Protein AF-A0A9E0KR91-F1 (afdb_monomer_lite)

Sequence (887 aa):
MPTNFDWQTEEDERRPKNNWDEPAESAPGKPTKRKLPWRLIIVVGVLIASIGGITWWQIDRQIEQTLQALRTDVVASHNLVQHAIVDHDDEVFRSALSGKDPSWTANQMDLFQAGLIVDRSPLGLVPEEGTLPAILRLENDEIAVGEQSASIEFSADLNEAIVTTDQPYRVEESNDVVVLQQTAIFRRGDSRWLLAPPTAEFWDKTKTTEREHLTVIYPARDEAIIEMLTADIDAELGRMCATLKDINCPDNLHLAVRFDTDPTLLISLSQPLGALQRSLDREGVIELPTPTVAGLPVKEDPLLWEAGYASLRDGYARHILSTAIVRLVGWRCCDNALLFNALLDYQLGQLGLKEWSIGEADHRQILESRIRLTNLNPYLRASVYNDIDEERLWEWHAAADFLINGIPNSSAAGIQRLLAETGIFDQFLKSVLSFALAESDGLFPNNLDAAWWLYALNSDALTSTEPLIPSTHQELLMACQAIEGIQRTDRSELYRYASDTGEWTELYSLPGYIWMSALPDPSKALLQEFSSQEGVWRTKIWRDNDLNTAYTAPGGAFSISFNETDFAGERLLAYSFGLDSENVRMTVIDLNHCDENGCRTYEPPGRPVWSPDGELALFFRVNESISELTYIATSNSHILTDITNTVVGSLALGPGNAQADSAELTPLVFGRSPFWIDNGTYGFIRRIEMGGPVADGGEEIIVLGMVDDPSPYLILSLADLTPLLPASVRRDQLTLGYAATHPNIPNKLFITVIDRAEGNAYAFSYDLETGTPELHFDLPATPYHSLGFSPDGRYMLMTGQYRTRFGPSGETAVLLVKDLVDGQTTPFIIRPPFFMPSVAYDWTEDSRLLAMTMGGNLVAIVDPERADVQLLPYNFGSCTSVVWVNP

Foldseek 3Di:
DDDDDDDDDDPDDDDDDDDDDDDDDDDDDDDDDDPDDVVVVVVVVVVVVVVVVVVVVVVVVVVVVVVLVLVVQVLVLLQQCQCCLVVVPLVSNLVQAPCPDVVLSVLVSVCSVVSNQPQLVLLQWGFDPPCGPLHDDDPPDDDDPNHKDWDWDADPVRFKIKIWIWTWTQRNAPRDIATFIAIWMWGDDPPGTGTYQDDCVQQADWDWDDDQAEIEIGGPNQVVLVVVLVVVLVVVLVVLCVQAPPQDDDSRRHAYEYADQRLSLSVLSVDQLSQLVVCVVVVRYRYHHRCNSSGAFDPVDPVSNVVVSVSNSLSVSLNVVLNSLCVSLVAPDDFQVLLLSLLSLVSCVSSVSHDLPDALVLLVVCFVVVDFPVNCQVCGPPVCPVVDDPVCSSVSNLSNCCLDPLAPPDGSSNLSSLSRVDRGVVSSQQVSLVNSCVRDPQQAFSGRRQSSNVVSLVRNFPDDPDDPDDDDLWKKKFKFFFDDPPDTAQKIWMWIQDSVVLDIDTDDMARHDWFKDAALAQQKIWIWDQHPVVLWTFIWMRHPNDIATADTDPPSWDKDFPQAAALVRQKTWMWTAHPVQQDIFIKIFGNVAADNVHTDIAGALADWDAFNVLQKTKHWDDNDGPVQCQWDDHNFKIWGQALQDDDKTWIWMATSPHHNPDPGIHTAGIFDQKDALHNFKIKTKDFDDDDDDDDPDTWIFIWMATPVGSPTDTLDTPVRCVVVDDPPADSRQKDWSHKDAQLPRSQKIWTWIARNPQQKIWIWIAGNVVSDIDTLDIDRHDRTWMWGAQNNSQKIKTKHQDDDPDDPPRQWIKIWIARPVVSDIGIGIARAPDSHNNQQWEARNVRQWIWGHGHWFWIWIARVVSSHIDIRGDDGTRIHGMGIHND

Radius of gyration: 43.24 Å; chains: 1; bounding box: 115×61×149 Å

Secondary structure (DSSP, 8-state):
--------------------------PPPPP------HHHHHHHHHHHHHHHHHHHHHHHHHHHHHHHHHHHHHHHHHHHHHHHHHTT-HHHHHHHB--SSHHHHHHHHHHHHTTTTT-BGGGTEEEPTT--S-----TTS---TTPPPEEEEE-TTSSEEEEEEEEEEEETTT--EEEEEEEEEEEE-SSSEEE-PPPHHHH--EEEEE-SSEEEEEEGGGHHHHHHHHHHHHHHHHHHHHHSTT----TT--EEEEEES-TTHHHHHTSTTHHHHHHHHTTTEEEEE-HHHH-EE-SS-HHHHHHHHHHHHHHHHHHHHHHHHHHHHT--S-TTHHHHHHHHHHHHHHTTSS-----HHHHHHHHHHT--GGGGGGG-SGGGGGGS-GGGHHHHHHHHHIIIIISTT--HHHHHHHHHH-SSHHHHHHHHHHHHHHHSSS-S-SSHHHHHHHHHHHHHS----S-S-S--SSEEEEEEEEEETTEEEEEEEEEEEETTTTEEEEEEEEEEEEEEEE-SSTT-EEEEEEETTTTEEEEEEEETTEEEEEEE-GGG-EEE----B-TTS-EEEEEEE-TT---EEEEEEEEEEEETTEEEEE--SSEEEE-TTSSEEEEEE-SS-GGG--EEEETTEEEES-SS----EEEEEEETT--TT-TT-EEEEEEEEEEESSSSEEEEEEEE----TT---PEEEEEEEESS----EEEEEHHHHGGGS-TTS-GGGEEEEEEEEETTEEEEEEEEEEETTTTEEEEEEEETTT--EEEEEEEE--TTEEEEE-TTSSEEEEEEPPP--S-TT---EEEEEEETTT--EEEEEE---TT-GGGSEEE-TTS--EEEEETTTEEEEEETTTTEEEEEE--S-EEEEEEEE--

pLDDT: mean 83.0, std 14.76, range [30.39, 96.81]

Structure (mmCIF, N/CA/C/O backbone):
data_AF-A0A9E0KR91-F1
#
_entry.id   AF-A0A9E0KR91-F1
#
loop_
_atom_site.group_PDB
_atom_site.id
_atom_site.type_symbol
_atom_site.label_atom_id
_atom_site.label_alt_id
_atom_site.label_comp_id
_atom_site.label_asym_id
_atom_site.label_entity_id
_atom_site.label_seq_id
_atom_site.pdbx_PDB_ins_code
_atom_site.Cartn_x
_atom_site.Cartn_y
_atom_site.Cartn_z
_atom_site.occupancy
_atom_site.B_iso_or_equiv
_atom_site.auth_seq_id
_atom_site.auth_comp_id
_atom_site.auth_asym_id
_atom_site.auth_atom_id
_atom_site.pdbx_PDB_model_num
ATOM 1 N N . MET A 1 1 ? 1.623 8.121 79.264 1.00 30.39 1 MET A N 1
ATOM 2 C CA . MET A 1 1 ? 1.856 9.569 79.475 1.00 30.39 1 MET A CA 1
ATOM 3 C C . MET A 1 1 ? 1.072 10.333 78.404 1.00 30.39 1 MET A C 1
ATOM 5 O O . MET A 1 1 ? 0.820 9.730 77.372 1.00 30.39 1 MET A O 1
ATOM 9 N N . PRO A 1 2 ? 0.587 11.545 78.722 1.00 48.53 2 PRO A N 1
ATOM 10 C CA . PRO A 1 2 ? -0.797 12.052 78.553 1.00 48.53 2 PRO A CA 1
AT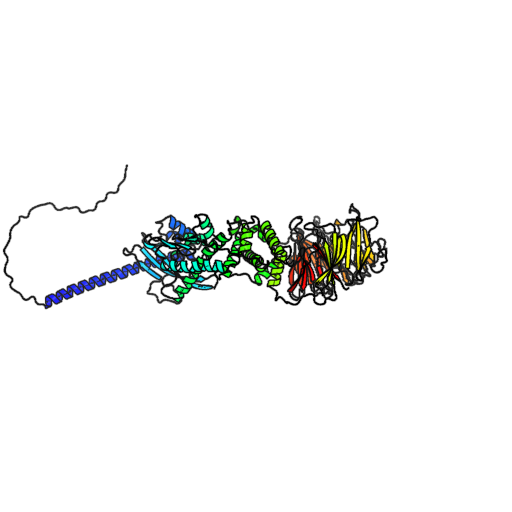OM 11 C C . PRO A 1 2 ? -1.045 12.704 77.165 1.00 48.53 2 PRO A C 1
ATOM 13 O O . PRO A 1 2 ? -0.085 12.851 76.423 1.00 48.53 2 PRO A O 1
ATOM 16 N N . THR A 1 3 ? -2.260 13.055 76.704 1.00 38.75 3 THR A N 1
ATOM 17 C CA . THR A 1 3 ? -3.347 13.843 77.339 1.00 38.75 3 THR A CA 1
ATOM 18 C C . THR A 1 3 ? -4.760 13.583 76.775 1.00 38.75 3 THR A C 1
ATOM 20 O O . THR A 1 3 ? -4.938 13.516 75.566 1.00 38.75 3 THR A O 1
ATOM 23 N N . ASN A 1 4 ? -5.725 13.580 77.707 1.00 41.81 4 ASN A N 1
ATOM 24 C CA . ASN A 1 4 ? -7.099 14.117 77.691 1.00 41.81 4 ASN A CA 1
ATOM 25 C C . ASN A 1 4 ? -8.080 13.792 76.550 1.00 41.81 4 ASN A C 1
ATOM 27 O O . ASN A 1 4 ? -8.037 14.434 75.508 1.00 41.81 4 ASN A O 1
ATOM 31 N N . PHE A 1 5 ? -9.110 12.999 76.874 1.00 36.41 5 PHE A N 1
ATOM 32 C CA . PHE A 1 5 ? -10.508 13.400 76.660 1.00 36.41 5 PHE A CA 1
ATOM 33 C C . PHE A 1 5 ? -11.423 12.675 77.667 1.00 36.41 5 PHE A C 1
ATOM 35 O O . PHE A 1 5 ? -11.348 11.457 77.813 1.00 36.41 5 PHE A O 1
ATOM 42 N N . ASP A 1 6 ? -12.216 13.461 78.395 1.00 31.61 6 ASP A N 1
ATOM 43 C CA . ASP A 1 6 ? -13.120 13.097 79.493 1.00 31.61 6 ASP A CA 1
ATOM 44 C C . ASP A 1 6 ? -14.545 13.440 79.032 1.00 31.61 6 ASP A C 1
ATOM 46 O O . ASP A 1 6 ? -14.766 14.533 78.505 1.00 31.61 6 ASP A O 1
ATOM 50 N N . TRP A 1 7 ? -15.493 12.511 79.154 1.00 37.28 7 TRP A N 1
ATOM 51 C CA . TRP A 1 7 ? -16.896 12.767 78.832 1.00 37.28 7 TRP A CA 1
ATOM 52 C C . TRP A 1 7 ? -17.620 13.183 80.113 1.00 37.28 7 TRP A C 1
ATOM 54 O O . TRP A 1 7 ? -17.904 12.369 80.985 1.00 37.28 7 TRP A O 1
ATOM 64 N N . GLN A 1 8 ? -17.932 14.475 80.211 1.00 30.70 8 GLN A N 1
ATOM 65 C CA . GLN A 1 8 ? -18.947 14.995 81.119 1.00 30.70 8 GLN A CA 1
ATOM 66 C C . GLN A 1 8 ? -20.232 15.241 80.323 1.00 30.70 8 GLN A C 1
ATOM 68 O O . GLN A 1 8 ? -20.256 16.074 79.420 1.00 30.70 8 GLN A O 1
ATOM 73 N N . THR A 1 9 ? -21.311 14.548 80.679 1.00 35.12 9 THR A N 1
ATOM 74 C CA . THR A 1 9 ? -22.669 15.069 80.496 1.00 35.12 9 THR A CA 1
ATOM 75 C C . THR A 1 9 ? -23.042 15.805 81.776 1.00 35.12 9 THR A C 1
ATOM 77 O O . THR A 1 9 ? -23.178 15.182 82.828 1.00 35.12 9 THR A O 1
ATOM 80 N N . GLU A 1 10 ? -23.167 17.129 81.684 1.00 32.44 10 GLU A N 1
ATOM 81 C CA . GLU A 1 10 ? -23.758 17.978 82.718 1.00 32.44 10 GLU A CA 1
ATOM 82 C C . GLU A 1 10 ? -25.253 17.644 82.880 1.00 32.44 10 GLU A C 1
ATOM 84 O O . GLU A 1 10 ? -26.124 18.253 82.267 1.00 32.44 10 GLU A O 1
ATOM 89 N N . GLU A 1 11 ? -25.557 16.687 83.749 1.00 36.53 11 GLU A N 1
ATOM 90 C CA . GLU A 1 11 ? -26.674 16.813 84.680 1.00 36.53 11 GLU A CA 1
ATOM 91 C C . GLU A 1 11 ? -26.037 16.963 86.057 1.00 36.53 11 GLU A C 1
ATOM 93 O O . GLU A 1 11 ? -25.547 15.985 86.614 1.00 36.53 11 GLU A O 1
ATOM 98 N N . ASP A 1 12 ? -25.999 18.187 86.591 1.00 35.72 12 ASP A N 1
ATOM 99 C CA . ASP A 1 12 ? -25.635 18.379 87.990 1.00 35.72 12 ASP A CA 1
ATOM 100 C C . ASP A 1 12 ? -26.669 19.227 88.725 1.00 35.72 12 ASP A C 1
ATOM 102 O O . ASP A 1 12 ? -26.913 20.417 88.490 1.00 35.72 12 ASP A O 1
ATOM 106 N N . GLU A 1 13 ? -27.290 18.512 89.645 1.00 34.62 13 GLU A N 1
ATOM 107 C CA . GLU A 1 13 ? -28.015 18.947 90.809 1.00 34.62 13 GLU A CA 1
ATOM 108 C C . GLU A 1 13 ? -27.400 20.187 91.480 1.00 34.62 13 GLU A C 1
ATOM 110 O O . GLU A 1 13 ? -26.290 20.175 92.008 1.00 34.62 13 GLU A O 1
ATOM 115 N N . ARG A 1 14 ? -28.209 21.238 91.646 1.00 34.31 14 ARG A N 1
ATOM 116 C CA . ARG A 1 14 ? -28.130 22.100 92.836 1.00 34.31 14 ARG A CA 1
ATOM 117 C C . ARG A 1 14 ? -29.520 22.498 93.312 1.00 34.31 14 ARG A C 1
ATOM 119 O O . ARG A 1 14 ? -30.005 23.581 92.993 1.00 34.31 14 ARG A O 1
ATOM 126 N N . ARG A 1 15 ? -30.114 21.685 94.191 1.00 30.89 15 ARG A N 1
ATOM 127 C CA . ARG A 1 15 ? -30.921 22.205 95.309 1.00 30.89 15 ARG A CA 1
ATOM 128 C C . ARG A 1 15 ? -30.690 21.386 96.583 1.00 30.89 15 ARG A C 1
ATOM 130 O O . ARG A 1 15 ? -30.813 20.166 96.549 1.00 30.89 15 ARG A O 1
ATOM 137 N N . PRO A 1 16 ? -30.387 22.043 97.716 1.00 37.03 16 PRO A N 1
ATOM 138 C CA . PRO A 1 16 ? -30.284 21.383 99.005 1.00 37.03 16 PRO A CA 1
ATOM 139 C C . PRO A 1 16 ? -31.672 21.048 99.568 1.00 37.03 16 PRO A C 1
ATOM 141 O O . PRO A 1 16 ? -32.648 21.772 99.367 1.00 37.03 16 PRO A O 1
ATOM 144 N N . LYS A 1 17 ? -31.712 19.944 100.318 1.00 40.03 17 LYS A N 1
ATOM 145 C CA . LYS A 1 17 ? -32.804 19.506 101.194 1.00 40.03 17 LYS A CA 1
ATOM 146 C C . LYS A 1 17 ? -33.266 20.628 102.134 1.00 40.03 17 LYS A C 1
ATOM 148 O O . LYS A 1 17 ? -32.429 21.255 102.780 1.00 40.03 17 LYS A O 1
ATOM 153 N N . ASN A 1 18 ? -34.582 20.791 102.292 1.00 34.19 18 ASN A N 1
ATOM 154 C CA . ASN A 1 18 ? -35.252 20.553 103.579 1.00 34.19 18 ASN A CA 1
ATOM 155 C C . ASN A 1 18 ? -36.779 20.713 103.512 1.00 34.19 18 ASN A C 1
ATOM 157 O O . ASN A 1 18 ? -37.285 21.651 102.904 1.00 34.19 18 ASN A O 1
ATOM 161 N N . ASN A 1 19 ? -37.424 19.809 104.259 1.00 39.94 19 ASN A N 1
ATOM 162 C CA . ASN A 1 19 ? -38.752 19.850 104.876 1.00 39.94 19 ASN A CA 1
ATOM 163 C C . ASN A 1 19 ? -39.952 20.134 103.985 1.00 39.94 19 ASN A C 1
ATOM 165 O O . ASN A 1 19 ? -40.135 21.286 103.637 1.00 39.94 19 ASN A O 1
ATOM 169 N N . TRP A 1 20 ? -40.839 19.146 103.821 1.00 32.09 20 TRP A N 1
ATOM 170 C CA . TRP A 1 20 ? -42.263 19.307 104.145 1.00 32.09 20 TRP A CA 1
ATOM 171 C C . TRP A 1 20 ? -42.862 17.948 104.530 1.00 32.09 20 TRP A C 1
ATOM 173 O O . TRP A 1 20 ? -42.745 16.974 103.790 1.00 32.09 20 TRP A O 1
ATOM 183 N N . ASP A 1 21 ? -43.445 17.916 105.725 1.00 35.38 21 ASP A N 1
ATOM 184 C CA . ASP A 1 21 ? -44.234 16.832 106.299 1.00 35.38 21 ASP A CA 1
ATOM 185 C C . ASP A 1 21 ? -45.461 16.489 105.427 1.00 35.38 21 ASP A C 1
ATOM 187 O O . ASP A 1 21 ? -46.149 17.381 104.927 1.00 35.38 21 ASP A O 1
ATOM 191 N N . GLU A 1 22 ? -45.789 15.199 105.313 1.00 42.38 22 GLU A N 1
ATOM 192 C CA . GLU A 1 22 ? -47.183 14.747 105.141 1.00 42.38 22 GLU A CA 1
ATOM 193 C C . GLU A 1 22 ? -47.948 15.010 106.456 1.00 42.38 22 GLU A C 1
ATOM 195 O O . GLU A 1 22 ? -47.325 14.890 107.516 1.00 42.38 22 GLU A O 1
ATOM 200 N N . PRO A 1 23 ? -49.267 15.333 106.478 1.00 52.31 23 PRO A N 1
ATOM 201 C CA . PRO A 1 23 ? -50.350 14.525 105.873 1.00 52.31 23 PRO A CA 1
ATOM 202 C C . PRO A 1 23 ? -51.528 15.403 105.329 1.00 52.31 23 PRO A C 1
ATOM 204 O O . PRO A 1 23 ? -51.444 16.624 105.345 1.00 52.31 23 PRO A O 1
ATOM 207 N N . ALA A 1 24 ? -52.669 14.950 104.790 1.00 34.91 24 ALA A N 1
ATOM 208 C CA . ALA A 1 24 ? -53.498 13.785 105.076 1.00 34.91 24 ALA A CA 1
ATOM 209 C C . ALA A 1 24 ? -54.516 13.498 103.947 1.00 34.91 24 ALA A C 1
ATOM 211 O O . ALA A 1 24 ? -54.958 14.401 103.231 1.00 34.91 24 ALA A O 1
ATOM 212 N N . GLU A 1 25 ? -54.954 12.239 103.877 1.00 47.09 25 GLU A N 1
ATOM 213 C CA . GLU A 1 25 ? -56.156 11.782 103.174 1.00 47.09 25 GLU A CA 1
ATOM 214 C C . GLU A 1 25 ? -57.413 12.587 103.553 1.00 47.09 25 GLU A C 1
ATOM 216 O O . GLU A 1 25 ? -57.688 12.842 104.727 1.00 47.09 25 GLU A O 1
ATOM 221 N N . SER A 1 26 ? -58.255 12.885 102.557 1.00 37.53 26 SER A N 1
ATOM 222 C CA . SER A 1 26 ? -59.678 13.155 102.778 1.00 37.53 26 SER A CA 1
ATOM 223 C C . SER A 1 26 ? -60.547 12.423 101.743 1.00 37.53 26 SER A C 1
ATOM 225 O O . SER A 1 26 ? -60.214 12.315 100.566 1.00 37.53 26 SER A O 1
ATOM 227 N N . ALA A 1 27 ? -61.632 11.848 102.262 1.00 45.12 27 ALA A N 1
ATOM 228 C CA . ALA A 1 27 ? -62.525 10.837 101.692 1.00 45.12 27 ALA A CA 1
ATOM 229 C C . ALA A 1 27 ? -63.305 11.255 100.414 1.00 45.12 27 ALA A C 1
ATOM 231 O O . ALA A 1 27 ? -63.451 12.447 100.134 1.00 45.12 27 ALA A O 1
ATOM 232 N N . PRO A 1 28 ? -63.890 10.299 99.651 1.00 47.97 28 PRO A N 1
ATOM 233 C CA . PRO A 1 28 ? -64.495 10.584 98.352 1.00 47.97 28 PRO A CA 1
ATOM 234 C C . PRO A 1 28 ? -65.883 11.234 98.481 1.00 47.97 28 PRO A C 1
ATOM 236 O O . PRO A 1 28 ? -66.825 10.659 99.031 1.00 47.97 28 PRO A O 1
ATOM 239 N N . GLY A 1 29 ? -66.031 12.430 97.905 1.00 38.91 29 GLY A N 1
ATOM 240 C CA . GLY A 1 29 ? -67.313 13.113 97.719 1.00 38.91 29 GLY A CA 1
ATOM 241 C C . GLY A 1 29 ? -68.016 12.685 96.424 1.00 38.91 29 GLY A C 1
ATOM 242 O O . GLY A 1 29 ? -67.437 12.732 95.343 1.00 38.91 29 GLY A O 1
ATOM 243 N N . LYS A 1 30 ? -69.285 12.273 96.535 1.00 43.66 30 LYS A N 1
ATOM 244 C CA . LYS A 1 30 ? -70.170 11.846 95.431 1.00 43.66 30 LYS A CA 1
ATOM 245 C C . LYS A 1 30 ? -70.250 12.869 94.277 1.00 43.66 30 LYS A C 1
ATOM 247 O O . LYS A 1 30 ? -70.339 14.070 94.538 1.00 43.66 30 LYS A O 1
ATOM 252 N N . PRO A 1 31 ? -70.352 12.421 93.008 1.00 44.25 31 PRO A N 1
ATOM 253 C CA . PRO A 1 31 ? -70.413 13.318 91.862 1.00 44.25 31 PRO A CA 1
ATOM 254 C C . PRO A 1 31 ? -71.803 13.952 91.728 1.00 44.25 31 PRO A C 1
ATOM 256 O O . PRO A 1 31 ? -72.817 13.265 91.588 1.00 44.25 31 PRO A O 1
ATOM 259 N N . THR A 1 32 ? -71.851 15.282 91.698 1.00 43.28 32 THR A N 1
ATOM 260 C CA . THR A 1 32 ? -73.006 16.029 91.191 1.00 43.28 32 THR A CA 1
ATOM 261 C C . THR A 1 32 ? -72.795 16.287 89.699 1.00 43.28 32 THR A C 1
ATOM 263 O O . THR A 1 32 ? -71.860 16.971 89.289 1.00 43.28 32 THR A O 1
ATOM 266 N N . LYS A 1 33 ? -73.657 15.702 88.857 1.00 50.25 33 LYS A N 1
ATOM 267 C CA . LYS A 1 33 ? -73.654 15.902 87.400 1.00 50.25 33 LYS A CA 1
ATOM 268 C C . LYS A 1 33 ? -73.974 17.365 87.067 1.00 50.25 33 LYS A C 1
ATOM 270 O O . LYS A 1 33 ? -75.139 17.732 86.928 1.00 50.25 33 LYS A O 1
ATOM 275 N N . ARG A 1 34 ? -72.947 18.198 86.885 1.00 46.41 34 ARG A N 1
ATOM 276 C CA . ARG A 1 34 ? -73.064 19.455 86.132 1.00 46.41 34 ARG A CA 1
ATOM 277 C C . ARG A 1 34 ? -72.932 19.137 84.645 1.00 46.41 34 ARG A C 1
ATOM 279 O O . ARG A 1 34 ? -71.918 18.606 84.207 1.00 46.41 34 ARG A O 1
ATOM 286 N N . LYS A 1 35 ? -73.977 19.445 83.873 1.00 50.25 35 LYS A N 1
ATOM 287 C CA . LYS A 1 35 ? -73.951 19.395 82.407 1.00 50.25 35 LYS A CA 1
ATOM 288 C C . LYS A 1 35 ? -72.887 20.383 81.915 1.00 50.25 35 LYS A C 1
ATOM 290 O O . LYS A 1 35 ? -73.118 21.588 81.974 1.00 50.25 35 LYS A O 1
ATOM 295 N N . LEU A 1 36 ? -71.730 19.886 81.468 1.00 57.62 36 LEU A N 1
ATOM 296 C CA . LEU A 1 36 ? -70.771 20.710 80.733 1.00 57.62 36 LEU A CA 1
ATOM 297 C C . LEU A 1 36 ? -71.425 21.150 79.411 1.00 57.62 36 LEU A C 1
ATOM 299 O O . LEU A 1 36 ? -71.994 20.307 78.710 1.00 57.62 36 LEU A O 1
ATOM 303 N N . PRO A 1 37 ? -71.377 22.441 79.049 1.00 60.50 37 PRO A N 1
ATOM 304 C CA . PRO A 1 37 ? -71.914 22.904 77.780 1.00 60.50 37 PRO A CA 1
ATOM 305 C C . PRO A 1 37 ? -71.064 22.327 76.640 1.00 60.50 37 PRO A C 1
ATOM 307 O O . PRO A 1 37 ? -69.910 22.703 76.468 1.00 60.50 37 PRO A O 1
ATOM 310 N N . TRP A 1 38 ? -71.643 21.426 75.841 1.00 60.75 38 TRP A N 1
ATOM 311 C CA . TRP A 1 38 ? -70.999 20.740 74.704 1.00 60.75 38 TRP A CA 1
ATOM 312 C C . TRP A 1 38 ? -70.326 21.699 73.702 1.00 60.75 38 TRP A C 1
ATOM 314 O O . TRP A 1 38 ? -69.336 21.350 73.067 1.00 60.75 38 TRP A O 1
ATOM 324 N N . ARG A 1 39 ? -70.803 22.951 73.627 1.00 63.47 39 ARG A N 1
ATOM 325 C CA . ARG A 1 39 ? -70.180 24.025 72.838 1.00 63.47 39 ARG A CA 1
ATOM 326 C C . ARG A 1 39 ? -68.738 24.330 73.270 1.00 63.47 39 ARG A C 1
ATOM 328 O O . ARG A 1 39 ? -67.932 24.674 72.422 1.00 63.47 39 ARG A O 1
ATOM 335 N N . LEU A 1 40 ? -68.395 24.166 74.548 1.00 63.03 40 LEU A N 1
ATOM 336 C CA . LEU A 1 40 ? -67.053 24.442 75.074 1.00 63.03 40 LEU A CA 1
ATOM 337 C C . LEU A 1 40 ? -66.072 23.296 74.766 1.00 63.03 40 LEU A C 1
ATOM 339 O O . LEU A 1 40 ? -64.906 23.552 74.500 1.00 63.03 40 LEU A O 1
ATOM 343 N N . ILE A 1 41 ? -66.561 22.051 74.694 1.00 66.94 41 ILE A N 1
ATOM 344 C CA . ILE A 1 41 ? -65.773 20.887 74.249 1.00 66.94 41 ILE A CA 1
ATOM 345 C C . ILE A 1 41 ? -65.522 20.952 72.738 1.00 66.94 41 ILE A C 1
ATOM 347 O O . ILE A 1 41 ? -64.408 20.685 72.305 1.00 66.94 41 ILE A O 1
ATOM 351 N N . ILE A 1 42 ? -66.514 21.372 71.941 1.00 70.94 42 ILE A N 1
ATOM 352 C CA . ILE A 1 42 ? -66.326 21.596 70.498 1.00 70.94 42 ILE A CA 1
ATOM 353 C C . ILE A 1 42 ? -65.338 22.739 70.257 1.00 70.94 42 ILE A C 1
ATOM 355 O O . ILE A 1 42 ? -64.447 22.585 69.436 1.00 70.94 42 ILE A O 1
ATOM 359 N N . VAL A 1 43 ? -65.436 23.856 70.987 1.00 75.06 43 VAL A N 1
ATOM 360 C CA . VAL A 1 43 ? -64.489 24.972 70.829 1.00 75.06 43 VAL A CA 1
ATOM 361 C C . VAL A 1 43 ? -63.073 24.556 71.217 1.00 75.06 43 VAL A C 1
ATOM 363 O O . VAL A 1 43 ? -62.165 24.822 70.445 1.00 75.06 43 VAL A O 1
ATOM 366 N N . VAL A 1 44 ? -62.871 23.861 72.342 1.00 76.25 44 VAL A N 1
ATOM 367 C CA . VAL A 1 44 ? -61.537 23.377 72.750 1.00 76.25 44 VAL A CA 1
ATOM 368 C C . VAL A 1 44 ? -61.012 22.300 71.795 1.00 76.25 44 VAL A C 1
ATOM 370 O O . VAL A 1 44 ? -59.841 22.337 71.441 1.00 76.25 44 VAL A O 1
ATOM 373 N N . GLY A 1 45 ? -61.862 21.385 71.322 1.00 75.75 45 GLY A N 1
ATOM 374 C CA . GLY A 1 45 ? -61.489 20.370 70.333 1.00 75.75 45 GLY A CA 1
ATOM 375 C C . GLY A 1 45 ? -61.118 20.973 68.977 1.00 75.75 45 GLY A C 1
ATOM 376 O O . GLY A 1 45 ? -60.109 20.585 68.400 1.00 75.75 45 GLY A O 1
ATOM 377 N N . VAL A 1 46 ? -61.868 21.977 68.510 1.00 77.88 46 VAL A N 1
ATOM 378 C CA . VAL A 1 46 ? -61.527 22.755 67.312 1.00 77.88 46 VAL A CA 1
ATOM 379 C C . VAL A 1 46 ? -60.238 23.533 67.542 1.00 77.88 46 VAL A C 1
ATOM 381 O O . VAL A 1 46 ? -59.402 23.537 66.654 1.00 77.88 46 VAL A O 1
ATOM 384 N N . LEU A 1 47 ? -60.012 24.127 68.716 1.00 77.50 47 LEU A N 1
ATOM 385 C CA . LEU A 1 47 ? -58.776 24.859 69.017 1.00 77.50 47 LEU A CA 1
ATOM 386 C C . LEU A 1 47 ? -57.553 23.936 69.049 1.00 77.50 47 LEU A C 1
ATOM 388 O O . LEU A 1 47 ? -56.526 24.286 68.484 1.00 77.50 47 LEU A O 1
ATOM 392 N N . ILE A 1 48 ? -57.669 22.743 69.637 1.00 79.31 48 ILE A N 1
ATOM 393 C CA . ILE A 1 48 ? -56.598 21.736 69.649 1.00 79.31 48 ILE A CA 1
ATOM 394 C C . ILE A 1 48 ? -56.348 21.193 68.237 1.00 79.31 48 ILE A C 1
ATOM 396 O O . ILE A 1 48 ? -55.195 21.090 67.836 1.00 79.31 48 ILE A O 1
ATOM 400 N N . ALA A 1 49 ? -57.394 20.913 67.455 1.00 77.19 49 ALA A N 1
ATOM 401 C CA . ALA A 1 49 ? -57.248 20.489 66.061 1.00 77.19 49 ALA A CA 1
ATOM 402 C C . ALA A 1 49 ? -56.681 21.605 65.166 1.00 77.19 49 ALA A C 1
ATOM 404 O O . ALA A 1 49 ? -55.885 21.330 64.277 1.00 77.19 49 ALA A O 1
ATOM 405 N N . SER A 1 50 ? -57.035 22.867 65.428 1.00 75.12 50 SER A N 1
ATOM 406 C CA . SER A 1 50 ? -56.499 24.036 64.717 1.00 75.12 50 SER A CA 1
ATOM 407 C C . SER A 1 50 ? -55.033 24.255 65.064 1.00 75.12 50 SER A C 1
ATOM 409 O O . SER A 1 50 ? -54.221 24.444 64.171 1.00 75.12 50 SER A O 1
ATOM 411 N N . ILE A 1 51 ? -54.672 24.189 66.351 1.00 77.69 51 ILE A N 1
ATOM 412 C CA . ILE A 1 51 ? -53.281 24.299 66.801 1.00 77.69 51 ILE A CA 1
ATOM 413 C C . ILE A 1 51 ? -52.461 23.136 66.244 1.00 77.69 51 ILE A C 1
ATOM 415 O O . ILE A 1 51 ? -51.398 23.389 65.689 1.00 77.69 51 ILE A O 1
ATOM 419 N N . GLY A 1 52 ? -52.961 21.899 66.334 1.00 75.25 52 GLY A N 1
ATOM 420 C CA . GLY A 1 52 ? -52.315 20.704 65.785 1.00 75.25 52 GLY A CA 1
ATOM 421 C C . GLY A 1 52 ? -52.150 20.765 64.266 1.00 75.25 52 GLY A C 1
ATOM 422 O O . GLY A 1 52 ? -51.083 20.450 63.756 1.00 75.25 52 GLY A O 1
ATOM 423 N N . GLY A 1 53 ? -53.161 21.257 63.545 1.00 78.00 53 GLY A N 1
ATOM 424 C CA . GLY A 1 53 ? -53.089 21.485 62.101 1.00 78.00 53 GLY A CA 1
ATOM 425 C C . GLY A 1 53 ? -52.103 22.590 61.718 1.00 78.00 53 GLY A C 1
ATOM 426 O O . GLY A 1 53 ? -51.362 22.429 60.758 1.00 78.00 53 GLY A O 1
ATOM 427 N N . ILE A 1 54 ? -52.033 23.683 62.488 1.00 79.56 54 ILE A N 1
ATOM 428 C CA . ILE A 1 54 ? -51.069 24.773 62.265 1.00 79.56 54 ILE A CA 1
ATOM 429 C C . ILE A 1 54 ? -49.640 24.318 62.579 1.00 79.56 54 ILE A C 1
ATOM 431 O O . ILE A 1 54 ? -48.732 24.654 61.827 1.00 79.56 54 ILE A O 1
ATOM 435 N N . THR A 1 55 ? -49.428 23.547 63.651 1.00 74.75 55 THR A N 1
ATOM 436 C CA . THR A 1 55 ? -48.095 23.005 63.976 1.00 74.75 55 THR A CA 1
ATOM 437 C C . THR A 1 55 ? -47.654 21.971 62.953 1.00 74.75 55 THR A C 1
ATOM 439 O O . THR A 1 55 ? -46.518 22.042 62.503 1.00 74.75 55 THR A O 1
ATOM 442 N N . TRP A 1 56 ? -48.542 21.071 62.522 1.00 76.44 56 TRP A N 1
ATOM 443 C CA . TRP A 1 56 ? -48.242 20.131 61.443 1.00 76.44 56 TRP A CA 1
ATOM 444 C C . TRP A 1 56 ? -47.919 20.864 60.136 1.00 76.44 56 TRP A C 1
ATOM 446 O O . TRP A 1 56 ? -46.888 20.592 59.542 1.00 76.44 56 TRP A O 1
ATOM 456 N N . TRP A 1 57 ? -48.705 21.877 59.756 1.00 78.62 57 TRP A N 1
ATOM 457 C CA . TRP A 1 57 ? -48.437 22.701 58.571 1.00 78.62 57 TRP A CA 1
ATOM 458 C C . TRP A 1 57 ? -47.130 23.504 58.663 1.00 78.62 57 TRP A C 1
ATOM 460 O O . TRP A 1 57 ? -46.438 23.673 57.665 1.00 78.62 57 TRP A O 1
ATOM 470 N N . GLN A 1 58 ? -46.762 24.003 59.847 1.00 76.25 58 GLN A N 1
ATOM 471 C CA . GLN A 1 58 ? -45.477 24.682 60.047 1.00 76.25 58 GLN A CA 1
ATOM 472 C C . GLN A 1 58 ? -44.291 23.718 59.976 1.00 76.25 58 GLN A C 1
ATOM 474 O O . GLN A 1 58 ? -43.265 24.091 59.416 1.00 76.25 58 GLN A O 1
ATOM 479 N N . ILE A 1 59 ? -44.432 22.508 60.522 1.00 77.38 59 ILE A N 1
ATOM 480 C CA . ILE A 1 59 ? -43.411 21.457 60.440 1.00 77.38 59 ILE A CA 1
ATOM 481 C C . ILE A 1 59 ? -43.250 21.005 58.989 1.00 77.38 59 ILE A C 1
ATOM 483 O O . ILE A 1 59 ? -42.132 20.992 58.496 1.00 77.38 59 ILE A O 1
ATOM 487 N N . ASP A 1 60 ? -44.349 20.726 58.292 1.00 75.12 60 ASP A N 1
ATOM 488 C CA . ASP A 1 60 ? -44.363 20.331 56.881 1.00 75.12 60 ASP A CA 1
ATOM 489 C C . ASP A 1 60 ? -43.695 21.403 56.006 1.00 75.12 60 ASP A C 1
ATOM 491 O O . ASP A 1 60 ? -42.764 21.128 55.257 1.00 75.12 60 ASP A O 1
ATOM 495 N N . ARG A 1 61 ? -44.037 22.679 56.229 1.00 76.19 61 ARG A N 1
ATOM 496 C CA . ARG A 1 61 ? -43.406 23.806 55.533 1.00 76.19 61 ARG A CA 1
ATOM 497 C C . ARG A 1 61 ? -41.923 23.982 55.879 1.00 76.19 61 ARG A C 1
ATOM 499 O O . ARG A 1 61 ? -41.158 24.393 55.013 1.00 76.19 61 ARG A O 1
ATOM 506 N N . GLN A 1 62 ? -41.509 23.707 57.118 1.00 75.69 62 GLN A N 1
ATOM 507 C CA . GLN A 1 62 ? -40.093 23.735 57.504 1.00 75.69 62 GLN A CA 1
ATOM 508 C C . GLN A 1 62 ? -39.310 22.562 56.907 1.00 75.69 62 GLN A C 1
ATOM 510 O O . GLN A 1 62 ? -38.159 22.757 56.519 1.00 75.69 62 GLN A O 1
ATOM 515 N N . ILE A 1 63 ? -39.916 21.378 56.810 1.00 79.75 63 ILE A N 1
ATOM 516 C CA . ILE A 1 63 ? -39.326 20.205 56.159 1.00 79.75 63 ILE A CA 1
ATOM 517 C C . ILE A 1 63 ? -39.134 20.500 54.671 1.00 79.75 63 ILE A C 1
ATOM 519 O O . ILE A 1 63 ? -38.016 20.369 54.184 1.00 79.75 63 ILE A O 1
ATOM 523 N N . GLU A 1 64 ? -40.166 21.004 53.990 1.00 78.44 64 GLU A N 1
ATOM 524 C CA . GLU A 1 64 ? -40.110 21.376 52.571 1.00 78.44 64 GLU A CA 1
ATOM 525 C C . GLU A 1 64 ? -39.019 22.428 52.308 1.00 78.44 64 GLU A C 1
ATOM 527 O O . GLU A 1 64 ? -38.180 22.266 51.426 1.00 78.44 64 GLU A O 1
ATOM 532 N N . GLN A 1 65 ? -38.960 23.481 53.135 1.00 79.88 65 GLN A N 1
ATOM 533 C CA . GLN A 1 65 ? -37.939 24.531 53.023 1.00 79.88 65 GLN A CA 1
ATOM 534 C C . GLN A 1 65 ? -36.522 24.008 53.269 1.00 79.88 65 GLN A C 1
ATOM 536 O O . GLN A 1 65 ? -35.584 24.437 52.597 1.00 79.88 65 GLN A O 1
ATOM 541 N N . THR A 1 66 ? -36.356 23.092 54.225 1.00 82.62 66 THR A N 1
ATOM 542 C CA . THR A 1 66 ? -35.050 22.501 54.536 1.00 82.62 66 THR A CA 1
ATOM 543 C C . THR A 1 66 ? -34.608 21.564 53.417 1.00 82.62 66 THR A C 1
ATOM 545 O O . THR A 1 66 ? -33.473 21.664 52.965 1.00 82.62 66 THR A O 1
ATOM 548 N N . LEU A 1 67 ? -35.499 20.707 52.913 1.00 83.38 67 LEU A N 1
ATOM 549 C CA . LEU A 1 67 ? -35.214 19.828 51.778 1.00 83.38 67 LEU A CA 1
ATOM 550 C C . LEU A 1 67 ? -34.888 20.627 50.515 1.00 83.38 67 LEU A C 1
ATOM 552 O O . LEU A 1 67 ? -33.942 20.286 49.814 1.00 83.38 67 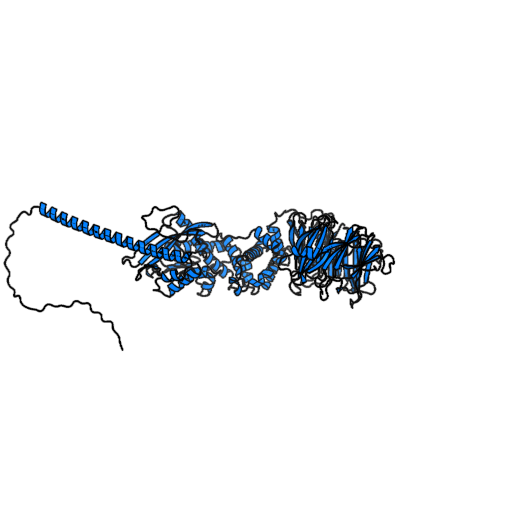LEU A O 1
ATOM 556 N N . GLN A 1 68 ? -35.598 21.723 50.249 1.00 83.50 68 GLN A N 1
ATOM 557 C CA . GLN A 1 68 ? -35.326 22.573 49.091 1.00 83.50 68 GLN A CA 1
ATOM 558 C C . GLN A 1 68 ? -33.980 23.308 49.200 1.00 83.50 68 GLN A C 1
ATOM 560 O O . GLN A 1 68 ? -33.263 23.427 48.203 1.00 83.50 68 GLN A O 1
ATOM 565 N N . ALA A 1 69 ? -33.592 23.746 50.403 1.00 85.44 69 ALA A N 1
ATOM 566 C CA . ALA A 1 69 ? -32.255 24.287 50.653 1.00 85.44 69 ALA A CA 1
ATOM 567 C C . ALA A 1 69 ? -31.168 23.220 50.436 1.00 85.44 69 ALA A C 1
ATOM 569 O O . ALA A 1 69 ? -30.209 23.465 49.710 1.00 85.44 69 ALA A O 1
ATOM 570 N N . LEU A 1 70 ? -31.360 22.008 50.970 1.00 89.12 70 LEU A N 1
ATOM 571 C CA . LEU A 1 70 ? -30.424 20.900 50.762 1.00 89.12 70 LEU A CA 1
ATOM 572 C C . LEU A 1 70 ? -30.311 20.505 49.283 1.00 89.12 70 LEU A C 1
ATOM 574 O O . LEU A 1 70 ? -29.202 20.280 48.809 1.00 89.12 70 LEU A O 1
ATOM 578 N N . ARG A 1 71 ? -31.423 20.474 48.534 1.00 88.75 71 ARG A N 1
ATOM 579 C CA . ARG A 1 71 ? -31.405 20.253 47.076 1.00 88.75 71 ARG A CA 1
ATOM 580 C C . ARG A 1 71 ? -30.579 21.314 46.363 1.00 88.75 71 ARG A C 1
ATOM 582 O O . ARG A 1 71 ? -29.770 20.968 45.513 1.00 88.75 71 ARG A O 1
ATOM 589 N N . THR A 1 72 ? -30.754 22.583 46.730 1.00 88.31 72 THR A N 1
ATOM 590 C CA . THR A 1 72 ? -29.989 23.699 46.152 1.00 88.31 72 THR A CA 1
ATOM 591 C C . THR A 1 72 ? -28.490 23.520 46.372 1.00 88.31 72 THR A C 1
ATOM 593 O O . THR A 1 72 ? -27.711 23.677 45.433 1.00 88.31 72 THR A O 1
ATOM 596 N N . ASP A 1 73 ? -28.085 23.132 47.582 1.00 90.50 73 ASP A N 1
ATOM 597 C CA . ASP A 1 73 ? -26.674 22.922 47.902 1.00 90.50 73 ASP A CA 1
ATOM 598 C C . ASP A 1 73 ? -26.083 21.712 47.157 1.00 90.50 73 ASP A C 1
ATOM 600 O O . ASP A 1 73 ? -24.960 21.786 46.660 1.00 90.50 73 ASP A O 1
ATOM 604 N N . VAL A 1 74 ? -26.833 20.608 47.042 1.00 92.62 74 VAL A N 1
ATOM 605 C CA . VAL A 1 74 ? -26.409 19.419 46.278 1.00 92.62 74 VAL A CA 1
ATOM 606 C C . VAL A 1 74 ? -26.266 19.748 44.791 1.00 92.62 74 VAL A C 1
ATOM 608 O O . VAL A 1 74 ? -25.249 19.403 44.193 1.00 92.62 74 VAL A O 1
ATOM 611 N N . VAL A 1 75 ? -27.229 20.471 44.209 1.00 91.81 75 VAL A N 1
ATOM 612 C CA . VAL A 1 75 ? -27.172 20.945 42.816 1.00 91.81 75 VAL A CA 1
ATOM 613 C C . VAL A 1 75 ? -25.947 21.830 42.586 1.00 91.81 75 VAL A C 1
ATOM 615 O O . VAL A 1 75 ? -25.227 21.640 41.609 1.00 91.81 75 VAL A O 1
ATOM 618 N N . ALA A 1 76 ? -25.655 22.759 43.500 1.00 91.25 76 ALA A N 1
ATOM 619 C CA . ALA A 1 76 ? -24.475 23.614 43.397 1.00 91.25 76 ALA A CA 1
ATOM 620 C C . ALA A 1 76 ? -23.165 22.805 43.438 1.00 91.25 76 ALA A C 1
ATOM 622 O O . ALA A 1 76 ? -22.257 23.070 42.649 1.00 91.25 76 ALA A O 1
ATOM 623 N N . SER A 1 77 ? -23.073 21.802 44.318 1.00 93.94 77 SER A N 1
ATOM 624 C CA . SER A 1 77 ? -21.917 20.902 44.383 1.00 93.94 77 SER A CA 1
ATOM 625 C C . SER A 1 77 ? -21.766 20.038 43.130 1.00 93.94 77 SER A C 1
ATOM 627 O O . SER A 1 77 ? -20.648 19.883 42.643 1.00 93.94 77 SER A O 1
ATOM 629 N N . HIS A 1 78 ? -22.862 19.508 42.581 1.00 93.44 78 HIS A N 1
ATOM 630 C CA . HIS A 1 78 ? -22.842 18.760 41.319 1.00 93.44 78 HIS A CA 1
ATOM 631 C C . HIS A 1 78 ? -22.361 19.632 40.159 1.00 93.44 78 HIS A C 1
ATOM 633 O O . HIS A 1 78 ? -21.432 19.255 39.451 1.00 93.44 78 HIS A O 1
ATOM 639 N N . ASN A 1 79 ? -22.918 20.836 40.017 1.00 92.88 79 ASN A N 1
ATOM 640 C CA . ASN A 1 79 ? -22.534 21.764 38.955 1.00 92.88 79 ASN A CA 1
ATOM 641 C C . ASN A 1 79 ? -21.056 22.172 39.056 1.00 92.88 79 ASN A C 1
ATOM 643 O O . ASN A 1 79 ? -20.386 22.282 38.033 1.00 92.88 79 ASN A O 1
ATOM 647 N N . LEU A 1 80 ? -20.521 22.343 40.272 1.00 94.12 80 LEU A N 1
ATOM 648 C CA . LEU A 1 80 ? -19.093 22.601 40.485 1.00 94.12 80 LEU A CA 1
ATOM 649 C C . LEU A 1 80 ? -18.219 21.446 39.974 1.00 94.12 80 LEU A C 1
ATOM 651 O O . LEU A 1 80 ? -17.208 21.694 39.323 1.00 94.12 80 LEU A O 1
ATOM 655 N N . VAL A 1 81 ? -18.610 20.198 40.255 1.00 94.56 81 VAL A N 1
ATOM 656 C CA . VAL A 1 81 ? -17.902 19.004 39.767 1.00 94.56 81 VAL A CA 1
ATOM 657 C C . VAL A 1 81 ? -17.942 18.941 38.240 1.00 94.56 81 VAL A C 1
ATOM 659 O O . VAL A 1 81 ? -16.904 18.739 37.619 1.00 94.56 81 VAL A O 1
ATOM 662 N N . GLN A 1 82 ? -19.109 19.164 37.633 1.00 93.62 82 GLN A N 1
ATOM 663 C CA . GLN A 1 82 ? -19.279 19.137 36.177 1.00 93.62 82 GLN A CA 1
ATOM 664 C C . GLN A 1 82 ? -18.446 20.207 35.465 1.00 93.62 82 GLN A C 1
ATOM 666 O O . GLN A 1 82 ? -17.790 19.908 34.470 1.00 93.62 82 GLN A O 1
ATOM 671 N N . HIS A 1 83 ? -18.411 21.430 35.999 1.00 93.69 83 HIS A N 1
ATOM 672 C CA . HIS A 1 83 ? -17.533 22.478 35.479 1.00 93.69 83 HIS A CA 1
ATOM 673 C C . HIS A 1 83 ? -16.059 22.093 35.585 1.00 93.69 83 HIS A C 1
ATOM 675 O O . HIS A 1 83 ? -15.339 22.210 34.602 1.00 93.69 83 HIS A O 1
ATOM 681 N N . ALA A 1 84 ? -15.622 21.561 36.729 1.00 95.31 84 ALA A N 1
ATOM 682 C CA . ALA A 1 84 ? -14.231 21.151 36.900 1.00 95.31 84 ALA A CA 1
ATOM 683 C C . ALA A 1 84 ? -13.806 20.062 35.898 1.00 95.31 84 ALA A C 1
ATOM 685 O O . ALA A 1 84 ? -12.676 20.089 35.421 1.00 95.31 84 ALA A O 1
ATOM 686 N N . ILE A 1 85 ? -14.709 19.132 35.559 1.00 93.56 85 ILE A N 1
ATOM 687 C CA . ILE A 1 85 ? -14.475 18.089 34.545 1.00 93.56 85 ILE A CA 1
ATOM 688 C C . ILE A 1 85 ? -14.295 18.707 33.157 1.00 93.56 85 ILE A C 1
ATOM 690 O O . ILE A 1 85 ? -13.304 18.423 32.494 1.00 93.56 85 ILE A O 1
ATOM 694 N N . VAL A 1 86 ? -15.220 19.567 32.721 1.00 91.81 86 VAL A N 1
ATOM 695 C CA . VAL A 1 86 ? -15.160 20.178 31.381 1.00 91.81 86 VAL A CA 1
ATOM 696 C C . VAL A 1 86 ? -13.974 21.133 31.245 1.00 91.81 86 VAL A C 1
ATOM 698 O O . VAL A 1 86 ? -13.264 21.103 30.240 1.00 91.81 86 VAL A O 1
ATOM 701 N N . ASP A 1 87 ? -13.708 21.929 32.279 1.00 93.81 87 ASP A N 1
ATOM 702 C CA . ASP A 1 87 ? -12.619 22.908 32.296 1.00 93.81 87 ASP A CA 1
ATOM 703 C C . ASP A 1 87 ? -11.243 22.266 32.580 1.00 93.81 87 ASP A C 1
ATOM 705 O O . ASP A 1 87 ? -10.227 22.959 32.536 1.00 93.81 87 ASP A O 1
ATOM 709 N N . HIS A 1 88 ? -11.195 20.951 32.847 1.00 93.25 88 HIS A N 1
ATOM 710 C CA . HIS A 1 88 ? -9.991 20.195 33.222 1.00 93.25 88 HIS A CA 1
ATOM 711 C C . HIS A 1 88 ? -9.236 20.807 34.426 1.00 93.25 88 HIS A C 1
ATOM 713 O O . HIS A 1 88 ? -8.007 20.754 34.506 1.00 93.25 88 HIS A O 1
ATOM 719 N N . ASP A 1 89 ? -9.973 21.378 35.387 1.00 96.81 89 ASP A N 1
ATOM 720 C CA . ASP A 1 89 ? -9.429 22.006 36.599 1.00 96.81 89 ASP A CA 1
ATOM 721 C C . ASP A 1 89 ? -9.245 20.974 37.730 1.00 96.81 89 ASP A C 1
ATOM 723 O O . ASP A 1 89 ? -10.179 20.624 38.466 1.00 96.81 89 ASP A O 1
ATOM 727 N N . ASP A 1 90 ? -8.016 20.467 37.867 1.00 95.38 90 ASP A N 1
ATOM 728 C CA . ASP A 1 90 ? -7.671 19.420 38.830 1.00 95.38 90 ASP A CA 1
ATOM 729 C C . ASP A 1 90 ? -7.765 19.888 40.292 1.00 95.38 90 ASP A C 1
ATOM 731 O O . ASP A 1 90 ? -8.120 19.098 41.175 1.00 95.38 90 ASP A O 1
ATOM 735 N N . GLU A 1 91 ? -7.476 21.165 40.564 1.00 95.25 91 GLU A N 1
ATOM 736 C CA . GLU A 1 91 ? -7.532 21.745 41.906 1.00 95.25 91 GLU A CA 1
ATOM 737 C C . GLU A 1 91 ? -8.984 21.848 42.381 1.00 95.25 91 GLU A C 1
ATOM 739 O O . GLU A 1 91 ? -9.316 21.406 43.493 1.00 95.25 91 GLU A O 1
ATOM 744 N N . VAL A 1 92 ? -9.872 22.368 41.527 1.00 94.88 92 VAL A N 1
ATOM 745 C CA . VAL A 1 92 ? -11.300 22.484 41.837 1.00 94.88 92 VAL A CA 1
ATOM 746 C C . VAL A 1 92 ? -11.924 21.102 41.992 1.00 94.88 92 VAL A C 1
ATOM 748 O O . VAL A 1 92 ? -12.590 20.874 43.012 1.00 94.88 92 VAL A O 1
ATOM 751 N N . PHE A 1 93 ? -11.663 20.170 41.066 1.00 96.31 93 PHE A N 1
ATOM 752 C CA . PHE A 1 93 ? -12.195 18.807 41.137 1.00 96.31 93 PHE A CA 1
ATOM 753 C C . PHE A 1 93 ? -11.756 18.104 42.425 1.00 96.31 93 PHE A C 1
ATOM 755 O O . PHE A 1 93 ? -12.597 17.633 43.194 1.00 96.31 93 PHE A O 1
ATOM 762 N N . ARG A 1 94 ? -10.455 18.136 42.750 1.00 95.00 94 ARG A N 1
ATOM 763 C CA . ARG A 1 94 ? -9.919 17.559 43.994 1.00 95.00 94 ARG A CA 1
ATOM 764 C C . ARG A 1 94 ? -10.576 18.159 45.236 1.00 95.00 94 ARG A C 1
ATOM 766 O O . ARG A 1 94 ? -10.841 17.436 46.195 1.00 95.00 94 ARG A O 1
ATOM 773 N N . SER A 1 95 ? -10.861 19.463 45.233 1.00 93.88 95 SER A N 1
ATOM 774 C CA . SER A 1 95 ? -11.510 20.149 46.359 1.00 93.88 95 SER A CA 1
ATOM 775 C C . SER A 1 95 ? -12.983 19.759 46.563 1.00 93.88 95 SER A C 1
ATOM 777 O O . SER A 1 95 ? -13.536 19.996 47.647 1.00 93.88 95 SER A O 1
ATOM 779 N N . ALA A 1 96 ? -13.624 19.198 45.535 1.00 93.56 96 ALA A N 1
ATOM 780 C CA . ALA A 1 96 ? -15.009 18.739 45.558 1.00 93.56 96 ALA A CA 1
ATOM 781 C C . ALA A 1 96 ? -15.152 17.272 46.016 1.00 93.56 96 ALA A C 1
ATOM 783 O O . ALA A 1 96 ? -16.263 16.840 46.335 1.00 93.56 96 ALA A O 1
ATOM 784 N N . LEU A 1 97 ? -14.049 16.520 46.110 1.00 94.62 97 LEU A N 1
ATOM 785 C CA . LEU A 1 97 ? -14.020 15.150 46.628 1.00 94.62 97 LEU A CA 1
ATOM 786 C C . LEU A 1 97 ? -14.038 15.131 48.166 1.00 94.62 97 LEU A C 1
ATOM 788 O O . LEU A 1 97 ? -13.444 15.976 48.834 1.00 94.62 97 LEU A O 1
ATOM 792 N N . SER A 1 98 ? -14.695 14.130 48.757 1.00 91.56 98 SER A N 1
ATOM 793 C CA . SER A 1 98 ? -14.844 14.033 50.217 1.00 91.56 98 SER A CA 1
ATOM 794 C C . SER A 1 98 ? -13.539 13.766 50.975 1.00 91.56 98 SER A C 1
ATOM 796 O O . SER A 1 98 ? -13.460 14.068 52.165 1.00 91.56 98 SER A O 1
ATOM 798 N N . GLY A 1 99 ? -12.545 13.142 50.330 1.00 85.75 99 GLY A N 1
ATOM 799 C CA . GLY A 1 99 ? -11.260 12.770 50.935 1.00 85.75 99 GLY A CA 1
ATOM 800 C C . GLY A 1 99 ? -11.332 11.729 52.065 1.00 85.75 99 GLY A C 1
ATOM 801 O O . GLY A 1 99 ? -10.296 11.364 52.618 1.00 85.75 99 GLY A O 1
ATOM 802 N N . LYS A 1 100 ? -12.528 11.238 52.428 1.00 84.31 100 LYS A N 1
ATOM 803 C CA . LYS A 1 100 ? -12.730 10.276 53.531 1.00 84.31 100 LYS A CA 1
ATOM 804 C C . LYS A 1 100 ? -12.141 8.896 53.232 1.00 84.31 100 LYS A C 1
ATOM 806 O O . LYS A 1 100 ? -11.758 8.190 54.161 1.00 84.31 100 LYS A O 1
ATOM 811 N N . ASP A 1 101 ? -12.060 8.541 51.953 1.00 88.69 101 ASP A N 1
ATOM 812 C CA . ASP A 1 101 ? -11.374 7.355 51.450 1.00 88.69 101 ASP A CA 1
ATOM 813 C C . ASP A 1 101 ? -10.235 7.800 50.515 1.00 88.69 101 ASP A C 1
ATOM 815 O O . ASP A 1 101 ? -10.505 8.251 49.393 1.00 88.69 101 ASP A O 1
ATOM 819 N N . PRO A 1 102 ? -8.966 7.718 50.961 1.00 89.62 102 PRO A N 1
ATOM 820 C CA . PRO A 1 102 ? -7.822 8.122 50.151 1.00 89.62 102 PRO A CA 1
ATOM 821 C C . PRO A 1 102 ? -7.664 7.308 48.864 1.00 89.62 102 PRO A C 1
ATOM 823 O O . PRO A 1 102 ? -7.221 7.861 47.862 1.00 89.62 102 PRO A O 1
ATOM 826 N N . SER A 1 103 ? -8.028 6.021 48.882 1.00 88.44 103 SER A N 1
ATOM 827 C CA . SER A 1 103 ? -7.884 5.139 47.721 1.00 88.44 103 SER A CA 1
ATOM 828 C C . SER A 1 103 ? -8.909 5.477 46.648 1.00 88.44 103 SER A C 1
ATOM 830 O O . SER A 1 103 ? -8.542 5.738 45.509 1.00 88.44 103 SER A O 1
ATOM 832 N N . TRP A 1 104 ? -10.176 5.627 47.034 1.00 91.31 104 TRP A N 1
ATOM 833 C CA . TRP A 1 104 ? -11.215 6.082 46.115 1.00 91.31 104 TRP A CA 1
ATOM 834 C C . TRP A 1 104 ? -10.930 7.490 45.577 1.00 91.31 104 TRP A C 1
ATOM 836 O O . TRP A 1 104 ? -11.117 7.743 44.393 1.00 91.31 104 TRP A O 1
ATOM 846 N N . THR A 1 105 ? -10.428 8.400 46.420 1.00 91.75 105 THR A N 1
ATOM 847 C CA . THR A 1 105 ? -10.068 9.762 45.987 1.00 91.75 105 THR A CA 1
ATOM 848 C C . THR A 1 105 ? -8.961 9.736 44.931 1.00 91.75 105 THR A C 1
ATOM 850 O O . THR A 1 105 ? -9.056 10.459 43.945 1.00 91.75 105 THR A O 1
ATOM 853 N N . ALA A 1 106 ? -7.934 8.897 45.105 1.00 91.69 106 ALA A N 1
ATOM 854 C CA . ALA A 1 106 ? -6.890 8.710 44.097 1.00 91.69 106 ALA A CA 1
ATOM 855 C C . ALA A 1 106 ? -7.472 8.146 42.790 1.00 91.69 106 ALA A C 1
ATOM 857 O O . ALA A 1 106 ? -7.253 8.730 41.737 1.00 91.69 106 ALA A O 1
ATOM 858 N N . ASN A 1 107 ? -8.317 7.116 42.878 1.00 91.50 107 ASN A N 1
ATOM 859 C CA . ASN A 1 107 ? -8.978 6.510 41.721 1.00 91.50 107 ASN A CA 1
ATOM 860 C C . ASN A 1 107 ? -9.834 7.518 40.926 1.00 91.50 107 ASN A C 1
ATOM 862 O O . ASN A 1 107 ? -9.848 7.486 39.699 1.00 91.50 107 ASN A O 1
ATOM 866 N N . GLN A 1 108 ? -10.539 8.429 41.608 1.00 93.94 108 GLN A N 1
ATOM 867 C CA . GLN A 1 108 ? -11.278 9.513 40.946 1.00 93.94 108 GLN A CA 1
ATOM 868 C C . GLN A 1 108 ? -10.343 10.506 40.249 1.00 93.94 108 GLN A C 1
ATOM 870 O O . GLN A 1 108 ? -10.655 10.968 39.157 1.00 93.94 108 GLN A O 1
ATOM 875 N N . MET A 1 109 ? -9.195 10.830 40.849 1.00 95.00 109 MET A N 1
ATOM 876 C CA . MET A 1 109 ? -8.209 11.697 40.199 1.00 95.00 109 MET A CA 1
ATOM 877 C C . MET A 1 109 ? -7.589 11.035 38.965 1.00 95.00 109 MET A C 1
ATOM 879 O O . MET A 1 109 ? -7.391 11.718 37.966 1.00 95.00 109 MET A O 1
ATOM 883 N N . ASP A 1 110 ? -7.330 9.728 39.006 1.00 93.19 110 ASP A N 1
ATOM 884 C CA . ASP A 1 110 ? -6.800 8.986 37.858 1.00 93.19 110 ASP A CA 1
ATOM 885 C C . ASP A 1 110 ? -7.811 8.975 36.697 1.00 93.19 110 ASP A C 1
ATOM 887 O O . ASP A 1 110 ? -7.447 9.224 35.549 1.00 93.19 110 ASP A O 1
ATOM 891 N N . LEU A 1 111 ? -9.102 8.772 36.991 1.00 92.81 111 LEU A N 1
ATOM 892 C CA . LEU A 1 111 ? -10.174 8.863 35.990 1.00 92.81 111 LEU A CA 1
ATOM 893 C C . LEU A 1 111 ? -10.310 10.267 35.408 1.00 92.81 111 LEU A C 1
ATOM 895 O O . LEU A 1 111 ? -10.519 10.411 34.207 1.00 92.81 111 LEU A O 1
ATOM 899 N N . PHE A 1 112 ? -10.187 11.293 36.250 1.00 94.56 112 PHE A N 1
ATOM 900 C CA . PHE A 1 112 ? -10.210 12.688 35.823 1.00 94.56 112 PHE A CA 1
ATOM 901 C C . PHE A 1 112 ? -9.060 12.996 34.863 1.00 94.56 112 PHE A C 1
ATOM 903 O O . PHE A 1 112 ? -9.285 13.567 33.802 1.00 94.56 112 PHE A O 1
ATOM 910 N N . GLN A 1 113 ? -7.843 12.557 35.190 1.00 93.38 113 GLN A N 1
ATOM 911 C CA . GLN A 1 113 ? -6.670 12.740 34.332 1.00 93.38 113 GLN A CA 1
ATOM 912 C C . GLN A 1 113 ? -6.778 11.978 33.009 1.00 93.38 113 GLN A C 1
ATOM 914 O O . GLN A 1 113 ? -6.259 12.444 32.000 1.00 93.38 113 GLN A O 1
ATOM 919 N N . ALA A 1 114 ? -7.462 10.834 33.009 1.00 89.81 114 ALA A N 1
ATOM 920 C CA . ALA A 1 114 ? -7.750 10.065 31.805 1.00 89.81 114 ALA A CA 1
ATOM 921 C C . ALA A 1 114 ? -8.951 10.601 30.996 1.00 89.81 114 ALA A C 1
ATOM 923 O O . ALA A 1 114 ? -9.247 10.045 29.946 1.00 89.81 114 ALA A O 1
ATOM 924 N N . GLY A 1 115 ? -9.673 11.623 31.478 1.00 92.81 115 GLY A N 1
ATOM 925 C CA . GLY A 1 115 ? -10.889 12.141 30.831 1.00 92.81 115 GLY A CA 1
ATOM 926 C C . GLY A 1 115 ? -12.132 11.244 30.971 1.00 92.81 115 GLY A C 1
ATOM 927 O O . GLY A 1 115 ? -13.185 11.549 30.422 1.00 92.81 115 GLY A O 1
ATOM 928 N N . LEU A 1 116 ? -12.061 10.165 31.755 1.00 92.88 116 LEU A N 1
ATOM 929 C CA . LEU A 1 116 ? -13.065 9.091 31.806 1.00 92.88 116 LEU A CA 1
ATOM 930 C C . LEU A 1 116 ? -14.126 9.261 32.908 1.00 92.88 116 LEU A C 1
ATOM 932 O O . LEU A 1 116 ? -14.871 8.327 33.207 1.00 92.88 116 LEU A O 1
ATOM 936 N N . ILE A 1 117 ? -14.224 10.432 33.551 1.00 92.38 117 ILE A N 1
ATOM 937 C CA . ILE A 1 117 ? -15.259 10.658 34.581 1.00 92.38 117 ILE A CA 1
ATOM 938 C C . ILE A 1 117 ? -16.659 10.566 33.967 1.00 92.38 117 ILE A C 1
ATOM 940 O O . ILE A 1 117 ? -17.518 9.855 34.495 1.00 92.38 117 ILE A O 1
ATOM 944 N N . VAL A 1 118 ? -16.872 11.228 32.828 1.00 90.44 118 VAL A N 1
ATOM 945 C CA . VAL A 1 118 ? -18.142 11.177 32.083 1.00 90.44 118 VAL A CA 1
ATOM 946 C C . VAL A 1 118 ? -18.011 10.367 30.798 1.00 90.44 118 VAL A C 1
ATOM 948 O O . VAL A 1 118 ? -18.971 9.698 30.423 1.00 90.44 118 VAL A O 1
ATOM 951 N N . ASP A 1 119 ? -16.838 10.373 30.164 1.00 91.56 119 ASP A N 1
ATOM 952 C CA . ASP A 1 119 ? -16.592 9.616 28.940 1.00 91.56 119 ASP A CA 1
ATOM 953 C C . ASP A 1 119 ? -16.658 8.096 29.183 1.00 91.56 119 ASP A C 1
ATOM 955 O O . ASP A 1 119 ? -16.178 7.576 30.198 1.00 91.56 119 ASP A O 1
ATOM 959 N N . ARG A 1 120 ? -17.321 7.390 28.266 1.00 93.94 120 ARG A N 1
ATOM 960 C CA . ARG A 1 120 ? -17.505 5.937 28.243 1.00 93.94 120 ARG A CA 1
ATOM 961 C C . ARG A 1 120 ? -17.034 5.351 26.905 1.00 93.94 120 ARG A C 1
ATOM 963 O O . ARG A 1 120 ? -17.434 4.239 26.565 1.00 93.94 120 ARG A O 1
ATOM 970 N N . SER A 1 121 ? -16.144 6.041 26.189 1.00 91.69 121 SER A N 1
ATOM 971 C CA . SER A 1 121 ? -15.471 5.570 24.973 1.00 91.69 121 SER A CA 1
ATOM 972 C C . SER A 1 121 ? -14.890 4.152 25.089 1.00 91.69 121 SER A C 1
ATOM 974 O O . SER A 1 121 ? -15.035 3.394 24.133 1.00 91.69 121 SER A O 1
ATOM 976 N N . PRO A 1 122 ? -14.399 3.658 26.253 1.00 90.88 122 PRO A N 1
ATOM 977 C CA . PRO A 1 122 ? -13.992 2.254 26.366 1.00 90.88 122 PRO A CA 1
ATOM 978 C C . PRO A 1 122 ? -15.122 1.234 26.158 1.00 90.88 122 PRO A C 1
ATOM 980 O O . PRO A 1 122 ? -14.858 0.052 25.961 1.00 90.88 122 PRO A O 1
ATOM 983 N N . LEU A 1 123 ? -16.381 1.663 26.244 1.00 92.50 123 LEU A N 1
ATOM 984 C CA . LEU A 1 123 ? -17.581 0.879 25.948 1.00 92.50 123 LEU A CA 1
ATOM 985 C C . LEU A 1 123 ? -18.232 1.299 24.614 1.00 92.50 123 LEU A C 1
ATOM 987 O O . LEU A 1 123 ? -19.345 0.866 24.333 1.00 92.50 123 LEU A O 1
ATOM 991 N N . GLY A 1 124 ? -17.562 2.124 23.801 1.00 91.12 124 GLY A N 1
ATOM 992 C CA . GLY A 1 124 ? -18.068 2.646 22.526 1.00 91.12 124 GLY A CA 1
ATOM 993 C C . GLY A 1 124 ? -19.052 3.810 22.657 1.00 91.12 124 GLY A C 1
ATOM 994 O O . GLY A 1 124 ? -19.888 4.000 21.774 1.00 91.12 124 GLY A O 1
ATOM 995 N N . LEU A 1 125 ? -19.010 4.542 23.777 1.00 93.88 125 LEU A N 1
ATOM 996 C CA . LEU A 1 125 ? -19.994 5.566 24.136 1.00 93.88 125 LEU A CA 1
ATOM 997 C C . LEU A 1 125 ? -19.328 6.902 24.469 1.00 93.88 125 LEU A C 1
ATOM 999 O O . LEU A 1 125 ? -18.856 7.113 25.584 1.00 93.88 125 LEU A O 1
ATOM 1003 N N . VAL A 1 126 ? -19.351 7.837 23.526 1.00 93.81 126 VAL A N 1
ATOM 1004 C CA . VAL A 1 126 ? -18.747 9.167 23.696 1.00 93.81 126 VAL A CA 1
ATOM 1005 C C . VAL A 1 126 ? -19.827 10.164 24.118 1.00 93.81 126 VAL A C 1
ATOM 1007 O O . VAL A 1 126 ? -20.932 10.104 23.583 1.00 93.81 126 VAL A O 1
ATOM 1010 N N . PRO A 1 127 ? -19.582 11.087 25.063 1.00 92.56 127 PRO A N 1
ATOM 1011 C CA . PRO A 1 127 ? -20.559 12.116 25.409 1.00 92.56 127 PRO A CA 1
ATOM 1012 C C . PRO A 1 127 ? -20.999 12.914 24.174 1.00 92.56 127 PRO A C 1
ATOM 1014 O O . PRO A 1 127 ? -20.166 13.326 23.365 1.00 92.56 127 PRO A O 1
ATOM 1017 N N . GLU A 1 128 ? -22.306 13.137 24.023 1.00 93.44 128 GLU A N 1
ATOM 1018 C CA . GLU A 1 128 ? -22.828 13.841 22.848 1.00 93.44 128 GLU A CA 1
ATOM 1019 C C . GLU A 1 128 ? -22.407 15.322 22.842 1.00 93.44 128 GLU A C 1
ATOM 1021 O O . GLU A 1 128 ? -22.327 15.973 23.893 1.00 93.44 128 GLU A O 1
ATOM 1026 N N . GLU A 1 129 ? -22.118 15.869 21.659 1.00 87.38 129 GLU A N 1
ATOM 1027 C CA . GLU A 1 129 ? -21.565 17.221 21.540 1.00 87.38 129 GLU A CA 1
ATOM 1028 C C . GLU A 1 129 ? -22.531 18.278 22.108 1.00 87.38 129 GLU A C 1
ATOM 1030 O O . GLU A 1 129 ? -23.736 18.260 21.866 1.00 87.38 129 GLU A O 1
ATOM 1035 N N . GLY A 1 130 ? -22.001 19.207 22.908 1.00 84.94 130 GLY A N 1
ATOM 1036 C CA . GLY A 1 130 ? -22.794 20.269 23.539 1.00 84.94 130 GLY A CA 1
ATOM 1037 C C . GLY A 1 130 ? -23.629 19.835 24.751 1.00 84.94 130 GLY A C 1
ATOM 1038 O O . GLY A 1 130 ? -24.341 20.666 25.311 1.00 84.94 130 GLY A O 1
ATOM 1039 N N . THR A 1 131 ? -23.534 18.574 25.187 1.00 84.44 131 THR A N 1
ATOM 1040 C CA . THR A 1 131 ? -24.280 18.060 26.355 1.00 84.44 131 THR A CA 1
ATOM 1041 C C . THR A 1 131 ? -23.509 18.164 27.672 1.00 84.44 131 THR A C 1
ATOM 1043 O O . THR A 1 131 ? -24.075 17.949 28.743 1.00 84.44 131 THR A O 1
ATOM 1046 N N . LEU A 1 132 ? -22.228 18.536 27.604 1.00 86.19 132 LEU A N 1
ATOM 1047 C CA . LEU A 1 132 ? -21.380 18.827 28.756 1.00 86.19 132 LEU A CA 1
ATOM 1048 C C . LEU A 1 132 ? -21.143 20.344 28.890 1.00 86.19 132 LEU A C 1
ATOM 1050 O O . LEU A 1 132 ? -20.963 21.016 27.872 1.00 86.19 132 LEU A O 1
ATOM 1054 N N . PRO A 1 133 ? -21.078 20.897 30.119 1.00 86.06 133 PRO A N 1
ATOM 1055 C CA . PRO A 1 133 ? -21.273 20.221 31.407 1.00 86.06 133 PRO A CA 1
ATOM 1056 C C . PRO A 1 133 ? -22.745 19.865 31.685 1.00 86.06 133 PRO A C 1
ATOM 1058 O O . PRO A 1 133 ? -23.650 20.605 31.303 1.00 86.06 133 PRO A O 1
ATOM 1061 N N . ALA A 1 134 ? -22.974 18.772 32.421 1.00 83.50 134 ALA A N 1
ATOM 1062 C CA . ALA A 1 134 ? -24.303 18.295 32.821 1.00 83.50 134 ALA A CA 1
ATOM 1063 C C . ALA A 1 134 ? -24.904 19.138 33.970 1.00 83.50 134 ALA A C 1
ATOM 1065 O O . ALA A 1 134 ? -24.964 18.707 35.127 1.00 83.50 134 ALA A O 1
ATOM 1066 N N . ILE A 1 135 ? -25.266 20.392 33.676 1.00 84.00 135 ILE A N 1
ATOM 1067 C CA . ILE A 1 135 ? -25.713 21.381 34.670 1.00 84.00 135 ILE A CA 1
ATOM 1068 C C . ILE A 1 135 ? -27.165 21.144 35.086 1.00 84.00 135 ILE A C 1
ATOM 1070 O O . ILE A 1 135 ? -28.085 21.210 34.274 1.00 84.00 135 ILE A O 1
ATOM 1074 N N . LEU A 1 136 ? -27.379 20.983 36.392 1.00 83.62 136 LEU A N 1
ATOM 1075 C CA . LEU A 1 136 ? -28.699 20.848 36.998 1.00 83.62 136 LEU A CA 1
ATOM 1076 C C . LEU A 1 136 ? -29.277 22.217 37.384 1.00 83.62 136 LEU A C 1
ATOM 1078 O O . LEU A 1 136 ? -28.576 23.072 37.941 1.00 83.62 136 LEU A O 1
ATOM 1082 N N . ARG A 1 137 ? -30.577 22.411 37.134 1.00 70.88 137 ARG A N 1
ATOM 1083 C CA . ARG A 1 137 ? -31.368 23.570 37.584 1.00 70.88 137 ARG A CA 1
ATOM 1084 C C . ARG A 1 137 ? -32.464 23.145 38.561 1.00 70.88 137 ARG A C 1
ATOM 1086 O O . ARG A 1 137 ? -32.895 21.999 38.572 1.00 70.88 137 ARG A O 1
ATOM 1093 N N . LEU A 1 138 ? -32.890 24.071 39.420 1.00 65.94 138 LEU A N 1
ATOM 1094 C CA . LEU A 1 138 ? -33.971 23.838 40.384 1.00 65.94 138 LEU A CA 1
ATOM 1095 C C . LEU A 1 138 ? -35.334 23.871 39.668 1.00 65.94 138 LEU A C 1
ATOM 1097 O O . LEU A 1 138 ? -35.545 24.734 38.825 1.00 65.94 138 LEU A O 1
ATOM 1101 N N . GLU A 1 139 ? -36.267 22.995 40.065 1.00 56.06 139 GLU A N 1
ATOM 1102 C CA . GLU A 1 139 ? -37.596 22.721 39.455 1.00 56.06 139 GLU A CA 1
ATOM 1103 C C . GLU A 1 139 ? -38.538 23.936 39.219 1.00 56.06 139 GLU A C 1
ATOM 1105 O O . GLU A 1 139 ? -39.652 23.760 38.732 1.00 56.06 139 GLU A O 1
ATOM 1110 N N . ASN A 1 140 ? -38.140 25.166 39.558 1.00 53.44 140 ASN A N 1
ATOM 1111 C CA . ASN A 1 140 ? -38.970 26.373 39.442 1.00 53.44 140 ASN A CA 1
ATOM 1112 C C . ASN A 1 140 ? -38.728 27.209 38.169 1.00 53.44 140 ASN A C 1
ATOM 1114 O O . ASN A 1 140 ? -39.427 28.208 37.987 1.00 53.44 140 ASN A O 1
ATOM 1118 N N . ASP A 1 141 ? -37.782 26.825 37.310 1.00 49.25 141 ASP A N 1
ATOM 1119 C CA . ASP A 1 141 ? -37.525 27.485 36.025 1.00 49.25 141 ASP A CA 1
ATOM 1120 C C . ASP A 1 141 ? -38.158 26.666 34.876 1.00 49.25 141 ASP A C 1
ATOM 1122 O O . ASP A 1 141 ? -38.097 25.438 34.878 1.00 49.25 141 ASP A O 1
ATOM 1126 N N . GLU A 1 142 ? -38.838 27.326 33.926 1.00 43.66 142 GLU A N 1
ATOM 1127 C CA . GLU A 1 142 ? -39.464 26.664 32.766 1.00 43.66 142 GLU A CA 1
ATOM 1128 C C . GLU A 1 142 ? -38.418 25.873 31.968 1.00 43.66 142 GLU A C 1
ATOM 1130 O O . GLU A 1 142 ? -37.450 26.460 31.483 1.00 43.66 142 GLU A O 1
ATOM 1135 N N . ILE A 1 143 ? -38.641 24.560 31.816 1.00 47.62 143 ILE A N 1
ATOM 1136 C CA . ILE A 1 143 ? -37.688 23.657 31.165 1.00 47.62 143 ILE A CA 1
ATOM 1137 C C . ILE A 1 143 ? -37.546 24.032 29.683 1.00 47.62 143 ILE A C 1
ATOM 1139 O O . ILE A 1 143 ? -38.507 23.929 28.911 1.00 47.62 143 ILE A O 1
ATOM 1143 N N . ALA A 1 144 ? -36.359 24.480 29.276 1.00 45.75 144 ALA A N 1
ATOM 1144 C CA . ALA A 1 144 ? -36.044 24.795 27.884 1.00 45.75 144 ALA A CA 1
ATOM 1145 C C . ALA A 1 144 ? -35.684 23.521 27.094 1.00 45.75 144 ALA A C 1
ATOM 1147 O O . ALA A 1 144 ? -35.261 22.508 27.646 1.00 45.75 144 ALA A O 1
ATOM 1148 N N . VAL A 1 145 ? -35.838 23.569 25.767 1.00 36.72 145 VAL A N 1
ATOM 1149 C CA . VAL A 1 145 ? -35.471 22.457 24.872 1.00 36.72 145 VAL A CA 1
ATOM 1150 C C . VAL A 1 145 ? -33.952 22.232 24.940 1.00 36.72 145 VAL A C 1
ATOM 1152 O O . VAL A 1 145 ? -33.199 23.097 24.498 1.00 36.72 145 VAL A O 1
ATOM 1155 N N . GLY A 1 146 ? -33.526 21.091 25.499 1.00 45.66 146 GLY A N 1
ATOM 1156 C CA . GLY A 1 146 ? -32.116 20.706 25.691 1.00 45.66 146 GLY A CA 1
ATOM 1157 C C . GLY A 1 146 ? -31.681 20.459 27.147 1.00 45.66 146 GLY A C 1
ATOM 1158 O O . GLY A 1 146 ? -30.500 20.229 27.382 1.00 45.66 146 GLY A O 1
ATOM 1159 N N . GLU A 1 147 ? -32.589 20.523 28.127 1.00 57.47 147 GLU A N 1
ATOM 1160 C CA . GLU A 1 147 ? -32.258 20.391 29.557 1.00 57.47 147 GLU A CA 1
ATOM 1161 C C . GLU A 1 147 ? -32.353 18.943 30.094 1.00 57.47 147 GLU A C 1
ATOM 1163 O O . GLU A 1 147 ? -33.232 18.180 29.693 1.00 57.47 147 GLU A O 1
ATOM 1168 N N . GLN A 1 148 ? -31.442 18.571 31.009 1.00 61.25 148 GLN A N 1
ATOM 1169 C CA . GLN A 1 148 ? -31.317 17.221 31.586 1.00 61.25 148 GLN A CA 1
ATOM 1170 C C . GLN A 1 148 ? -32.146 17.059 32.873 1.00 61.25 148 GLN A C 1
ATOM 1172 O O . GLN A 1 148 ? -32.044 17.865 33.803 1.00 61.25 148 GLN A O 1
ATOM 1177 N N . SER A 1 149 ? -32.941 15.989 32.955 1.00 65.19 149 SER A N 1
ATOM 1178 C CA . SER A 1 149 ? -33.648 15.577 34.172 1.00 65.19 149 SER A CA 1
ATOM 1179 C C . SER A 1 149 ? -32.684 15.002 35.211 1.00 65.19 149 SER A C 1
ATOM 1181 O O . SER A 1 149 ? -31.786 14.224 34.886 1.00 65.19 149 SER A O 1
ATOM 1183 N N . ALA A 1 150 ? -32.896 15.353 36.484 1.00 77.06 150 ALA A N 1
ATOM 1184 C CA . ALA A 1 150 ? -32.199 14.723 37.598 1.00 77.06 150 ALA A CA 1
ATOM 1185 C C . ALA A 1 150 ? -33.133 14.398 38.761 1.00 77.06 150 ALA A C 1
ATOM 1187 O O . ALA A 1 150 ? -33.951 15.223 39.170 1.00 77.06 150 ALA A O 1
ATOM 1188 N N . SER A 1 151 ? -32.960 13.211 39.338 1.00 85.06 151 SER A N 1
ATOM 1189 C CA . SER A 1 151 ? -33.623 12.809 40.578 1.00 85.06 151 SER A CA 1
ATOM 1190 C C . SER A 1 151 ? -32.638 12.884 41.743 1.00 85.06 151 SER A C 1
ATOM 1192 O O . SER A 1 151 ? -31.554 12.299 41.677 1.00 85.06 151 SER A O 1
ATOM 1194 N N . ILE A 1 152 ? -33.021 13.578 42.819 1.00 89.75 152 ILE A N 1
ATOM 1195 C CA . ILE A 1 152 ? -32.221 13.698 44.046 1.00 89.75 152 ILE A CA 1
ATOM 1196 C C . ILE A 1 152 ? -32.951 12.999 45.194 1.00 89.75 152 ILE A C 1
ATOM 1198 O O . ILE A 1 152 ? -34.003 13.463 45.644 1.00 89.75 152 ILE A O 1
ATOM 1202 N N . GLU A 1 153 ? -32.359 11.921 45.700 1.00 90.81 153 GLU A N 1
ATOM 1203 C CA . GLU A 1 153 ? -32.846 11.167 46.856 1.00 90.81 153 GLU A CA 1
ATOM 1204 C C . GLU A 1 153 ? -31.941 11.402 48.067 1.00 90.81 153 GLU A C 1
ATOM 1206 O O . GLU A 1 153 ? -30.721 11.302 47.967 1.00 90.81 153 GLU A O 1
ATOM 1211 N N . PHE A 1 154 ? -32.525 11.703 49.229 1.00 89.88 154 PHE A N 1
ATOM 1212 C CA . PHE A 1 154 ? -31.771 11.904 50.470 1.00 89.88 154 PHE A CA 1
ATOM 1213 C C . PHE A 1 154 ? -31.888 10.696 51.397 1.00 89.88 154 PHE A C 1
ATOM 1215 O O . PHE A 1 154 ? -32.958 10.095 51.522 1.00 89.88 154 PHE A O 1
ATOM 1222 N N . SER A 1 155 ? -30.811 10.397 52.123 1.00 90.06 155 SER A N 1
ATOM 1223 C CA . SER A 1 155 ? -30.847 9.452 53.238 1.00 90.06 155 SER A CA 1
ATOM 1224 C C . SER A 1 155 ? -31.762 9.950 54.364 1.00 90.06 155 SER A C 1
ATOM 1226 O O . SER A 1 155 ? -31.981 11.150 54.537 1.00 90.06 155 SER A O 1
ATOM 1228 N N . ALA A 1 156 ? -32.276 9.031 55.189 1.00 85.50 156 ALA A N 1
ATOM 1229 C CA . ALA A 1 156 ? -33.183 9.374 56.292 1.00 85.50 156 ALA A CA 1
ATOM 1230 C C . ALA A 1 156 ? -32.561 10.329 57.334 1.00 85.50 156 ALA A C 1
ATOM 1232 O O . ALA A 1 156 ? -33.285 11.033 58.037 1.00 85.50 156 ALA A O 1
ATOM 1233 N N . ASP A 1 157 ? -31.230 10.354 57.438 1.00 88.06 157 ASP A N 1
ATOM 1234 C CA . ASP A 1 157 ? -30.465 11.250 58.308 1.00 88.06 157 ASP A CA 1
ATOM 1235 C C . ASP A 1 157 ? -29.996 12.545 57.610 1.00 88.06 157 ASP A C 1
ATOM 1237 O O . ASP A 1 157 ? -29.351 13.375 58.250 1.00 88.06 157 ASP A O 1
ATOM 1241 N N . LEU A 1 158 ? -30.338 12.737 56.327 1.00 88.19 158 LEU A N 1
ATOM 1242 C CA . LEU A 1 158 ? -30.008 13.903 55.496 1.00 88.19 158 LEU A CA 1
ATOM 1243 C C . LEU A 1 158 ? -28.499 14.208 55.397 1.00 88.19 158 LEU A C 1
ATOM 1245 O O . LEU A 1 158 ? -28.107 15.362 55.199 1.00 88.19 158 LEU A O 1
ATOM 1249 N N . ASN A 1 159 ? -27.648 13.189 55.536 1.00 89.88 159 ASN A N 1
ATOM 1250 C CA . ASN A 1 159 ? -26.190 13.314 55.409 1.00 89.88 159 ASN A CA 1
ATOM 1251 C C . ASN A 1 159 ? -25.643 12.768 54.087 1.00 89.88 159 ASN A C 1
ATOM 1253 O O . ASN A 1 159 ? -24.479 13.020 53.763 1.00 89.88 159 ASN A O 1
ATOM 1257 N N . GLU A 1 160 ? -26.464 12.040 53.334 1.00 92.31 160 GLU A N 1
ATOM 1258 C CA . GLU A 1 160 ? -26.146 11.494 52.022 1.00 92.31 160 GLU A CA 1
ATOM 1259 C C . GLU A 1 160 ? -27.244 11.878 51.023 1.00 92.31 160 GLU A C 1
ATOM 1261 O O . GLU A 1 160 ? -28.429 11.920 51.364 1.00 92.31 160 GLU A O 1
ATOM 1266 N N . ALA A 1 161 ? -26.830 12.198 49.802 1.00 93.75 161 ALA A N 1
ATOM 1267 C CA . ALA A 1 161 ? -27.706 12.493 48.684 1.00 93.75 161 ALA A CA 1
ATOM 1268 C C . ALA A 1 161 ? -27.242 11.686 47.468 1.00 93.75 161 ALA A C 1
ATOM 1270 O O . ALA A 1 161 ? -26.069 11.744 47.096 1.00 93.75 161 ALA A O 1
ATOM 1271 N N . ILE A 1 162 ? -28.160 10.943 46.861 1.00 93.69 162 ILE A N 1
ATOM 1272 C CA . ILE A 1 162 ? -27.951 10.217 45.611 1.00 93.69 162 ILE A CA 1
ATOM 1273 C C . ILE A 1 162 ? -28.545 11.078 44.501 1.00 93.69 162 ILE A C 1
ATOM 1275 O O . ILE A 1 162 ? -29.737 11.384 44.513 1.00 93.69 162 ILE A O 1
ATOM 1279 N N . VAL A 1 163 ? -27.699 11.490 43.567 1.00 93.50 163 VAL A N 1
ATOM 1280 C CA . VAL A 1 163 ? -28.066 12.290 42.400 1.00 93.50 163 VAL A CA 1
ATOM 1281 C C . VAL A 1 163 ? -27.982 11.380 41.185 1.00 93.50 163 VAL A C 1
ATOM 1283 O O . VAL A 1 163 ? -26.921 10.827 40.908 1.00 93.50 163 VAL A O 1
ATOM 1286 N N . THR A 1 164 ? -29.094 11.214 40.475 1.00 91.62 164 THR A N 1
ATOM 1287 C CA . THR A 1 164 ? -29.135 10.474 39.206 1.00 91.62 164 THR A CA 1
ATOM 1288 C C . THR A 1 164 ? -29.404 11.459 38.081 1.00 91.62 164 THR A C 1
ATOM 1290 O O . THR A 1 164 ? -30.356 12.231 38.189 1.00 91.62 164 THR A O 1
ATOM 1293 N N . THR A 1 165 ? -28.568 11.459 37.045 1.00 91.25 165 THR A N 1
ATOM 1294 C CA . THR A 1 165 ? -28.652 12.387 35.907 1.00 91.25 165 THR A CA 1
ATOM 1295 C C . THR A 1 165 ? -28.716 11.630 34.591 1.00 91.25 165 THR A C 1
ATOM 1297 O O . THR A 1 165 ? -27.894 10.740 34.362 1.00 91.25 165 THR A O 1
ATOM 1300 N N . ASP A 1 166 ? -29.635 12.019 33.713 1.00 91.62 166 ASP A N 1
ATOM 1301 C CA . ASP A 1 166 ? -29.723 11.468 32.361 1.00 91.62 166 ASP A CA 1
ATOM 1302 C C . ASP A 1 166 ? -28.630 12.080 31.472 1.00 91.62 166 ASP A C 1
ATOM 1304 O O . ASP A 1 166 ? -28.659 13.272 31.160 1.00 91.62 166 ASP A O 1
ATOM 1308 N N . GLN A 1 167 ? -27.656 11.266 31.065 1.00 91.50 167 GLN A N 1
ATOM 1309 C CA . GLN A 1 167 ? -26.537 11.680 30.225 1.00 91.50 167 GLN A CA 1
ATOM 1310 C C . GLN A 1 167 ? -26.669 11.070 28.820 1.00 91.50 167 GLN A C 1
ATOM 1312 O O . GLN A 1 167 ? -26.646 9.842 28.683 1.00 91.50 167 GLN A O 1
ATOM 1317 N N . PRO A 1 168 ? -26.789 11.897 27.768 1.00 93.38 168 PRO A N 1
ATOM 1318 C CA . PRO A 1 168 ? -26.734 11.435 26.390 1.00 93.38 168 PRO A CA 1
ATOM 1319 C C . PRO A 1 168 ? -25.298 11.092 25.961 1.00 93.38 168 PRO A C 1
ATOM 1321 O O . PRO A 1 168 ? -24.338 11.809 26.267 1.00 93.38 168 PRO A O 1
ATOM 1324 N N . TYR A 1 169 ? -25.186 10.004 25.211 1.00 94.81 169 TYR A N 1
ATOM 1325 C CA . TYR A 1 169 ? -23.975 9.484 24.596 1.00 94.81 169 TYR A CA 1
ATOM 1326 C C . TYR A 1 169 ? -24.242 9.206 23.123 1.00 94.81 169 TYR A C 1
ATOM 1328 O O . TYR A 1 169 ? -25.304 8.702 22.768 1.00 94.81 169 TYR A O 1
ATOM 1336 N N . ARG A 1 170 ? -23.261 9.485 22.277 1.00 94.88 170 ARG A N 1
ATOM 1337 C CA . ARG A 1 170 ? -23.206 9.012 20.903 1.00 94.88 170 ARG A CA 1
ATOM 1338 C C . ARG A 1 170 ? -22.517 7.653 20.869 1.00 94.88 170 ARG A C 1
ATOM 1340 O O . ARG A 1 170 ? -21.440 7.483 21.443 1.00 94.88 170 ARG A O 1
ATOM 1347 N N . VAL A 1 171 ? -23.138 6.694 20.196 1.00 91.81 171 VAL A N 1
ATOM 1348 C CA . VAL A 1 171 ? -22.533 5.395 19.898 1.00 91.81 171 VAL A CA 1
ATOM 1349 C C . VAL A 1 171 ? -21.517 5.599 18.778 1.00 91.81 171 VAL A C 1
ATOM 1351 O O . VAL A 1 171 ? -21.884 6.096 17.716 1.00 91.81 171 VAL A O 1
ATOM 1354 N N . GLU A 1 172 ? -20.255 5.227 18.996 1.00 85.00 172 GLU A N 1
ATOM 1355 C CA . GLU A 1 172 ? -19.166 5.495 18.034 1.00 85.00 172 GLU A CA 1
ATOM 1356 C C . GLU A 1 172 ? -19.413 4.894 16.641 1.00 85.00 172 GLU A C 1
ATOM 1358 O O . GLU A 1 172 ? -19.004 5.477 15.645 1.00 85.00 172 GLU A O 1
ATOM 1363 N N . GLU A 1 173 ? -20.108 3.758 16.567 1.00 78.50 173 GLU A N 1
ATOM 1364 C CA . GLU A 1 173 ? -20.303 3.003 15.320 1.00 78.50 173 GLU A CA 1
ATOM 1365 C C . GLU A 1 173 ? -21.506 3.463 14.502 1.00 78.50 173 GLU A C 1
ATOM 1367 O O . GLU A 1 173 ? -21.428 3.566 13.285 1.00 78.50 173 GLU A O 1
ATOM 1372 N N . SER A 1 174 ? -22.645 3.737 15.141 1.00 83.25 174 SER A N 1
ATOM 1373 C CA . SER A 1 174 ? -23.852 4.138 14.409 1.00 83.25 174 SER A CA 1
ATOM 1374 C C . SER A 1 174 ? -24.071 5.648 14.381 1.00 83.25 174 SER A C 1
ATOM 1376 O O . SER A 1 174 ? -24.924 6.130 13.638 1.00 83.25 174 SER A O 1
ATOM 1378 N N . ASN A 1 175 ? -23.319 6.403 15.189 1.00 84.56 175 ASN A N 1
ATOM 1379 C CA . ASN A 1 175 ? -23.597 7.798 15.532 1.00 84.56 175 ASN A CA 1
ATOM 1380 C C . ASN A 1 175 ? -25.003 8.034 16.123 1.00 84.56 175 ASN A C 1
ATOM 1382 O O . ASN A 1 175 ? -25.443 9.181 16.215 1.00 84.56 175 ASN A O 1
ATOM 1386 N N . ASP A 1 176 ? -25.702 6.981 16.560 1.00 90.69 176 ASP A N 1
ATOM 1387 C CA . ASP A 1 176 ? -26.977 7.125 17.258 1.00 90.69 176 ASP A CA 1
ATOM 1388 C C . ASP A 1 176 ? -26.758 7.699 18.658 1.00 90.69 176 ASP A C 1
ATOM 1390 O O . ASP A 1 176 ? -25.761 7.411 19.325 1.00 90.69 176 ASP A O 1
ATOM 1394 N N . VAL A 1 177 ? -27.724 8.486 19.129 1.00 92.94 177 VAL A N 1
ATOM 1395 C CA . VAL A 1 177 ? -27.704 9.042 20.484 1.00 92.94 177 VAL A CA 1
ATOM 1396 C C . VAL A 1 177 ? -28.522 8.153 21.418 1.00 92.94 177 VAL A C 1
ATOM 1398 O O . VAL A 1 177 ? -29.714 7.932 21.202 1.00 92.94 177 VAL A O 1
ATOM 1401 N N . VAL A 1 178 ? -27.888 7.683 22.489 1.00 94.44 178 VAL A N 1
ATOM 1402 C CA . VAL A 1 178 ? -28.494 6.906 23.578 1.00 94.44 178 VAL A CA 1
ATOM 1403 C C . VAL A 1 178 ? -28.374 7.656 24.896 1.00 94.44 178 VAL A C 1
ATOM 1405 O O . VAL A 1 178 ? -27.508 8.508 25.055 1.00 94.44 178 VAL A O 1
ATOM 1408 N N . VAL A 1 179 ? -29.241 7.361 25.864 1.00 93.56 179 VAL A N 1
ATOM 1409 C CA . VAL A 1 179 ? -29.254 8.059 27.159 1.00 93.56 179 VAL A CA 1
ATOM 1410 C C . VAL A 1 179 ? -29.033 7.060 28.287 1.00 93.56 179 VAL A C 1
ATOM 1412 O O . VAL A 1 179 ? -29.748 6.061 28.382 1.00 93.56 179 VAL A O 1
ATOM 1415 N N . LEU A 1 180 ? -28.057 7.346 29.151 1.00 94.38 180 LEU A N 1
ATOM 1416 C CA . LEU A 1 180 ? -27.751 6.560 30.344 1.00 94.38 180 LEU A CA 1
ATOM 1417 C C . LEU A 1 180 ? -27.848 7.422 31.608 1.00 94.38 180 LEU A C 1
ATOM 1419 O O . LEU A 1 180 ? -27.342 8.538 31.666 1.00 94.38 180 LEU A O 1
ATOM 1423 N N . GLN A 1 181 ? -28.443 6.864 32.651 1.00 93.06 181 GLN A N 1
ATOM 1424 C CA . GLN A 1 181 ? -28.492 7.396 34.004 1.00 93.06 181 GLN A CA 1
ATOM 1425 C C . GLN A 1 181 ? -27.143 7.218 34.703 1.00 93.06 181 GLN A C 1
ATOM 1427 O O . GLN A 1 181 ? -26.733 6.103 35.039 1.00 93.06 181 GLN A O 1
ATOM 1432 N N . GLN A 1 182 ? -26.466 8.334 34.964 1.00 92.62 182 GLN A N 1
ATOM 1433 C CA . GLN A 1 182 ? -25.255 8.393 35.779 1.00 92.62 182 GLN A CA 1
ATOM 1434 C C . GLN A 1 182 ? -25.631 8.646 37.240 1.00 92.62 182 GLN A C 1
ATOM 1436 O O . GLN A 1 182 ? -26.447 9.518 37.533 1.00 92.62 182 GLN A O 1
ATOM 1441 N N . THR A 1 183 ? -25.037 7.888 38.164 1.00 92.31 183 THR A N 1
ATOM 1442 C CA . THR A 1 183 ? -25.299 8.022 39.606 1.00 92.31 183 THR A CA 1
ATOM 1443 C C . THR A 1 183 ? -24.098 8.639 40.316 1.00 92.31 183 THR A C 1
ATOM 1445 O O . THR A 1 183 ? -23.005 8.077 40.303 1.00 92.31 183 THR A O 1
ATOM 1448 N N . ALA A 1 184 ? -24.311 9.758 41.004 1.00 93.44 184 ALA A N 1
ATOM 1449 C CA . ALA A 1 184 ? -23.325 10.414 41.854 1.00 93.44 184 ALA A CA 1
ATOM 1450 C C . ALA A 1 184 ? -23.812 10.457 43.306 1.00 93.44 184 ALA A C 1
ATOM 1452 O O . ALA A 1 184 ? -24.972 10.760 43.584 1.00 93.44 184 ALA A O 1
ATOM 1453 N N . ILE A 1 185 ? -22.918 10.171 44.254 1.00 94.00 185 ILE A N 1
ATOM 1454 C CA . ILE A 1 185 ? -23.242 10.187 45.683 1.00 94.00 185 ILE A CA 1
ATOM 1455 C C . ILE A 1 185 ? -22.511 11.340 46.345 1.00 94.00 185 ILE A C 1
ATOM 1457 O O . ILE A 1 185 ? -21.284 11.431 46.309 1.00 94.00 185 ILE A O 1
ATOM 1461 N N . PHE A 1 186 ? -23.275 12.203 46.998 1.00 95.06 186 PHE A N 1
ATOM 1462 C CA . PHE A 1 186 ? -22.759 13.320 47.764 1.00 95.06 186 PHE A CA 1
ATOM 1463 C C . PHE A 1 186 ? -22.954 13.065 49.249 1.00 95.06 186 PHE A C 1
ATOM 1465 O O . PHE A 1 186 ? -24.009 12.615 49.692 1.00 95.06 186 PHE A O 1
ATOM 1472 N N . ARG A 1 187 ? -21.943 13.408 50.046 1.00 94.12 187 ARG A N 1
ATOM 1473 C CA . ARG A 1 187 ? -22.052 13.433 51.505 1.00 94.12 187 ARG A CA 1
ATOM 1474 C C . ARG A 1 187 ? -21.810 14.824 52.040 1.00 94.12 187 ARG A C 1
ATOM 1476 O O . ARG A 1 187 ? -20.983 15.577 51.523 1.00 94.12 187 ARG A O 1
ATOM 1483 N N . ARG A 1 188 ? -22.504 15.143 53.124 1.00 91.94 188 ARG A N 1
ATOM 1484 C CA . ARG A 1 188 ? -22.358 16.424 53.801 1.00 91.94 188 ARG A CA 1
ATOM 1485 C C . ARG A 1 188 ? -20.965 16.541 54.434 1.00 91.94 188 ARG A C 1
ATOM 1487 O O . ARG A 1 188 ? -20.577 15.716 55.267 1.00 91.94 188 ARG A O 1
ATOM 1494 N N . GLY A 1 189 ? -20.205 17.545 54.005 1.00 88.38 189 GLY A N 1
ATOM 1495 C CA . GLY A 1 189 ? -18.981 18.009 54.656 1.00 88.38 189 GLY A CA 1
ATOM 1496 C C . GLY A 1 189 ? -19.251 19.181 55.605 1.00 88.38 189 GLY A C 1
ATOM 1497 O O . GLY A 1 189 ? -20.402 19.551 55.841 1.00 88.38 189 GLY A O 1
ATOM 1498 N N . ASP A 1 190 ? -18.184 19.792 56.125 1.00 81.94 190 ASP A N 1
ATOM 1499 C CA . ASP A 1 190 ? -18.288 20.885 57.107 1.00 81.94 190 ASP A CA 1
ATOM 1500 C C . ASP A 1 190 ? -18.920 22.162 56.527 1.00 81.94 190 ASP A C 1
ATOM 1502 O O . ASP A 1 190 ? -19.589 22.907 57.243 1.00 81.94 190 ASP A O 1
ATOM 1506 N N . SER A 1 191 ? -18.714 22.423 55.232 1.00 81.88 191 SER A N 1
ATOM 1507 C CA . SER A 1 191 ? -19.162 23.651 54.557 1.00 81.88 191 SER A CA 1
ATOM 1508 C C . SER A 1 191 ? -19.986 23.428 53.287 1.00 81.88 191 SER A C 1
ATOM 1510 O O . SER A 1 191 ? -20.682 24.346 52.864 1.00 81.88 191 SER A O 1
ATOM 1512 N N . ARG A 1 192 ? -19.912 22.241 52.670 1.00 90.81 192 ARG A N 1
ATOM 1513 C CA . ARG A 1 192 ? -20.593 21.901 51.410 1.00 90.81 192 ARG A CA 1
ATOM 1514 C C . ARG A 1 192 ? -20.824 20.400 51.280 1.00 90.81 192 ARG A C 1
ATOM 1516 O O . ARG A 1 192 ? -20.241 19.611 52.026 1.00 90.81 192 ARG A O 1
ATOM 1523 N N . TRP A 1 193 ? -21.637 20.008 50.308 1.00 95.38 193 TRP A N 1
ATOM 1524 C CA . TRP A 1 193 ? -21.743 18.621 49.867 1.00 95.38 193 TRP A CA 1
ATOM 1525 C C . TRP A 1 193 ? -20.524 18.252 49.016 1.00 95.38 193 TRP A C 1
ATOM 1527 O O . TRP A 1 193 ? -20.090 19.045 48.181 1.00 95.38 193 TRP A O 1
ATOM 1537 N N . LEU A 1 194 ? -19.949 17.076 49.255 1.00 96.06 194 LEU A N 1
ATOM 1538 C CA . LEU A 1 194 ? -18.741 16.591 48.586 1.00 96.06 194 LEU A CA 1
ATOM 1539 C C . LEU A 1 194 ? -19.030 15.249 47.916 1.00 96.06 194 LEU A C 1
ATOM 1541 O O . LEU A 1 194 ? -19.721 14.417 48.509 1.00 96.06 194 LEU A O 1
ATOM 1545 N N . LEU A 1 195 ? -18.473 15.025 46.725 1.00 95.31 195 LEU A N 1
ATOM 1546 C CA . LEU A 1 195 ? -18.577 13.747 46.023 1.00 95.31 195 LEU A CA 1
ATOM 1547 C C . LEU A 1 195 ? -17.878 12.660 46.852 1.00 95.31 195 LEU A C 1
ATOM 1549 O O . LEU A 1 195 ? -16.747 12.838 47.322 1.00 95.31 195 LEU A O 1
ATOM 1553 N N . ALA A 1 196 ? -18.563 11.547 47.083 1.00 94.00 196 ALA A N 1
ATOM 1554 C CA . ALA A 1 196 ? -18.155 10.529 48.039 1.00 94.00 196 ALA A CA 1
ATOM 1555 C C . ALA A 1 196 ? -18.307 9.108 47.470 1.00 94.00 196 ALA A C 1
ATOM 1557 O O . ALA A 1 196 ? -19.186 8.871 46.641 1.00 94.00 196 ALA A O 1
ATOM 1558 N N . PRO A 1 197 ? -17.500 8.140 47.949 1.00 92.00 197 PRO A N 1
ATOM 1559 C CA . PRO A 1 197 ? -17.643 6.747 47.543 1.00 92.00 197 PRO A CA 1
ATOM 1560 C C . PRO A 1 197 ? -18.984 6.174 48.017 1.00 92.00 197 PRO A C 1
ATOM 1562 O O . PRO A 1 197 ? -19.373 6.438 49.166 1.00 92.00 197 PRO A O 1
ATOM 1565 N N . PRO A 1 198 ? -19.650 5.327 47.217 1.00 90.19 198 PRO A N 1
ATOM 1566 C CA . PRO A 1 198 ? -20.804 4.566 47.684 1.00 90.19 198 PRO A CA 1
ATOM 1567 C C . PRO A 1 198 ? -20.468 3.679 48.891 1.00 90.19 198 PRO A C 1
ATOM 1569 O O . PRO A 1 198 ? -19.347 3.189 49.026 1.00 90.19 198 PRO A O 1
ATOM 1572 N N . THR A 1 199 ? -21.426 3.488 49.802 1.00 87.56 199 THR A N 1
ATOM 1573 C CA . THR A 1 199 ? -21.258 2.563 50.938 1.00 87.56 199 THR A CA 1
ATOM 1574 C C . THR A 1 199 ? -21.404 1.104 50.495 1.00 87.56 199 THR A C 1
ATOM 1576 O O . THR A 1 199 ? -21.948 0.807 49.436 1.00 87.56 199 THR A O 1
ATOM 1579 N N . ALA A 1 200 ? -20.987 0.159 51.343 1.00 86.38 200 ALA A N 1
ATOM 1580 C CA . ALA A 1 200 ? -21.283 -1.259 51.116 1.00 86.38 200 ALA A CA 1
ATOM 1581 C C . ALA A 1 200 ? -22.799 -1.549 51.080 1.00 86.38 200 ALA A C 1
ATOM 1583 O O . ALA A 1 200 ? -23.240 -2.442 50.367 1.00 86.38 200 ALA A O 1
ATOM 1584 N N . GLU A 1 201 ? -23.602 -0.780 51.824 1.00 87.56 201 GLU A N 1
ATOM 1585 C CA . GLU A 1 201 ? -25.067 -0.902 51.834 1.00 87.56 201 GLU A CA 1
ATOM 1586 C C . GLU A 1 201 ? -25.691 -0.482 50.497 1.00 87.56 201 GLU A C 1
ATOM 1588 O O . GLU A 1 201 ? -26.675 -1.083 50.079 1.00 87.56 201 GLU A O 1
ATOM 1593 N N . PHE A 1 202 ? -25.096 0.493 49.798 1.00 89.81 202 PHE A N 1
ATOM 1594 C CA . PHE A 1 202 ? -25.547 0.921 48.471 1.00 89.81 202 PHE A CA 1
ATOM 1595 C C . PHE A 1 202 ? -25.456 -0.206 47.428 1.00 89.81 202 PHE A C 1
ATOM 1597 O O . PHE A 1 202 ? -26.350 -0.339 46.590 1.00 89.81 202 PHE A O 1
ATOM 1604 N N . TRP A 1 203 ? -24.391 -1.012 47.488 1.00 90.75 203 TRP A N 1
ATOM 1605 C CA . TRP A 1 203 ? -24.124 -2.110 46.550 1.00 90.75 203 TRP A CA 1
ATOM 1606 C C . TRP A 1 203 ? -24.863 -3.414 46.882 1.00 90.75 203 TRP A C 1
ATOM 1608 O O . TRP A 1 203 ? -25.037 -4.260 46.001 1.00 90.75 203 TRP A O 1
ATOM 1618 N N . ASP A 1 204 ? -25.312 -3.562 48.132 1.00 90.62 204 ASP A N 1
ATOM 1619 C CA . ASP A 1 204 ? -25.823 -4.812 48.704 1.00 90.62 204 ASP A CA 1
ATOM 1620 C C . ASP A 1 204 ? -24.792 -5.965 48.574 1.00 90.62 204 ASP A C 1
ATOM 1622 O O . ASP A 1 204 ? -23.601 -5.763 48.319 1.00 90.62 204 ASP A O 1
ATOM 1626 N N . LYS A 1 205 ? -25.196 -7.203 48.856 1.00 92.19 205 LYS A N 1
ATOM 1627 C CA . LYS A 1 205 ? -24.322 -8.379 48.823 1.00 92.19 205 LYS A CA 1
ATOM 1628 C C . LYS A 1 205 ? -23.951 -8.750 47.394 1.00 92.19 205 LYS A C 1
ATOM 1630 O O . LYS A 1 205 ? -24.749 -8.615 46.472 1.00 92.19 205 LYS A O 1
ATOM 1635 N N . THR A 1 206 ? -22.764 -9.320 47.226 1.00 93.81 206 THR A N 1
ATOM 1636 C CA . THR A 1 206 ? -22.376 -9.935 45.959 1.00 93.81 206 THR A CA 1
ATOM 1637 C C . THR A 1 206 ? -23.200 -11.195 45.691 1.00 93.81 206 THR A C 1
ATOM 1639 O O . THR A 1 206 ? -23.508 -11.975 46.599 1.00 93.81 206 THR A O 1
ATOM 1642 N N . LYS A 1 207 ? -23.561 -11.389 44.426 1.00 96.25 207 LYS A N 1
ATOM 1643 C CA . LYS A 1 207 ? -24.248 -12.562 43.891 1.00 96.25 207 LYS A CA 1
ATOM 1644 C C . LYS A 1 207 ? -23.394 -13.206 42.807 1.00 96.25 207 LYS A C 1
ATOM 1646 O O . LYS A 1 207 ? -22.474 -12.590 42.266 1.00 96.25 207 LYS A O 1
ATOM 1651 N N . THR A 1 208 ? -23.683 -14.470 42.526 1.00 96.12 208 THR A N 1
ATOM 1652 C CA . THR A 1 208 ? -23.018 -15.236 41.474 1.00 96.12 208 THR A CA 1
ATOM 1653 C C . THR A 1 208 ? -24.066 -15.984 40.676 1.00 96.12 208 THR A C 1
ATOM 1655 O O . THR A 1 208 ? -24.897 -16.678 41.263 1.00 96.12 208 THR A O 1
ATOM 1658 N N . THR A 1 209 ? -23.988 -15.857 39.357 1.00 95.25 209 THR A N 1
ATOM 1659 C CA . THR A 1 209 ? -24.872 -16.527 38.405 1.00 95.25 209 THR A CA 1
ATOM 1660 C C . THR A 1 209 ? -24.024 -17.310 37.417 1.00 95.25 209 THR A C 1
ATOM 1662 O O . THR A 1 209 ? -22.998 -16.825 36.946 1.00 95.25 209 THR A O 1
ATOM 1665 N N . GLU A 1 210 ? -24.435 -18.539 37.130 1.00 94.31 210 GLU A N 1
ATOM 1666 C CA . GLU A 1 210 ? -23.742 -19.459 36.229 1.00 94.31 210 GLU A CA 1
ATOM 1667 C C . GLU A 1 210 ? -24.675 -19.838 35.074 1.00 94.31 210 GLU A C 1
ATOM 1669 O O . GLU A 1 210 ? -25.855 -20.134 35.291 1.00 94.31 210 GLU A O 1
ATOM 1674 N N . ARG A 1 211 ? -24.145 -19.784 33.852 1.00 93.81 211 ARG A N 1
ATOM 1675 C CA . ARG A 1 211 ? -24.785 -20.194 32.597 1.00 93.81 211 ARG A CA 1
ATOM 1676 C C . ARG A 1 211 ? -23.885 -21.178 31.842 1.00 93.81 211 ARG A C 1
ATOM 1678 O O . ARG A 1 211 ? -23.021 -21.794 32.459 1.00 93.81 211 ARG A O 1
ATOM 1685 N N . GLU A 1 212 ? -24.137 -21.387 30.551 1.00 90.94 212 GLU A N 1
ATOM 1686 C CA . GLU A 1 212 ? -23.468 -22.417 29.753 1.00 90.94 212 GLU A CA 1
ATOM 1687 C C . GLU A 1 212 ? -21.980 -22.117 29.540 1.00 90.94 212 GLU A C 1
ATOM 1689 O O . GLU A 1 212 ? -21.154 -23.010 29.716 1.00 90.94 212 GLU A O 1
ATOM 1694 N N . HIS A 1 213 ? -21.642 -20.863 29.228 1.00 92.25 213 HIS A N 1
ATOM 1695 C CA . HIS A 1 213 ? -20.277 -20.414 28.939 1.00 92.25 213 HIS A CA 1
ATOM 1696 C C . HIS A 1 213 ? -19.748 -19.367 29.930 1.00 92.25 213 HIS A C 1
ATOM 1698 O O . HIS A 1 213 ? -18.571 -18.994 29.867 1.00 92.25 213 HIS A O 1
ATOM 1704 N N . LEU A 1 214 ? -20.597 -18.856 30.828 1.00 94.56 214 LEU A N 1
ATOM 1705 C CA . LEU A 1 214 ? -20.272 -17.746 31.724 1.00 94.56 214 LEU A CA 1
ATOM 1706 C C . LEU A 1 214 ? -20.576 -18.047 33.193 1.00 94.56 214 LEU A C 1
ATOM 1708 O O . LEU A 1 214 ? -21.672 -18.473 33.555 1.00 94.56 214 LEU A O 1
ATOM 1712 N N . THR A 1 215 ? -19.639 -17.698 34.073 1.00 95.44 215 THR A N 1
ATOM 1713 C CA . THR A 1 215 ? -19.919 -17.432 35.489 1.00 95.44 215 THR A CA 1
ATOM 1714 C C . THR A 1 215 ? -19.693 -15.960 35.770 1.00 95.44 215 THR A C 1
ATOM 1716 O O . THR A 1 215 ? -18.601 -15.442 35.549 1.00 95.44 215 THR A O 1
ATOM 1719 N N . VAL A 1 216 ? -20.710 -15.294 36.306 1.00 96.75 216 VAL A N 1
ATOM 1720 C CA . VAL A 1 216 ? -20.693 -13.856 36.554 1.00 96.75 216 VAL A CA 1
ATOM 1721 C C . VAL A 1 216 ? -20.852 -13.572 38.041 1.00 96.75 216 VAL A C 1
ATOM 1723 O O . VAL A 1 216 ? -21.772 -14.080 38.680 1.00 96.75 216 VAL A O 1
ATOM 1726 N N . ILE A 1 217 ? -19.965 -12.745 38.593 1.00 96.69 217 ILE A N 1
ATOM 1727 C CA . ILE A 1 217 ? -20.005 -12.247 39.975 1.00 96.69 217 ILE A CA 1
ATOM 1728 C C . ILE A 1 217 ? -20.317 -10.748 39.937 1.00 96.69 217 ILE A C 1
ATOM 1730 O O . ILE A 1 217 ? -19.626 -10.009 39.242 1.00 96.69 217 ILE A O 1
ATOM 1734 N N . TYR A 1 218 ? -21.332 -10.292 40.673 1.00 96.69 218 TYR A N 1
ATOM 1735 C CA . TYR A 1 218 ? -21.821 -8.905 40.603 1.00 96.69 218 TYR A CA 1
ATOM 1736 C C . TYR A 1 218 ? -22.483 -8.444 41.915 1.00 96.69 218 TYR A C 1
ATOM 1738 O O . TYR A 1 218 ? -22.911 -9.286 42.711 1.00 96.69 218 TYR A O 1
ATOM 1746 N N . PRO A 1 219 ? -22.581 -7.128 42.187 1.00 96.62 219 PRO A N 1
ATOM 1747 C CA . PRO A 1 219 ? -23.351 -6.600 43.317 1.00 96.62 219 PRO A CA 1
ATOM 1748 C C . PRO A 1 219 ? -24.863 -6.780 43.101 1.00 96.62 219 PRO A C 1
ATOM 1750 O O . PRO A 1 219 ? -25.366 -6.528 42.008 1.00 96.62 219 PRO A O 1
ATOM 1753 N N . ALA A 1 220 ? -25.620 -7.170 44.135 1.00 95.12 220 ALA A N 1
ATOM 1754 C CA . ALA A 1 220 ? -27.062 -7.430 44.016 1.00 95.12 220 ALA A CA 1
ATOM 1755 C C . ALA A 1 220 ? -27.879 -6.216 43.542 1.00 95.12 220 ALA A C 1
ATOM 1757 O O . ALA A 1 220 ? -28.949 -6.401 42.967 1.00 95.12 220 ALA A O 1
ATOM 1758 N N . ARG A 1 221 ? -27.363 -4.990 43.712 1.00 93.56 221 ARG A N 1
ATOM 1759 C CA . ARG A 1 221 ? -27.954 -3.772 43.139 1.00 93.56 221 ARG A CA 1
ATOM 1760 C C . ARG A 1 221 ? -28.210 -3.879 41.629 1.00 93.56 221 ARG A C 1
ATOM 1762 O O . ARG A 1 221 ? -29.265 -3.452 41.166 1.00 93.56 221 ARG A O 1
ATOM 1769 N N . ASP A 1 222 ? -27.271 -4.464 40.888 1.00 95.50 222 ASP A N 1
ATOM 1770 C CA . ASP A 1 222 ? -27.313 -4.540 39.423 1.00 95.50 222 ASP A CA 1
ATOM 1771 C C . ASP A 1 222 ? -27.913 -5.868 38.920 1.00 95.50 222 ASP A C 1
ATOM 1773 O O . ASP A 1 222 ? -27.837 -6.178 37.736 1.00 95.50 222 ASP A O 1
ATOM 1777 N N . GLU A 1 223 ? -28.556 -6.657 39.790 1.00 95.38 223 GLU A N 1
ATOM 1778 C CA . GLU A 1 223 ? -29.041 -8.005 39.458 1.00 95.38 223 GLU A CA 1
ATOM 1779 C C . GLU A 1 223 ? -29.937 -8.049 38.222 1.00 95.38 223 GLU A C 1
ATOM 1781 O O . GLU A 1 223 ? -29.690 -8.851 37.327 1.00 95.38 223 GLU A O 1
ATOM 1786 N N . ALA A 1 224 ? -30.926 -7.159 38.132 1.00 93.75 224 ALA A N 1
ATOM 1787 C CA . ALA A 1 224 ? -31.883 -7.182 37.029 1.00 93.75 224 ALA A CA 1
ATOM 1788 C C . ALA A 1 224 ? -31.214 -6.987 35.655 1.00 93.75 224 ALA A C 1
ATOM 1790 O O . ALA A 1 224 ? -31.572 -7.672 34.701 1.00 93.75 224 ALA A O 1
ATOM 1791 N N . ILE A 1 225 ? -30.240 -6.075 35.554 1.00 95.00 225 ILE A N 1
ATOM 1792 C CA . ILE A 1 225 ? -29.547 -5.806 34.289 1.00 95.00 225 ILE A CA 1
ATOM 1793 C C . ILE A 1 225 ? -28.458 -6.846 34.018 1.00 95.00 225 ILE A C 1
ATOM 1795 O O . ILE A 1 225 ? -28.312 -7.286 32.882 1.00 95.00 225 ILE A O 1
ATOM 1799 N N . ILE A 1 226 ? -27.741 -7.306 35.050 1.00 96.06 226 ILE A N 1
ATOM 1800 C CA . ILE A 1 226 ? -26.696 -8.320 34.896 1.00 96.06 226 ILE A CA 1
ATOM 1801 C C . ILE A 1 226 ? -27.285 -9.673 34.504 1.00 96.06 226 ILE A C 1
ATOM 1803 O O . ILE A 1 226 ? -26.685 -10.364 33.688 1.00 96.06 226 ILE A O 1
ATOM 1807 N N . GLU A 1 227 ? -28.447 -10.075 35.018 1.00 95.50 227 GLU A N 1
ATOM 1808 C CA . GLU A 1 227 ? -29.078 -11.336 34.606 1.00 95.50 227 GLU A CA 1
ATOM 1809 C C . GLU A 1 227 ? -29.454 -11.347 33.120 1.00 95.50 227 GLU A C 1
ATOM 1811 O O . GLU A 1 227 ? -29.294 -12.386 32.466 1.00 95.50 227 GLU A O 1
ATOM 1816 N N . MET A 1 228 ? -29.913 -10.200 32.600 1.00 95.88 228 MET A N 1
ATOM 1817 C CA . MET A 1 228 ? -30.190 -9.994 31.176 1.00 95.88 228 MET A CA 1
ATOM 1818 C C . MET A 1 228 ? -28.893 -9.984 30.361 1.00 95.88 228 MET A C 1
ATOM 1820 O O . MET A 1 228 ? -28.744 -10.808 29.462 1.00 95.88 228 MET A O 1
ATOM 1824 N N . LEU A 1 229 ? -27.914 -9.153 30.744 1.00 96.44 229 LEU A N 1
ATOM 1825 C CA . LEU A 1 229 ? -26.604 -9.080 30.085 1.00 96.44 229 LEU A CA 1
ATOM 1826 C C . LEU A 1 229 ? -25.916 -10.445 30.050 1.00 96.44 229 LEU A C 1
ATOM 1828 O O . LEU A 1 229 ? -25.378 -10.844 29.028 1.00 96.44 229 LEU A O 1
ATOM 1832 N N . THR A 1 230 ? -25.966 -11.196 31.150 1.00 96.25 230 THR A N 1
ATOM 1833 C CA . THR A 1 230 ? -25.369 -12.533 31.226 1.00 96.25 230 THR A CA 1
ATOM 1834 C C . THR A 1 230 ? -26.050 -13.490 30.253 1.00 96.25 230 THR A C 1
ATOM 1836 O O . THR A 1 230 ? -25.366 -14.310 29.661 1.00 96.25 230 THR A O 1
ATOM 1839 N N . ALA A 1 231 ? -27.374 -13.415 30.078 1.00 96.50 231 ALA A N 1
ATOM 1840 C CA . ALA A 1 231 ? -28.079 -14.256 29.111 1.00 96.50 231 ALA A CA 1
ATOM 1841 C C . ALA A 1 231 ? -27.695 -13.910 27.666 1.00 96.50 231 ALA A C 1
ATOM 1843 O O . ALA A 1 231 ? -27.405 -14.809 26.880 1.00 96.50 231 ALA A O 1
ATOM 1844 N N . ASP A 1 232 ? -27.669 -12.618 27.342 1.00 96.69 232 ASP A N 1
ATOM 1845 C CA . ASP A 1 232 ? -27.381 -12.154 25.989 1.00 96.69 232 ASP A CA 1
ATOM 1846 C C . ASP A 1 232 ? -25.913 -12.396 25.618 1.00 96.69 232 ASP A C 1
ATOM 1848 O O . ASP A 1 232 ? -25.633 -12.899 24.537 1.00 96.69 232 ASP A O 1
ATOM 1852 N N . ILE A 1 233 ? -24.968 -12.131 26.524 1.00 96.50 233 ILE A N 1
ATOM 1853 C CA . ILE A 1 233 ? -23.535 -12.342 26.266 1.00 96.50 233 ILE A CA 1
ATOM 1854 C C . ILE A 1 233 ? -23.201 -13.843 26.177 1.00 96.50 233 ILE A C 1
ATOM 1856 O O . ILE A 1 233 ? -22.354 -14.235 25.378 1.00 96.50 233 ILE A O 1
ATOM 1860 N N . ASP A 1 234 ? -23.880 -14.704 26.942 1.00 95.81 234 ASP A N 1
ATOM 1861 C CA . ASP A 1 234 ? -23.754 -16.167 26.818 1.00 95.81 234 ASP A CA 1
ATOM 1862 C C . ASP A 1 234 ? -24.229 -16.645 25.432 1.00 95.81 234 ASP A C 1
ATOM 1864 O O . ASP A 1 234 ? -23.550 -17.436 24.775 1.00 95.81 234 ASP A O 1
ATOM 1868 N N . ALA A 1 235 ? -25.337 -16.082 24.930 1.00 95.19 235 ALA A N 1
ATOM 1869 C CA . ALA A 1 235 ? -25.808 -16.329 23.567 1.00 95.19 235 ALA A CA 1
ATOM 1870 C C . ALA A 1 235 ? -24.834 -15.788 22.503 1.00 95.19 235 ALA A C 1
ATOM 1872 O O . ALA A 1 235 ? -24.612 -16.446 21.484 1.00 95.19 235 ALA A O 1
ATOM 1873 N N . GLU A 1 236 ? -24.210 -14.634 22.747 1.00 95.94 236 GLU A N 1
ATOM 1874 C CA . GLU A 1 236 ? -23.183 -14.057 21.876 1.00 95.94 236 GLU A CA 1
ATOM 1875 C C . GLU A 1 236 ? -21.908 -14.904 21.812 1.00 95.94 236 GLU A C 1
ATOM 1877 O O . GLU A 1 236 ? -21.331 -15.062 20.737 1.00 95.94 236 GLU A O 1
ATOM 1882 N N . LEU A 1 237 ? -21.496 -15.537 22.915 1.00 95.38 237 LEU A N 1
ATOM 1883 C CA . LEU A 1 237 ? -20.414 -16.527 22.899 1.00 95.38 237 LEU A CA 1
ATOM 1884 C C . LEU A 1 237 ? -20.783 -17.747 22.046 1.00 95.38 237 LEU A C 1
ATOM 1886 O O . LEU A 1 237 ? -19.966 -18.208 21.247 1.00 95.38 237 LEU A O 1
ATOM 1890 N N . GLY A 1 238 ? -22.027 -18.225 22.137 1.00 93.81 238 GLY A N 1
ATOM 1891 C CA . GLY A 1 238 ? -22.538 -19.270 21.247 1.00 93.81 238 GLY A CA 1
ATOM 1892 C C . GLY A 1 238 ? -22.523 -18.845 19.772 1.00 93.81 238 GLY A C 1
ATOM 1893 O O . GLY A 1 238 ? -22.068 -19.597 18.905 1.00 93.81 238 GLY A O 1
ATOM 1894 N N . ARG A 1 239 ? -22.954 -17.611 19.475 1.00 95.00 239 ARG A N 1
ATOM 1895 C CA . ARG A 1 239 ? -22.934 -17.038 18.119 1.00 95.00 239 ARG A CA 1
ATOM 1896 C C . ARG A 1 239 ? -21.511 -16.883 17.590 1.00 95.00 239 ARG A C 1
ATOM 1898 O O . ARG A 1 239 ? -21.274 -17.229 16.433 1.00 95.00 239 ARG A O 1
ATOM 1905 N N . MET A 1 240 ? -20.571 -16.440 18.422 1.00 96.12 240 MET A N 1
ATOM 1906 C CA . MET A 1 240 ? -19.143 -16.357 18.110 1.00 96.12 240 MET A CA 1
ATOM 1907 C C . MET A 1 240 ? -18.612 -17.722 17.658 1.00 96.12 240 MET A C 1
ATOM 1909 O O . MET A 1 240 ? -18.024 -17.820 16.583 1.00 96.12 240 MET A O 1
ATOM 1913 N N . CYS A 1 241 ? -18.887 -18.781 18.425 1.00 94.12 241 CYS A N 1
ATOM 1914 C CA . CYS A 1 241 ? -18.477 -20.147 18.093 1.00 94.12 241 CYS A CA 1
ATOM 1915 C C . CYS A 1 241 ? -19.122 -20.688 16.805 1.00 94.12 241 CYS A C 1
ATOM 1917 O O . CYS A 1 241 ? -18.517 -21.504 16.115 1.00 94.12 241 CYS A O 1
ATOM 1919 N N . ALA A 1 242 ? -20.342 -20.254 16.476 1.00 92.81 242 ALA A N 1
ATOM 1920 C CA . ALA A 1 242 ? -21.056 -20.692 15.275 1.00 92.81 242 ALA A CA 1
ATOM 1921 C C . ALA A 1 242 ? -20.693 -19.894 14.008 1.00 92.81 242 ALA A C 1
ATOM 1923 O O . ALA A 1 242 ? -20.792 -20.425 12.903 1.00 92.81 242 ALA A O 1
ATOM 1924 N N . THR A 1 243 ? -20.319 -18.621 14.160 1.00 94.75 243 THR A N 1
ATOM 1925 C CA . THR A 1 243 ? -20.141 -17.674 13.044 1.00 94.75 243 THR A CA 1
ATOM 1926 C C . THR A 1 243 ? -18.686 -17.550 12.617 1.00 94.75 243 THR A C 1
ATOM 1928 O O . THR A 1 243 ? -18.394 -17.514 11.422 1.00 94.75 243 THR A O 1
ATOM 1931 N N . LEU A 1 244 ? -17.762 -17.467 13.579 1.00 94.94 244 LEU A N 1
ATOM 1932 C CA . LEU A 1 244 ? -16.369 -17.160 13.279 1.00 94.94 244 LEU A CA 1
ATOM 1933 C C . LEU A 1 244 ? -15.645 -18.389 12.723 1.00 94.94 244 LEU A C 1
ATOM 1935 O O . LEU A 1 244 ? -15.468 -19.402 13.403 1.00 94.94 244 LEU A O 1
ATOM 1939 N N . LYS A 1 245 ? -15.172 -18.274 11.478 1.00 93.12 245 LYS A N 1
ATOM 1940 C CA . LYS A 1 245 ? -14.400 -19.325 10.808 1.00 93.12 245 LYS A CA 1
ATOM 1941 C C . LYS A 1 245 ? -13.135 -19.659 11.606 1.00 93.12 245 LYS A C 1
ATOM 1943 O O . LYS A 1 245 ? -12.421 -18.775 12.076 1.00 93.12 245 LYS A O 1
ATOM 1948 N N . ASP A 1 246 ? -12.858 -20.954 11.720 1.00 91.81 246 ASP A N 1
ATOM 1949 C CA . ASP A 1 246 ? -11.702 -21.534 12.408 1.00 91.81 246 ASP A CA 1
ATOM 1950 C C . ASP A 1 246 ? -11.579 -21.190 13.900 1.00 91.81 246 ASP A C 1
ATOM 1952 O O . ASP A 1 246 ? -10.533 -21.472 14.482 1.00 91.81 246 ASP A O 1
ATOM 1956 N N . ILE A 1 247 ? -12.598 -20.635 14.562 1.00 92.81 247 ILE A N 1
ATOM 1957 C CA . ILE A 1 247 ? -12.646 -20.549 16.028 1.00 92.81 247 ILE A CA 1
ATOM 1958 C C . ILE A 1 247 ? -13.170 -21.882 16.579 1.00 92.81 247 ILE A C 1
ATOM 1960 O O . ILE A 1 247 ? -14.352 -22.197 16.498 1.00 92.81 247 ILE A O 1
ATOM 1964 N N . ASN A 1 248 ? -12.268 -22.687 17.148 1.00 87.62 248 ASN A N 1
ATOM 1965 C CA . ASN A 1 248 ? -12.606 -23.996 17.710 1.00 87.62 248 ASN A CA 1
ATOM 1966 C C . ASN A 1 248 ? -12.978 -23.855 19.188 1.00 87.62 248 ASN A C 1
ATOM 1968 O O . ASN A 1 248 ? -12.101 -23.902 20.052 1.00 87.62 248 ASN A O 1
ATOM 1972 N N . CYS A 1 249 ? -14.265 -23.684 19.478 1.00 92.00 249 CYS A N 1
ATOM 1973 C CA . CYS A 1 249 ? -14.754 -23.655 20.852 1.00 92.00 249 CYS A CA 1
ATOM 1974 C C . CYS A 1 249 ? -14.815 -25.074 21.434 1.00 92.00 249 CYS A C 1
ATOM 1976 O O . CYS A 1 249 ? -15.519 -25.921 20.882 1.00 92.00 249 CYS A O 1
ATOM 1978 N N . PRO A 1 250 ? -14.089 -25.371 22.526 1.00 90.50 250 PRO A N 1
ATOM 1979 C CA . PRO A 1 250 ? -14.221 -26.653 23.195 1.00 90.50 250 PRO A CA 1
ATOM 1980 C C . PRO A 1 250 ? -15.552 -26.728 23.956 1.00 90.50 250 PRO A C 1
ATOM 1982 O O . PRO A 1 250 ? -16.052 -25.712 24.436 1.00 90.50 250 PRO A O 1
ATOM 1985 N N . ASP A 1 251 ? -16.068 -27.944 24.155 1.00 84.12 251 ASP A N 1
ATOM 1986 C CA . ASP A 1 251 ? -17.323 -28.195 24.891 1.00 84.12 251 ASP A CA 1
ATOM 1987 C C . ASP A 1 251 ? -17.311 -27.653 26.336 1.00 84.12 251 ASP A C 1
ATOM 1989 O O . ASP A 1 251 ? -18.353 -27.537 26.972 1.00 84.12 251 ASP A O 1
ATOM 1993 N N . ASN A 1 252 ? -16.129 -27.354 26.882 1.00 84.31 252 ASN A N 1
ATOM 1994 C CA . ASN A 1 252 ? -15.929 -26.805 28.222 1.00 84.31 252 ASN A CA 1
ATOM 1995 C C . ASN A 1 252 ? -15.446 -25.344 28.217 1.00 84.31 252 ASN A C 1
ATOM 1997 O O . ASN A 1 252 ? -14.791 -24.921 29.174 1.00 84.31 252 ASN A O 1
ATOM 2001 N N . LEU A 1 253 ? -15.700 -24.588 27.144 1.00 88.69 253 LEU A N 1
ATOM 2002 C CA . LEU A 1 253 ? -15.432 -23.153 27.122 1.00 88.69 253 LEU A CA 1
ATOM 2003 C C . LEU A 1 253 ? -16.237 -22.472 28.230 1.00 88.69 253 LEU A C 1
ATOM 2005 O O . LEU A 1 253 ? -17.461 -22.418 28.161 1.00 88.69 253 LEU A O 1
ATOM 2009 N N . HIS A 1 254 ? -15.524 -21.945 29.226 1.00 91.00 254 HIS A N 1
ATOM 2010 C CA . HIS A 1 254 ? -16.127 -21.266 30.365 1.00 91.00 254 HIS A CA 1
ATOM 2011 C C . HIS A 1 254 ? -15.288 -20.064 30.794 1.00 91.00 254 HIS A C 1
ATOM 2013 O O . HIS A 1 254 ? -14.075 -20.189 31.003 1.00 91.00 254 HIS A O 1
ATOM 2019 N N . LEU A 1 255 ? -15.917 -18.897 30.928 1.00 92.62 255 LEU A N 1
ATOM 2020 C CA . LEU A 1 255 ? -15.266 -17.654 31.341 1.00 92.62 255 LEU A CA 1
ATOM 2021 C C . LEU A 1 255 ? -15.847 -17.168 32.670 1.00 92.62 255 LEU A C 1
ATOM 2023 O O . LEU A 1 255 ? -17.058 -17.166 32.882 1.00 92.62 255 LEU A O 1
ATOM 2027 N N . ALA A 1 256 ? -14.967 -16.711 33.558 1.00 94.19 256 ALA A N 1
ATOM 2028 C CA . ALA A 1 256 ? -15.355 -16.058 34.799 1.00 94.19 256 ALA A CA 1
ATOM 2029 C C . ALA A 1 256 ? -15.281 -14.538 34.618 1.00 94.19 256 ALA A C 1
ATOM 2031 O O . ALA A 1 256 ? -14.210 -14.009 34.318 1.00 94.19 256 ALA A O 1
ATOM 2032 N N . VAL A 1 257 ? -16.395 -13.842 34.827 1.00 95.50 257 VAL A N 1
ATOM 2033 C CA . VAL A 1 257 ? -16.508 -12.382 34.741 1.00 95.50 257 VAL A CA 1
ATOM 2034 C C . VAL A 1 257 ? -16.888 -11.827 36.112 1.00 95.50 257 VAL A C 1
ATOM 2036 O O . VAL A 1 257 ? -17.775 -12.350 36.786 1.00 95.50 257 VAL A O 1
ATOM 2039 N N . ARG A 1 258 ? -16.228 -10.754 36.544 1.00 95.75 258 ARG A N 1
ATOM 2040 C CA . ARG A 1 258 ? -16.564 -10.012 37.759 1.00 95.75 258 ARG A CA 1
ATOM 2041 C C . ARG A 1 258 ? -16.913 -8.575 37.393 1.00 95.75 258 ARG A C 1
ATOM 2043 O O . ARG A 1 258 ? -16.044 -7.830 36.954 1.00 95.75 258 ARG A O 1
ATOM 2050 N N . PHE A 1 259 ? -18.168 -8.200 37.619 1.00 96.00 259 PHE A N 1
ATOM 2051 C CA . PHE A 1 259 ? -18.611 -6.812 37.584 1.00 96.00 259 PHE A CA 1
ATOM 2052 C C . PHE A 1 259 ? -18.244 -6.154 38.915 1.00 96.00 259 PHE A C 1
ATOM 2054 O O . PHE A 1 259 ? -18.885 -6.394 39.941 1.00 96.00 259 PHE A O 1
ATOM 2061 N N . ASP A 1 260 ? -17.149 -5.400 38.910 1.00 93.44 260 ASP A N 1
ATOM 2062 C CA . ASP A 1 260 ? -16.590 -4.752 40.090 1.00 93.44 260 ASP A CA 1
ATOM 2063 C C . ASP A 1 260 ? -17.109 -3.317 40.247 1.00 93.44 260 ASP A C 1
ATOM 2065 O O . ASP A 1 260 ? -17.544 -2.655 39.304 1.00 93.44 260 ASP A O 1
ATOM 2069 N N . THR A 1 261 ? -17.037 -2.837 41.479 1.00 92.56 261 THR A N 1
ATOM 2070 C CA . THR A 1 261 ? -17.434 -1.484 41.876 1.00 92.56 261 THR A CA 1
ATOM 2071 C C . THR A 1 261 ? -16.284 -0.478 41.767 1.00 92.56 261 THR A C 1
ATOM 2073 O O . THR A 1 261 ? -16.513 0.715 41.950 1.00 92.56 261 THR A O 1
ATOM 2076 N N . ASP A 1 262 ? -15.056 -0.938 41.483 1.00 90.44 262 ASP A N 1
ATOM 2077 C CA . ASP A 1 262 ? -13.891 -0.074 41.270 1.00 90.44 262 ASP A CA 1
ATOM 2078 C C . ASP A 1 262 ? -13.976 0.655 39.914 1.00 90.44 262 ASP A C 1
ATOM 2080 O O . ASP A 1 262 ? -13.882 0.022 38.857 1.00 90.44 262 ASP A O 1
ATOM 2084 N N . PRO A 1 263 ? -14.109 1.992 39.906 1.00 87.81 263 PRO A N 1
ATOM 2085 C CA . PRO A 1 263 ? -14.266 2.737 38.668 1.00 87.81 263 PRO A CA 1
ATOM 2086 C C . PRO A 1 263 ? -12.966 2.822 37.849 1.00 87.81 263 PRO A C 1
ATOM 2088 O O . PRO A 1 263 ? -13.030 3.104 36.656 1.00 87.81 263 PRO A O 1
ATOM 2091 N N . THR A 1 264 ? -11.792 2.500 38.418 1.00 89.38 264 THR A N 1
ATOM 2092 C CA . THR A 1 264 ? -10.527 2.455 37.650 1.00 89.38 264 THR A CA 1
ATOM 2093 C C . THR A 1 264 ? -10.499 1.356 36.594 1.00 89.38 264 THR A C 1
ATOM 2095 O O . THR A 1 264 ? -9.625 1.358 35.726 1.00 89.38 264 THR A O 1
ATOM 2098 N N . LEU A 1 265 ? -11.454 0.421 36.622 1.00 91.25 265 LEU A N 1
ATOM 2099 C CA . LEU A 1 265 ? -11.607 -0.558 35.553 1.00 91.25 265 LEU A CA 1
ATOM 2100 C C . LEU A 1 265 ? -11.861 0.113 34.196 1.00 91.25 265 LEU A C 1
ATOM 2102 O O . LEU A 1 265 ? -11.357 -0.396 33.201 1.00 91.25 265 LEU A O 1
ATOM 2106 N N . LEU A 1 266 ? -12.515 1.283 34.148 1.00 91.44 266 LEU A N 1
ATOM 2107 C CA . LEU A 1 266 ? -12.703 2.050 32.906 1.00 91.44 266 LEU A CA 1
ATOM 2108 C C . LEU A 1 266 ? -11.369 2.455 32.256 1.00 91.44 266 LEU A C 1
ATOM 2110 O O . LEU A 1 266 ? -11.236 2.368 31.040 1.00 91.44 266 LEU A O 1
ATOM 2114 N N . ILE A 1 267 ? -10.358 2.808 33.057 1.00 89.62 267 ILE A N 1
ATOM 2115 C CA . ILE A 1 267 ? -9.008 3.140 32.564 1.00 89.62 267 ILE A CA 1
ATOM 2116 C C . ILE A 1 267 ? -8.347 1.911 31.937 1.00 89.62 267 ILE A C 1
ATOM 2118 O O . ILE A 1 267 ? -7.625 2.012 30.954 1.00 89.62 267 ILE A O 1
ATOM 2122 N N . SER A 1 268 ? -8.579 0.721 32.489 1.00 85.88 268 SER A N 1
ATOM 2123 C CA . SER A 1 268 ? -8.051 -0.494 31.866 1.00 85.88 268 SER A CA 1
ATOM 2124 C C . SER A 1 268 ? -8.773 -0.868 30.590 1.00 85.88 268 SER A C 1
ATOM 2126 O O . SER A 1 268 ? -8.134 -1.423 29.707 1.00 85.88 268 SER A O 1
ATOM 2128 N N . LEU A 1 269 ? -10.067 -0.576 30.474 1.00 88.81 269 LEU A N 1
ATOM 2129 C CA . LEU A 1 269 ? -10.791 -0.818 29.230 1.00 88.81 269 LEU A CA 1
ATOM 2130 C C . LEU A 1 269 ? -10.366 0.139 28.111 1.00 88.81 269 LEU A C 1
ATOM 2132 O O . LEU A 1 269 ? -10.498 -0.229 26.950 1.00 88.81 269 LEU A O 1
ATOM 2136 N N . SER A 1 270 ? -9.867 1.341 28.436 1.00 84.50 270 SER A N 1
ATOM 2137 C CA . SER A 1 270 ? -9.400 2.302 27.424 1.00 84.50 270 SER A CA 1
ATOM 2138 C C . SER A 1 270 ? -8.089 1.886 26.757 1.00 84.50 270 SER A C 1
ATOM 2140 O O . SER A 1 270 ? -7.737 2.403 25.702 1.00 84.50 270 SER A O 1
ATOM 2142 N N . GLN A 1 271 ? -7.362 0.941 27.357 1.00 77.88 271 GLN A N 1
ATOM 2143 C CA . GLN A 1 271 ? -6.180 0.341 26.753 1.00 77.88 271 GLN A CA 1
ATOM 2144 C C . GLN A 1 271 ? -6.598 -0.862 25.895 1.00 77.88 271 GLN A C 1
ATOM 2146 O O . GLN A 1 271 ? -7.388 -1.693 26.362 1.00 77.88 271 GLN A O 1
ATOM 2151 N N . PRO A 1 272 ? -6.044 -1.037 24.683 1.00 69.69 272 PRO A N 1
ATOM 2152 C CA . PRO A 1 272 ? -6.349 -2.204 23.865 1.00 69.69 272 PRO A CA 1
ATOM 2153 C C . PRO A 1 272 ? -6.019 -3.479 24.615 1.00 69.69 272 PRO A C 1
ATOM 2155 O O . PRO A 1 272 ? -4.923 -3.644 25.156 1.00 69.69 272 PRO A O 1
ATOM 2158 N N . LEU A 1 273 ? -6.983 -4.397 24.633 1.00 73.94 273 LEU A N 1
ATOM 2159 C CA . LEU A 1 273 ? -6.873 -5.672 25.338 1.00 73.94 273 LEU A CA 1
ATOM 2160 C C . LEU A 1 273 ? -6.579 -5.515 26.846 1.00 73.94 273 LEU A C 1
ATOM 2162 O O . LEU A 1 273 ? -6.156 -6.477 27.489 1.00 73.94 273 LEU A O 1
ATOM 2166 N N . GLY A 1 274 ? -6.811 -4.348 27.454 1.00 79.50 274 GLY A N 1
ATOM 2167 C CA . GLY A 1 274 ? -6.482 -4.118 28.862 1.00 79.50 274 GLY A CA 1
ATOM 2168 C C . GLY A 1 274 ? -7.311 -4.975 29.827 1.00 79.50 274 GLY A C 1
ATOM 2169 O O . GLY A 1 274 ? -6.786 -5.449 30.838 1.00 79.50 274 GLY A O 1
ATOM 2170 N N . ALA A 1 275 ? -8.565 -5.293 29.475 1.00 81.75 275 ALA A N 1
ATOM 2171 C CA . ALA A 1 275 ? -9.386 -6.272 30.200 1.00 81.75 275 ALA A CA 1
ATOM 2172 C C . ALA A 1 275 ? -8.735 -7.668 30.227 1.00 81.75 275 ALA A C 1
ATOM 2174 O O . ALA A 1 275 ? -8.678 -8.326 31.269 1.00 81.75 275 ALA A O 1
ATOM 2175 N N . LEU A 1 276 ? -8.194 -8.105 29.086 1.00 82.31 276 LEU A N 1
ATOM 2176 C CA . LEU A 1 276 ? -7.469 -9.366 28.963 1.00 82.31 276 LEU A CA 1
ATOM 2177 C C . LEU A 1 276 ? -6.171 -9.332 29.774 1.00 82.31 276 LEU A C 1
ATOM 2179 O O . LEU A 1 276 ? -5.898 -10.291 30.493 1.00 82.31 276 LEU A O 1
ATOM 2183 N N . GLN A 1 277 ? -5.373 -8.266 29.659 1.00 79.94 277 GLN A N 1
ATOM 2184 C CA . GLN A 1 277 ? -4.105 -8.143 30.389 1.00 79.94 277 GLN A CA 1
ATOM 2185 C C . GLN A 1 277 ? -4.333 -8.292 31.896 1.00 79.94 277 GLN A C 1
ATOM 2187 O O . GLN A 1 277 ? -3.709 -9.139 32.535 1.00 79.94 277 GLN A O 1
ATOM 2192 N N . ARG A 1 278 ? -5.322 -7.575 32.446 1.00 81.75 278 ARG A N 1
ATOM 2193 C CA . ARG A 1 278 ? -5.724 -7.741 33.850 1.00 81.75 278 ARG A CA 1
ATOM 2194 C C . ARG A 1 278 ? -6.211 -9.152 34.160 1.00 81.75 278 ARG A C 1
ATOM 2196 O O . ARG A 1 278 ? -5.903 -9.683 35.224 1.00 81.75 278 ARG A O 1
ATOM 2203 N N . SER A 1 279 ? -6.943 -9.775 33.240 1.00 84.69 279 SER A N 1
ATOM 2204 C CA . SER A 1 279 ? -7.419 -11.145 33.419 1.00 84.69 279 SER A CA 1
ATOM 2205 C C . SER A 1 279 ? -6.281 -12.162 33.521 1.00 84.69 279 SER A C 1
ATOM 2207 O O . SER A 1 279 ? -6.348 -13.073 34.348 1.00 84.69 279 SER A O 1
ATOM 2209 N N . LEU A 1 280 ? -5.218 -11.994 32.732 1.00 80.38 280 LEU A N 1
ATOM 2210 C CA . LEU A 1 280 ? -4.019 -12.833 32.803 1.00 80.38 280 LEU A CA 1
ATOM 2211 C C . LEU A 1 280 ? -3.294 -12.677 34.150 1.00 80.38 280 LEU A C 1
ATOM 2213 O O . LEU A 1 280 ? -2.843 -13.675 34.711 1.00 80.38 280 LEU A O 1
ATOM 2217 N N . ASP A 1 281 ? -3.263 -11.465 34.709 1.00 79.81 281 ASP A N 1
ATOM 2218 C CA . ASP A 1 281 ? -2.678 -11.194 36.030 1.00 79.81 281 ASP A CA 1
ATOM 2219 C C . ASP A 1 281 ? -3.524 -11.746 37.197 1.00 79.81 281 ASP A C 1
ATOM 2221 O O . ASP A 1 281 ? -3.003 -12.021 38.281 1.00 79.81 281 ASP A O 1
ATOM 2225 N N . ARG A 1 282 ? -4.838 -11.912 36.997 1.00 78.44 282 ARG A N 1
ATOM 2226 C CA . ARG A 1 282 ? -5.831 -12.274 38.028 1.00 78.44 282 ARG A CA 1
ATOM 2227 C C . ARG A 1 282 ? -6.409 -13.678 37.843 1.00 78.44 282 ARG A C 1
ATOM 2229 O O . ARG A 1 282 ? -7.618 -13.877 37.946 1.00 78.44 282 ARG A O 1
ATOM 2236 N N . GLU A 1 283 ? -5.547 -14.657 37.574 1.00 80.44 283 GLU A N 1
ATOM 2237 C CA . GLU A 1 283 ? -5.915 -16.085 37.488 1.00 80.44 283 GLU A CA 1
ATOM 2238 C C . GLU A 1 283 ? -7.049 -16.390 36.481 1.00 80.44 283 GLU A C 1
ATOM 2240 O O . GLU A 1 283 ? -7.757 -17.388 36.603 1.00 80.44 283 GLU A O 1
ATOM 2245 N N . GLY A 1 284 ? -7.227 -15.550 35.457 1.00 82.00 284 GLY A N 1
ATOM 2246 C CA . GLY A 1 284 ? -8.210 -15.764 34.399 1.00 82.00 284 GLY A CA 1
ATOM 2247 C C . GLY A 1 284 ? -9.625 -15.253 34.694 1.00 82.00 284 GLY A C 1
ATOM 2248 O O . GLY A 1 284 ? -10.551 -15.650 33.980 1.00 82.00 284 GLY A O 1
ATOM 2249 N N . VAL A 1 285 ? -9.818 -14.366 35.674 1.00 90.81 285 VAL A N 1
ATOM 2250 C CA . VAL A 1 285 ? -11.095 -13.651 35.882 1.00 90.81 285 VAL A CA 1
ATOM 2251 C C . VAL A 1 285 ? -11.103 -12.351 35.074 1.00 90.81 285 VAL A C 1
ATOM 2253 O O . VAL A 1 285 ? -10.129 -11.608 35.105 1.00 90.81 285 VAL A O 1
ATOM 2256 N N . ILE A 1 286 ? -12.164 -12.077 34.316 1.00 92.75 286 ILE A N 1
ATOM 2257 C CA . ILE A 1 286 ? -12.332 -10.835 33.545 1.00 92.75 286 ILE A CA 1
ATOM 2258 C C . ILE A 1 286 ? -13.006 -9.806 34.452 1.00 92.75 286 ILE A C 1
ATOM 2260 O O . ILE A 1 286 ? -14.140 -10.013 34.873 1.00 92.75 286 ILE A O 1
ATOM 2264 N N . GLU A 1 287 ? -12.317 -8.716 34.776 1.00 93.50 287 GLU A N 1
ATOM 2265 C CA . GLU A 1 287 ? -12.844 -7.659 35.647 1.00 93.50 287 GLU A CA 1
ATOM 2266 C C . GLU A 1 287 ? -13.393 -6.510 34.794 1.00 93.50 287 GLU A C 1
ATOM 2268 O O . GLU A 1 287 ? -12.657 -5.910 34.013 1.00 93.50 287 GLU A O 1
ATOM 2273 N N . LEU A 1 288 ? -14.686 -6.214 34.938 1.00 94.81 288 LEU A N 1
ATOM 2274 C CA . LEU A 1 288 ? -15.398 -5.165 34.201 1.00 94.81 288 LEU A CA 1
ATOM 2275 C C . LEU A 1 288 ? -16.105 -4.228 35.191 1.00 94.81 288 LEU A C 1
ATOM 2277 O O . LEU A 1 288 ? -16.511 -4.684 36.260 1.00 94.81 288 LEU A O 1
ATOM 2281 N N . PRO A 1 289 ? -16.269 -2.930 34.884 1.00 95.12 289 PRO A N 1
ATOM 2282 C CA . PRO A 1 289 ? -17.036 -2.031 35.739 1.00 95.12 289 PRO A CA 1
ATOM 2283 C C . PRO A 1 289 ? -18.500 -2.471 35.769 1.00 95.12 289 PRO A C 1
ATOM 2285 O O . PRO A 1 289 ? -19.055 -2.848 34.738 1.00 95.12 289 PRO A O 1
ATOM 2288 N N . THR A 1 290 ? -19.144 -2.415 36.930 1.00 95.56 290 THR A N 1
ATOM 2289 C CA . THR A 1 290 ? -20.576 -2.722 37.059 1.00 95.56 290 THR A CA 1
ATOM 2290 C C . THR A 1 290 ? -21.446 -1.700 36.301 1.00 95.56 290 THR A C 1
ATOM 2292 O O . THR A 1 290 ? -21.040 -0.540 36.191 1.00 95.56 290 THR A O 1
ATOM 2295 N N . PRO A 1 291 ? -22.643 -2.063 35.797 1.00 95.56 291 PRO A N 1
ATOM 2296 C CA . PRO A 1 291 ? -23.505 -1.143 35.052 1.00 95.56 291 PRO A CA 1
ATOM 2297 C C . PRO A 1 291 ? -23.860 0.143 35.801 1.00 95.56 291 PRO A C 1
ATOM 2299 O O . PRO A 1 291 ? -23.936 1.191 35.178 1.00 95.56 291 PRO A O 1
ATOM 2302 N N . THR A 1 292 ? -23.983 0.134 37.134 1.00 94.50 292 THR A N 1
ATOM 2303 C CA . THR A 1 292 ? -24.146 1.391 37.895 1.00 94.50 292 THR A CA 1
ATOM 2304 C C . THR A 1 292 ? -22.936 2.341 37.758 1.00 94.50 292 THR A C 1
ATOM 2306 O O . THR A 1 292 ? -23.114 3.553 37.826 1.00 94.50 292 THR A O 1
ATOM 2309 N N . VAL A 1 293 ? -21.713 1.826 37.561 1.00 93.06 293 VAL A N 1
ATOM 2310 C CA . VAL A 1 293 ? -20.499 2.640 37.323 1.00 93.06 293 VAL A CA 1
ATOM 2311 C C . VAL A 1 293 ? -20.423 3.121 35.871 1.00 93.06 293 VAL A C 1
ATOM 2313 O O . VAL A 1 293 ? -20.041 4.263 35.629 1.00 93.06 293 VAL A O 1
ATOM 2316 N N . ALA A 1 294 ? -20.784 2.273 34.904 1.00 93.62 294 ALA A N 1
ATOM 2317 C CA . ALA A 1 294 ? -20.811 2.655 33.491 1.00 93.62 294 ALA A CA 1
ATOM 2318 C C . ALA A 1 294 ? -21.951 3.647 33.176 1.00 93.62 294 ALA A C 1
ATOM 2320 O O . ALA A 1 294 ? -21.759 4.594 32.414 1.00 93.62 294 ALA A O 1
ATOM 2321 N N . GLY A 1 295 ? -23.110 3.458 33.800 1.00 93.94 295 GLY A N 1
ATOM 2322 C CA . GLY A 1 295 ? -24.369 4.149 33.539 1.00 93.94 295 GLY A CA 1
ATOM 2323 C C . GLY A 1 295 ? -25.488 3.131 33.321 1.00 93.94 295 GLY A C 1
ATOM 2324 O O . GLY A 1 295 ? -25.293 2.136 32.628 1.00 93.94 295 GLY A O 1
ATOM 2325 N N . LEU A 1 296 ? -26.661 3.361 33.911 1.00 94.94 296 LEU A N 1
ATOM 2326 C CA . LEU A 1 296 ? -27.825 2.486 33.735 1.00 94.94 296 LEU A CA 1
ATOM 2327 C C . LEU A 1 296 ? -28.719 3.012 32.606 1.00 94.94 296 LEU A C 1
ATOM 2329 O O . LEU A 1 296 ? -28.838 4.221 32.466 1.00 94.94 296 LEU A O 1
ATOM 2333 N N . PRO A 1 297 ? -29.400 2.171 31.819 1.00 94.69 297 PRO A N 1
ATOM 2334 C CA . PRO A 1 297 ? -30.371 2.685 30.859 1.00 94.69 297 PRO A CA 1
ATOM 2335 C C . PRO A 1 297 ? -31.567 3.350 31.574 1.00 94.69 297 PRO A C 1
ATOM 2337 O O . PRO A 1 297 ? -31.867 3.053 32.733 1.00 94.69 297 PRO A O 1
ATOM 2340 N N . VAL A 1 298 ? -32.257 4.274 30.902 1.00 91.75 298 VAL A N 1
ATOM 2341 C CA . VAL A 1 298 ? -33.386 5.029 31.485 1.00 91.75 298 VAL A CA 1
ATOM 2342 C C . VAL A 1 298 ? -34.619 4.129 31.585 1.00 91.75 298 VAL A C 1
ATOM 2344 O O . VAL A 1 298 ? -35.139 3.700 30.564 1.00 91.75 298 VAL A O 1
ATOM 2347 N N . LYS A 1 299 ? -35.110 3.817 32.792 1.00 87.56 299 LYS A N 1
ATOM 2348 C CA . LYS A 1 299 ? -36.197 2.827 32.988 1.00 87.56 299 LYS A CA 1
ATOM 2349 C C . LYS A 1 299 ? -37.587 3.351 32.645 1.00 87.56 299 LYS A C 1
ATOM 2351 O O . LYS A 1 299 ? -38.491 2.565 32.363 1.00 87.56 299 LYS A O 1
ATOM 2356 N N . GLU A 1 300 ? -37.780 4.657 32.744 1.00 86.31 300 GLU A N 1
ATOM 2357 C CA . GLU A 1 300 ? -39.077 5.315 32.611 1.00 86.31 300 GLU A CA 1
ATOM 2358 C C . GLU A 1 300 ? -39.571 5.353 31.157 1.00 86.31 300 GLU A C 1
ATOM 2360 O O . GLU A 1 300 ? -40.782 5.376 30.927 1.00 86.31 300 GLU A O 1
ATOM 2365 N N . ASP A 1 301 ? -38.650 5.315 30.188 1.00 87.81 301 ASP A N 1
ATOM 2366 C CA . ASP A 1 301 ? -38.939 5.310 28.754 1.00 87.81 301 ASP A CA 1
ATOM 2367 C C . ASP A 1 301 ? -38.469 3.987 28.116 1.00 87.81 301 ASP A C 1
ATOM 2369 O O . ASP A 1 301 ? -37.264 3.744 28.027 1.00 87.81 301 ASP A O 1
ATOM 2373 N N . PRO A 1 302 ? -39.389 3.127 27.637 1.00 91.06 302 PRO A N 1
ATOM 2374 C CA . PRO A 1 302 ? -39.033 1.846 27.032 1.00 91.06 302 PRO A CA 1
ATOM 2375 C C . PRO A 1 302 ? -38.092 1.940 25.823 1.00 91.06 302 PRO A C 1
ATOM 2377 O O . PRO A 1 302 ? -37.288 1.032 25.631 1.00 91.06 302 PRO A O 1
ATOM 2380 N N . LEU A 1 303 ? -38.183 3.002 25.013 1.00 90.44 303 LEU A N 1
ATOM 2381 C CA . LEU A 1 303 ? -37.334 3.163 23.827 1.00 90.44 303 LEU A CA 1
ATOM 2382 C C . LEU A 1 303 ? -35.909 3.552 24.227 1.00 90.44 303 LEU A C 1
ATOM 2384 O O . LEU A 1 303 ? -34.950 2.988 23.702 1.00 90.44 303 LEU A O 1
ATOM 2388 N N . LEU A 1 304 ? -35.768 4.473 25.187 1.00 90.94 304 LEU A N 1
ATOM 2389 C CA . LEU A 1 304 ? -34.458 4.843 25.732 1.00 90.94 304 LEU A CA 1
ATOM 2390 C C . LEU A 1 304 ? -33.833 3.685 26.518 1.00 90.94 304 LEU A C 1
ATOM 2392 O O . LEU A 1 304 ? -32.622 3.478 26.434 1.00 90.94 304 LEU A O 1
ATOM 2396 N N . TRP A 1 305 ? -34.649 2.904 27.235 1.00 93.69 305 TRP A N 1
ATOM 2397 C CA . TRP A 1 305 ? -34.200 1.693 27.918 1.00 93.69 305 TRP A CA 1
ATOM 2398 C C . TRP A 1 305 ? -33.611 0.681 26.932 1.00 93.69 305 TRP A C 1
ATOM 2400 O O . TRP A 1 305 ? -32.502 0.201 27.150 1.00 93.69 305 TRP A O 1
ATOM 2410 N N . GLU A 1 306 ? -34.335 0.359 25.854 1.00 94.38 306 GLU A N 1
ATOM 2411 C CA . GLU A 1 306 ? -33.910 -0.635 24.861 1.00 94.38 306 GLU A CA 1
ATOM 2412 C C . GLU A 1 306 ? -32.617 -0.214 24.153 1.00 94.38 306 GLU A C 1
ATOM 2414 O O . GLU A 1 306 ? -31.676 -1.006 24.092 1.00 94.38 306 GLU A O 1
ATOM 2419 N N . ALA A 1 307 ? -32.536 1.041 23.697 1.00 93.25 307 ALA A N 1
ATOM 2420 C CA . ALA A 1 307 ? -31.344 1.568 23.038 1.00 93.25 307 ALA A CA 1
ATOM 2421 C C . ALA A 1 307 ? -30.133 1.612 23.987 1.00 93.25 307 ALA A C 1
ATOM 2423 O O . ALA A 1 307 ? -29.069 1.092 23.655 1.00 93.25 307 ALA A O 1
ATOM 2424 N N . GLY A 1 308 ? -30.299 2.153 25.201 1.00 93.81 308 GLY A N 1
ATOM 2425 C CA . GLY A 1 308 ? -29.219 2.213 26.190 1.00 93.81 308 GLY A CA 1
ATOM 2426 C C . GLY A 1 308 ? -28.764 0.827 26.660 1.00 93.81 308 GLY A C 1
ATOM 2427 O O . GLY A 1 308 ? -27.569 0.597 26.846 1.00 93.81 308 GLY A O 1
ATOM 2428 N N . TYR A 1 309 ? -29.693 -0.124 26.806 1.00 96.31 309 TYR A N 1
ATOM 2429 C CA . TYR A 1 309 ? -29.365 -1.511 27.131 1.00 96.31 309 TYR A CA 1
ATOM 2430 C C . TYR A 1 309 ? -28.581 -2.190 26.006 1.00 96.31 309 TYR A C 1
ATOM 2432 O O . TYR A 1 309 ? -27.561 -2.817 26.287 1.00 96.31 309 TYR A O 1
ATOM 2440 N N . ALA A 1 310 ? -29.025 -2.057 24.752 1.00 94.38 310 ALA A N 1
ATOM 2441 C CA . ALA A 1 310 ? -28.344 -2.647 23.602 1.00 94.38 310 ALA A CA 1
ATOM 2442 C C . ALA A 1 310 ? -26.903 -2.130 23.483 1.00 94.38 310 ALA A C 1
ATOM 2444 O O . ALA A 1 310 ? -25.978 -2.931 23.383 1.00 94.38 310 ALA A O 1
ATOM 2445 N N . SER A 1 311 ? -26.695 -0.819 23.621 1.00 93.94 311 SER A N 1
ATOM 2446 C CA . SER A 1 311 ? -25.354 -0.233 23.587 1.00 93.94 311 SER A CA 1
ATOM 2447 C C . SER A 1 311 ? -24.450 -0.714 24.726 1.00 93.94 311 SER A C 1
ATOM 2449 O O . SER A 1 311 ? -23.286 -1.030 24.492 1.00 93.94 311 SER A O 1
ATOM 2451 N N . LEU A 1 312 ? -24.967 -0.825 25.957 1.00 94.88 312 LEU A N 1
ATOM 2452 C CA . LEU A 1 312 ? -24.195 -1.390 27.072 1.00 94.88 312 LEU A CA 1
ATOM 2453 C C . LEU A 1 312 ? -23.868 -2.867 26.846 1.00 94.88 312 LEU A C 1
ATOM 2455 O O . LEU A 1 312 ? -22.740 -3.289 27.102 1.00 94.88 312 LEU A O 1
ATOM 2459 N N . ARG A 1 313 ? -24.843 -3.653 26.372 1.00 95.81 313 ARG A N 1
ATOM 2460 C CA . ARG A 1 313 ? -24.645 -5.061 26.015 1.00 95.81 313 ARG A CA 1
ATOM 2461 C C . ARG A 1 313 ? -23.506 -5.190 25.015 1.00 95.81 313 ARG A C 1
ATOM 2463 O O . ARG A 1 313 ? -22.608 -5.990 25.258 1.00 95.81 313 ARG A O 1
ATOM 2470 N N . ASP A 1 314 ? -23.515 -4.392 23.953 1.00 94.25 314 ASP A N 1
ATOM 2471 C CA . ASP A 1 314 ? -22.507 -4.457 22.895 1.00 94.25 314 ASP A CA 1
ATOM 2472 C C . ASP A 1 314 ? -21.129 -4.028 23.417 1.00 94.25 314 ASP A C 1
ATOM 2474 O O . ASP A 1 314 ? -20.149 -4.750 23.219 1.00 94.25 314 ASP A O 1
ATOM 2478 N N . GLY A 1 315 ? -21.060 -2.950 24.205 1.00 93.38 315 GLY A N 1
ATOM 2479 C CA . GLY A 1 315 ? -19.829 -2.503 24.862 1.00 93.38 315 GLY A CA 1
ATOM 2480 C C . GLY A 1 315 ? -19.201 -3.573 25.767 1.00 93.38 315 GLY A C 1
ATOM 2481 O O . GLY A 1 315 ? -18.005 -3.851 25.665 1.00 93.38 315 GLY A O 1
ATOM 2482 N N . TYR A 1 316 ? -19.988 -4.239 26.620 1.00 95.38 316 TYR A N 1
ATOM 2483 C CA . TYR A 1 316 ? -19.483 -5.339 27.454 1.00 95.38 316 TYR A CA 1
ATOM 2484 C C . TYR A 1 316 ? -19.156 -6.600 26.643 1.00 95.38 316 TYR A C 1
ATOM 2486 O O . TYR A 1 316 ? -18.151 -7.264 26.923 1.00 95.38 316 TYR A O 1
ATOM 2494 N N . ALA A 1 317 ? -19.971 -6.928 25.636 1.00 95.12 317 ALA A N 1
ATOM 2495 C CA . ALA A 1 317 ? -19.756 -8.077 24.765 1.00 95.12 317 ALA A CA 1
ATOM 2496 C C . ALA A 1 317 ? -18.412 -7.971 24.036 1.00 95.12 317 ALA A C 1
ATOM 2498 O O . ALA A 1 317 ? -17.664 -8.947 24.043 1.00 95.12 317 ALA A O 1
ATOM 2499 N N . ARG A 1 318 ? -18.043 -6.792 23.509 1.00 92.62 318 ARG A N 1
ATOM 2500 C CA . ARG A 1 318 ? -16.733 -6.559 22.869 1.00 92.62 318 ARG A CA 1
ATOM 2501 C C . ARG A 1 318 ? -15.578 -7.026 23.750 1.00 92.62 318 ARG A C 1
ATOM 2503 O O . ARG A 1 318 ? -14.746 -7.802 23.288 1.00 92.62 318 ARG A O 1
ATOM 2510 N N . HIS A 1 319 ? -15.543 -6.636 25.026 1.00 92.12 319 HIS A N 1
ATOM 2511 C CA . HIS A 1 319 ? -14.449 -7.000 25.943 1.00 92.12 319 HIS A CA 1
ATOM 2512 C C . HIS A 1 319 ? -14.427 -8.490 26.301 1.00 92.12 319 HIS A C 1
ATOM 2514 O O . HIS A 1 319 ? -13.357 -9.114 26.348 1.00 92.12 319 HIS A O 1
ATOM 2520 N N . ILE A 1 320 ? -15.599 -9.082 26.539 1.00 94.00 320 ILE A N 1
ATOM 2521 C CA . ILE A 1 320 ? -15.716 -10.496 26.922 1.00 94.00 320 ILE A CA 1
ATOM 2522 C C . ILE A 1 320 ? -15.383 -11.402 25.736 1.00 94.00 320 ILE A C 1
ATOM 2524 O O . ILE A 1 320 ? -14.552 -12.303 25.879 1.00 94.00 320 ILE A O 1
ATOM 2528 N N . LEU A 1 321 ? -15.967 -11.145 24.563 1.00 94.00 321 LEU A N 1
ATOM 2529 C CA . LEU A 1 321 ? -15.716 -11.927 23.352 1.00 94.00 321 LEU A CA 1
ATOM 2530 C C . LEU A 1 321 ? -14.271 -11.766 22.882 1.00 94.00 321 LEU A C 1
ATOM 2532 O O . LEU A 1 321 ? -13.642 -12.764 22.546 1.00 94.00 321 LEU A O 1
ATOM 2536 N N . SER A 1 322 ? -13.694 -10.564 22.957 1.00 91.62 322 SER A N 1
ATOM 2537 C CA . SER A 1 322 ? -12.267 -10.359 22.667 1.00 91.62 322 SER A CA 1
ATOM 2538 C C . SER A 1 322 ? -11.373 -11.235 23.534 1.00 91.62 322 SER A C 1
ATOM 2540 O O . SER A 1 322 ? -10.469 -11.912 23.043 1.00 91.62 322 SER A O 1
ATOM 2542 N N . THR A 1 323 ? -11.664 -11.290 24.835 1.00 90.25 323 THR A N 1
ATOM 2543 C CA . THR A 1 323 ? -10.925 -12.147 25.767 1.00 90.25 323 THR A CA 1
ATOM 2544 C C . THR A 1 323 ? -11.131 -13.632 25.454 1.00 90.25 323 THR A C 1
ATOM 2546 O O . THR A 1 323 ? -10.183 -14.417 25.542 1.00 90.25 323 THR A O 1
ATOM 2549 N N . ALA A 1 324 ? -12.346 -14.029 25.063 1.00 92.12 324 ALA A N 1
ATOM 2550 C CA . ALA A 1 324 ? -12.664 -15.393 24.651 1.00 92.12 324 ALA A CA 1
ATOM 2551 C C . ALA A 1 324 ? -11.862 -15.806 23.408 1.00 92.12 324 ALA A C 1
ATOM 2553 O O . ALA A 1 324 ? -11.166 -16.823 23.439 1.00 92.12 324 ALA A O 1
ATOM 2554 N N . ILE A 1 325 ? -11.896 -14.985 22.354 1.00 92.69 325 ILE A N 1
ATOM 2555 C CA . ILE A 1 325 ? -11.164 -15.192 21.099 1.00 92.69 325 ILE A CA 1
ATOM 2556 C C . ILE A 1 325 ? -9.677 -15.357 21.389 1.00 92.69 325 ILE A C 1
ATOM 2558 O O . ILE A 1 325 ? -9.090 -16.360 20.988 1.00 92.69 325 ILE A O 1
ATOM 2562 N N . VAL A 1 326 ? -9.083 -14.439 22.159 1.00 89.31 326 VAL A N 1
ATOM 2563 C CA . VAL A 1 326 ? -7.658 -14.489 22.515 1.00 89.31 326 VAL A CA 1
ATOM 2564 C C . VAL A 1 326 ? -7.281 -15.811 23.189 1.00 89.31 326 VAL A C 1
ATOM 2566 O O . VAL A 1 326 ? -6.273 -16.427 22.829 1.00 89.31 326 VAL A O 1
ATOM 2569 N N . ARG A 1 327 ? -8.093 -16.280 24.144 1.00 87.94 327 ARG A N 1
ATOM 2570 C CA . ARG A 1 327 ? -7.856 -17.562 24.824 1.00 87.94 327 ARG A CA 1
ATOM 2571 C C . ARG A 1 327 ? -7.966 -18.747 23.868 1.00 87.94 327 ARG A C 1
ATOM 2573 O O . ARG A 1 327 ? -7.153 -19.664 23.962 1.00 87.94 327 ARG A O 1
ATOM 2580 N N . LEU A 1 328 ? -8.933 -18.723 22.952 1.00 91.12 328 LEU A N 1
ATOM 2581 C CA . LEU A 1 328 ? -9.175 -19.793 21.978 1.00 91.12 328 LEU A CA 1
ATOM 2582 C C . LEU A 1 328 ? -8.095 -19.871 20.891 1.00 91.12 328 LEU A C 1
ATOM 2584 O O . LEU A 1 328 ? -7.768 -20.966 20.428 1.00 91.12 328 LEU A O 1
ATOM 2588 N N . VAL A 1 329 ? -7.517 -18.738 20.485 1.00 91.44 329 VAL A N 1
ATOM 2589 C CA . VAL A 1 329 ? -6.368 -18.713 19.562 1.00 91.44 329 VAL A CA 1
ATOM 2590 C C . VAL A 1 329 ? -5.033 -18.937 20.278 1.00 91.44 329 VAL A C 1
ATOM 2592 O O . VAL A 1 329 ? -4.034 -19.222 19.628 1.00 91.44 329 VAL A O 1
ATOM 2595 N N . GLY A 1 330 ? -5.008 -18.864 21.613 1.00 87.19 330 GLY A N 1
ATOM 2596 C CA . GLY A 1 330 ? -3.827 -19.156 22.425 1.00 87.19 330 GLY A CA 1
ATOM 2597 C C . GLY A 1 330 ? -2.754 -18.065 22.387 1.00 87.19 330 GLY A C 1
ATOM 2598 O O . GLY A 1 330 ? -1.581 -18.354 22.640 1.00 87.19 330 GLY A O 1
ATOM 2599 N N . TRP A 1 331 ? -3.129 -16.820 22.079 1.00 85.19 331 TRP A N 1
ATOM 2600 C CA . TRP A 1 331 ? -2.187 -15.702 22.057 1.00 85.19 331 TRP A CA 1
ATOM 2601 C C . TRP A 1 331 ? -1.788 -15.306 23.481 1.00 85.19 331 TRP A C 1
ATOM 2603 O O . TRP A 1 331 ? -2.628 -15.156 24.367 1.00 85.19 331 TRP A O 1
ATOM 2613 N N . ARG A 1 332 ? -0.479 -15.170 23.720 1.00 74.44 332 ARG A N 1
ATOM 2614 C CA . ARG A 1 332 ? 0.085 -14.985 25.069 1.00 74.44 332 ARG A CA 1
ATOM 2615 C C . ARG A 1 332 ? 0.299 -13.523 25.475 1.00 74.44 332 ARG A C 1
ATOM 2617 O O . ARG A 1 332 ? 0.701 -13.301 26.611 1.00 74.44 332 ARG A O 1
ATOM 2624 N N . CYS A 1 333 ? -0.011 -12.570 24.587 1.00 71.50 333 CYS A N 1
ATOM 2625 C CA . CYS A 1 333 ? 0.291 -11.135 24.703 1.00 71.50 333 CYS A CA 1
ATOM 2626 C C . CYS A 1 333 ? 1.802 -10.832 24.879 1.00 71.50 333 CYS A C 1
ATOM 2628 O O . CYS A 1 333 ? 2.560 -11.650 25.388 1.00 71.50 333 CYS A O 1
ATOM 2630 N N . CYS A 1 334 ? 2.349 -9.692 24.448 1.00 71.62 334 CYS A N 1
ATOM 2631 C CA . CYS A 1 334 ? 1.750 -8.580 23.694 1.00 71.62 334 CYS A CA 1
ATOM 2632 C C . CYS A 1 334 ? 2.544 -8.268 22.412 1.00 71.62 334 CYS A C 1
ATOM 2634 O O . CYS A 1 334 ? 2.537 -7.143 21.912 1.00 71.62 334 CYS A O 1
ATOM 2636 N N . ASP A 1 335 ? 3.247 -9.273 21.888 1.00 67.88 335 ASP A N 1
ATOM 2637 C CA . ASP A 1 335 ? 3.951 -9.170 20.614 1.00 67.88 335 ASP A CA 1
ATOM 2638 C C . ASP A 1 335 ? 2.940 -8.994 19.477 1.00 67.88 335 ASP A C 1
ATOM 2640 O O . ASP A 1 335 ? 1.938 -9.711 19.404 1.00 67.88 335 ASP A O 1
ATOM 2644 N N . ASN A 1 336 ? 3.215 -8.042 18.581 1.00 73.69 336 ASN A N 1
ATOM 2645 C CA . ASN A 1 336 ? 2.381 -7.739 17.416 1.00 73.69 336 ASN A CA 1
ATOM 2646 C C . ASN A 1 336 ? 0.933 -7.315 17.747 1.00 73.69 336 ASN A C 1
ATOM 2648 O O . ASN A 1 336 ? 0.020 -7.567 16.958 1.00 73.69 336 ASN A O 1
ATOM 2652 N N . ALA A 1 337 ? 0.719 -6.666 18.899 1.00 77.81 337 ALA A N 1
ATOM 2653 C CA . ALA A 1 337 ? -0.610 -6.306 19.403 1.00 77.81 337 ALA A CA 1
ATOM 2654 C C . ALA A 1 337 ? -1.479 -5.519 18.403 1.00 77.81 337 ALA A C 1
ATOM 2656 O O . ALA A 1 337 ? -2.681 -5.740 18.371 1.00 77.81 337 ALA A O 1
ATOM 2657 N N . LEU A 1 338 ? -0.894 -4.662 17.557 1.00 81.44 338 LEU A N 1
ATOM 2658 C CA . LEU A 1 338 ? -1.637 -3.861 16.571 1.00 81.44 338 LEU A CA 1
ATOM 2659 C C . LEU A 1 338 ? -2.304 -4.721 15.501 1.00 81.44 338 LEU A C 1
ATOM 2661 O O . LEU A 1 338 ? -3.512 -4.636 15.305 1.00 81.44 338 LEU A O 1
ATOM 2665 N N . LEU A 1 339 ? -1.526 -5.589 14.845 1.00 86.69 339 LEU A N 1
ATOM 2666 C CA . LEU A 1 339 ? -2.072 -6.502 13.846 1.00 86.69 339 LEU A CA 1
ATOM 2667 C C . LEU A 1 339 ? -3.074 -7.465 14.486 1.00 86.69 339 LEU A C 1
ATOM 2669 O O . LEU A 1 339 ? -4.122 -7.738 13.910 1.00 86.69 339 LEU A O 1
ATOM 2673 N N . PHE A 1 340 ? -2.770 -7.960 15.690 1.00 88.50 340 PHE A N 1
ATOM 2674 C CA . PHE A 1 340 ? -3.696 -8.818 16.420 1.00 88.50 340 PHE A CA 1
ATOM 2675 C C . PHE A 1 340 ? -5.024 -8.101 16.708 1.00 88.50 340 PHE A C 1
ATOM 2677 O O . PHE A 1 340 ? -6.085 -8.687 16.496 1.00 88.50 340 PHE A O 1
ATOM 2684 N N . ASN A 1 341 ? -4.969 -6.841 17.151 1.00 86.88 341 ASN A N 1
ATOM 2685 C CA . ASN A 1 341 ? -6.149 -6.033 17.442 1.00 86.88 341 ASN A CA 1
ATOM 2686 C C . ASN A 1 341 ? -6.964 -5.742 16.176 1.00 86.88 341 ASN A C 1
ATOM 2688 O O . ASN A 1 341 ? -8.173 -5.906 16.207 1.00 86.88 341 ASN A O 1
ATOM 2692 N N . ALA A 1 342 ? -6.323 -5.426 15.047 1.00 90.75 342 ALA A N 1
ATOM 2693 C CA . ALA A 1 342 ? -7.020 -5.250 13.770 1.00 90.75 342 ALA A CA 1
ATOM 2694 C C . ALA A 1 342 ? -7.738 -6.539 13.313 1.00 90.75 342 ALA A C 1
ATOM 2696 O O . ALA A 1 342 ? -8.886 -6.500 12.879 1.00 90.75 342 ALA A O 1
ATOM 2697 N N . LEU A 1 343 ? -7.105 -7.710 13.466 1.00 93.44 343 LEU A N 1
ATOM 2698 C CA . LEU A 1 343 ? -7.742 -9.004 13.170 1.00 93.44 343 LEU A CA 1
ATOM 2699 C C . LEU A 1 343 ? -8.918 -9.305 14.113 1.00 93.44 343 LEU A C 1
ATOM 2701 O O . LEU A 1 343 ? -9.895 -9.934 13.709 1.00 93.44 343 LEU A O 1
ATOM 2705 N N . LEU A 1 344 ? -8.817 -8.876 15.372 1.00 92.31 344 LEU A N 1
ATOM 2706 C CA . LEU A 1 344 ? -9.887 -9.001 16.355 1.00 92.31 344 LEU A CA 1
ATOM 2707 C C . LEU A 1 344 ? -11.055 -8.059 16.032 1.00 92.31 344 LEU A C 1
ATOM 2709 O O . LEU A 1 344 ? -12.205 -8.486 16.074 1.00 92.31 344 LEU A O 1
ATOM 2713 N N . ASP A 1 345 ? -10.766 -6.819 15.652 1.00 91.88 345 ASP A N 1
ATOM 2714 C CA . ASP A 1 345 ? -11.761 -5.834 15.233 1.00 91.88 345 ASP A CA 1
ATOM 2715 C C . ASP A 1 345 ? -12.556 -6.335 14.021 1.00 91.88 345 ASP A C 1
ATOM 2717 O O . ASP A 1 345 ? -13.783 -6.253 14.019 1.00 91.88 345 ASP A O 1
ATOM 2721 N N . TYR A 1 346 ? -11.887 -6.979 13.058 1.00 94.19 346 TYR A N 1
ATOM 2722 C CA . TYR A 1 346 ? -12.551 -7.667 11.947 1.00 94.19 346 TYR A CA 1
ATOM 2723 C C . TYR A 1 346 ? -13.540 -8.738 12.436 1.00 94.19 346 TYR A C 1
ATOM 2725 O O . TYR A 1 346 ? -14.680 -8.797 11.978 1.00 94.19 346 TYR A O 1
ATOM 2733 N N . GLN A 1 347 ? -13.137 -9.587 13.389 1.00 95.31 347 GLN A N 1
ATOM 2734 C CA . GLN A 1 347 ? -14.010 -10.633 13.941 1.00 95.31 347 GLN A CA 1
ATOM 2735 C C . GLN A 1 347 ? -15.201 -10.051 14.708 1.00 95.31 347 GLN A C 1
ATOM 2737 O O . GLN A 1 347 ? -16.313 -10.564 14.590 1.00 95.31 347 GLN A O 1
ATOM 2742 N N . LEU A 1 348 ? -14.995 -8.974 15.468 1.00 93.94 348 LEU A N 1
ATOM 2743 C CA . LEU A 1 348 ? -16.086 -8.253 16.124 1.00 93.94 348 LEU A CA 1
ATOM 2744 C C . LEU A 1 348 ? -17.038 -7.636 15.091 1.00 93.94 348 LEU A C 1
ATOM 2746 O O . LEU A 1 348 ? -18.252 -7.668 15.298 1.00 93.94 348 LEU A O 1
ATOM 2750 N N . GLY A 1 349 ? -16.525 -7.174 13.950 1.00 93.12 349 GLY A N 1
ATOM 2751 C CA . GLY A 1 349 ? -17.354 -6.699 12.845 1.00 93.12 349 GLY A CA 1
ATOM 2752 C C . GLY A 1 349 ? -18.151 -7.784 12.137 1.00 93.12 349 GLY A C 1
ATOM 2753 O O . GLY A 1 349 ? -19.318 -7.566 11.819 1.00 93.12 349 GLY A O 1
ATOM 2754 N N . GLN A 1 350 ? -17.625 -9.006 12.023 1.00 93.31 350 GLN A N 1
ATOM 2755 C CA . GLN A 1 350 ? -18.422 -10.156 11.566 1.00 93.31 350 GLN A CA 1
ATOM 2756 C C . GLN A 1 350 ? -19.594 -10.479 12.505 1.00 93.31 350 GLN A C 1
ATOM 2758 O O . GLN A 1 350 ? -20.605 -11.039 12.078 1.00 93.31 350 GLN A O 1
ATOM 2763 N N . LEU A 1 351 ? -19.474 -10.115 13.783 1.00 94.12 351 LEU A N 1
ATOM 2764 C CA . LEU A 1 351 ? -20.542 -10.225 14.770 1.00 94.12 351 LEU A CA 1
ATOM 2765 C C . LEU A 1 351 ? -21.429 -8.967 14.813 1.00 94.12 351 LEU A C 1
ATOM 2767 O O . LEU A 1 351 ? -22.429 -8.962 15.524 1.00 94.12 351 LEU A O 1
ATOM 2771 N N . GLY A 1 352 ? -21.139 -7.915 14.048 1.00 91.31 352 GLY A N 1
ATOM 2772 C CA . GLY A 1 352 ? -21.880 -6.651 14.118 1.00 91.31 352 GLY A CA 1
ATOM 2773 C C . GLY A 1 352 ? -21.710 -5.931 15.457 1.00 91.31 352 GLY A C 1
ATOM 2774 O O . GLY A 1 352 ? -22.589 -5.178 15.855 1.00 91.31 352 GLY A O 1
ATOM 2775 N N . LEU A 1 353 ? -20.614 -6.214 16.167 1.00 90.38 353 LEU A N 1
ATOM 2776 C CA . LEU A 1 353 ? -20.238 -5.541 17.407 1.00 90.38 353 LEU A CA 1
ATOM 2777 C C . LEU A 1 353 ? -19.232 -4.419 17.169 1.00 90.38 353 LEU A C 1
ATOM 2779 O O . LEU A 1 353 ? -18.994 -3.675 18.107 1.00 90.38 353 LEU A O 1
ATOM 2783 N N . LYS A 1 354 ? -18.600 -4.348 15.991 1.00 88.00 354 LYS A N 1
ATOM 2784 C CA . LYS A 1 354 ? -17.688 -3.268 15.605 1.00 88.00 354 LYS A CA 1
ATOM 2785 C C . LYS A 1 354 ? -17.808 -2.940 14.121 1.00 88.00 354 LYS A C 1
ATOM 2787 O O . LYS A 1 354 ? -17.995 -3.846 13.319 1.00 88.00 354 LYS A O 1
ATOM 2792 N N . GLU A 1 355 ? -17.703 -1.679 13.721 1.00 85.56 355 GLU A N 1
ATOM 2793 C CA . GLU A 1 355 ? -17.656 -1.349 12.292 1.00 85.56 355 GLU A CA 1
ATOM 2794 C C . GLU A 1 355 ? -16.271 -1.678 11.709 1.00 85.56 355 GLU A C 1
ATOM 2796 O O . GLU A 1 355 ? -15.241 -1.344 12.296 1.00 85.56 355 GLU A O 1
ATOM 2801 N N . TRP A 1 356 ? -16.237 -2.355 10.556 1.00 88.06 356 TRP A N 1
ATOM 2802 C CA . TRP A 1 356 ? -15.001 -2.575 9.802 1.00 88.06 356 TRP A CA 1
ATOM 2803 C C . TRP A 1 356 ? -14.789 -1.409 8.839 1.00 88.06 356 TRP A C 1
ATOM 2805 O O . TRP A 1 356 ? -15.473 -1.312 7.824 1.00 88.06 356 TRP A O 1
ATOM 2815 N N . SER A 1 357 ? -13.858 -0.518 9.173 1.00 80.19 357 SER A N 1
ATOM 2816 C CA . SER A 1 357 ? -13.699 0.785 8.520 1.00 80.19 357 SER A CA 1
ATOM 2817 C C . SER A 1 357 ? -12.796 0.795 7.281 1.00 80.19 357 SER A C 1
ATOM 2819 O O . SER A 1 357 ? -12.442 1.875 6.823 1.00 80.19 357 SER A O 1
ATOM 2821 N N . ILE A 1 358 ? -12.410 -0.367 6.739 1.00 88.25 358 ILE A N 1
ATOM 2822 C CA . ILE A 1 358 ? -11.580 -0.444 5.526 1.00 88.25 358 ILE A CA 1
ATOM 2823 C C . ILE A 1 358 ? -12.448 -0.578 4.282 1.00 88.25 358 ILE A C 1
ATOM 2825 O O . ILE A 1 358 ? -13.276 -1.487 4.185 1.00 88.25 358 ILE A O 1
ATOM 2829 N N . GLY A 1 359 ? -12.205 0.297 3.309 1.00 85.31 359 GLY A N 1
ATOM 2830 C CA . GLY A 1 359 ? -12.814 0.257 1.986 1.00 85.31 359 GLY A CA 1
ATOM 2831 C C . GLY A 1 359 ? -11.837 0.573 0.850 1.00 85.31 359 GLY A C 1
ATOM 2832 O O . GLY A 1 359 ? -10.616 0.578 1.003 1.00 85.31 359 GLY A O 1
ATOM 2833 N N . GLU A 1 360 ? -12.398 0.852 -0.327 1.00 83.56 360 GLU A N 1
ATOM 2834 C CA . GLU A 1 360 ? -11.645 1.118 -1.566 1.00 83.56 360 GLU A CA 1
ATOM 2835 C C . GLU A 1 360 ? -10.693 2.321 -1.429 1.00 83.56 360 GLU A C 1
ATOM 2837 O O . GLU A 1 360 ? -9.560 2.287 -1.910 1.00 83.56 360 GLU A O 1
ATOM 2842 N N . ALA A 1 361 ? -11.121 3.370 -0.716 1.00 87.38 361 ALA A N 1
ATOM 2843 C CA . ALA A 1 361 ? -10.316 4.569 -0.494 1.00 87.38 361 ALA A CA 1
ATOM 2844 C C . ALA A 1 361 ? -9.029 4.274 0.296 1.00 87.38 361 ALA A C 1
ATOM 2846 O O . ALA A 1 361 ? -7.967 4.789 -0.057 1.00 87.38 361 ALA A O 1
ATOM 2847 N N . ASP A 1 362 ? -9.099 3.405 1.309 1.00 89.62 362 ASP A N 1
ATOM 2848 C CA . ASP A 1 362 ? -7.934 3.006 2.104 1.00 89.62 362 ASP A CA 1
ATOM 2849 C C . ASP A 1 362 ? -6.946 2.194 1.258 1.00 89.62 362 ASP A C 1
ATOM 2851 O O . ASP A 1 362 ? -5.732 2.394 1.327 1.00 89.62 362 ASP A O 1
ATOM 2855 N N . HIS A 1 363 ? -7.447 1.309 0.393 1.00 88.31 363 HIS A N 1
ATOM 2856 C CA . HIS A 1 363 ? -6.602 0.556 -0.535 1.00 88.31 363 HIS A CA 1
ATOM 2857 C C . HIS A 1 363 ? -5.919 1.455 -1.567 1.00 88.31 363 HIS A C 1
ATOM 2859 O O . HIS A 1 363 ? -4.725 1.283 -1.833 1.00 88.31 363 HIS A O 1
ATOM 2865 N N . ARG A 1 364 ? -6.615 2.473 -2.079 1.00 85.12 364 ARG A N 1
ATOM 2866 C CA . ARG A 1 364 ? -5.994 3.497 -2.926 1.00 85.12 364 ARG A CA 1
ATOM 2867 C C . ARG A 1 364 ? -4.905 4.258 -2.172 1.00 85.12 364 ARG A C 1
ATOM 2869 O O . ARG A 1 364 ? -3.811 4.450 -2.706 1.00 85.12 364 ARG A O 1
ATOM 2876 N N . GLN A 1 365 ? -5.148 4.602 -0.908 1.00 88.44 365 GLN A N 1
ATOM 2877 C CA . GLN A 1 365 ? -4.160 5.262 -0.061 1.00 88.44 365 GLN A CA 1
ATOM 2878 C C . GLN A 1 365 ? -2.903 4.400 0.152 1.00 88.44 365 GLN A C 1
ATOM 2880 O O . GLN A 1 365 ? -1.801 4.951 0.169 1.00 88.44 365 GLN A O 1
ATOM 2885 N N . ILE A 1 366 ? -3.008 3.063 0.244 1.00 87.88 366 ILE A N 1
ATOM 2886 C CA . ILE A 1 366 ? -1.836 2.156 0.282 1.00 87.88 366 ILE A CA 1
ATOM 2887 C C . ILE A 1 366 ? -0.956 2.329 -0.961 1.00 87.88 366 ILE A C 1
ATOM 2889 O O . ILE A 1 366 ? 0.270 2.411 -0.843 1.00 87.88 366 ILE A O 1
ATOM 2893 N N . LEU A 1 367 ? -1.567 2.404 -2.146 1.00 85.38 367 LEU A N 1
ATOM 2894 C CA . LEU A 1 367 ? -0.847 2.570 -3.408 1.00 85.38 367 LEU A CA 1
ATOM 2895 C C . LEU A 1 367 ? -0.201 3.960 -3.493 1.00 85.38 367 LEU A C 1
ATOM 2897 O O . LEU A 1 367 ? 0.996 4.068 -3.763 1.00 85.38 367 LEU A O 1
ATOM 2901 N N . GLU A 1 368 ? -0.947 5.021 -3.185 1.00 83.31 368 GLU A N 1
ATOM 2902 C CA . GLU A 1 368 ? -0.453 6.405 -3.222 1.00 83.31 368 GLU A CA 1
ATOM 2903 C C . GLU A 1 368 ? 0.710 6.639 -2.245 1.00 83.31 368 GLU A C 1
ATOM 2905 O O . GLU A 1 368 ? 1.727 7.237 -2.609 1.00 83.31 368 GLU A O 1
ATOM 2910 N N . SER A 1 369 ? 0.593 6.106 -1.025 1.00 81.75 369 SER A N 1
ATOM 2911 C CA . SER A 1 369 ? 1.634 6.162 0.012 1.00 81.75 369 SER A CA 1
ATOM 2912 C C . SER A 1 369 ? 2.776 5.162 -0.210 1.00 81.75 369 SER A C 1
ATOM 2914 O O . SER A 1 369 ? 3.822 5.261 0.439 1.00 81.75 369 SER A O 1
ATOM 2916 N N . ARG A 1 370 ? 2.609 4.214 -1.144 1.00 84.25 370 ARG A N 1
ATOM 2917 C CA . ARG A 1 370 ? 3.588 3.178 -1.518 1.00 84.25 370 ARG A CA 1
ATOM 2918 C C . ARG A 1 370 ? 4.043 2.351 -0.306 1.00 84.25 370 ARG A C 1
ATOM 2920 O O . ARG A 1 370 ? 5.203 1.924 -0.225 1.00 84.25 370 ARG A O 1
ATOM 2927 N N . ILE A 1 371 ? 3.136 2.126 0.647 1.00 82.50 371 ILE A N 1
ATOM 2928 C CA . ILE A 1 371 ? 3.397 1.354 1.867 1.00 82.50 371 ILE A CA 1
ATOM 2929 C C . ILE A 1 371 ? 3.542 -0.127 1.514 1.00 82.50 371 ILE A C 1
ATOM 2931 O O . ILE A 1 371 ? 2.793 -0.672 0.712 1.00 82.50 371 ILE A O 1
ATOM 2935 N N . ARG A 1 372 ? 4.525 -0.796 2.122 1.00 83.56 372 ARG A N 1
ATOM 2936 C CA . ARG A 1 372 ? 4.760 -2.239 1.977 1.00 83.56 372 ARG A CA 1
ATOM 2937 C C . ARG A 1 372 ? 4.403 -2.960 3.261 1.00 83.56 372 ARG A C 1
ATOM 2939 O O . ARG A 1 372 ? 4.590 -2.404 4.343 1.00 83.56 372 ARG A O 1
ATOM 2946 N N . LEU A 1 373 ? 4.000 -4.222 3.161 1.00 86.06 373 LEU A N 1
ATOM 2947 C CA . LEU A 1 373 ? 3.652 -5.035 4.324 1.00 86.06 373 LEU A CA 1
ATOM 2948 C C . LEU A 1 373 ? 4.871 -5.195 5.234 1.00 86.06 373 LEU A C 1
ATOM 2950 O O . LEU A 1 373 ? 4.774 -5.080 6.454 1.00 86.06 373 LEU A O 1
ATOM 2954 N N . THR A 1 374 ? 6.057 -5.350 4.642 1.00 83.00 374 THR A N 1
ATOM 2955 C CA . THR A 1 374 ? 7.320 -5.412 5.389 1.00 83.00 374 THR A CA 1
ATOM 2956 C C . THR A 1 374 ? 7.669 -4.113 6.122 1.00 83.00 374 THR A C 1
ATOM 2958 O O . THR A 1 374 ? 8.403 -4.160 7.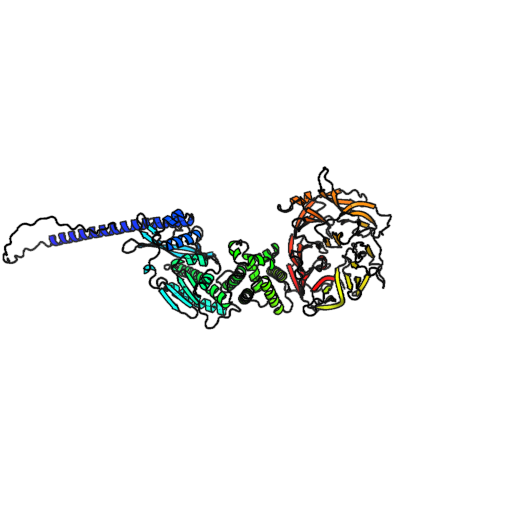110 1.00 83.00 374 THR A O 1
ATOM 2961 N N . ASN A 1 375 ? 7.160 -2.954 5.678 1.00 78.38 375 ASN A N 1
ATOM 2962 C CA . ASN A 1 375 ? 7.429 -1.663 6.326 1.00 78.38 375 ASN A CA 1
ATOM 2963 C C . ASN A 1 375 ? 6.714 -1.527 7.677 1.00 78.38 375 ASN A C 1
ATOM 2965 O O . ASN A 1 375 ? 7.078 -0.650 8.458 1.00 78.38 375 ASN A O 1
ATOM 2969 N N . LEU A 1 376 ? 5.752 -2.405 7.978 1.00 79.56 376 LEU A N 1
ATOM 2970 C CA . LEU A 1 376 ? 5.031 -2.416 9.250 1.00 79.56 376 LEU A CA 1
ATOM 2971 C C . LEU A 1 376 ? 5.850 -3.039 10.403 1.00 79.56 376 LEU A C 1
ATOM 2973 O O . LEU A 1 376 ? 5.540 -2.827 11.574 1.00 79.56 376 LEU A O 1
ATOM 2977 N N . ASN A 1 377 ? 6.951 -3.740 10.098 1.00 75.00 377 ASN A N 1
ATOM 2978 C CA . ASN A 1 377 ? 7.817 -4.420 11.075 1.00 75.00 377 ASN A CA 1
ATOM 2979 C C . ASN A 1 377 ? 8.307 -3.547 12.265 1.00 75.00 377 ASN A C 1
ATOM 2981 O O . ASN A 1 377 ? 8.283 -4.023 13.403 1.00 75.00 377 ASN A O 1
ATOM 2985 N N . PRO A 1 378 ? 8.746 -2.281 12.076 1.00 62.09 378 PRO A N 1
ATOM 2986 C CA . PRO A 1 378 ? 9.331 -1.474 13.155 1.00 62.09 378 PRO A CA 1
ATOM 2987 C C . PRO A 1 378 ? 8.382 -1.182 14.327 1.00 62.09 378 PRO A C 1
ATOM 2989 O O . PRO A 1 378 ? 8.850 -0.908 15.431 1.00 62.09 378 PRO A O 1
ATOM 2992 N N . TYR A 1 379 ? 7.070 -1.255 14.105 1.00 56.75 379 TYR A N 1
ATOM 2993 C CA . TYR A 1 379 ? 6.027 -0.807 15.035 1.00 56.75 379 TYR A CA 1
ATOM 2994 C C . TYR A 1 379 ? 5.464 -1.933 15.919 1.00 56.75 379 TYR A C 1
ATOM 2996 O O . TYR A 1 379 ? 4.541 -1.725 16.698 1.00 56.75 379 TYR A O 1
ATOM 3004 N N . LEU A 1 380 ? 6.026 -3.140 15.825 1.00 57.44 380 LEU A N 1
ATOM 3005 C CA . LEU A 1 380 ? 5.466 -4.345 16.449 1.00 57.44 380 LEU A CA 1
ATOM 3006 C C . LEU A 1 380 ? 5.974 -4.638 17.864 1.00 57.44 380 LEU A C 1
ATOM 3008 O O . LEU A 1 380 ? 5.510 -5.583 18.508 1.00 57.44 380 LEU A O 1
ATOM 3012 N N . ARG A 1 381 ? 6.928 -3.849 18.371 1.00 56.38 381 ARG A N 1
ATOM 3013 C CA . ARG A 1 381 ? 7.391 -3.976 19.758 1.00 56.38 381 ARG A CA 1
ATOM 3014 C C . ARG A 1 381 ? 6.441 -3.212 20.674 1.00 56.38 381 ARG A C 1
ATOM 3016 O O . ARG A 1 381 ? 6.275 -2.008 20.513 1.00 56.38 381 ARG A O 1
ATOM 3023 N N . ALA A 1 382 ? 5.899 -3.902 21.680 1.00 47.91 382 ALA A N 1
ATOM 3024 C CA . ALA A 1 382 ? 4.930 -3.386 22.656 1.00 47.91 382 ALA A CA 1
ATOM 3025 C C . ALA A 1 382 ? 5.321 -2.056 23.341 1.00 47.91 382 ALA A C 1
ATOM 3027 O O . ALA A 1 382 ? 4.461 -1.369 23.879 1.00 47.91 382 ALA A O 1
ATOM 3028 N N . SER A 1 383 ? 6.599 -1.658 23.301 1.00 49.91 383 SER A N 1
ATOM 3029 C CA . SER A 1 383 ? 7.073 -0.374 23.829 1.00 49.91 383 SER A CA 1
ATOM 3030 C C . SER A 1 383 ? 6.693 0.853 22.989 1.00 49.91 383 SER A C 1
ATOM 3032 O O . SER A 1 383 ? 6.997 1.953 23.427 1.00 49.91 383 SER A O 1
ATOM 3034 N N . VAL A 1 384 ? 6.106 0.683 21.797 1.00 51.94 384 VAL A N 1
ATOM 3035 C CA . VAL A 1 384 ? 5.805 1.778 20.847 1.00 51.94 384 VAL A CA 1
ATOM 3036 C C . VAL A 1 384 ? 4.297 2.052 20.744 1.00 51.94 384 VAL A C 1
ATOM 3038 O O . VAL A 1 384 ? 3.900 2.954 20.024 1.00 51.94 384 VAL A O 1
ATOM 3041 N N . TYR A 1 385 ? 3.436 1.326 21.472 1.00 53.00 385 TYR A N 1
ATOM 3042 C CA . TYR A 1 385 ? 1.979 1.492 21.338 1.00 53.00 385 TYR A CA 1
ATOM 3043 C C . TYR A 1 385 ? 1.517 2.938 21.602 1.00 53.00 385 TYR A C 1
ATOM 3045 O O . TYR A 1 385 ? 0.724 3.478 20.843 1.00 53.00 385 TYR A O 1
ATOM 3053 N N . ASN A 1 386 ? 2.092 3.589 22.617 1.00 53.19 386 ASN A N 1
ATOM 3054 C CA . ASN A 1 386 ? 1.759 4.972 22.977 1.00 53.19 386 ASN A CA 1
ATOM 3055 C C . ASN A 1 386 ? 2.406 6.032 22.060 1.00 53.19 386 ASN A C 1
ATOM 3057 O O . ASN A 1 386 ? 2.128 7.213 22.235 1.00 53.19 386 ASN A O 1
ATOM 3061 N N . ASP A 1 387 ? 3.274 5.625 21.125 1.00 55.09 387 ASP A N 1
ATOM 3062 C CA . ASP A 1 387 ? 4.027 6.516 20.228 1.00 55.09 387 ASP A CA 1
ATOM 3063 C C . ASP A 1 387 ? 3.534 6.440 18.767 1.00 55.09 387 ASP A C 1
ATOM 3065 O O . ASP A 1 387 ? 4.109 7.087 17.887 1.00 55.09 387 ASP A O 1
ATOM 3069 N N . ILE A 1 388 ? 2.515 5.623 18.474 1.00 61.94 388 ILE A N 1
ATOM 3070 C CA . ILE A 1 388 ? 1.935 5.527 17.130 1.00 61.94 388 ILE A CA 1
ATOM 3071 C C . ILE A 1 388 ? 0.840 6.571 16.998 1.00 61.94 388 ILE A C 1
ATOM 3073 O O . ILE A 1 388 ? -0.107 6.593 17.776 1.00 61.94 388 ILE A O 1
ATOM 3077 N N . ASP A 1 389 ? 0.994 7.414 15.984 1.00 64.56 389 ASP A N 1
ATOM 3078 C CA . ASP A 1 389 ? -0.024 8.368 15.571 1.00 64.56 389 ASP A CA 1
ATOM 3079 C C . ASP A 1 389 ? -1.318 7.625 15.200 1.00 64.56 389 ASP A C 1
ATOM 3081 O O . ASP A 1 389 ? -1.271 6.659 14.427 1.00 64.56 389 ASP A O 1
ATOM 3085 N N . GLU A 1 390 ? -2.463 8.057 15.738 1.00 66.19 390 GLU A N 1
ATOM 3086 C CA . GLU A 1 390 ? -3.778 7.486 15.406 1.00 66.19 390 GLU A CA 1
ATOM 3087 C C . GLU A 1 390 ? -4.010 7.493 13.888 1.00 66.19 390 GLU A C 1
ATOM 3089 O O . GLU A 1 390 ? -4.583 6.547 13.341 1.00 66.19 390 GLU A O 1
ATOM 3094 N N . GLU A 1 391 ? -3.435 8.479 13.186 1.00 70.50 391 GLU A N 1
ATOM 3095 C CA . GLU A 1 391 ? -3.452 8.609 11.726 1.00 70.50 391 GLU A CA 1
ATOM 3096 C C . GLU A 1 391 ? -2.798 7.437 10.969 1.00 70.50 391 GLU A C 1
ATOM 3098 O O . GLU A 1 391 ? -2.907 7.368 9.747 1.00 70.50 391 GLU A O 1
ATOM 3103 N N . ARG A 1 392 ? -2.121 6.497 11.645 1.00 77.50 392 ARG A N 1
ATOM 3104 C CA . ARG A 1 392 ? -1.483 5.321 11.018 1.00 77.50 392 ARG A CA 1
ATOM 3105 C C . ARG A 1 392 ? -2.119 3.986 11.388 1.00 77.50 392 ARG A C 1
ATOM 3107 O O . ARG A 1 392 ? -1.683 2.944 10.897 1.00 77.50 392 ARG A O 1
ATOM 3114 N N . LEU A 1 393 ? -3.159 3.979 12.223 1.00 79.50 393 LEU A N 1
ATOM 3115 C CA . LEU A 1 393 ? -3.856 2.744 12.605 1.00 79.50 393 LEU A CA 1
ATOM 3116 C C . LEU A 1 393 ? -4.585 2.083 11.426 1.00 79.50 393 LEU A C 1
ATOM 3118 O O . LEU A 1 393 ? -4.730 0.858 11.409 1.00 79.50 393 LEU A O 1
ATOM 3122 N N . TRP A 1 394 ? -4.993 2.859 10.419 1.00 86.69 394 TRP A N 1
ATOM 3123 C CA . TRP A 1 394 ? -5.624 2.338 9.201 1.00 86.69 394 TRP A CA 1
ATOM 3124 C C . TRP A 1 394 ? -4.691 1.398 8.415 1.00 86.69 394 TRP A C 1
ATOM 3126 O O . TRP A 1 394 ? -5.165 0.412 7.856 1.00 86.69 394 TRP A O 1
ATOM 3136 N N . GLU A 1 395 ? -3.364 1.605 8.454 1.00 88.25 395 GLU A N 1
ATOM 3137 C CA . GLU A 1 395 ? -2.385 0.734 7.775 1.00 88.25 395 GLU A CA 1
ATOM 3138 C C . GLU A 1 395 ? -2.482 -0.719 8.273 1.00 88.25 395 GLU A C 1
ATOM 3140 O O . GLU A 1 395 ? -2.366 -1.670 7.497 1.00 88.25 395 GLU A O 1
ATOM 3145 N N . TRP A 1 396 ? -2.736 -0.901 9.575 1.00 88.12 396 TRP A N 1
ATOM 3146 C CA . TRP A 1 396 ? -2.893 -2.215 10.203 1.00 88.12 396 TRP A CA 1
ATOM 3147 C C . TRP A 1 396 ? -4.214 -2.880 9.857 1.00 88.12 396 TRP A C 1
ATOM 3149 O O . TRP A 1 396 ? -4.249 -4.095 9.661 1.00 88.12 396 TRP A O 1
ATOM 3159 N N . HIS A 1 397 ? -5.281 -2.093 9.760 1.00 90.88 397 HIS A N 1
ATOM 3160 C CA . HIS A 1 397 ? -6.581 -2.585 9.330 1.00 90.88 397 HIS A CA 1
ATOM 3161 C C . HIS A 1 397 ? -6.540 -2.993 7.852 1.00 90.88 397 HIS A C 1
ATOM 3163 O O . HIS A 1 397 ? -6.961 -4.098 7.523 1.00 90.88 397 HIS A O 1
ATOM 3169 N N . ALA A 1 398 ? -5.921 -2.193 6.978 1.00 92.81 398 ALA A N 1
ATOM 3170 C CA . ALA A 1 398 ? -5.725 -2.532 5.567 1.00 92.81 398 ALA A CA 1
ATOM 3171 C C . ALA A 1 398 ? -4.831 -3.774 5.377 1.00 92.81 398 ALA A C 1
ATOM 3173 O O . ALA A 1 398 ? -5.068 -4.590 4.483 1.00 92.81 398 ALA A O 1
ATOM 3174 N N . ALA A 1 399 ? -3.813 -3.950 6.228 1.00 93.06 399 ALA A N 1
ATOM 3175 C CA . ALA A 1 399 ? -2.989 -5.156 6.238 1.00 93.06 399 ALA A CA 1
ATOM 3176 C C . ALA A 1 399 ? -3.777 -6.388 6.712 1.00 93.06 399 ALA A C 1
ATOM 3178 O O . ALA A 1 399 ? -3.663 -7.454 6.110 1.00 93.06 399 ALA A O 1
ATOM 3179 N N . ALA A 1 400 ? -4.580 -6.257 7.772 1.00 94.06 400 ALA A N 1
ATOM 3180 C CA . ALA A 1 400 ? -5.463 -7.320 8.245 1.00 94.06 400 ALA A CA 1
ATOM 3181 C C . ALA A 1 400 ? -6.488 -7.716 7.172 1.00 94.06 400 ALA A C 1
ATOM 3183 O O . ALA A 1 400 ? -6.656 -8.910 6.923 1.00 94.06 400 ALA A O 1
ATOM 3184 N N . ASP A 1 401 ? -7.084 -6.737 6.486 1.00 94.56 401 ASP A N 1
ATOM 3185 C CA . ASP A 1 401 ? -8.013 -6.961 5.379 1.00 94.56 401 ASP A CA 1
ATOM 3186 C C . ASP A 1 401 ? -7.370 -7.816 4.278 1.00 94.56 401 ASP A C 1
ATOM 3188 O O . ASP A 1 401 ? -7.883 -8.879 3.929 1.00 94.56 401 ASP A O 1
ATOM 3192 N N . PHE A 1 402 ? -6.169 -7.442 3.825 1.00 94.81 402 PHE A N 1
ATOM 3193 C CA . PHE A 1 402 ? -5.404 -8.236 2.863 1.00 94.81 402 PHE A CA 1
ATOM 3194 C C . PHE A 1 402 ? -5.085 -9.650 3.367 1.00 94.81 402 PHE A C 1
ATOM 3196 O O . PHE A 1 402 ? -5.234 -10.621 2.628 1.00 94.81 402 PHE A O 1
ATOM 3203 N N . LEU A 1 403 ? -4.648 -9.803 4.618 1.00 94.56 403 LEU A N 1
ATOM 3204 C CA . LEU A 1 403 ? -4.296 -11.117 5.165 1.00 94.56 403 LEU A CA 1
ATOM 3205 C C . LEU A 1 403 ? -5.507 -12.059 5.261 1.00 94.56 403 LEU A C 1
ATOM 3207 O O . LEU A 1 403 ? -5.329 -13.278 5.209 1.00 94.56 403 LEU A O 1
ATOM 3211 N N . ILE A 1 404 ? -6.717 -11.515 5.406 1.00 93.06 404 ILE A N 1
ATOM 3212 C CA . ILE A 1 404 ? -7.964 -12.281 5.521 1.00 93.06 404 ILE A CA 1
ATOM 3213 C C . ILE A 1 404 ? -8.617 -12.524 4.155 1.00 93.06 404 ILE A C 1
ATOM 3215 O O . ILE A 1 404 ? -9.074 -13.630 3.884 1.00 93.06 404 ILE A O 1
ATOM 3219 N N . ASN A 1 405 ? -8.679 -11.500 3.307 1.00 91.44 405 ASN A N 1
ATOM 3220 C CA . ASN A 1 405 ? -9.443 -11.531 2.059 1.00 91.44 405 ASN A CA 1
ATOM 3221 C C . ASN A 1 405 ? -8.547 -11.729 0.827 1.00 91.44 405 ASN A C 1
ATOM 3223 O O . ASN A 1 405 ? -8.962 -12.350 -0.149 1.00 91.44 405 ASN A O 1
ATOM 3227 N N . GLY A 1 406 ? -7.312 -11.228 0.867 1.00 89.06 406 GLY A N 1
ATOM 3228 C CA . GLY A 1 406 ? -6.341 -11.350 -0.221 1.00 89.06 406 GLY A CA 1
ATOM 3229 C C . GLY A 1 406 ? -5.581 -12.677 -0.232 1.00 89.06 406 GLY A C 1
ATOM 3230 O O . GLY A 1 406 ? -5.035 -13.058 -1.267 1.00 89.06 406 GLY A O 1
ATOM 3231 N N . ILE A 1 407 ? -5.546 -13.404 0.890 1.00 90.69 407 ILE A N 1
ATOM 3232 C CA . ILE A 1 407 ? -4.882 -14.709 0.987 1.00 90.69 407 ILE A CA 1
ATOM 3233 C C . ILE A 1 407 ? -5.902 -15.842 0.823 1.00 90.69 407 ILE A C 1
ATOM 3235 O O . ILE A 1 407 ? -6.851 -15.927 1.604 1.00 90.69 407 ILE A O 1
ATOM 3239 N N . PRO A 1 408 ? -5.696 -16.770 -0.132 1.00 86.50 408 PRO A N 1
ATOM 3240 C CA . PRO A 1 408 ? -6.604 -17.893 -0.336 1.00 86.50 408 PRO A CA 1
ATOM 3241 C C . PRO A 1 408 ? -6.812 -18.721 0.936 1.00 86.50 408 PRO A C 1
ATOM 3243 O O . PRO A 1 408 ? -5.860 -19.051 1.642 1.00 86.50 408 PRO A O 1
ATOM 3246 N N . ASN A 1 409 ? -8.070 -19.075 1.207 1.00 86.62 409 ASN A N 1
ATOM 3247 C CA . ASN A 1 409 ? -8.498 -19.930 2.319 1.00 86.62 409 ASN A CA 1
ATOM 3248 C C . ASN A 1 409 ? -8.115 -19.459 3.733 1.00 86.62 409 ASN A C 1
ATOM 3250 O O . ASN A 1 409 ? -8.377 -20.199 4.688 1.00 86.62 409 ASN A O 1
ATOM 3254 N N . SER A 1 410 ? -7.594 -18.243 3.914 1.00 91.38 410 SER A N 1
ATOM 3255 C CA . SER A 1 410 ? -7.245 -17.735 5.239 1.00 91.38 410 SER A CA 1
ATOM 3256 C C . SER A 1 410 ? -8.487 -17.401 6.085 1.00 91.38 410 SER A C 1
ATOM 3258 O O . SER A 1 410 ? -9.648 -17.511 5.663 1.00 91.38 410 SER A O 1
ATOM 3260 N N . SER A 1 411 ? -8.243 -17.105 7.359 1.00 93.56 411 SER A N 1
ATOM 3261 C CA . SER A 1 411 ? -9.238 -16.632 8.319 1.00 93.56 411 SER A CA 1
ATOM 3262 C C . SER A 1 411 ? -8.544 -15.796 9.387 1.00 93.56 411 SER A C 1
ATOM 3264 O O . SER A 1 411 ? -7.371 -16.029 9.692 1.00 93.56 411 SER A O 1
ATOM 3266 N N . ALA A 1 412 ? -9.266 -14.859 10.005 1.00 94.94 412 ALA A N 1
ATOM 3267 C CA . ALA A 1 412 ? -8.714 -14.035 11.080 1.00 94.94 412 ALA A CA 1
ATOM 3268 C C . ALA A 1 412 ? -8.129 -14.893 12.220 1.00 94.94 412 ALA A C 1
ATOM 3270 O O . ALA A 1 412 ? -6.997 -14.672 12.645 1.00 94.94 412 ALA A O 1
ATOM 3271 N N . ALA A 1 413 ? -8.842 -15.948 12.635 1.00 94.56 413 ALA A N 1
ATOM 3272 C CA . ALA A 1 413 ? -8.384 -16.875 13.669 1.00 94.56 413 ALA A CA 1
ATOM 3273 C C . ALA A 1 413 ? -7.135 -17.673 13.254 1.00 94.56 413 ALA A C 1
ATOM 3275 O O . ALA A 1 413 ? -6.242 -17.900 14.073 1.00 94.56 413 ALA A O 1
ATOM 3276 N N . GLY A 1 414 ? -7.051 -18.105 11.990 1.00 93.31 414 GLY A N 1
ATOM 3277 C CA . GLY A 1 414 ? -5.873 -18.784 11.449 1.00 93.31 414 GLY A CA 1
ATOM 3278 C C . GLY A 1 414 ? -4.637 -17.884 11.460 1.00 93.31 414 GLY A C 1
ATOM 3279 O O . GLY A 1 414 ? -3.584 -18.288 11.956 1.00 93.31 414 GLY A O 1
ATOM 3280 N N . ILE A 1 415 ? -4.785 -16.639 10.998 1.00 93.69 415 ILE A N 1
ATOM 3281 C CA . ILE A 1 415 ? -3.706 -15.645 10.994 1.00 93.69 415 ILE A CA 1
ATOM 3282 C C . ILE A 1 415 ? -3.287 -15.274 12.425 1.00 93.69 415 ILE A C 1
ATOM 3284 O O . ILE A 1 415 ? -2.092 -15.216 12.707 1.00 93.69 415 ILE A O 1
ATOM 3288 N N . GLN A 1 416 ? -4.234 -15.101 13.355 1.00 92.25 416 GLN A N 1
ATOM 3289 C CA . GLN A 1 416 ? -3.950 -14.840 14.774 1.00 92.25 416 GLN A CA 1
ATOM 3290 C C . GLN A 1 416 ? -3.141 -15.967 15.434 1.00 92.25 416 GLN A C 1
ATOM 3292 O O . GLN A 1 416 ? -2.194 -15.685 16.168 1.00 92.25 416 GLN A O 1
ATOM 3297 N N . ARG A 1 417 ? -3.473 -17.241 15.172 1.00 91.38 417 ARG A N 1
ATOM 3298 C CA . ARG A 1 417 ? -2.686 -18.383 15.677 1.00 91.38 417 ARG A CA 1
ATOM 3299 C C . ARG A 1 417 ? -1.281 -18.389 15.108 1.00 91.38 417 ARG A C 1
ATOM 3301 O O . ARG A 1 417 ? -0.323 -18.548 15.857 1.00 91.38 417 ARG A O 1
ATOM 3308 N N . LEU A 1 418 ? -1.163 -18.170 13.801 1.00 90.31 418 LEU A N 1
ATOM 3309 C CA . LEU A 1 418 ? 0.138 -18.112 13.155 1.00 90.31 418 LEU A CA 1
ATOM 3310 C C . LEU A 1 418 ? 0.994 -16.991 13.757 1.00 90.31 418 LEU A C 1
ATOM 3312 O O . LEU A 1 418 ? 2.155 -17.217 14.084 1.00 90.31 418 LEU A O 1
ATOM 3316 N N . LEU A 1 419 ? 0.395 -15.820 13.988 1.00 88.31 419 LEU A N 1
ATOM 3317 C CA . LEU A 1 419 ? 1.036 -14.692 14.658 1.00 88.31 419 LEU A CA 1
ATOM 3318 C C . LEU A 1 419 ? 1.470 -15.043 16.090 1.00 88.31 419 LEU A C 1
ATOM 3320 O O . LEU A 1 419 ? 2.563 -14.660 16.499 1.00 88.31 419 LEU A O 1
ATOM 3324 N N . ALA A 1 420 ? 0.653 -15.795 16.837 1.00 85.56 420 ALA A N 1
ATOM 3325 C CA . ALA A 1 420 ? 0.964 -16.252 18.194 1.00 85.56 420 ALA A CA 1
ATOM 3326 C C . ALA A 1 420 ? 2.110 -17.280 18.252 1.00 85.56 420 ALA A C 1
ATOM 3328 O O . ALA A 1 420 ? 2.829 -17.346 19.250 1.00 85.56 420 ALA A O 1
ATOM 3329 N N . GLU A 1 421 ? 2.292 -18.080 17.200 1.00 86.25 421 GLU A N 1
ATOM 3330 C CA . GLU A 1 421 ? 3.369 -19.071 17.096 1.00 86.25 421 GLU A CA 1
ATOM 3331 C C . GLU A 1 421 ? 4.707 -18.451 16.661 1.00 86.25 421 GLU A C 1
ATOM 3333 O O . GLU A 1 421 ? 5.779 -18.981 16.972 1.00 86.25 421 GLU A O 1
ATOM 3338 N N . THR A 1 422 ? 4.671 -17.312 15.965 1.00 80.12 422 THR A N 1
ATOM 3339 C CA . THR A 1 422 ? 5.857 -16.643 15.421 1.00 80.12 422 THR A CA 1
ATOM 3340 C C . THR A 1 422 ? 6.293 -15.450 16.272 1.00 80.12 422 THR A C 1
ATOM 3342 O O . THR A 1 422 ? 5.647 -14.409 16.285 1.00 80.12 422 THR A O 1
ATOM 3345 N N . GLY A 1 423 ? 7.449 -15.553 16.933 1.00 67.62 423 GLY A N 1
ATOM 3346 C CA . GLY A 1 423 ? 7.974 -14.475 17.789 1.00 67.62 423 GLY A CA 1
ATOM 3347 C C . GLY A 1 423 ? 8.594 -13.274 17.054 1.00 67.62 423 GLY A C 1
ATOM 3348 O O . GLY A 1 423 ? 9.020 -12.324 17.702 1.00 67.62 423 GLY A O 1
ATOM 3349 N N . ILE A 1 424 ? 8.711 -13.311 15.718 1.00 76.12 424 ILE A N 1
ATOM 3350 C CA . ILE A 1 424 ? 9.279 -12.224 14.896 1.00 76.12 424 ILE A CA 1
ATOM 3351 C C . ILE A 1 424 ? 8.440 -12.064 13.623 1.00 76.12 424 ILE A C 1
ATOM 3353 O O . ILE A 1 424 ? 8.143 -13.051 12.949 1.00 76.12 424 ILE A O 1
ATOM 3357 N N . PHE A 1 425 ? 8.121 -10.824 13.251 1.00 78.69 425 PHE A N 1
ATOM 3358 C CA . PHE A 1 425 ? 7.254 -10.509 12.111 1.00 78.69 425 PHE A CA 1
ATOM 3359 C C . PHE A 1 425 ? 7.756 -11.032 10.761 1.00 78.69 425 PHE A C 1
ATOM 3361 O O . PHE A 1 425 ? 6.982 -11.558 9.971 1.00 78.69 425 PHE A O 1
ATOM 3368 N N . ASP A 1 426 ? 9.062 -10.991 10.497 1.00 80.69 426 ASP A N 1
ATOM 3369 C CA . ASP A 1 426 ? 9.601 -11.551 9.250 1.00 80.69 426 ASP A CA 1
ATOM 3370 C C . ASP A 1 426 ? 9.356 -13.068 9.148 1.00 80.69 426 ASP A C 1
ATOM 3372 O O . ASP A 1 426 ? 9.183 -13.612 8.056 1.00 80.69 426 ASP A O 1
ATOM 3376 N N . GLN A 1 427 ? 9.346 -13.776 10.284 1.00 84.69 427 GLN A N 1
ATOM 3377 C CA . GLN A 1 427 ? 9.016 -15.201 10.333 1.00 84.69 427 GLN A CA 1
ATOM 3378 C C . GLN A 1 427 ? 7.511 -15.429 10.156 1.00 84.69 427 GLN A C 1
ATOM 3380 O O . GLN A 1 427 ? 7.126 -16.376 9.466 1.00 84.69 427 GLN A O 1
ATOM 3385 N N . PHE A 1 428 ? 6.682 -14.554 10.729 1.00 88.88 428 PHE A N 1
ATOM 3386 C CA . PHE A 1 428 ? 5.242 -14.515 10.480 1.00 88.88 428 PHE A CA 1
ATOM 3387 C C . PHE A 1 428 ? 4.952 -14.385 8.980 1.00 88.88 428 PHE A C 1
ATOM 3389 O O . PHE A 1 428 ? 4.371 -15.297 8.396 1.00 88.88 428 PHE A O 1
ATOM 3396 N N . LEU A 1 429 ? 5.460 -13.336 8.325 1.00 89.06 429 LEU A N 1
ATOM 3397 C CA . LEU A 1 429 ? 5.251 -13.092 6.895 1.00 89.06 429 LEU A CA 1
ATOM 3398 C C . LEU A 1 429 ? 5.741 -14.255 6.021 1.00 89.06 429 LEU A C 1
ATOM 3400 O O . LEU A 1 429 ? 5.061 -14.656 5.082 1.00 89.06 429 LEU A O 1
ATOM 3404 N N . LYS A 1 430 ? 6.885 -14.871 6.344 1.00 88.31 430 LYS A N 1
ATOM 3405 C CA . LYS A 1 430 ? 7.352 -16.076 5.631 1.00 88.31 430 LYS A CA 1
ATOM 3406 C C . LYS A 1 430 ? 6.390 -17.253 5.763 1.00 88.31 430 LYS A C 1
ATOM 3408 O O . LYS A 1 430 ? 6.216 -18.008 4.806 1.00 88.31 430 LYS A O 1
ATOM 3413 N N . SER A 1 431 ? 5.790 -17.425 6.935 1.00 90.94 431 SER A N 1
ATOM 3414 C CA . SER A 1 431 ? 4.847 -18.514 7.189 1.00 90.94 431 SER A CA 1
ATOM 3415 C C . SER A 1 431 ? 3.511 -18.258 6.491 1.00 90.94 431 SER A C 1
ATOM 3417 O O . SER A 1 431 ? 2.981 -19.166 5.858 1.00 90.94 431 SER A O 1
ATOM 3419 N N . VAL A 1 432 ? 3.038 -17.008 6.508 1.00 91.50 432 VAL A N 1
ATOM 3420 C CA . VAL A 1 432 ? 1.868 -16.546 5.748 1.00 91.50 432 VAL A CA 1
ATOM 3421 C C . VAL A 1 432 ? 2.065 -16.805 4.256 1.00 91.50 432 VAL A C 1
ATOM 3423 O O . VAL A 1 432 ? 1.210 -17.407 3.616 1.00 91.50 432 VAL A O 1
ATOM 3426 N N . LEU A 1 433 ? 3.218 -16.417 3.705 1.00 89.81 433 LEU A N 1
ATOM 3427 C CA . LEU A 1 433 ? 3.542 -16.656 2.302 1.00 89.81 433 LEU A CA 1
ATOM 3428 C C . LEU A 1 433 ? 3.576 -18.152 1.970 1.00 89.81 433 LEU A C 1
ATOM 3430 O O . LEU A 1 433 ? 3.053 -18.568 0.943 1.00 89.81 433 LEU A O 1
ATOM 3434 N N . SER A 1 434 ? 4.180 -18.963 2.840 1.00 88.81 434 SER A N 1
ATOM 3435 C CA . SER A 1 434 ? 4.251 -20.417 2.644 1.00 88.81 434 SER A CA 1
ATOM 3436 C C . SER A 1 434 ? 2.860 -21.054 2.632 1.00 88.81 434 SER A C 1
ATOM 3438 O O . SER A 1 434 ? 2.607 -21.936 1.818 1.00 88.81 434 SER A O 1
ATOM 3440 N N . PHE A 1 435 ? 1.958 -20.584 3.499 1.00 89.56 435 PHE A N 1
ATOM 3441 C CA . PHE A 1 435 ? 0.553 -20.985 3.509 1.00 89.56 435 PHE A CA 1
ATOM 3442 C C . PHE A 1 435 ? -0.163 -20.554 2.220 1.00 89.56 435 PHE A C 1
ATOM 3444 O O . PHE A 1 435 ? -0.732 -21.395 1.532 1.00 89.56 435 PHE A O 1
ATOM 3451 N N . ALA A 1 436 ? -0.050 -19.281 1.831 1.00 88.19 436 ALA A N 1
ATOM 3452 C CA . ALA A 1 436 ? -0.678 -18.746 0.621 1.00 88.19 436 ALA A CA 1
ATOM 3453 C C . ALA A 1 436 ? -0.236 -19.485 -0.657 1.00 88.19 436 ALA A C 1
ATOM 3455 O O . ALA A 1 436 ? -1.047 -19.778 -1.534 1.00 88.19 436 ALA A O 1
ATOM 3456 N N . LEU A 1 437 ? 1.051 -19.829 -0.758 1.00 84.69 437 LEU A N 1
ATOM 3457 C CA . LEU A 1 437 ? 1.597 -20.597 -1.880 1.00 84.69 437 LEU A CA 1
ATOM 3458 C C . LEU A 1 437 ? 1.150 -22.065 -1.881 1.00 84.69 437 LEU A C 1
ATOM 3460 O O . LEU A 1 437 ? 1.096 -22.665 -2.947 1.00 84.69 437 LEU A O 1
ATOM 3464 N N . ALA A 1 438 ? 0.857 -22.653 -0.719 1.00 86.00 438 ALA A N 1
ATOM 3465 C CA . ALA A 1 438 ? 0.352 -24.023 -0.627 1.00 86.00 438 ALA A CA 1
ATOM 3466 C C . ALA A 1 438 ? -1.141 -24.124 -0.983 1.00 86.00 438 ALA A C 1
ATOM 3468 O O . ALA A 1 438 ? -1.568 -25.140 -1.524 1.00 86.00 438 ALA A O 1
ATOM 3469 N N . GLU A 1 439 ? -1.913 -23.080 -0.675 1.00 84.75 439 GLU A N 1
ATOM 3470 C CA . GLU A 1 439 ? -3.357 -23.006 -0.931 1.00 84.75 439 GLU A CA 1
ATOM 3471 C C . GLU A 1 439 ? -3.702 -22.465 -2.324 1.00 84.75 439 GLU A C 1
ATOM 3473 O O . GLU A 1 439 ? -4.820 -22.645 -2.803 1.00 84.75 439 GLU A O 1
ATOM 3478 N N . SER A 1 440 ? -2.762 -21.787 -2.983 1.00 74.19 440 SER A N 1
ATOM 3479 C CA . SER A 1 440 ? -2.944 -21.321 -4.354 1.00 74.19 440 SER A CA 1
ATOM 3480 C C . SER A 1 440 ? -2.473 -22.373 -5.352 1.00 74.19 440 SER A C 1
ATOM 3482 O O . SER A 1 440 ? -1.383 -22.925 -5.225 1.00 74.19 440 SER A O 1
ATOM 3484 N N . ASP A 1 441 ? -3.242 -22.582 -6.420 1.00 71.06 441 ASP A N 1
ATOM 3485 C CA . ASP A 1 441 ? -2.838 -23.389 -7.582 1.00 71.06 441 ASP A CA 1
ATOM 3486 C C . ASP A 1 441 ? -1.754 -22.665 -8.430 1.00 71.06 441 ASP A C 1
ATOM 3488 O O . ASP A 1 441 ? -1.823 -22.606 -9.655 1.00 71.06 441 ASP A O 1
ATOM 3492 N N . GLY A 1 442 ? -0.763 -22.035 -7.784 1.00 67.44 442 GLY A N 1
ATOM 3493 C CA . GLY A 1 442 ? 0.338 -21.293 -8.413 1.00 67.44 442 GLY A CA 1
ATOM 3494 C C . GLY A 1 442 ? 0.034 -19.842 -8.811 1.00 67.44 442 GLY A C 1
ATOM 3495 O O . GLY A 1 442 ? 0.936 -19.152 -9.281 1.00 67.44 442 GLY A O 1
ATOM 3496 N N . LEU A 1 443 ? -1.196 -19.363 -8.596 1.00 73.81 443 LEU A N 1
ATOM 3497 C CA . LEU A 1 443 ? -1.664 -18.017 -8.975 1.00 73.81 443 LEU A CA 1
ATOM 3498 C C . LEU A 1 443 ? -1.321 -16.902 -7.969 1.00 73.81 443 LEU A C 1
ATOM 3500 O O . LEU A 1 443 ? -1.638 -15.740 -8.212 1.00 73.81 443 LEU A O 1
ATOM 3504 N N . PHE A 1 444 ? -0.687 -17.223 -6.840 1.00 80.88 444 PHE A N 1
ATOM 3505 C CA . PHE A 1 444 ? -0.351 -16.234 -5.817 1.00 80.88 444 PHE A CA 1
ATOM 3506 C C . PHE A 1 444 ? 1.088 -15.712 -5.986 1.00 80.88 444 PHE A C 1
ATOM 3508 O O . PHE A 1 444 ? 2.006 -16.519 -6.184 1.00 80.88 444 PHE A O 1
ATOM 3515 N N . PRO A 1 445 ? 1.334 -14.391 -5.884 1.00 81.12 445 PRO A N 1
ATOM 3516 C CA . PRO A 1 445 ? 2.685 -13.847 -5.956 1.00 81.12 445 PRO A CA 1
ATOM 3517 C C . PRO A 1 445 ? 3.567 -14.381 -4.828 1.00 81.12 445 PRO A C 1
ATOM 3519 O O . PRO A 1 445 ? 3.220 -14.301 -3.652 1.00 81.12 445 PRO A O 1
ATOM 3522 N N . ASN A 1 446 ? 4.776 -14.840 -5.151 1.00 79.50 446 ASN A N 1
ATOM 3523 C CA . ASN A 1 446 ? 5.739 -15.294 -4.141 1.00 79.50 446 ASN A CA 1
ATOM 3524 C C . ASN A 1 446 ? 6.396 -14.159 -3.310 1.00 79.50 446 ASN A C 1
ATOM 3526 O O . ASN A 1 446 ? 7.477 -14.335 -2.744 1.00 79.50 446 ASN A O 1
ATOM 3530 N N . ASN A 1 447 ? 5.759 -12.989 -3.252 1.00 81.62 447 ASN A N 1
ATOM 3531 C CA . ASN A 1 447 ? 6.139 -11.827 -2.464 1.00 81.62 447 ASN A CA 1
ATOM 3532 C C . ASN A 1 447 ? 4.858 -11.181 -1.911 1.00 81.62 447 ASN A C 1
ATOM 3534 O O . ASN A 1 447 ? 3.992 -10.777 -2.686 1.00 81.62 447 ASN A O 1
ATOM 3538 N N . LEU A 1 448 ? 4.750 -11.070 -0.583 1.00 87.00 448 LEU A N 1
ATOM 3539 C CA . LEU A 1 448 ? 3.547 -10.537 0.062 1.00 87.00 448 LEU A CA 1
ATOM 3540 C C . LEU A 1 448 ? 3.336 -9.036 -0.152 1.00 87.00 448 LEU A C 1
ATOM 3542 O O . LEU A 1 448 ? 2.190 -8.611 -0.172 1.00 87.00 448 LEU A O 1
ATOM 3546 N N . ASP A 1 449 ? 4.390 -8.240 -0.351 1.00 86.62 449 ASP A N 1
ATOM 3547 C CA . ASP A 1 449 ? 4.224 -6.822 -0.690 1.00 86.62 449 ASP A CA 1
ATOM 3548 C C . ASP A 1 449 ? 3.572 -6.686 -2.070 1.00 86.62 449 ASP A C 1
ATOM 3550 O O . ASP A 1 449 ? 2.631 -5.917 -2.244 1.00 86.62 449 ASP A O 1
ATOM 3554 N N . ALA A 1 450 ? 4.039 -7.477 -3.044 1.00 82.88 450 ALA A N 1
ATOM 3555 C CA . ALA A 1 450 ? 3.463 -7.500 -4.388 1.00 82.88 450 ALA A CA 1
ATOM 3556 C C . ALA A 1 450 ? 2.019 -8.018 -4.370 1.00 82.88 450 ALA A C 1
ATOM 3558 O O . ALA A 1 450 ? 1.157 -7.447 -5.030 1.00 82.88 450 ALA A O 1
ATOM 3559 N N . ALA A 1 451 ? 1.746 -9.067 -3.588 1.00 87.19 451 ALA A N 1
ATOM 3560 C CA . ALA A 1 451 ? 0.393 -9.581 -3.404 1.00 87.19 451 ALA A CA 1
ATOM 3561 C C . ALA A 1 451 ? -0.537 -8.547 -2.753 1.00 87.19 451 ALA A C 1
ATOM 3563 O O . ALA A 1 451 ? -1.677 -8.411 -3.188 1.00 87.19 451 ALA A O 1
ATOM 3564 N N . TRP A 1 452 ? -0.053 -7.785 -1.769 1.00 89.94 452 TRP A N 1
ATOM 3565 C CA . TRP A 1 452 ? -0.852 -6.744 -1.126 1.00 89.94 452 TRP A CA 1
ATOM 3566 C C . TRP A 1 452 ? -1.176 -5.593 -2.080 1.00 89.94 452 TRP A C 1
ATOM 3568 O O . TRP A 1 452 ? -2.318 -5.148 -2.129 1.00 89.94 452 TRP A O 1
ATOM 3578 N N . TRP A 1 453 ? -0.213 -5.145 -2.891 1.00 88.25 453 TRP A N 1
ATOM 3579 C CA . TRP A 1 453 ? -0.468 -4.099 -3.890 1.00 88.25 453 TRP A CA 1
ATOM 3580 C C . TRP A 1 453 ? -1.416 -4.568 -4.991 1.00 88.25 453 TRP A C 1
ATOM 3582 O O . TRP A 1 453 ? -2.302 -3.818 -5.380 1.00 88.25 453 TRP A O 1
ATOM 3592 N N . LEU A 1 454 ? -1.286 -5.812 -5.459 1.00 85.00 454 LEU A N 1
ATOM 3593 C CA . LEU A 1 454 ? -2.243 -6.390 -6.408 1.00 85.00 454 LEU A CA 1
ATOM 3594 C C . LEU A 1 454 ? -3.649 -6.492 -5.816 1.00 85.00 454 LEU A C 1
ATOM 3596 O O . LEU A 1 454 ? -4.623 -6.208 -6.504 1.00 85.00 454 LEU A O 1
ATOM 3600 N N . TYR A 1 455 ? -3.758 -6.867 -4.540 1.00 87.62 455 TYR A N 1
ATOM 3601 C CA . TYR A 1 455 ? -5.032 -6.864 -3.831 1.00 87.62 455 TYR A CA 1
ATOM 3602 C C . TYR A 1 455 ? -5.637 -5.455 -3.772 1.00 87.62 455 TYR A C 1
ATOM 3604 O O . TYR A 1 455 ? -6.808 -5.290 -4.093 1.00 87.62 455 TYR A O 1
ATOM 3612 N N . ALA A 1 456 ? -4.827 -4.442 -3.445 1.00 88.56 456 ALA A N 1
ATOM 3613 C CA . ALA A 1 456 ? -5.259 -3.047 -3.397 1.00 88.56 456 ALA A CA 1
ATOM 3614 C C . ALA A 1 456 ? -5.644 -2.470 -4.775 1.00 88.56 456 ALA A C 1
ATOM 3616 O O . ALA A 1 456 ? -6.540 -1.641 -4.862 1.00 88.56 456 ALA A O 1
ATOM 3617 N N . LEU A 1 457 ? -4.990 -2.908 -5.856 1.00 82.81 457 LEU A N 1
ATOM 3618 C CA . LEU A 1 457 ? -5.363 -2.536 -7.227 1.00 82.81 457 LEU A CA 1
ATOM 3619 C C . LEU A 1 457 ? -6.711 -3.149 -7.624 1.00 82.81 457 LEU A C 1
ATOM 3621 O O . LEU A 1 457 ? -7.559 -2.474 -8.198 1.00 82.81 457 LEU A O 1
ATOM 3625 N N . ASN A 1 458 ? -6.923 -4.422 -7.284 1.00 78.38 458 ASN A N 1
ATOM 3626 C CA . ASN A 1 458 ? -8.143 -5.143 -7.641 1.00 78.38 458 ASN A CA 1
ATOM 3627 C C . ASN A 1 458 ? -9.353 -4.760 -6.780 1.00 78.38 458 ASN A C 1
ATOM 3629 O O . ASN A 1 458 ? -10.479 -4.988 -7.214 1.00 78.38 458 ASN A O 1
ATOM 3633 N N . SER A 1 459 ? -9.148 -4.208 -5.581 1.00 74.75 459 SER A N 1
ATOM 3634 C CA . SER A 1 459 ? -10.246 -3.699 -4.755 1.00 74.75 459 SER A CA 1
ATOM 3635 C C . SER A 1 459 ? -10.812 -2.374 -5.273 1.00 74.75 459 SER A C 1
ATOM 3637 O O . SER A 1 459 ? -11.981 -2.107 -5.034 1.00 74.75 459 SER A O 1
ATOM 3639 N N . ASP A 1 460 ? -10.028 -1.588 -6.020 1.00 61.00 460 ASP A N 1
ATOM 3640 C CA . ASP A 1 460 ? -10.458 -0.333 -6.664 1.00 61.00 460 ASP A CA 1
ATOM 3641 C C . ASP A 1 460 ? -11.082 -0.565 -8.063 1.00 61.00 460 ASP A C 1
ATOM 3643 O O . ASP A 1 460 ? -11.770 0.293 -8.618 1.00 61.00 460 ASP A O 1
ATOM 3647 N N . ALA A 1 461 ? -10.854 -1.741 -8.663 1.00 50.03 461 ALA A N 1
ATOM 3648 C CA . ALA A 1 461 ? -11.267 -2.041 -10.029 1.00 50.03 461 ALA A CA 1
ATOM 3649 C C . ALA A 1 461 ? -12.642 -2.728 -10.099 1.00 50.03 461 ALA A C 1
ATOM 3651 O O . ALA A 1 461 ? -12.877 -3.798 -9.531 1.00 50.03 461 ALA A O 1
ATOM 3652 N N . LEU A 1 462 ? -13.537 -2.166 -10.920 1.00 41.97 462 LEU A N 1
ATOM 3653 C CA . LEU A 1 462 ? -14.665 -2.888 -11.515 1.00 41.97 462 LEU A CA 1
ATOM 3654 C C . LEU A 1 462 ? -14.096 -4.035 -12.363 1.00 41.97 462 LEU A C 1
ATOM 3656 O O . LEU A 1 462 ? -13.850 -3.869 -13.554 1.00 41.97 462 LEU A O 1
ATOM 3660 N N . THR A 1 463 ? -13.837 -5.181 -11.736 1.00 45.41 463 THR A N 1
ATOM 3661 C CA . THR A 1 463 ? -13.202 -6.336 -12.376 1.00 45.41 463 THR A CA 1
ATOM 3662 C C . THR A 1 463 ? -14.001 -6.774 -13.604 1.00 45.41 463 THR A C 1
ATOM 3664 O O . THR A 1 463 ? -15.101 -7.328 -13.517 1.00 45.41 463 THR A O 1
ATOM 3667 N N . SER A 1 464 ? -13.440 -6.506 -14.783 1.00 48.56 464 SER A N 1
ATOM 3668 C CA . SER A 1 464 ? -13.893 -7.097 -16.033 1.00 48.56 464 SER A CA 1
ATOM 3669 C C . SER A 1 464 ? -13.514 -8.574 -16.018 1.00 48.56 464 SER A C 1
ATOM 3671 O O . SER A 1 464 ? -12.367 -8.936 -15.794 1.00 48.56 464 SER A O 1
ATOM 3673 N N . THR A 1 465 ? -14.477 -9.457 -16.265 1.00 54.16 465 THR A N 1
ATOM 3674 C CA . THR A 1 465 ? -14.222 -10.904 -16.372 1.00 54.16 465 THR A CA 1
ATOM 3675 C C . THR A 1 465 ? -13.672 -11.321 -17.741 1.00 54.16 465 THR A C 1
ATOM 3677 O O . THR A 1 465 ? -13.462 -12.511 -17.975 1.00 54.16 465 THR A O 1
ATOM 3680 N N . GLU A 1 466 ? -13.509 -10.384 -18.681 1.00 60.12 466 GLU A N 1
ATOM 3681 C CA . GLU A 1 466 ? -12.913 -10.679 -19.986 1.00 60.12 466 GLU A CA 1
ATOM 3682 C C . GLU A 1 466 ? -11.382 -10.734 -19.872 1.00 60.12 466 GLU A C 1
ATOM 3684 O O . GLU A 1 466 ? -10.794 -9.799 -19.334 1.00 60.12 466 GLU A O 1
ATOM 3689 N N . PRO A 1 467 ? -10.715 -11.786 -20.385 1.00 66.12 467 PRO A N 1
ATOM 3690 C CA . PRO A 1 467 ? -9.255 -11.838 -20.400 1.00 66.12 467 PRO A CA 1
ATOM 3691 C C . PRO A 1 467 ? -8.693 -10.635 -21.172 1.00 66.12 467 PRO A C 1
ATOM 3693 O O . PRO A 1 467 ? -9.246 -10.266 -22.205 1.00 66.12 4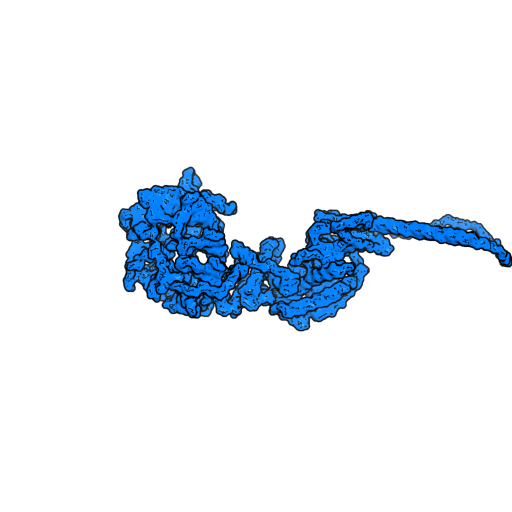67 PRO A O 1
ATOM 3696 N N . LEU A 1 468 ? -7.586 -10.050 -20.703 1.00 72.31 468 LEU A N 1
ATOM 3697 C CA . LEU A 1 468 ? -6.891 -8.927 -21.352 1.00 72.31 468 LEU A CA 1
ATOM 3698 C C . LEU A 1 468 ? -6.147 -9.349 -22.624 1.00 72.31 468 LEU A C 1
ATOM 3700 O O . LEU A 1 468 ? -5.955 -8.541 -23.539 1.00 72.31 468 LEU A O 1
ATOM 3704 N N . ILE A 1 469 ? -5.822 -10.642 -22.725 1.00 67.25 469 ILE A N 1
ATOM 3705 C CA . ILE A 1 469 ? -5.131 -11.257 -23.865 1.00 67.25 469 ILE A CA 1
ATOM 3706 C C . ILE A 1 469 ? -6.076 -12.074 -24.778 1.00 67.25 469 ILE A C 1
ATOM 3708 O O . ILE A 1 469 ? -5.868 -13.276 -24.947 1.00 67.25 469 ILE A O 1
ATOM 3712 N N . PRO A 1 470 ? -7.109 -11.511 -25.432 1.00 52.03 470 PRO A N 1
ATOM 3713 C CA . PRO A 1 470 ? -7.726 -12.164 -26.569 1.00 52.03 470 PRO A CA 1
ATOM 3714 C C . PRO A 1 470 ? -7.248 -11.440 -27.832 1.00 52.03 470 PRO A C 1
ATOM 3716 O O . PRO A 1 470 ? -7.667 -10.321 -28.117 1.00 52.03 470 PRO A O 1
ATOM 3719 N N . SER A 1 471 ? -6.389 -12.095 -28.618 1.00 54.75 471 SER A N 1
ATOM 3720 C CA . SER A 1 471 ? -5.980 -11.689 -29.977 1.00 54.75 471 SER A CA 1
ATOM 3721 C C . SER A 1 471 ? -5.049 -10.474 -30.131 1.00 54.75 471 SER A C 1
ATOM 3723 O O . SER A 1 471 ? -5.235 -9.657 -31.031 1.00 54.75 471 SER A O 1
ATOM 3725 N N . THR A 1 472 ? -3.981 -10.373 -29.339 1.00 59.06 472 THR A N 1
ATOM 3726 C CA . THR A 1 472 ? -2.804 -9.643 -29.840 1.00 59.06 472 THR A CA 1
ATOM 3727 C C . THR A 1 472 ? -2.241 -10.411 -31.045 1.00 59.06 472 THR A C 1
ATOM 3729 O O . THR A 1 472 ? -2.124 -11.634 -30.998 1.00 59.06 472 THR A O 1
ATOM 3732 N N . HIS A 1 473 ? -1.902 -9.723 -32.142 1.00 71.88 473 HIS A N 1
ATOM 3733 C CA . HIS A 1 473 ? -1.072 -10.319 -33.206 1.00 71.88 473 HIS A CA 1
ATOM 3734 C C . HIS A 1 473 ? 0.368 -10.580 -32.725 1.00 71.88 473 HIS A C 1
ATOM 3736 O O . HIS A 1 473 ? 1.119 -11.266 -33.410 1.00 71.88 473 HIS A O 1
ATOM 3742 N N . GLN A 1 474 ? 0.715 -10.052 -31.546 1.00 84.06 474 GLN A N 1
ATOM 3743 C CA . GLN A 1 474 ? 1.980 -10.243 -30.852 1.00 84.06 474 GLN A CA 1
ATOM 3744 C C . GLN A 1 474 ? 1.939 -11.443 -29.902 1.00 84.06 474 GLN A C 1
ATOM 3746 O O . GLN A 1 474 ? 0.937 -11.688 -29.220 1.00 84.06 474 GLN A O 1
ATOM 3751 N N . GLU A 1 475 ? 3.064 -12.141 -29.824 1.00 88.06 475 GLU A N 1
ATOM 3752 C CA . GLU A 1 475 ? 3.353 -13.214 -28.880 1.00 88.06 475 GLU A CA 1
ATOM 3753 C C . GLU A 1 475 ? 4.216 -12.694 -27.726 1.00 88.06 475 GLU A C 1
ATOM 3755 O O . GLU A 1 475 ? 5.036 -11.790 -27.900 1.00 88.06 475 GLU A O 1
ATOM 3760 N N . LEU A 1 476 ? 4.052 -13.293 -26.545 1.00 91.69 476 LEU A N 1
ATOM 3761 C CA . LEU A 1 476 ? 4.836 -12.954 -25.362 1.00 91.69 476 LEU A CA 1
ATOM 3762 C C . LEU A 1 476 ? 5.985 -13.949 -25.197 1.00 91.69 476 LEU A C 1
ATOM 3764 O O . LEU A 1 476 ? 5.764 -15.162 -25.106 1.00 91.69 476 LEU A O 1
ATOM 3768 N N . LEU A 1 477 ? 7.206 -13.432 -25.112 1.00 93.38 477 LEU A N 1
ATOM 3769 C CA . LEU A 1 477 ? 8.409 -14.205 -24.837 1.00 93.38 477 LEU A CA 1
ATOM 3770 C C . LEU A 1 477 ? 8.969 -13.859 -23.456 1.00 93.38 477 LEU A C 1
ATOM 3772 O O . LEU A 1 477 ? 8.956 -12.702 -23.035 1.00 93.38 477 LEU A O 1
ATOM 3776 N N . MET A 1 478 ? 9.515 -14.859 -22.765 1.00 92.75 478 MET A N 1
ATOM 3777 C CA . MET A 1 478 ? 10.137 -14.683 -21.453 1.00 92.75 478 MET A CA 1
ATOM 3778 C C . MET A 1 478 ? 11.456 -15.421 -21.335 1.00 92.75 478 MET A C 1
ATOM 3780 O O . MET A 1 478 ? 11.552 -16.595 -21.682 1.00 92.75 478 MET A O 1
ATOM 3784 N N . ALA A 1 479 ? 12.447 -14.755 -20.756 1.00 90.88 479 ALA A N 1
ATOM 3785 C CA . ALA A 1 479 ? 13.720 -15.361 -20.394 1.00 90.88 479 ALA A CA 1
ATOM 3786 C C . ALA A 1 479 ? 13.756 -15.617 -18.883 1.00 90.88 479 ALA A C 1
ATOM 3788 O O . ALA A 1 479 ? 13.493 -14.709 -18.088 1.00 90.88 479 ALA A O 1
ATOM 3789 N N . CYS A 1 480 ? 14.061 -16.853 -18.482 1.00 88.81 480 CYS A N 1
ATOM 3790 C CA . CYS A 1 480 ? 13.957 -17.295 -17.094 1.00 88.81 480 CYS A CA 1
ATOM 3791 C C . CYS A 1 480 ? 15.136 -18.163 -16.665 1.00 88.81 480 CYS A C 1
ATOM 3793 O O . CYS A 1 480 ? 15.718 -18.892 -17.462 1.00 88.81 480 CYS A O 1
ATOM 3795 N N . GLN A 1 481 ? 15.484 -18.093 -15.381 1.00 85.44 481 GLN A N 1
ATOM 3796 C CA . GLN A 1 481 ? 16.473 -18.972 -14.769 1.00 85.44 481 GLN A CA 1
ATOM 3797 C C . GLN A 1 481 ? 15.779 -20.208 -14.192 1.00 85.44 481 GLN A C 1
ATOM 3799 O O . GLN A 1 481 ? 14.921 -20.083 -13.310 1.00 85.44 481 GLN A O 1
ATOM 3804 N N . ALA A 1 482 ? 16.192 -21.389 -14.650 1.00 80.44 482 ALA A N 1
ATOM 3805 C CA . ALA A 1 482 ? 15.594 -22.657 -14.267 1.00 80.44 482 ALA A CA 1
ATOM 3806 C C . ALA A 1 482 ? 15.871 -23.002 -12.796 1.00 80.44 482 ALA A C 1
ATOM 3808 O O . ALA A 1 482 ? 16.932 -22.685 -12.235 1.00 80.44 482 ALA A O 1
ATOM 3809 N N . ILE A 1 483 ? 14.924 -23.698 -12.170 1.00 69.31 483 ILE A N 1
ATOM 3810 C CA . ILE A 1 483 ? 14.999 -24.127 -10.768 1.00 69.31 483 ILE A CA 1
ATOM 3811 C C . ILE A 1 483 ? 14.941 -25.657 -10.695 1.00 69.31 483 ILE A C 1
ATOM 3813 O O . ILE A 1 483 ? 14.065 -26.283 -11.284 1.00 69.31 483 ILE A O 1
ATOM 3817 N N . GLU A 1 484 ? 15.840 -26.260 -9.913 1.00 64.62 484 GLU A N 1
ATOM 3818 C CA . GLU A 1 484 ? 15.778 -27.675 -9.531 1.00 64.62 484 GLU A CA 1
ATOM 3819 C C . GLU A 1 484 ? 15.434 -27.782 -8.038 1.00 64.62 484 GLU A C 1
ATOM 3821 O O . GLU A 1 484 ? 16.252 -27.532 -7.145 1.00 64.62 484 GLU A O 1
ATOM 3826 N N . GLY A 1 485 ? 14.176 -28.124 -7.747 1.00 63.47 485 GLY A N 1
ATOM 3827 C CA . GLY A 1 485 ? 13.643 -28.120 -6.384 1.00 63.47 485 GLY A CA 1
ATOM 3828 C C . GLY A 1 485 ? 13.547 -26.700 -5.822 1.00 63.47 485 GLY A C 1
ATOM 3829 O O . GLY A 1 485 ? 12.699 -25.926 -6.245 1.00 63.47 485 GLY A O 1
ATOM 3830 N N . ILE A 1 486 ? 14.408 -26.366 -4.856 1.00 55.22 486 ILE A N 1
ATOM 3831 C CA . ILE A 1 486 ? 14.494 -25.022 -4.247 1.00 55.22 486 ILE A CA 1
ATOM 3832 C C . ILE A 1 486 ? 15.761 -24.256 -4.658 1.00 55.22 486 ILE A C 1
ATOM 3834 O O . ILE A 1 486 ? 15.974 -23.134 -4.202 1.00 55.22 486 ILE A O 1
ATOM 3838 N N . GLN A 1 487 ? 16.638 -24.867 -5.461 1.00 57.62 487 GLN A N 1
ATOM 3839 C CA . GLN A 1 487 ? 17.919 -24.280 -5.848 1.00 57.62 487 GLN A CA 1
ATOM 3840 C C . GLN A 1 487 ? 17.834 -23.709 -7.263 1.00 57.62 487 GLN A C 1
ATOM 3842 O O . GLN A 1 487 ? 17.390 -24.385 -8.192 1.00 57.62 487 GLN A O 1
ATOM 3847 N N . ARG A 1 488 ? 18.290 -22.462 -7.425 1.00 65.81 488 ARG A N 1
ATOM 3848 C CA . ARG A 1 488 ? 18.522 -21.875 -8.748 1.00 65.81 488 ARG A CA 1
ATOM 3849 C C . ARG A 1 488 ? 19.631 -22.668 -9.436 1.00 65.81 488 ARG A C 1
ATOM 3851 O O . ARG A 1 488 ? 20.682 -22.896 -8.835 1.00 65.81 488 ARG A O 1
ATOM 3858 N N . THR A 1 489 ? 19.391 -23.080 -10.673 1.00 74.50 489 THR A N 1
ATOM 3859 C CA . THR A 1 489 ? 20.414 -23.733 -11.494 1.00 74.50 489 THR A CA 1
ATOM 3860 C C . THR A 1 489 ? 21.248 -22.691 -12.230 1.00 74.50 489 THR A C 1
ATOM 3862 O O . THR A 1 489 ? 20.893 -21.512 -12.295 1.00 74.50 489 THR A O 1
ATOM 3865 N N . ASP A 1 490 ? 22.359 -23.119 -12.813 1.00 81.00 490 ASP A N 1
ATOM 3866 C CA . ASP A 1 490 ? 23.091 -22.326 -13.792 1.00 81.00 490 ASP A CA 1
ATOM 3867 C C . ASP A 1 490 ? 22.452 -22.402 -15.183 1.00 81.00 490 ASP A C 1
ATOM 3869 O O . ASP A 1 490 ? 23.113 -22.039 -16.139 1.00 81.00 490 ASP A O 1
ATOM 3873 N N . ARG A 1 491 ? 21.208 -22.878 -15.334 1.00 87.38 491 ARG A N 1
ATOM 3874 C CA . ARG A 1 491 ? 20.516 -22.987 -16.621 1.00 87.38 491 ARG A CA 1
ATOM 3875 C C . ARG A 1 491 ? 19.507 -21.857 -16.788 1.00 87.38 491 ARG A C 1
ATOM 3877 O O . ARG A 1 491 ? 18.764 -21.541 -15.859 1.00 87.38 491 ARG A O 1
ATOM 3884 N N . SER A 1 492 ? 19.465 -21.279 -17.982 1.00 90.50 492 SER A N 1
ATOM 3885 C CA . SER A 1 492 ? 18.434 -20.328 -18.382 1.00 90.50 492 SER A CA 1
ATOM 3886 C C . SER A 1 492 ? 17.679 -20.815 -19.614 1.00 90.50 492 SER A C 1
ATOM 3888 O O . SER A 1 492 ? 18.238 -21.505 -20.467 1.00 90.50 492 SER A O 1
ATOM 3890 N N . GLU A 1 493 ? 16.406 -20.456 -19.690 1.00 92.25 493 GLU A N 1
ATOM 3891 C CA . GLU A 1 493 ? 15.428 -20.974 -20.641 1.00 92.25 493 GLU A CA 1
ATOM 3892 C C . GLU A 1 493 ? 14.583 -19.824 -21.205 1.00 92.25 493 GLU A C 1
ATOM 3894 O O . GLU A 1 493 ? 14.237 -18.880 -20.489 1.00 92.25 493 GLU A O 1
ATOM 3899 N N . LEU A 1 494 ? 14.274 -19.898 -22.498 1.00 93.38 494 LEU A N 1
ATOM 3900 C CA . LEU A 1 494 ? 13.397 -18.978 -23.216 1.00 93.38 494 LEU A CA 1
ATOM 3901 C C . LEU A 1 494 ? 12.053 -19.662 -23.451 1.00 93.38 494 LEU A C 1
ATOM 3903 O O . LEU A 1 494 ? 11.999 -20.744 -24.041 1.00 93.38 494 LEU A O 1
ATOM 3907 N N . TYR A 1 495 ? 10.978 -18.996 -23.053 1.00 93.38 495 TYR A N 1
ATOM 3908 C CA . TYR A 1 495 ? 9.611 -19.481 -23.165 1.00 93.38 495 TYR A CA 1
ATOM 3909 C C . TYR A 1 495 ? 8.768 -18.579 -24.060 1.00 93.38 495 TYR A C 1
ATOM 3911 O O . TYR A 1 495 ? 8.954 -17.364 -24.078 1.00 93.38 495 TYR A O 1
ATOM 3919 N N . ARG A 1 496 ? 7.809 -19.185 -24.759 1.00 92.38 496 ARG A N 1
ATOM 3920 C CA . ARG A 1 496 ? 6.744 -18.515 -25.513 1.00 92.38 496 ARG A CA 1
ATOM 3921 C C . ARG A 1 496 ? 5.396 -18.800 -24.874 1.00 92.38 496 ARG A C 1
ATOM 3923 O O . ARG A 1 496 ? 5.107 -19.961 -24.583 1.00 92.38 496 ARG A O 1
ATOM 3930 N N . TYR A 1 497 ? 4.579 -17.768 -24.703 1.00 90.94 497 TYR A N 1
ATOM 3931 C CA . TYR A 1 497 ? 3.185 -17.905 -24.295 1.00 90.94 497 TYR A CA 1
ATOM 3932 C C . TYR A 1 497 ? 2.277 -18.039 -25.517 1.00 90.94 497 TYR A C 1
ATOM 3934 O O . TYR A 1 497 ? 2.268 -17.166 -26.387 1.00 90.94 497 TYR A O 1
ATOM 3942 N N . ALA A 1 498 ? 1.483 -19.103 -25.561 1.00 82.81 498 ALA A N 1
ATOM 3943 C CA . ALA A 1 498 ? 0.444 -19.289 -26.561 1.00 82.81 498 ALA A CA 1
ATOM 3944 C C . ALA A 1 498 ? -0.902 -18.813 -25.989 1.00 82.81 498 ALA A C 1
ATOM 3946 O O . ALA A 1 498 ? -1.479 -19.457 -25.114 1.00 82.81 498 ALA A O 1
ATOM 3947 N N . SER A 1 499 ? -1.403 -17.666 -26.458 1.00 76.62 499 SER A N 1
ATOM 3948 C CA . SER A 1 499 ? -2.610 -17.023 -25.905 1.00 76.62 499 SER A CA 1
ATOM 3949 C C . SER A 1 499 ? -3.910 -17.793 -26.166 1.00 76.62 499 SER A C 1
ATOM 3951 O O . SER A 1 499 ? -4.880 -17.637 -25.429 1.00 76.62 499 SER A O 1
ATOM 3953 N N . ASP A 1 500 ? -3.937 -18.646 -27.188 1.00 75.19 500 ASP A N 1
ATOM 3954 C CA . ASP A 1 500 ? -5.079 -19.483 -27.562 1.00 75.19 500 ASP A CA 1
ATOM 3955 C C . ASP A 1 500 ? -5.281 -20.683 -26.623 1.00 75.19 500 ASP A C 1
ATOM 3957 O O . ASP A 1 500 ? -6.414 -21.082 -26.349 1.00 75.19 500 ASP A O 1
ATOM 3961 N N . THR A 1 501 ? -4.183 -21.252 -26.130 1.00 75.69 501 THR A N 1
ATOM 3962 C CA . THR A 1 501 ? -4.157 -22.433 -25.254 1.00 75.69 501 THR A CA 1
ATOM 3963 C C . THR A 1 501 ? -3.871 -22.082 -23.796 1.00 75.69 501 THR A C 1
ATOM 3965 O O . THR A 1 501 ? -4.205 -22.858 -22.903 1.00 75.69 501 THR A O 1
ATOM 3968 N N . GLY A 1 502 ? -3.276 -20.915 -23.545 1.00 79.31 502 GLY A N 1
ATOM 3969 C CA . GLY A 1 502 ? -2.757 -20.518 -22.241 1.00 79.31 502 GLY A CA 1
ATOM 3970 C C . GLY A 1 502 ? -1.502 -21.290 -21.822 1.00 79.31 502 GLY A C 1
ATOM 3971 O O . GLY A 1 502 ? -1.143 -21.256 -20.645 1.00 79.31 502 GLY A O 1
ATOM 3972 N N . GLU A 1 503 ? -0.850 -22.002 -22.747 1.00 85.50 503 GLU A N 1
ATOM 3973 C CA . GLU A 1 503 ? 0.312 -22.845 -22.464 1.00 85.50 503 GLU A CA 1
ATOM 3974 C C . GLU A 1 503 ? 1.639 -22.128 -22.743 1.00 85.50 503 GLU A C 1
ATOM 3976 O O . GLU A 1 503 ? 1.761 -21.287 -23.638 1.00 85.50 503 GLU A O 1
ATOM 3981 N N . TRP A 1 504 ? 2.665 -22.505 -21.978 1.00 90.44 504 TRP A N 1
ATOM 3982 C CA . TRP A 1 504 ? 4.040 -22.062 -22.182 1.00 90.44 504 TRP A CA 1
ATOM 3983 C C . TRP A 1 504 ? 4.841 -23.130 -22.924 1.00 90.44 504 TRP A C 1
ATOM 3985 O O . TRP A 1 504 ? 4.867 -24.290 -22.513 1.00 90.44 504 TRP A O 1
ATOM 3995 N N . THR A 1 505 ? 5.540 -22.732 -23.985 1.00 92.38 505 THR A N 1
ATOM 3996 C CA . THR A 1 505 ? 6.428 -23.613 -24.758 1.00 92.38 505 THR A CA 1
ATOM 3997 C C . THR A 1 505 ? 7.878 -23.174 -24.596 1.00 92.38 505 THR A C 1
ATOM 3999 O O . THR A 1 505 ? 8.200 -22.014 -24.847 1.00 92.38 505 THR A O 1
ATOM 4002 N N . GLU A 1 506 ? 8.758 -24.095 -24.198 1.00 93.75 506 GLU A N 1
ATOM 4003 C CA . GLU A 1 506 ? 10.207 -23.863 -24.195 1.00 93.75 506 GLU A CA 1
ATOM 4004 C C . GLU A 1 506 ? 10.717 -23.790 -25.641 1.00 93.75 506 GLU A C 1
ATOM 4006 O O . GLU A 1 506 ? 10.517 -24.713 -26.433 1.00 93.75 506 GLU A O 1
ATOM 4011 N N . LEU A 1 507 ? 11.380 -22.689 -25.983 1.00 92.81 507 LEU A N 1
ATOM 4012 C CA . LEU A 1 507 ? 11.990 -22.473 -27.293 1.00 92.81 507 LEU A CA 1
ATOM 4013 C C . LEU A 1 507 ? 13.491 -22.751 -27.287 1.00 92.81 507 LEU A C 1
ATOM 4015 O O . LEU A 1 507 ? 14.052 -23.186 -28.291 1.00 92.81 507 LEU A O 1
ATOM 4019 N N . TYR A 1 508 ? 14.157 -22.442 -26.176 1.00 92.31 508 TYR A N 1
ATOM 4020 C CA . TYR A 1 508 ? 15.608 -22.486 -26.080 1.00 92.31 508 TYR A CA 1
ATOM 4021 C C . TYR A 1 508 ? 16.046 -22.678 -24.630 1.00 92.31 508 TYR A C 1
ATOM 4023 O O . TYR A 1 508 ? 15.428 -22.140 -23.718 1.00 92.31 508 TYR A O 1
ATOM 4031 N N . SER A 1 509 ? 17.130 -23.421 -24.418 1.00 92.19 509 SER A N 1
ATOM 4032 C CA . SER A 1 509 ? 17.658 -23.737 -23.090 1.00 92.19 509 SER A CA 1
ATOM 4033 C C . SER A 1 509 ? 19.175 -23.822 -23.145 1.00 92.19 509 SER A C 1
ATOM 4035 O O . SER A 1 509 ? 19.735 -24.453 -24.048 1.00 92.19 509 SER A O 1
ATOM 4037 N N . LEU A 1 510 ? 19.853 -23.172 -22.197 1.00 92.31 510 LEU A N 1
ATOM 4038 C CA . LEU A 1 510 ? 21.309 -23.182 -22.126 1.00 92.31 510 LEU A CA 1
ATOM 4039 C C . LEU A 1 510 ? 21.843 -23.143 -20.687 1.00 92.31 510 LEU A C 1
ATOM 4041 O O . LEU A 1 510 ? 21.280 -22.465 -19.829 1.00 92.31 510 LEU A O 1
ATOM 4045 N N . PRO A 1 511 ? 22.963 -23.828 -20.413 1.00 90.56 511 PRO A N 1
ATOM 4046 C CA . PRO A 1 511 ? 23.710 -23.675 -19.172 1.00 90.56 511 PRO A CA 1
ATOM 4047 C C . PRO A 1 511 ? 24.449 -22.333 -19.207 1.00 90.56 511 PRO A C 1
ATOM 4049 O O . PRO A 1 511 ? 25.459 -22.175 -19.893 1.00 90.56 511 PRO A O 1
ATOM 4052 N N . GLY A 1 512 ? 23.886 -21.341 -18.531 1.00 88.50 512 GLY A N 1
ATOM 4053 C CA . GLY A 1 512 ? 24.407 -20.003 -18.344 1.00 88.50 512 GLY A CA 1
ATOM 4054 C C . GLY A 1 512 ? 23.298 -18.982 -18.073 1.00 88.50 512 GLY A C 1
ATOM 4055 O O . GLY A 1 512 ? 22.285 -19.304 -17.448 1.00 88.50 512 GLY A O 1
ATOM 4056 N N . TYR A 1 513 ? 23.489 -17.746 -18.532 1.00 86.19 513 TYR A N 1
ATOM 4057 C CA . TYR A 1 513 ? 22.565 -16.630 -18.299 1.00 86.19 513 TYR A CA 1
ATOM 4058 C C . TYR A 1 513 ? 22.012 -16.088 -19.612 1.00 86.19 513 TYR A C 1
ATOM 4060 O O . TYR A 1 513 ? 22.776 -15.890 -20.558 1.00 86.19 513 TYR A O 1
ATOM 4068 N N . ILE A 1 514 ? 20.708 -15.800 -19.636 1.00 88.69 514 ILE A N 1
ATOM 4069 C CA . ILE A 1 514 ? 20.084 -15.011 -20.702 1.00 88.69 514 ILE A CA 1
ATOM 4070 C C . ILE A 1 514 ? 19.250 -13.865 -20.145 1.00 88.69 514 ILE A C 1
ATOM 4072 O O . ILE A 1 514 ? 18.640 -13.971 -19.079 1.00 88.69 514 ILE A O 1
ATOM 4076 N N . TRP A 1 515 ? 19.183 -12.792 -20.917 1.00 88.62 515 TRP A N 1
ATOM 4077 C CA . TRP A 1 515 ? 18.128 -11.793 -20.816 1.00 88.62 515 TRP A CA 1
ATOM 4078 C C . TRP A 1 515 ? 17.802 -11.260 -22.205 1.00 88.62 515 TRP A C 1
ATOM 4080 O O . TRP A 1 515 ? 18.572 -11.445 -23.154 1.00 88.62 515 TRP A O 1
ATOM 4090 N N . MET A 1 516 ? 16.651 -10.609 -22.317 1.00 90.75 516 MET A N 1
ATOM 4091 C CA . MET A 1 516 ? 16.095 -10.195 -23.592 1.00 90.75 516 MET A CA 1
ATOM 4092 C C . MET A 1 516 ? 15.488 -8.794 -23.514 1.00 90.75 516 MET A C 1
ATOM 4094 O O . MET A 1 516 ? 15.065 -8.362 -22.445 1.00 90.75 516 MET A O 1
ATOM 4098 N N . SER A 1 517 ? 15.454 -8.085 -24.638 1.00 90.00 517 SER A N 1
ATOM 4099 C CA . SER A 1 517 ? 14.784 -6.788 -24.777 1.00 90.00 517 SER A CA 1
ATOM 4100 C C . SER A 1 517 ? 14.179 -6.633 -26.172 1.00 90.00 517 SER A C 1
ATOM 4102 O O . SER A 1 517 ? 14.735 -7.150 -27.147 1.00 90.00 517 SER A O 1
ATOM 4104 N N . ALA A 1 518 ? 13.071 -5.900 -26.273 1.00 89.62 518 ALA A N 1
ATOM 4105 C CA . ALA A 1 518 ? 12.466 -5.535 -27.551 1.00 89.62 518 ALA A CA 1
ATOM 4106 C C . ALA A 1 518 ? 13.419 -4.670 -28.386 1.00 89.62 518 ALA A C 1
ATOM 4108 O O . ALA A 1 518 ? 14.136 -3.829 -27.838 1.00 89.62 518 ALA A O 1
ATOM 4109 N N . LEU A 1 519 ? 13.422 -4.853 -29.705 1.00 90.19 519 LEU A N 1
ATOM 4110 C CA . LEU A 1 519 ? 14.055 -3.918 -30.640 1.00 90.19 519 LEU A CA 1
ATOM 4111 C C . LEU A 1 519 ? 12.984 -2.988 -31.242 1.00 90.19 519 LEU A C 1
ATOM 4113 O O . LEU A 1 519 ? 11.805 -3.329 -31.188 1.00 90.19 519 LEU A O 1
ATOM 4117 N N . PRO A 1 520 ? 13.362 -1.836 -31.838 1.00 88.69 520 PRO A N 1
ATOM 4118 C CA . PRO A 1 520 ? 12.403 -0.936 -32.496 1.00 88.69 520 PRO A CA 1
ATOM 4119 C C . PRO A 1 520 ? 11.509 -1.616 -33.536 1.00 88.69 520 PRO A C 1
ATOM 4121 O O . PRO A 1 520 ? 10.358 -1.235 -33.717 1.00 88.69 520 PRO A O 1
ATOM 4124 N N . ASP A 1 521 ? 12.052 -2.619 -34.226 1.00 88.19 521 ASP A N 1
ATOM 4125 C CA . ASP A 1 521 ? 11.289 -3.495 -35.102 1.00 88.19 521 ASP A CA 1
ATOM 4126 C C . ASP A 1 521 ? 10.616 -4.590 -34.256 1.00 88.19 521 ASP A C 1
ATOM 4128 O O . ASP A 1 521 ? 11.325 -5.458 -33.735 1.00 88.19 521 ASP A O 1
ATOM 4132 N N . PRO A 1 522 ? 9.275 -4.607 -34.151 1.00 86.06 522 PRO A N 1
ATOM 4133 C CA . PRO A 1 522 ? 8.554 -5.532 -33.280 1.00 86.06 522 PRO A CA 1
ATOM 4134 C C . PRO A 1 522 ? 8.674 -6.997 -33.723 1.00 86.06 522 PRO A C 1
ATOM 4136 O O . PRO A 1 522 ? 8.316 -7.891 -32.965 1.00 86.06 522 PRO A O 1
ATOM 4139 N N . SER A 1 523 ? 9.181 -7.285 -34.928 1.00 88.12 523 SER A N 1
ATOM 4140 C CA . SER A 1 523 ? 9.497 -8.657 -35.366 1.00 88.12 523 SER A CA 1
ATOM 4141 C C . SER A 1 523 ? 10.842 -9.178 -34.840 1.00 88.12 523 SER A C 1
ATOM 4143 O O . SER A 1 523 ? 11.213 -10.331 -35.089 1.00 88.12 523 SER A O 1
ATOM 4145 N N . LYS A 1 524 ? 11.607 -8.335 -34.133 1.00 90.56 524 LYS A N 1
ATOM 4146 C CA . LYS A 1 524 ? 12.954 -8.646 -33.655 1.00 90.56 524 LYS A CA 1
ATOM 4147 C C . LYS A 1 524 ? 13.077 -8.415 -32.152 1.00 90.56 524 LYS A C 1
ATOM 4149 O O . LYS A 1 524 ? 12.568 -7.444 -31.605 1.00 90.56 524 LYS A O 1
ATOM 4154 N N . ALA A 1 525 ? 13.853 -9.267 -31.493 1.00 92.56 525 ALA A N 1
ATOM 4155 C CA . ALA A 1 525 ? 14.264 -9.049 -30.107 1.00 92.56 525 ALA A CA 1
ATOM 4156 C C . ALA A 1 525 ? 15.760 -9.315 -29.936 1.00 92.56 525 ALA A C 1
ATOM 4158 O O . ALA A 1 525 ? 16.342 -10.180 -30.596 1.00 92.56 525 ALA A O 1
ATOM 4159 N N . LEU A 1 526 ? 16.391 -8.563 -29.041 1.00 92.44 526 LEU A N 1
ATOM 4160 C CA . LEU A 1 526 ? 17.775 -8.768 -28.641 1.00 92.44 526 LEU A CA 1
ATOM 4161 C C . LEU A 1 526 ? 17.822 -9.798 -27.520 1.00 92.44 526 LEU A C 1
ATOM 4163 O O . LEU A 1 526 ? 17.201 -9.584 -26.487 1.00 92.44 526 LEU A O 1
ATOM 4167 N N . LEU A 1 527 ? 18.620 -10.853 -27.679 1.00 92.88 527 LEU A N 1
ATOM 4168 C CA . LEU A 1 527 ? 18.930 -11.806 -26.617 1.00 92.88 527 LEU A CA 1
ATOM 4169 C C . LEU A 1 527 ? 20.428 -11.764 -26.309 1.00 92.88 527 LEU A C 1
ATOM 4171 O O . LEU A 1 527 ? 21.270 -11.999 -27.178 1.00 92.88 527 LEU A O 1
ATOM 4175 N N . GLN A 1 528 ? 20.771 -11.478 -25.058 1.00 91.38 528 GLN A N 1
ATOM 4176 C CA . GLN A 1 528 ? 22.140 -11.581 -24.561 1.00 91.38 528 GLN A CA 1
ATOM 4177 C C . GLN A 1 528 ? 22.328 -12.923 -23.874 1.00 91.38 528 GLN A C 1
ATOM 4179 O O . GLN A 1 528 ? 21.539 -13.293 -23.011 1.00 91.38 528 GLN A O 1
ATOM 4184 N N . GLU A 1 529 ? 23.369 -13.647 -24.271 1.00 91.50 529 GLU A N 1
ATOM 4185 C CA . GLU A 1 529 ? 23.679 -14.986 -23.782 1.00 91.50 529 GLU A CA 1
ATOM 4186 C C . GLU A 1 529 ? 25.099 -15.032 -23.216 1.00 91.50 529 GLU A C 1
ATOM 4188 O O . GLU A 1 529 ? 26.062 -14.648 -23.881 1.00 91.50 529 GLU A O 1
ATOM 4193 N N . PHE A 1 530 ? 25.237 -15.613 -22.027 1.00 89.44 530 PHE A N 1
ATOM 4194 C CA . PHE A 1 530 ? 26.497 -16.147 -21.526 1.00 89.44 530 PHE A CA 1
ATOM 4195 C C . PHE A 1 530 ? 26.378 -17.656 -21.381 1.00 89.44 530 PHE A C 1
ATOM 4197 O O . PHE A 1 530 ? 25.567 -18.108 -20.582 1.00 89.44 530 PHE A O 1
ATOM 4204 N N . SER A 1 531 ? 27.203 -18.427 -22.089 1.00 88.50 531 SER A N 1
ATOM 4205 C CA . SER A 1 531 ? 27.289 -19.883 -21.917 1.00 88.50 531 SER A CA 1
ATOM 4206 C C . SER A 1 531 ? 28.324 -20.224 -20.844 1.00 88.50 531 SER A C 1
ATOM 4208 O O . SER A 1 531 ? 29.515 -19.964 -21.028 1.00 88.50 531 SER A O 1
ATOM 4210 N N . SER A 1 532 ? 27.898 -20.833 -19.733 1.00 86.19 532 SER A N 1
ATOM 4211 C CA . SER A 1 532 ? 28.788 -21.268 -18.646 1.00 86.19 532 SER A CA 1
ATOM 4212 C C . SER A 1 532 ? 29.693 -22.428 -19.071 1.00 86.19 532 SER A C 1
ATOM 4214 O O . SER A 1 532 ? 30.831 -22.522 -18.612 1.00 86.19 532 SER A O 1
ATOM 4216 N N . GLN A 1 533 ? 29.218 -23.284 -19.983 1.00 85.19 533 GLN A N 1
ATOM 4217 C CA . GLN A 1 533 ? 29.995 -24.405 -20.519 1.00 85.19 533 GLN A CA 1
ATOM 4218 C C . GLN A 1 533 ? 31.116 -23.948 -21.449 1.00 85.19 533 GLN A C 1
ATOM 4220 O O . GLN A 1 533 ? 32.222 -24.486 -21.398 1.00 85.19 533 GLN A O 1
ATOM 4225 N N . GLU A 1 534 ? 30.827 -22.975 -22.311 1.00 85.25 534 GLU A N 1
ATOM 4226 C CA . GLU A 1 534 ? 31.796 -22.481 -23.288 1.00 85.25 534 GLU A CA 1
ATOM 4227 C C . GLU A 1 534 ? 32.636 -21.324 -22.740 1.00 85.25 534 GLU A C 1
ATOM 4229 O O . GLU A 1 534 ? 33.726 -21.064 -23.244 1.00 85.25 534 GLU A O 1
ATOM 4234 N N . GLY A 1 535 ? 32.147 -20.635 -21.706 1.00 84.81 535 GLY A N 1
ATOM 4235 C CA . GLY A 1 535 ? 32.751 -19.413 -21.180 1.00 84.81 535 GLY A CA 1
ATOM 4236 C C . GLY A 1 535 ? 32.683 -18.249 -22.171 1.00 84.81 535 GLY A C 1
ATOM 4237 O O . GLY A 1 535 ? 33.572 -17.401 -22.167 1.00 84.81 535 GLY A O 1
ATOM 4238 N N . VAL A 1 536 ? 31.672 -18.225 -23.049 1.00 86.31 536 VAL A N 1
ATOM 4239 C CA . VAL A 1 536 ? 31.559 -17.269 -24.163 1.00 86.31 536 VAL A CA 1
ATOM 4240 C C . VAL A 1 536 ? 30.286 -16.436 -24.040 1.00 86.31 536 VAL A C 1
ATOM 4242 O O . VAL A 1 536 ? 29.211 -16.966 -23.755 1.00 86.31 536 VAL A O 1
ATOM 4245 N N . TRP A 1 537 ? 30.426 -15.136 -24.307 1.00 88.38 537 TRP A N 1
ATOM 4246 C CA . TRP A 1 537 ? 29.324 -14.187 -24.456 1.00 88.38 537 TRP A CA 1
ATOM 4247 C C . TRP A 1 537 ? 28.903 -14.045 -25.916 1.00 88.38 537 TRP A C 1
ATOM 4249 O O . TRP A 1 537 ? 29.751 -13.908 -26.803 1.00 88.38 537 TRP A O 1
ATOM 4259 N N . ARG A 1 538 ? 27.592 -14.036 -26.160 1.00 91.12 538 ARG A N 1
ATOM 4260 C CA . ARG A 1 538 ? 26.993 -13.891 -27.487 1.00 91.12 538 ARG A CA 1
ATOM 4261 C C . ARG A 1 538 ? 25.857 -12.883 -27.452 1.00 91.12 538 ARG A C 1
ATOM 4263 O O . ARG A 1 538 ? 24.963 -12.962 -26.618 1.00 91.12 538 ARG A O 1
ATOM 4270 N N . THR A 1 539 ? 25.859 -11.994 -28.435 1.00 92.75 539 THR A N 1
ATOM 4271 C CA . THR A 1 539 ? 24.689 -11.194 -28.797 1.00 92.75 539 THR A CA 1
ATOM 4272 C C . THR A 1 539 ? 23.925 -11.958 -29.873 1.00 92.75 539 THR A C 1
ATOM 4274 O O . THR A 1 539 ? 24.453 -12.206 -30.962 1.00 92.75 539 THR A O 1
ATOM 4277 N N . LYS A 1 540 ? 22.694 -12.358 -29.561 1.00 93.19 540 LYS A N 1
ATOM 4278 C CA . LYS A 1 540 ? 21.766 -13.040 -30.463 1.00 93.19 540 LYS A CA 1
ATOM 4279 C C . LYS A 1 540 ? 20.581 -12.141 -30.796 1.00 93.19 540 LYS A C 1
ATOM 4281 O O . LYS A 1 540 ? 20.228 -11.253 -30.027 1.00 93.19 540 LYS A O 1
ATOM 4286 N N . ILE A 1 541 ? 19.974 -12.391 -31.947 1.00 92.69 541 ILE A N 1
ATOM 4287 C CA . ILE A 1 541 ? 18.772 -11.709 -32.413 1.00 92.69 541 ILE A CA 1
ATOM 4288 C C . ILE A 1 541 ? 17.718 -12.772 -32.679 1.00 92.69 541 ILE A C 1
ATOM 4290 O O . ILE A 1 541 ? 17.955 -13.714 -33.438 1.00 92.69 541 ILE A O 1
ATOM 4294 N N . TRP A 1 542 ? 16.570 -12.607 -32.039 1.00 91.81 542 TRP A N 1
ATOM 4295 C CA . TRP A 1 542 ? 15.342 -13.293 -32.398 1.00 91.81 542 TRP A CA 1
ATOM 4296 C C . TRP A 1 542 ? 14.786 -12.649 -33.669 1.00 91.81 542 TRP A C 1
ATOM 4298 O O . TRP A 1 542 ? 14.596 -11.433 -33.690 1.00 91.81 542 TRP A O 1
ATOM 4308 N N . ARG A 1 543 ? 14.580 -13.427 -34.733 1.00 88.50 543 ARG A N 1
ATOM 4309 C CA . ARG A 1 543 ? 13.977 -12.985 -36.003 1.00 88.50 543 ARG A CA 1
ATOM 4310 C C . ARG A 1 543 ? 13.422 -14.204 -36.732 1.00 88.50 543 ARG A C 1
ATOM 4312 O O . ARG A 1 543 ? 14.049 -15.258 -36.690 1.00 88.50 543 ARG A O 1
ATOM 4319 N N . ASP A 1 544 ? 12.286 -14.062 -37.411 1.00 84.56 544 ASP A N 1
ATOM 4320 C CA . ASP A 1 544 ? 11.675 -15.136 -38.214 1.00 84.56 544 ASP A CA 1
ATOM 4321 C C . ASP A 1 544 ? 11.444 -16.437 -37.410 1.00 84.56 544 ASP A C 1
ATOM 4323 O O . ASP A 1 544 ? 11.634 -17.545 -37.912 1.00 84.56 544 ASP A O 1
ATOM 4327 N N . ASN A 1 545 ? 11.049 -16.302 -36.137 1.00 84.88 545 ASN A N 1
ATOM 4328 C CA . ASN A 1 545 ? 10.895 -17.398 -35.173 1.00 84.88 545 ASN A CA 1
ATOM 4329 C C . ASN A 1 545 ? 12.166 -18.225 -34.872 1.00 84.88 545 ASN A C 1
ATOM 4331 O O . ASN A 1 545 ? 12.050 -19.354 -34.392 1.00 84.88 545 ASN A O 1
ATOM 4335 N N . ASP A 1 546 ? 13.362 -17.676 -35.106 1.00 88.94 546 ASP A N 1
ATOM 4336 C CA . ASP A 1 546 ? 14.640 -18.338 -34.820 1.00 88.94 546 ASP A CA 1
ATOM 4337 C C . ASP A 1 546 ? 15.645 -17.409 -34.106 1.00 88.94 546 ASP A C 1
ATOM 4339 O O . ASP A 1 546 ? 15.564 -16.179 -34.181 1.00 88.94 546 ASP A O 1
ATOM 4343 N N . LEU A 1 547 ? 16.613 -18.004 -33.400 1.00 90.56 547 LEU A N 1
ATOM 4344 C CA . LEU A 1 547 ? 17.692 -17.308 -32.694 1.00 90.56 547 LEU A CA 1
ATOM 4345 C C . LEU A 1 547 ? 18.992 -17.360 -33.493 1.00 90.56 547 LEU A C 1
ATOM 4347 O O . LEU A 1 547 ? 19.694 -18.371 -33.514 1.00 90.56 547 LEU A O 1
ATOM 4351 N N . ASN A 1 548 ? 19.390 -16.215 -34.040 1.00 91.25 548 ASN A N 1
ATOM 4352 C CA . ASN A 1 548 ? 20.618 -16.086 -34.817 1.00 91.25 548 ASN A CA 1
ATOM 4353 C C . ASN A 1 548 ? 21.698 -15.343 -34.025 1.00 91.25 548 ASN A C 1
ATOM 4355 O O . ASN A 1 548 ? 21.437 -14.312 -33.406 1.00 91.25 548 ASN A O 1
ATOM 4359 N N . THR A 1 549 ? 22.938 -15.838 -34.040 1.00 92.50 549 THR A N 1
ATOM 4360 C CA . THR A 1 549 ? 24.068 -15.113 -33.438 1.00 92.50 549 THR A CA 1
ATOM 4361 C C . THR A 1 549 ? 24.443 -13.924 -34.309 1.00 92.50 549 THR A C 1
ATOM 4363 O O . THR A 1 549 ? 24.901 -14.100 -35.429 1.00 92.50 549 THR A O 1
ATOM 4366 N N . ALA A 1 550 ? 24.292 -12.713 -33.773 1.00 93.06 550 ALA A N 1
ATOM 4367 C CA . ALA A 1 550 ? 24.687 -11.484 -34.449 1.00 93.06 550 ALA A CA 1
ATOM 4368 C C . ALA A 1 550 ? 26.150 -11.125 -34.176 1.00 93.06 550 ALA A C 1
ATOM 4370 O O . ALA A 1 550 ? 26.846 -10.646 -35.067 1.00 93.06 550 ALA A O 1
ATOM 4371 N N . TYR A 1 551 ? 26.638 -11.372 -32.958 1.00 93.56 551 TYR A N 1
ATOM 4372 C CA . TYR A 1 551 ? 28.011 -11.043 -32.589 1.00 93.56 551 TYR A CA 1
ATOM 4373 C C . TYR A 1 551 ? 28.547 -11.931 -31.464 1.00 93.56 551 TYR A C 1
ATOM 4375 O O . TYR A 1 551 ? 27.829 -12.310 -30.538 1.00 93.56 551 TYR A O 1
ATOM 4383 N N . THR A 1 552 ? 29.839 -12.246 -31.546 1.00 91.19 552 THR A N 1
ATOM 4384 C CA . THR A 1 552 ? 30.625 -12.904 -30.496 1.00 91.19 552 THR A CA 1
ATOM 4385 C C . THR A 1 552 ? 31.943 -12.153 -30.367 1.00 91.19 552 THR A C 1
ATOM 4387 O O . THR A 1 552 ? 32.642 -11.965 -31.365 1.00 91.19 552 THR A O 1
ATOM 4390 N N . ALA A 1 553 ? 32.296 -11.720 -29.156 1.00 86.44 553 ALA A N 1
ATOM 4391 C CA . ALA A 1 553 ? 33.522 -10.958 -28.968 1.00 86.44 553 ALA A CA 1
ATOM 4392 C C . ALA A 1 553 ? 34.778 -11.816 -29.221 1.00 86.44 553 ALA A C 1
ATOM 4394 O O . ALA A 1 553 ? 34.847 -12.981 -28.807 1.00 86.44 553 ALA A O 1
ATOM 4395 N N . PRO A 1 554 ? 35.806 -11.258 -29.885 1.00 82.06 554 PRO A N 1
ATOM 4396 C CA . PRO A 1 554 ? 37.031 -11.986 -30.174 1.00 82.06 554 PRO A CA 1
ATOM 4397 C C . PRO A 1 554 ? 37.799 -12.329 -28.890 1.00 82.06 554 PRO A C 1
ATOM 4399 O O . PRO A 1 554 ? 37.827 -11.565 -27.928 1.00 82.06 554 PRO A O 1
ATOM 4402 N N . GLY A 1 555 ? 38.472 -13.483 -28.887 1.00 78.88 555 GLY A N 1
ATOM 4403 C CA . GLY A 1 555 ? 39.389 -13.872 -27.808 1.00 78.88 555 GLY A CA 1
ATOM 4404 C C . GLY A 1 555 ? 38.728 -14.247 -26.476 1.00 78.88 555 GLY A C 1
ATOM 4405 O O . GLY A 1 555 ? 39.429 -14.295 -25.470 1.00 78.88 555 GLY A O 1
ATOM 4406 N N . GLY A 1 556 ? 37.416 -14.513 -26.456 1.00 73.25 556 GLY A N 1
ATOM 4407 C CA . GLY A 1 556 ? 36.690 -14.879 -25.233 1.00 73.25 556 GLY A CA 1
ATOM 4408 C C . GLY A 1 556 ? 36.468 -13.707 -24.272 1.00 73.25 556 GLY A C 1
ATOM 4409 O O . GLY A 1 556 ? 36.272 -13.925 -23.080 1.00 73.25 556 GLY A O 1
ATOM 4410 N N . ALA A 1 557 ? 36.536 -12.468 -24.770 1.00 82.38 557 ALA A N 1
ATOM 4411 C CA . ALA A 1 557 ? 36.190 -11.286 -23.989 1.00 82.38 557 ALA A CA 1
ATOM 4412 C C . ALA A 1 557 ? 34.709 -11.310 -23.567 1.00 82.38 557 ALA A C 1
ATOM 4414 O O . ALA A 1 557 ? 33.860 -11.896 -24.246 1.00 82.38 557 ALA A O 1
ATOM 4415 N N . PHE A 1 558 ? 34.398 -10.636 -22.458 1.00 82.56 558 PHE A N 1
ATOM 4416 C CA . PHE A 1 558 ? 33.013 -10.373 -22.077 1.00 82.56 558 PHE A CA 1
ATOM 4417 C C . PHE A 1 558 ? 32.387 -9.476 -23.133 1.00 82.56 558 PHE A C 1
ATOM 4419 O O . PHE A 1 558 ? 33.058 -8.565 -23.614 1.00 82.56 558 PHE A O 1
ATOM 4426 N N . SER A 1 559 ? 31.131 -9.727 -23.500 1.00 86.81 559 SER A N 1
ATOM 4427 C CA . SER A 1 559 ? 30.388 -8.862 -24.410 1.00 86.81 559 SER A CA 1
ATOM 4428 C C . SER A 1 559 ? 28.981 -8.635 -23.904 1.00 86.81 559 SER A C 1
ATOM 4430 O O . SER A 1 559 ? 28.317 -9.583 -23.501 1.00 86.81 559 SER A O 1
ATOM 4432 N N . ILE A 1 560 ? 28.539 -7.384 -23.932 1.00 85.88 560 ILE A N 1
ATOM 4433 C CA . ILE A 1 560 ? 27.213 -6.991 -23.482 1.00 85.88 560 ILE A CA 1
ATOM 4434 C C . ILE A 1 560 ? 26.647 -5.922 -24.412 1.00 85.88 560 ILE A C 1
ATOM 4436 O O . ILE A 1 560 ? 27.352 -4.986 -24.783 1.00 85.88 560 ILE A O 1
ATOM 4440 N N . SER A 1 561 ? 25.376 -6.038 -24.780 1.00 88.44 561 SER A N 1
ATOM 4441 C CA . SER A 1 561 ? 24.613 -4.923 -25.340 1.00 88.44 561 SER A CA 1
ATOM 4442 C C . SER A 1 561 ? 23.508 -4.543 -24.372 1.00 88.44 561 SER A C 1
ATOM 4444 O O . SER A 1 561 ? 22.854 -5.412 -23.793 1.00 88.44 561 SER A O 1
ATOM 4446 N N . PHE A 1 562 ? 23.303 -3.238 -24.226 1.00 84.50 562 PHE A N 1
ATOM 4447 C CA . PHE A 1 562 ? 22.237 -2.670 -23.413 1.00 84.50 562 PHE A CA 1
ATOM 4448 C C . PHE A 1 562 ? 21.025 -2.251 -24.250 1.00 84.50 562 PHE A C 1
ATOM 4450 O O . PHE A 1 562 ? 20.212 -1.486 -23.751 1.00 84.50 562 PHE A O 1
ATOM 4457 N N . ASN A 1 563 ? 20.900 -2.744 -25.491 1.00 88.06 563 ASN A N 1
ATOM 4458 C CA . ASN A 1 563 ? 19.835 -2.369 -26.428 1.00 88.06 563 ASN A CA 1
ATOM 4459 C C . ASN A 1 563 ? 19.919 -0.919 -26.942 1.00 88.06 563 ASN A C 1
ATOM 4461 O O . ASN A 1 563 ? 18.912 -0.269 -27.207 1.00 88.06 563 ASN A O 1
ATOM 4465 N N . GLU A 1 564 ? 21.133 -0.383 -27.062 1.00 90.88 564 GLU A N 1
ATOM 4466 C CA . GLU A 1 564 ? 21.353 0.928 -27.679 1.00 90.88 564 GLU A CA 1
ATOM 4467 C C . GLU A 1 564 ? 21.367 0.753 -29.201 1.00 90.88 564 GLU A C 1
ATOM 4469 O O . GLU A 1 564 ? 22.309 0.170 -29.752 1.00 90.88 564 GLU A O 1
ATOM 4474 N N . THR A 1 565 ? 20.319 1.234 -29.871 1.00 92.75 565 THR A N 1
ATOM 4475 C CA . THR A 1 565 ? 20.169 1.147 -31.327 1.00 92.75 565 THR A CA 1
ATOM 4476 C C . THR A 1 565 ? 19.980 2.512 -31.969 1.00 92.75 565 THR A C 1
ATOM 4478 O O . THR A 1 565 ? 19.655 3.493 -31.298 1.00 92.75 565 THR A O 1
ATOM 4481 N N . ASP A 1 566 ? 20.132 2.573 -33.291 1.00 91.88 566 ASP A N 1
ATOM 4482 C CA . ASP A 1 566 ? 19.511 3.646 -34.063 1.00 91.88 566 ASP A CA 1
ATOM 4483 C C . ASP A 1 566 ? 17.978 3.508 -34.060 1.00 91.88 566 ASP A C 1
ATOM 4485 O O . ASP A 1 566 ? 17.422 2.481 -33.654 1.00 91.88 566 ASP A O 1
ATOM 4489 N N . PHE A 1 567 ? 17.278 4.563 -34.484 1.00 87.69 567 PHE A N 1
ATOM 4490 C CA . PHE A 1 567 ? 15.815 4.632 -34.401 1.00 87.69 567 PHE A CA 1
ATOM 4491 C C . PHE A 1 567 ? 15.121 3.529 -35.220 1.00 87.69 567 PHE A C 1
ATOM 4493 O O . PHE A 1 567 ? 14.068 3.034 -34.832 1.00 87.69 567 PHE A O 1
ATOM 4500 N N . ALA A 1 568 ? 15.739 3.102 -36.326 1.00 88.31 568 ALA A N 1
ATOM 4501 C CA . ALA A 1 568 ? 15.245 2.020 -37.174 1.00 88.31 568 ALA A CA 1
ATOM 4502 C C . ALA A 1 568 ? 15.587 0.607 -36.650 1.00 88.31 568 ALA A C 1
ATOM 4504 O O . ALA A 1 568 ? 15.083 -0.381 -37.184 1.00 88.31 568 ALA A O 1
ATOM 4505 N N . GLY A 1 569 ? 16.438 0.481 -35.625 1.00 90.00 569 GLY A N 1
ATOM 4506 C CA . GLY A 1 569 ? 16.876 -0.816 -35.102 1.00 90.00 569 GLY A CA 1
ATOM 4507 C C . GLY A 1 569 ? 17.768 -1.599 -36.074 1.00 90.00 569 GLY A C 1
ATOM 4508 O O . GLY A 1 569 ? 17.793 -2.830 -36.042 1.00 90.00 569 GLY A O 1
ATOM 4509 N N . GLU A 1 570 ? 18.481 -0.908 -36.961 1.00 91.38 570 GLU A N 1
ATOM 4510 C CA . GLU A 1 570 ? 19.390 -1.493 -37.951 1.00 91.38 570 GLU A CA 1
ATOM 4511 C C . GLU A 1 570 ? 20.823 -1.601 -37.425 1.00 91.38 570 GLU A C 1
ATOM 4513 O O . GLU A 1 570 ? 21.596 -2.448 -37.876 1.00 91.38 570 GLU A O 1
ATOM 4518 N N . ARG A 1 571 ? 21.193 -0.759 -36.459 1.00 93.75 571 ARG A N 1
ATOM 4519 C CA . ARG A 1 571 ? 22.522 -0.732 -35.846 1.00 93.75 571 ARG A CA 1
ATOM 4520 C C . ARG A 1 571 ? 22.382 -0.931 -34.350 1.00 93.75 571 ARG A C 1
ATOM 4522 O O . ARG A 1 571 ? 21.613 -0.228 -33.711 1.00 93.75 571 ARG A O 1
ATOM 4529 N N . LEU A 1 572 ? 23.153 -1.858 -33.793 1.00 93.81 572 LEU A N 1
ATOM 4530 C CA . LEU A 1 572 ? 23.149 -2.186 -32.368 1.00 93.81 572 LEU A CA 1
ATOM 4531 C C . LEU A 1 572 ? 24.538 -1.976 -31.770 1.00 93.81 572 LEU A C 1
ATOM 4533 O O . LEU A 1 572 ? 25.525 -2.486 -32.298 1.00 93.81 572 LEU A O 1
ATOM 4537 N N . LEU A 1 573 ? 24.632 -1.275 -30.644 1.00 92.94 573 LEU A N 1
ATOM 4538 C CA . LEU A 1 573 ? 25.889 -1.112 -29.924 1.00 92.94 573 LEU A CA 1
ATOM 4539 C C . LEU A 1 573 ? 26.127 -2.273 -28.950 1.00 92.94 573 LEU A C 1
ATOM 4541 O O . LEU A 1 573 ? 25.265 -2.619 -28.141 1.00 92.94 573 LEU A O 1
ATOM 4545 N N . ALA A 1 574 ? 27.330 -2.833 -28.984 1.00 91.38 574 ALA A N 1
ATOM 4546 C CA . ALA A 1 574 ? 27.831 -3.789 -28.011 1.00 91.38 574 ALA A CA 1
ATOM 4547 C C . ALA A 1 574 ? 29.152 -3.300 -27.409 1.00 91.38 574 ALA A C 1
ATOM 4549 O O . ALA A 1 574 ? 29.978 -2.667 -28.069 1.00 91.38 574 ALA A O 1
ATOM 4550 N N . TYR A 1 575 ? 29.367 -3.640 -26.148 1.00 88.69 575 TYR A N 1
ATOM 4551 C CA . TYR A 1 575 ? 30.593 -3.392 -25.409 1.00 88.69 575 TYR A CA 1
ATOM 4552 C C . TYR A 1 575 ? 31.313 -4.715 -25.225 1.00 88.69 575 TYR A C 1
ATOM 4554 O O . TYR A 1 575 ? 30.675 -5.733 -24.959 1.00 88.69 575 TYR A O 1
ATOM 4562 N N . SER A 1 576 ? 32.634 -4.712 -25.350 1.00 87.75 576 SER A N 1
ATOM 4563 C CA . SER A 1 576 ? 33.467 -5.867 -25.042 1.00 87.75 576 SER A CA 1
ATOM 4564 C C . SER A 1 576 ? 34.640 -5.492 -24.148 1.00 87.75 576 SER A C 1
ATOM 4566 O O . SER A 1 576 ? 35.238 -4.434 -24.321 1.00 87.75 576 SER A O 1
ATOM 4568 N N . PHE A 1 577 ? 34.951 -6.328 -23.160 1.00 84.50 577 PHE A N 1
ATOM 4569 C CA . PHE A 1 577 ? 35.976 -6.028 -22.159 1.00 84.50 577 PHE A CA 1
ATOM 4570 C C . PHE A 1 577 ? 36.675 -7.292 -21.645 1.00 84.50 577 PHE A C 1
ATOM 4572 O O . PHE A 1 577 ? 36.117 -8.393 -21.639 1.00 84.50 577 PHE A O 1
ATOM 4579 N N . GLY A 1 578 ? 37.942 -7.128 -21.256 1.00 74.81 578 GLY A N 1
ATOM 4580 C CA . GLY A 1 578 ? 38.765 -8.182 -20.661 1.00 74.81 578 GLY A CA 1
ATOM 4581 C C . GLY A 1 578 ? 38.437 -8.440 -19.187 1.00 74.81 578 GLY A C 1
ATOM 4582 O O . GLY A 1 578 ? 37.620 -7.749 -18.582 1.00 74.81 578 GLY A O 1
ATOM 4583 N N . LEU A 1 579 ? 39.109 -9.429 -18.590 1.00 69.12 579 LEU A N 1
ATOM 4584 C CA . LEU A 1 579 ? 38.959 -9.786 -17.167 1.00 69.12 579 LEU A CA 1
ATOM 4585 C C . LEU A 1 579 ? 39.383 -8.668 -16.198 1.00 69.12 579 LEU A C 1
ATOM 4587 O O . LEU A 1 579 ? 38.951 -8.663 -15.050 1.00 69.12 579 LEU A O 1
ATOM 4591 N N . ASP A 1 580 ? 40.248 -7.759 -16.642 1.00 65.00 580 ASP A N 1
ATOM 4592 C CA . ASP A 1 580 ? 40.720 -6.596 -15.891 1.00 65.00 580 ASP A CA 1
ATOM 4593 C C . ASP A 1 580 ? 39.761 -5.399 -15.976 1.00 65.00 580 ASP A C 1
ATOM 4595 O O . ASP A 1 580 ? 39.882 -4.478 -15.177 1.00 65.00 580 ASP A O 1
ATOM 4599 N N . SER A 1 581 ? 38.769 -5.413 -16.878 1.00 62.03 581 SER A N 1
ATOM 4600 C CA . SER A 1 581 ? 37.772 -4.343 -17.092 1.00 62.03 581 SER A CA 1
ATOM 4601 C C . SER A 1 581 ? 38.335 -2.938 -17.387 1.00 62.03 581 SER A C 1
ATOM 4603 O O . SER A 1 581 ? 37.566 -1.984 -17.496 1.00 62.03 581 SER A O 1
ATOM 4605 N N . GLU A 1 582 ? 39.654 -2.810 -17.578 1.00 61.44 582 GLU A N 1
ATOM 4606 C CA . GLU A 1 582 ? 40.349 -1.532 -17.802 1.00 61.44 582 GLU A CA 1
ATOM 4607 C C . GLU A 1 582 ? 40.258 -1.036 -19.254 1.00 61.44 582 GLU A C 1
ATOM 4609 O O . GLU A 1 582 ? 40.498 0.136 -19.507 1.00 61.44 582 GLU A O 1
ATOM 4614 N N . ASN A 1 583 ? 39.895 -1.900 -20.213 1.00 70.12 583 ASN A N 1
ATOM 4615 C CA . ASN A 1 583 ? 39.745 -1.524 -21.623 1.00 70.12 583 ASN A CA 1
ATOM 4616 C C . ASN A 1 583 ? 38.387 -1.999 -22.152 1.00 70.12 583 ASN A C 1
ATOM 4618 O O . ASN A 1 583 ? 38.187 -3.200 -22.373 1.00 70.12 583 ASN A O 1
ATOM 4622 N N . VAL A 1 584 ? 37.458 -1.061 -22.351 1.00 79.44 584 VAL A N 1
ATOM 4623 C CA . VAL A 1 584 ? 36.130 -1.335 -22.918 1.00 79.44 584 VAL A CA 1
ATOM 4624 C C . VAL A 1 584 ? 36.133 -0.945 -24.387 1.00 79.44 584 VAL A C 1
ATOM 4626 O O . VAL A 1 584 ? 36.225 0.227 -24.731 1.00 79.44 584 VAL A O 1
ATOM 4629 N N . ARG A 1 585 ? 35.965 -1.928 -25.268 1.00 86.25 585 ARG A N 1
ATOM 4630 C CA . ARG A 1 585 ? 35.805 -1.703 -26.704 1.00 86.25 585 ARG A CA 1
ATOM 4631 C C . ARG A 1 585 ? 34.338 -1.621 -27.070 1.00 86.25 585 ARG A C 1
ATOM 4633 O O . ARG A 1 585 ? 33.578 -2.548 -26.798 1.00 86.25 585 ARG A O 1
ATOM 4640 N N . MET A 1 586 ? 33.967 -0.536 -27.731 1.00 89.31 586 MET A N 1
ATOM 4641 C CA . MET A 1 586 ? 32.647 -0.361 -28.326 1.00 89.31 586 MET A CA 1
ATOM 4642 C C . MET A 1 586 ? 32.642 -0.923 -29.747 1.00 89.31 586 MET A C 1
ATOM 4644 O O . MET A 1 586 ? 33.584 -0.728 -30.513 1.00 89.31 586 MET A O 1
ATOM 4648 N N . THR A 1 587 ? 31.580 -1.622 -30.114 1.00 93.06 587 THR A N 1
ATOM 4649 C CA . THR A 1 587 ? 31.413 -2.232 -31.431 1.00 93.06 587 THR A CA 1
ATOM 4650 C C . THR A 1 587 ? 29.975 -2.035 -31.876 1.00 93.06 587 THR A C 1
ATOM 4652 O O . THR A 1 587 ? 29.052 -2.442 -31.178 1.00 93.06 587 THR A O 1
ATOM 4655 N N . VAL A 1 588 ? 29.777 -1.415 -33.036 1.00 95.12 588 VAL A N 1
ATOM 4656 C CA . VAL A 1 588 ? 28.466 -1.358 -33.685 1.00 95.12 588 VAL A CA 1
ATOM 4657 C C . VAL A 1 588 ? 28.296 -2.603 -34.545 1.00 95.12 588 VAL A C 1
ATOM 4659 O O . VAL A 1 588 ? 29.193 -2.966 -35.307 1.00 95.12 588 VAL A O 1
ATOM 4662 N N . ILE A 1 589 ? 27.145 -3.247 -34.404 1.00 95.25 589 ILE A N 1
ATOM 4663 C CA . ILE A 1 589 ? 26.700 -4.434 -35.125 1.00 95.25 589 ILE A CA 1
ATOM 4664 C C . ILE A 1 589 ? 25.641 -3.987 -36.138 1.00 95.25 589 ILE A C 1
ATOM 4666 O O . ILE A 1 589 ? 24.615 -3.432 -35.755 1.00 95.25 589 ILE A O 1
ATOM 4670 N N . ASP A 1 590 ? 25.893 -4.218 -37.423 1.00 94.31 590 ASP A N 1
ATOM 4671 C CA . ASP A 1 590 ? 24.989 -3.897 -38.532 1.00 94.31 590 ASP A CA 1
ATOM 4672 C C . ASP A 1 590 ? 24.023 -5.068 -38.773 1.00 94.31 590 ASP A C 1
ATOM 4674 O O . ASP A 1 590 ? 24.379 -6.078 -39.387 1.00 94.31 590 ASP A O 1
ATOM 4678 N N . LEU A 1 591 ? 22.796 -4.934 -38.269 1.00 91.81 591 LEU A N 1
ATOM 4679 C CA . LEU A 1 591 ? 21.758 -5.969 -38.270 1.00 91.81 591 LEU A CA 1
ATOM 4680 C C . LEU A 1 591 ? 21.104 -6.196 -39.643 1.00 91.81 591 LEU A C 1
ATOM 4682 O O . LEU A 1 591 ? 20.312 -7.139 -39.795 1.00 91.81 591 LEU A O 1
ATOM 4686 N N . ASN A 1 592 ? 21.427 -5.359 -40.632 1.00 90.25 592 ASN A N 1
ATOM 4687 C CA . ASN A 1 592 ? 21.004 -5.520 -42.022 1.00 90.25 592 ASN A CA 1
ATOM 4688 C C . ASN A 1 592 ? 21.992 -6.361 -42.838 1.00 90.25 592 ASN A C 1
ATOM 4690 O O . ASN A 1 592 ? 21.611 -6.956 -43.847 1.00 90.25 592 ASN A O 1
ATOM 4694 N N . HIS A 1 593 ? 23.243 -6.461 -42.390 1.00 91.88 593 HIS A N 1
ATOM 4695 C CA . HIS A 1 593 ? 24.296 -7.212 -43.067 1.00 91.88 593 HIS A CA 1
ATOM 4696 C C . HIS A 1 593 ? 24.776 -8.382 -42.205 1.00 91.88 593 HIS A C 1
ATOM 4698 O O . HIS A 1 593 ? 25.910 -8.385 -41.721 1.00 91.88 593 HIS A O 1
ATOM 4704 N N . CYS A 1 594 ? 23.909 -9.383 -42.044 1.00 90.06 594 CYS A N 1
ATOM 4705 C CA . CYS A 1 594 ? 24.206 -10.620 -41.321 1.00 90.06 594 CYS A CA 1
ATOM 4706 C C . CYS A 1 594 ? 24.295 -11.825 -42.260 1.00 90.06 594 CYS A C 1
ATOM 4708 O O . CYS A 1 594 ? 23.502 -11.960 -43.192 1.00 90.06 594 CYS A O 1
ATOM 4710 N N . ASP A 1 595 ? 25.262 -12.700 -41.996 1.00 87.12 595 ASP A N 1
ATOM 4711 C CA . ASP A 1 595 ? 25.419 -14.003 -42.637 1.00 87.12 595 ASP A CA 1
ATOM 4712 C C . ASP A 1 595 ? 25.495 -15.130 -41.588 1.00 87.12 595 ASP A C 1
ATOM 4714 O O . ASP A 1 595 ? 25.290 -14.903 -40.395 1.00 87.12 595 ASP A O 1
ATOM 4718 N N . GLU A 1 596 ? 25.767 -16.363 -42.027 1.00 81.75 596 GLU A N 1
ATOM 4719 C CA . GLU A 1 596 ? 25.850 -17.544 -41.151 1.00 81.75 596 GLU A CA 1
ATOM 4720 C C . GLU A 1 596 ? 26.919 -17.428 -40.040 1.00 81.75 596 GLU A C 1
ATOM 4722 O O . GLU A 1 596 ? 26.858 -18.159 -39.053 1.00 81.75 596 GLU A O 1
ATOM 4727 N N . ASN A 1 597 ? 27.899 -16.527 -40.175 1.00 83.62 597 ASN A N 1
ATOM 4728 C CA . ASN A 1 597 ? 28.973 -16.298 -39.201 1.00 83.62 597 ASN A CA 1
ATOM 4729 C C . ASN A 1 597 ? 28.728 -15.075 -38.301 1.00 83.62 597 ASN A C 1
ATOM 4731 O O . ASN A 1 597 ? 29.584 -14.750 -37.474 1.00 83.62 597 ASN A O 1
ATOM 4735 N N . GLY A 1 598 ? 27.590 -14.399 -38.456 1.00 89.88 598 GLY A N 1
ATOM 4736 C CA . GLY A 1 598 ? 27.213 -13.209 -37.704 1.00 89.88 598 GLY A CA 1
ATOM 4737 C C . GLY A 1 598 ? 27.063 -11.966 -38.572 1.00 89.88 598 GLY A C 1
ATOM 4738 O O . GLY A 1 598 ? 27.035 -12.016 -39.800 1.00 89.88 598 GLY A O 1
ATOM 4739 N N . CYS A 1 599 ? 26.921 -10.824 -37.913 1.00 94.56 599 CYS A N 1
ATOM 4740 C CA . CYS A 1 599 ? 26.687 -9.541 -38.556 1.00 94.56 599 CYS A CA 1
ATOM 4741 C C . CYS A 1 599 ? 27.987 -8.768 -38.765 1.00 94.56 599 CYS A C 1
ATOM 4743 O O . CYS A 1 599 ? 28.961 -8.916 -38.019 1.00 94.56 599 CYS A O 1
ATOM 4745 N N . ARG A 1 600 ? 28.005 -7.903 -39.782 1.00 94.69 600 ARG A N 1
ATOM 4746 C CA . ARG A 1 600 ? 29.118 -6.981 -40.004 1.00 94.69 600 ARG A CA 1
ATOM 4747 C C . ARG A 1 600 ? 29.256 -6.049 -38.800 1.00 94.69 600 ARG A C 1
ATOM 4749 O O . ARG A 1 600 ? 28.271 -5.508 -38.311 1.00 94.69 600 ARG A O 1
ATOM 4756 N N . THR A 1 601 ? 30.489 -5.820 -38.361 1.00 94.62 601 THR A N 1
ATOM 4757 C CA . THR A 1 601 ? 30.772 -4.928 -37.236 1.00 94.62 601 THR A CA 1
ATOM 4758 C C . THR A 1 601 ? 31.789 -3.845 -37.579 1.00 94.62 601 THR A C 1
ATOM 4760 O O . THR A 1 601 ? 32.573 -3.980 -38.524 1.00 94.62 601 THR A O 1
ATOM 4763 N N . TYR A 1 602 ? 31.771 -2.751 -36.818 1.00 94.00 602 TYR A N 1
ATOM 4764 C CA . TYR A 1 602 ? 32.785 -1.697 -36.865 1.00 94.00 602 TYR A CA 1
ATOM 4765 C C . TYR A 1 602 ? 32.942 -1.002 -35.505 1.00 94.00 602 TYR A C 1
ATOM 4767 O O . TYR A 1 602 ? 32.018 -0.982 -34.694 1.00 94.00 602 TYR A O 1
ATOM 4775 N N . GLU A 1 603 ? 34.117 -0.428 -35.246 1.00 92.88 603 GLU A N 1
ATOM 4776 C CA . GLU A 1 603 ? 34.377 0.352 -34.028 1.00 92.88 603 GLU A CA 1
ATOM 4777 C C . GLU A 1 603 ? 33.999 1.825 -34.268 1.00 92.88 603 GLU A C 1
ATOM 4779 O O . GLU A 1 603 ? 34.548 2.441 -35.192 1.00 92.88 603 GLU A O 1
ATOM 4784 N N . PRO A 1 604 ? 33.067 2.407 -33.490 1.00 93.56 604 PRO A N 1
ATOM 4785 C CA . PRO A 1 604 ? 32.700 3.811 -33.627 1.00 93.56 604 PRO A CA 1
ATOM 4786 C C . PRO A 1 604 ? 33.737 4.740 -32.948 1.00 93.56 604 PRO A C 1
ATOM 4788 O O . PRO A 1 604 ? 34.450 4.311 -32.041 1.00 93.56 604 PRO A O 1
ATOM 4791 N N . PRO A 1 605 ? 33.805 6.038 -33.313 1.00 91.00 605 PRO A N 1
ATOM 4792 C CA . PRO A 1 605 ? 34.674 7.043 -32.669 1.00 91.00 605 PRO A CA 1
ATOM 4793 C C . PRO A 1 605 ? 34.440 7.276 -31.172 1.00 91.00 605 PRO A C 1
ATOM 4795 O O . PRO A 1 605 ? 35.269 7.876 -30.488 1.00 91.00 605 PRO A O 1
ATOM 4798 N N . GLY A 1 606 ? 33.276 6.873 -30.685 1.00 89.69 606 GLY A N 1
ATOM 4799 C CA . GLY A 1 606 ? 32.784 7.026 -29.325 1.00 89.69 606 GLY A CA 1
ATOM 4800 C C . GLY A 1 606 ? 31.414 6.370 -29.244 1.00 89.69 606 GLY A C 1
ATOM 4801 O O . GLY A 1 606 ? 30.962 5.773 -30.222 1.00 89.69 606 GLY A O 1
ATOM 4802 N N . ARG A 1 607 ? 30.722 6.508 -28.117 1.00 90.94 607 ARG A N 1
ATOM 4803 C CA . ARG A 1 607 ? 29.359 5.995 -28.004 1.00 90.94 607 ARG A CA 1
ATOM 4804 C C . ARG A 1 607 ? 28.406 6.839 -28.857 1.00 90.94 607 ARG A C 1
ATOM 4806 O O . ARG A 1 607 ? 28.285 8.032 -28.564 1.00 90.94 607 ARG A O 1
ATOM 4813 N N . PRO A 1 608 ? 27.762 6.269 -29.888 1.00 92.88 608 PRO A N 1
ATOM 4814 C CA . PRO A 1 608 ? 26.843 7.010 -30.738 1.00 92.88 608 PRO A CA 1
ATOM 4815 C C . PRO A 1 608 ? 25.491 7.228 -30.049 1.00 92.88 608 PRO A C 1
ATOM 4817 O O . PRO A 1 608 ? 24.968 6.342 -29.382 1.00 92.88 608 PRO A O 1
ATOM 4820 N N . VAL A 1 609 ? 24.909 8.402 -30.273 1.00 93.12 609 VAL A N 1
ATOM 4821 C CA . VAL A 1 609 ? 23.475 8.670 -30.139 1.00 93.12 609 VAL A CA 1
ATOM 4822 C C . VAL A 1 609 ? 23.005 9.157 -31.502 1.00 93.12 609 VAL A C 1
ATOM 4824 O O . VAL A 1 609 ? 23.385 10.249 -31.936 1.00 93.12 609 VAL A O 1
ATOM 4827 N N . TRP A 1 610 ? 22.268 8.308 -32.212 1.00 93.81 610 TRP A N 1
ATOM 4828 C CA . TRP A 1 610 ? 21.867 8.536 -33.601 1.00 93.81 610 TRP A CA 1
ATOM 4829 C C . TRP A 1 610 ? 20.728 9.549 -33.721 1.00 93.81 610 TRP A C 1
ATOM 4831 O O . TRP A 1 610 ? 19.866 9.616 -32.845 1.00 93.81 610 TRP A O 1
ATOM 4841 N N . SER A 1 611 ? 20.730 10.321 -34.810 1.00 94.00 611 SER A N 1
ATOM 4842 C CA . SER A 1 611 ? 19.578 11.130 -35.216 1.00 94.00 611 SER A CA 1
ATOM 4843 C C . SER A 1 611 ? 18.371 10.232 -35.528 1.00 94.00 611 SER A C 1
ATOM 4845 O O . SER A 1 611 ? 18.557 9.044 -35.810 1.00 94.00 611 SER A O 1
ATOM 4847 N N . PRO A 1 612 ? 17.135 10.765 -35.516 1.00 91.94 612 PRO A N 1
ATOM 4848 C CA . PRO A 1 612 ? 15.939 9.979 -35.830 1.00 91.94 612 PRO A CA 1
ATOM 4849 C C . PRO A 1 612 ? 15.976 9.261 -37.192 1.00 91.94 612 PRO A C 1
ATOM 4851 O O . PRO A 1 612 ? 15.395 8.191 -37.335 1.00 91.94 612 PRO A O 1
ATOM 4854 N N . ASP A 1 613 ? 16.677 9.806 -38.190 1.00 93.00 613 ASP A N 1
ATOM 4855 C CA . ASP A 1 613 ? 16.910 9.146 -39.488 1.00 93.00 613 ASP A CA 1
ATOM 4856 C C . ASP A 1 613 ? 18.153 8.236 -39.541 1.00 93.00 613 ASP A C 1
ATOM 4858 O O . ASP A 1 613 ? 18.369 7.555 -40.540 1.00 93.00 613 ASP A O 1
ATOM 4862 N N . GLY A 1 614 ? 18.985 8.218 -38.497 1.00 92.50 614 GLY A N 1
ATOM 4863 C CA . GLY A 1 614 ? 20.200 7.405 -38.418 1.00 92.50 614 GLY A CA 1
ATOM 4864 C C . GLY A 1 614 ? 21.371 7.872 -39.297 1.00 92.50 614 GLY A C 1
ATOM 4865 O O . GLY A 1 614 ? 22.430 7.229 -39.288 1.00 92.50 614 GLY A O 1
ATOM 4866 N N . GLU A 1 615 ? 21.228 8.970 -40.044 1.00 95.06 615 GLU A N 1
ATOM 4867 C CA . GLU A 1 615 ? 22.271 9.493 -40.940 1.00 95.06 615 GLU A CA 1
ATOM 4868 C C . GLU A 1 615 ? 23.386 10.212 -40.173 1.00 95.06 615 GLU A C 1
ATOM 4870 O O . GLU A 1 615 ? 24.556 10.156 -40.563 1.00 95.06 615 GLU A O 1
ATOM 4875 N N . LEU A 1 616 ? 23.057 10.835 -39.039 1.00 95.75 616 LEU A N 1
ATOM 4876 C CA . LEU A 1 616 ? 23.998 11.508 -38.149 1.00 95.75 616 LEU A CA 1
ATOM 4877 C C . LEU A 1 616 ? 24.057 10.816 -36.785 1.00 95.75 616 LEU A C 1
ATOM 4879 O O . LEU A 1 616 ? 23.153 10.088 -36.375 1.00 95.75 616 LEU A O 1
ATOM 4883 N N . ALA A 1 617 ? 25.143 11.051 -36.056 1.00 95.31 617 ALA A N 1
ATOM 4884 C CA . ALA A 1 617 ? 25.248 10.676 -34.655 1.00 95.31 617 ALA A CA 1
ATOM 4885 C C . ALA A 1 617 ? 26.078 11.682 -33.857 1.00 95.31 617 ALA A C 1
ATOM 4887 O O . ALA A 1 617 ? 27.054 12.263 -34.344 1.00 95.31 617 ALA A O 1
ATOM 4888 N N . LEU A 1 618 ? 25.698 11.836 -32.591 1.00 94.19 618 LEU A N 1
ATOM 4889 C CA . LEU A 1 618 ? 26.529 12.442 -31.564 1.00 94.19 618 LEU A CA 1
ATOM 4890 C C . LEU A 1 618 ? 27.390 11.358 -30.924 1.00 94.19 618 LEU A C 1
ATOM 4892 O O . LEU A 1 618 ? 26.877 10.402 -30.353 1.00 94.19 618 LEU A O 1
ATOM 4896 N N . PHE A 1 619 ? 28.704 11.521 -30.989 1.00 92.94 619 PHE A N 1
ATOM 4897 C CA . PHE A 1 619 ? 29.671 10.608 -30.399 1.00 92.94 619 PHE A CA 1
ATOM 4898 C C . PHE A 1 619 ? 30.140 11.139 -29.049 1.00 92.94 619 PHE A C 1
ATOM 4900 O O . PHE A 1 619 ? 30.777 12.192 -28.969 1.00 92.94 619 PHE A O 1
ATOM 4907 N N . PHE A 1 620 ? 29.849 10.391 -27.989 1.00 90.31 620 PHE A N 1
ATOM 4908 C CA . PHE A 1 620 ? 30.294 10.672 -26.628 1.00 90.31 620 PHE A CA 1
ATOM 4909 C C . PHE A 1 620 ? 31.563 9.878 -26.297 1.00 90.31 620 PHE A C 1
ATOM 4911 O O . PHE A 1 620 ? 31.585 8.653 -26.426 1.00 90.31 620 PHE A O 1
ATOM 4918 N N . ARG A 1 621 ? 32.631 10.568 -25.873 1.00 85.62 621 ARG A N 1
ATOM 4919 C CA . ARG A 1 621 ? 33.927 9.953 -25.537 1.00 85.62 621 ARG A CA 1
ATOM 4920 C C . ARG A 1 621 ? 34.357 10.286 -24.112 1.00 85.62 621 ARG A C 1
ATOM 4922 O O . ARG A 1 621 ? 34.411 11.459 -23.736 1.00 85.62 621 ARG A O 1
ATOM 4929 N N . VAL A 1 622 ? 34.725 9.250 -23.366 1.00 73.75 622 VAL A N 1
ATOM 4930 C CA . VAL A 1 622 ? 35.284 9.295 -22.006 1.00 73.75 622 VAL A CA 1
ATOM 4931 C C . VAL A 1 622 ? 36.543 8.425 -21.966 1.00 73.75 622 VAL A C 1
ATOM 4933 O O . VAL A 1 622 ? 36.660 7.498 -22.765 1.00 73.75 622 VAL A O 1
ATOM 4936 N N . ASN A 1 623 ? 37.506 8.748 -21.098 1.00 61.72 623 ASN A N 1
ATOM 4937 C CA . ASN A 1 623 ? 38.672 7.879 -20.889 1.00 61.72 623 ASN A CA 1
ATOM 4938 C C . ASN A 1 623 ? 38.203 6.635 -20.103 1.00 61.72 623 ASN A C 1
ATOM 4940 O O . ASN A 1 623 ? 37.393 6.772 -19.208 1.00 61.72 623 ASN A O 1
ATOM 4944 N N . GLU A 1 624 ? 38.612 5.432 -20.497 1.00 58.81 624 GLU A N 1
ATOM 4945 C CA . GLU A 1 624 ? 37.760 4.227 -20.448 1.00 58.81 624 GLU A CA 1
ATOM 4946 C C . GLU A 1 624 ? 37.684 3.453 -19.105 1.00 58.81 624 GLU A C 1
ATOM 4948 O O . GLU A 1 624 ? 38.707 3.132 -18.507 1.00 58.81 624 GLU A O 1
ATOM 4953 N N . SER A 1 625 ? 36.464 3.043 -18.706 1.00 59.97 625 SER A N 1
ATOM 4954 C CA . SER A 1 625 ? 36.119 1.790 -17.989 1.00 59.97 625 SER A CA 1
ATOM 4955 C C . SER A 1 625 ? 34.590 1.564 -18.014 1.00 59.97 625 SER A C 1
ATOM 4957 O O . SER A 1 625 ? 33.828 2.514 -18.190 1.00 59.97 625 SER A O 1
ATOM 4959 N N . ILE A 1 626 ? 34.094 0.330 -17.816 1.00 59.56 626 ILE A N 1
ATOM 4960 C CA . ILE A 1 626 ? 32.633 0.069 -17.799 1.00 59.56 626 ILE A CA 1
ATOM 4961 C C . ILE A 1 626 ? 31.953 0.728 -16.589 1.00 59.56 626 ILE A C 1
ATOM 4963 O O . ILE A 1 626 ? 30.791 1.117 -16.663 1.00 59.56 626 ILE A O 1
ATOM 4967 N N . SER A 1 627 ? 32.701 0.913 -15.495 1.00 55.69 627 SER A N 1
ATOM 4968 C CA . SER A 1 627 ? 32.266 1.642 -14.298 1.00 55.69 627 SER A CA 1
ATOM 4969 C C . SER A 1 627 ? 31.950 3.115 -14.559 1.00 55.69 627 SER A C 1
ATOM 4971 O O . SER A 1 627 ? 31.250 3.731 -13.763 1.00 55.69 627 SER A O 1
ATOM 4973 N N . GLU A 1 628 ? 32.430 3.678 -15.669 1.00 60.22 628 GLU A N 1
ATOM 4974 C CA . GLU A 1 628 ? 32.149 5.057 -16.075 1.00 60.22 628 GLU A CA 1
ATOM 4975 C C . GLU A 1 628 ? 30.937 5.178 -17.015 1.00 60.22 628 GLU A C 1
ATOM 4977 O O . GLU A 1 628 ? 30.532 6.291 -17.359 1.00 60.22 628 GLU A O 1
ATOM 4982 N N . LEU A 1 629 ? 30.300 4.062 -17.406 1.00 61.12 629 LEU A N 1
ATOM 4983 C CA . LEU A 1 629 ? 29.051 4.068 -18.178 1.00 61.12 629 LEU A CA 1
ATOM 4984 C C . LEU A 1 629 ? 27.864 4.441 -17.288 1.00 61.12 629 LEU A C 1
ATOM 4986 O O . LEU A 1 629 ? 27.029 3.601 -16.975 1.00 61.12 629 LEU A O 1
ATOM 4990 N N . THR A 1 630 ? 27.777 5.709 -16.890 1.00 68.69 630 THR A N 1
ATOM 4991 C CA . THR A 1 630 ? 26.747 6.198 -15.963 1.00 68.69 630 THR A CA 1
ATOM 4992 C C . THR A 1 630 ? 25.355 6.253 -16.591 1.00 68.69 630 THR A C 1
ATOM 4994 O O . THR A 1 630 ? 24.377 5.979 -15.913 1.00 68.69 630 THR A O 1
ATOM 4997 N N . TYR A 1 631 ? 25.247 6.612 -17.872 1.00 76.75 631 TYR A N 1
ATOM 4998 C CA . TYR A 1 631 ? 23.971 6.842 -18.564 1.00 76.75 631 TYR A CA 1
ATOM 4999 C C . TYR A 1 631 ? 23.915 6.041 -19.855 1.00 76.75 631 TYR A C 1
ATOM 5001 O O . TYR A 1 631 ? 24.882 6.105 -20.602 1.00 76.75 631 TYR A O 1
ATOM 5009 N N . ILE A 1 632 ? 22.815 5.361 -20.149 1.00 77.25 632 ILE A N 1
ATOM 5010 C CA . ILE A 1 632 ? 22.592 4.545 -21.349 1.00 77.25 632 ILE A CA 1
ATOM 5011 C C . ILE A 1 632 ? 21.256 4.977 -21.959 1.00 77.25 632 ILE A C 1
ATOM 5013 O O . ILE A 1 632 ? 20.264 5.089 -21.236 1.00 77.25 632 ILE A O 1
ATOM 5017 N N . ALA A 1 633 ? 21.232 5.225 -23.269 1.00 75.88 633 ALA A N 1
ATOM 5018 C CA . ALA A 1 633 ? 20.025 5.609 -23.996 1.00 75.88 633 ALA A CA 1
ATOM 5019 C C . ALA A 1 633 ? 19.659 4.515 -25.003 1.00 75.88 633 ALA A C 1
ATOM 5021 O O . ALA A 1 633 ? 20.387 4.264 -25.959 1.00 75.88 633 ALA A O 1
ATOM 5022 N N . THR A 1 634 ? 18.527 3.872 -24.765 1.00 75.44 634 THR A N 1
ATOM 5023 C CA . THR A 1 634 ? 17.910 2.873 -25.645 1.00 75.44 634 THR A CA 1
ATOM 5024 C C . THR A 1 634 ? 16.682 3.497 -26.305 1.00 75.44 634 THR A C 1
ATOM 5026 O O . THR A 1 634 ? 16.251 4.572 -25.888 1.00 75.44 634 THR A O 1
ATOM 5029 N N . SER A 1 635 ? 16.105 2.844 -27.311 1.00 70.31 635 SER A N 1
ATOM 5030 C CA . SER A 1 635 ? 15.077 3.429 -28.187 1.00 70.31 635 SER A CA 1
ATOM 5031 C C . SER A 1 635 ? 13.909 4.078 -27.432 1.00 70.31 635 SER A C 1
ATOM 5033 O O . SER A 1 635 ? 13.526 5.189 -27.772 1.00 70.31 635 SER A O 1
ATOM 5035 N N . ASN A 1 636 ? 13.417 3.431 -26.367 1.00 76.50 636 ASN A N 1
ATOM 5036 C CA . ASN A 1 636 ? 12.318 3.928 -25.526 1.00 76.50 636 ASN A CA 1
ATOM 5037 C C . ASN A 1 636 ? 12.650 3.905 -24.026 1.00 76.50 636 ASN A C 1
ATOM 5039 O O . ASN A 1 636 ? 11.748 3.942 -23.190 1.00 76.50 636 ASN A O 1
ATOM 5043 N N . SER A 1 637 ? 13.922 3.762 -23.645 1.00 84.69 637 SER A N 1
ATOM 5044 C CA . SER A 1 637 ? 14.313 3.716 -22.232 1.00 84.69 637 SER A CA 1
ATOM 5045 C C . SER A 1 637 ? 15.679 4.336 -21.977 1.00 84.69 637 SER A C 1
ATOM 5047 O O . SER A 1 637 ? 16.625 4.190 -22.747 1.00 84.69 637 SER A O 1
ATOM 5049 N N . HIS A 1 638 ? 15.802 4.984 -20.834 1.00 87.25 638 HIS A N 1
ATOM 5050 C CA . HIS A 1 638 ? 16.975 5.701 -20.377 1.00 87.25 638 HIS A CA 1
ATOM 5051 C C . HIS A 1 638 ? 17.386 5.123 -19.037 1.00 87.25 638 HIS A C 1
ATOM 5053 O O . HIS A 1 638 ? 16.578 5.073 -18.116 1.00 87.25 638 HIS A O 1
ATOM 5059 N N . ILE A 1 639 ? 18.632 4.680 -18.922 1.00 84.00 639 ILE A N 1
ATOM 5060 C CA . ILE A 1 639 ? 19.122 3.978 -17.737 1.00 84.00 639 ILE A CA 1
ATOM 5061 C C . ILE A 1 639 ? 20.273 4.779 -17.150 1.00 84.00 639 ILE A C 1
ATOM 5063 O O . ILE A 1 639 ? 21.220 5.140 -17.847 1.00 84.00 639 ILE A O 1
ATOM 5067 N N . LEU A 1 640 ? 20.202 5.029 -15.850 1.00 81.94 640 LEU A N 1
ATOM 5068 C CA . LEU A 1 640 ? 21.259 5.626 -15.056 1.00 81.94 640 LEU A CA 1
ATOM 5069 C C . LEU A 1 640 ? 21.829 4.551 -14.123 1.00 81.94 640 LEU A C 1
ATOM 5071 O O . LEU A 1 640 ? 21.211 4.183 -13.126 1.00 81.94 640 LEU A O 1
ATOM 5075 N N . THR A 1 641 ? 22.995 4.014 -14.463 1.00 76.69 641 THR A N 1
ATOM 5076 C CA . THR A 1 641 ? 23.617 2.880 -13.764 1.00 76.69 641 THR A CA 1
ATOM 5077 C C . THR A 1 641 ? 24.224 3.273 -12.418 1.00 76.69 641 THR A C 1
ATOM 5079 O O . THR A 1 641 ? 24.197 2.478 -11.483 1.00 76.69 641 THR A O 1
ATOM 5082 N N . ASP A 1 642 ? 24.692 4.514 -12.284 1.00 75.94 642 ASP A N 1
ATOM 5083 C CA . ASP A 1 642 ? 25.209 5.097 -11.047 1.00 75.94 642 ASP A CA 1
ATOM 5084 C C . ASP A 1 642 ? 24.599 6.489 -10.844 1.00 75.94 642 ASP A C 1
ATOM 5086 O O . ASP A 1 642 ? 24.668 7.356 -11.709 1.00 75.94 642 ASP A O 1
ATOM 5090 N N . ILE A 1 643 ? 23.983 6.699 -9.683 1.00 74.88 643 ILE A N 1
ATOM 5091 C CA . ILE A 1 643 ? 23.350 7.969 -9.299 1.00 74.88 643 ILE A CA 1
ATOM 5092 C C . ILE A 1 643 ? 24.315 8.915 -8.567 1.00 74.88 643 ILE A C 1
ATOM 5094 O O . ILE A 1 643 ? 24.013 10.092 -8.374 1.00 74.88 643 ILE A O 1
ATOM 5098 N N . THR A 1 644 ? 25.462 8.403 -8.115 1.00 71.75 644 THR A N 1
ATOM 5099 C CA . THR A 1 644 ? 26.419 9.140 -7.279 1.00 71.75 644 THR A CA 1
ATOM 5100 C C . THR A 1 644 ? 27.465 9.873 -8.107 1.00 71.75 644 THR A C 1
ATOM 5102 O O . THR A 1 644 ? 27.850 10.995 -7.764 1.00 71.75 644 THR A O 1
ATOM 5105 N N . ASN A 1 645 ? 27.879 9.277 -9.224 1.00 71.69 645 ASN A N 1
ATOM 5106 C CA . ASN A 1 645 ? 28.837 9.859 -10.148 1.00 71.69 645 ASN A CA 1
ATOM 5107 C C . ASN A 1 645 ? 28.141 10.342 -11.412 1.00 71.69 645 ASN A C 1
ATOM 5109 O O . ASN A 1 645 ? 27.156 9.776 -11.861 1.00 71.69 645 ASN A O 1
ATOM 5113 N N . THR A 1 646 ? 28.676 11.402 -12.007 1.00 74.56 646 THR A N 1
ATOM 5114 C CA . THR A 1 646 ? 28.217 11.880 -13.312 1.00 74.56 646 THR A CA 1
ATOM 5115 C C . THR A 1 646 ? 29.437 12.140 -14.171 1.00 74.56 646 THR A C 1
ATOM 5117 O O . THR A 1 646 ? 30.287 12.950 -13.797 1.00 74.56 646 THR A O 1
ATOM 5120 N N . VAL A 1 647 ? 29.540 11.446 -15.299 1.00 78.06 647 VAL A N 1
ATOM 5121 C CA . VAL A 1 647 ? 30.712 11.537 -16.173 1.00 78.06 647 VAL A CA 1
ATOM 5122 C C . VAL A 1 647 ? 30.469 12.588 -17.254 1.00 78.06 647 VAL A C 1
ATOM 5124 O O . VAL A 1 647 ? 29.409 12.626 -17.878 1.00 78.06 647 VAL A O 1
ATOM 5127 N N . VAL A 1 648 ? 31.450 13.470 -17.448 1.00 83.81 648 VAL A N 1
ATOM 5128 C CA . VAL A 1 648 ? 31.473 14.477 -18.516 1.00 83.81 648 VAL A CA 1
ATOM 5129 C C . VAL A 1 648 ? 32.538 14.061 -19.522 1.00 83.81 648 VAL A C 1
ATOM 5131 O O . VAL A 1 648 ? 33.665 13.755 -19.142 1.00 83.81 648 VAL A O 1
ATOM 5134 N N . GLY A 1 649 ? 32.180 14.061 -20.801 1.00 87.19 649 GLY A N 1
ATOM 5135 C CA . GLY A 1 649 ? 33.032 13.605 -21.896 1.00 87.19 649 GLY A CA 1
ATOM 5136 C C . GLY A 1 649 ? 33.041 14.595 -23.052 1.00 87.19 649 GLY A C 1
ATOM 5137 O O . GLY A 1 649 ? 32.247 15.537 -23.086 1.00 87.19 649 GLY A O 1
ATOM 5138 N N . SER A 1 650 ? 33.953 14.403 -24.003 1.00 90.69 650 SER A N 1
ATOM 5139 C CA . SER A 1 650 ? 33.957 15.201 -25.232 1.00 90.69 650 SER A CA 1
ATOM 5140 C C . SER A 1 650 ? 32.864 14.707 -26.178 1.00 90.69 650 SER A C 1
ATOM 5142 O O . SER A 1 650 ? 32.760 13.498 -26.403 1.00 90.69 650 SER A O 1
ATOM 5144 N N . LEU A 1 651 ? 32.100 15.634 -26.756 1.00 92.00 651 LEU A N 1
ATOM 5145 C CA . LEU A 1 651 ? 31.102 15.352 -27.786 1.00 92.00 651 LEU A CA 1
ATOM 5146 C C . LEU A 1 651 ? 31.643 15.702 -29.179 1.00 92.00 651 LEU A C 1
ATOM 5148 O O . LEU A 1 651 ? 32.356 16.694 -29.349 1.00 92.00 651 LEU A O 1
ATOM 5152 N N . ALA A 1 652 ? 31.276 14.910 -30.182 1.00 93.56 652 ALA A N 1
ATOM 5153 C CA . ALA A 1 652 ? 31.524 15.199 -31.592 1.00 93.56 652 ALA A CA 1
ATOM 5154 C C . ALA A 1 652 ? 30.298 14.836 -32.439 1.00 93.56 652 ALA A C 1
ATOM 5156 O O . ALA A 1 652 ? 29.587 13.894 -32.110 1.00 93.56 652 ALA A O 1
ATOM 5157 N N . LEU A 1 653 ? 30.068 15.564 -33.527 1.00 94.69 653 LEU A N 1
ATOM 5158 C CA . LEU A 1 653 ? 29.007 15.306 -34.502 1.00 94.69 653 LEU A CA 1
ATOM 5159 C C . LEU A 1 653 ? 29.613 14.718 -35.781 1.00 94.69 653 LEU A C 1
ATOM 5161 O O . LEU A 1 653 ? 30.645 15.202 -36.244 1.00 94.69 653 LEU A O 1
ATOM 5165 N N . GLY A 1 654 ? 28.980 13.711 -36.375 1.00 94.75 654 GLY A N 1
ATOM 5166 C CA . GLY A 1 654 ? 29.393 13.177 -37.673 1.00 94.75 654 GLY A CA 1
ATOM 5167 C C . GLY A 1 654 ? 28.410 12.155 -38.244 1.00 94.75 654 GLY A C 1
ATOM 5168 O O . GLY A 1 654 ? 27.321 11.995 -37.691 1.00 94.75 654 GLY A O 1
ATOM 5169 N N . PRO A 1 655 ? 28.788 11.451 -39.327 1.00 95.31 655 PRO A N 1
ATOM 5170 C CA . PRO A 1 655 ? 27.957 10.408 -39.924 1.00 95.31 655 PRO A CA 1
ATOM 5171 C C . PRO A 1 655 ? 27.632 9.289 -38.928 1.00 95.31 655 PRO A C 1
ATOM 5173 O O . PRO A 1 655 ? 28.510 8.840 -38.187 1.00 95.31 655 PRO A O 1
ATOM 5176 N N . GLY A 1 656 ? 26.402 8.776 -38.947 1.00 91.31 656 GLY A N 1
ATOM 5177 C CA . GLY A 1 656 ? 25.939 7.722 -38.035 1.00 91.31 656 GLY A CA 1
ATOM 5178 C C . GLY A 1 656 ? 26.681 6.385 -38.179 1.00 91.31 656 GLY A C 1
ATOM 5179 O O . GLY A 1 656 ? 26.680 5.564 -37.258 1.00 91.31 656 GLY A O 1
ATOM 5180 N N . ASN A 1 657 ? 27.360 6.181 -39.310 1.00 92.31 657 ASN A N 1
ATOM 5181 C CA . ASN A 1 657 ? 28.204 5.023 -39.609 1.00 92.31 657 ASN A CA 1
ATOM 5182 C C . ASN A 1 657 ? 29.716 5.317 -39.516 1.00 92.31 657 ASN A C 1
ATOM 5184 O O . ASN A 1 657 ? 30.528 4.542 -40.031 1.00 92.31 657 ASN A O 1
ATOM 5188 N N . ALA A 1 658 ? 30.109 6.435 -38.894 1.00 93.00 658 ALA A N 1
ATOM 5189 C CA . ALA A 1 658 ? 31.513 6.787 -38.728 1.00 93.00 658 ALA A CA 1
ATOM 5190 C C . ALA A 1 658 ? 32.280 5.703 -37.949 1.00 93.00 658 ALA A C 1
ATOM 5192 O O . ALA A 1 658 ? 31.771 5.111 -36.996 1.00 93.00 658 ALA A O 1
ATOM 5193 N N . GLN A 1 659 ? 33.532 5.478 -38.350 1.00 91.69 659 GLN A N 1
ATOM 5194 C CA . GLN A 1 659 ? 34.471 4.560 -37.695 1.00 91.69 659 GLN A CA 1
ATOM 5195 C C . GLN A 1 659 ? 35.495 5.333 -36.856 1.00 91.69 659 GLN A C 1
ATOM 5197 O O . GLN A 1 659 ? 35.643 6.539 -37.051 1.00 91.69 659 GLN A O 1
ATOM 5202 N N . ALA A 1 660 ? 36.212 4.649 -35.961 1.00 84.94 660 ALA A N 1
ATOM 5203 C CA . ALA A 1 660 ? 37.126 5.232 -34.971 1.00 84.94 660 ALA A CA 1
ATOM 5204 C C . ALA A 1 660 ? 38.044 6.362 -35.493 1.00 84.94 660 ALA A C 1
ATOM 5206 O O . ALA A 1 660 ? 38.205 7.379 -34.820 1.00 84.94 660 ALA A O 1
ATOM 5207 N N . ASP A 1 661 ? 38.567 6.222 -36.716 1.00 83.62 661 ASP A N 1
ATOM 5208 C CA . ASP A 1 661 ? 39.492 7.174 -37.352 1.00 83.62 661 ASP A CA 1
ATOM 5209 C C . ASP A 1 661 ? 38.823 8.106 -38.388 1.00 83.62 661 ASP A C 1
ATOM 5211 O O . ASP A 1 661 ? 39.487 8.638 -39.283 1.00 83.62 661 ASP A O 1
ATOM 5215 N N . SER A 1 662 ? 37.500 8.292 -38.325 1.00 86.31 662 SER A N 1
ATOM 5216 C CA . SER A 1 662 ? 36.774 9.130 -39.285 1.00 86.31 662 SER A CA 1
ATOM 5217 C C . SER A 1 662 ? 37.254 10.586 -39.251 1.00 86.31 662 SER A C 1
ATOM 5219 O O . SER A 1 662 ? 37.238 11.246 -38.213 1.00 86.31 662 SER A O 1
ATOM 5221 N N . ALA A 1 663 ? 37.633 11.111 -40.419 1.00 84.44 663 ALA A N 1
ATOM 5222 C CA . ALA A 1 663 ? 38.014 12.514 -40.593 1.00 84.44 663 ALA A CA 1
ATOM 5223 C C . ALA A 1 663 ? 36.804 13.468 -40.668 1.00 84.44 663 ALA A C 1
ATOM 5225 O O . ALA A 1 663 ? 36.986 14.683 -40.702 1.00 84.44 663 ALA A O 1
ATOM 5226 N N . GLU A 1 664 ? 35.582 12.930 -40.701 1.00 87.56 664 GLU A N 1
ATOM 5227 C CA . GLU A 1 664 ? 34.328 13.676 -40.889 1.00 87.56 664 GLU A CA 1
ATOM 5228 C C . GLU A 1 664 ? 33.668 14.088 -39.560 1.00 87.56 664 GLU A C 1
ATOM 5230 O O . GLU A 1 664 ? 32.498 14.461 -39.524 1.00 87.56 664 GLU A O 1
ATOM 5235 N N . LEU A 1 665 ? 34.410 14.019 -38.451 1.00 91.31 665 LEU A N 1
ATOM 5236 C CA . LEU A 1 665 ? 33.918 14.396 -37.129 1.00 91.31 665 LEU A CA 1
ATOM 5237 C C . LEU A 1 665 ? 34.133 15.886 -36.863 1.00 91.31 665 LEU A C 1
ATOM 5239 O O . LEU A 1 665 ? 35.259 16.388 -36.880 1.00 91.31 665 LEU A O 1
ATOM 5243 N N . THR A 1 666 ? 33.051 16.576 -36.527 1.00 91.75 666 THR A N 1
ATOM 5244 C CA . THR A 1 666 ? 33.071 17.957 -36.050 1.00 91.75 666 THR A CA 1
ATOM 5245 C C . THR A 1 666 ? 33.104 17.952 -34.521 1.00 91.75 666 THR A C 1
ATOM 5247 O O . THR A 1 666 ? 32.133 17.513 -33.898 1.00 91.75 666 THR A O 1
ATOM 5250 N N . PRO A 1 667 ? 34.196 18.403 -33.876 1.00 90.81 667 PRO A N 1
ATOM 5251 C CA . PRO A 1 667 ? 34.251 18.469 -32.422 1.00 90.81 667 PRO A CA 1
ATOM 5252 C C . PRO A 1 667 ? 33.249 19.505 -31.905 1.00 90.81 667 PRO A C 1
ATOM 5254 O O . PRO A 1 667 ? 33.173 20.620 -32.420 1.00 90.81 667 PRO A O 1
ATOM 5257 N N . LEU A 1 668 ? 32.505 19.132 -30.867 1.00 90.19 668 LEU A N 1
ATOM 5258 C CA . LEU A 1 668 ? 31.613 20.025 -30.138 1.00 90.19 668 LEU A CA 1
ATOM 5259 C C . LEU A 1 668 ? 32.306 20.473 -28.840 1.00 90.19 668 LEU A C 1
ATOM 5261 O O . LEU A 1 668 ? 33.483 20.835 -28.834 1.00 90.19 668 LEU A O 1
ATOM 5265 N N . VAL A 1 669 ? 31.581 20.457 -27.724 1.00 89.19 669 VAL A N 1
ATOM 5266 C CA . VAL A 1 669 ? 32.077 20.816 -26.391 1.00 89.19 669 VAL A CA 1
ATOM 5267 C C . VAL A 1 669 ? 32.056 19.606 -25.456 1.00 89.19 669 VAL A C 1
ATOM 5269 O O . VAL A 1 669 ? 31.585 18.526 -25.811 1.00 89.19 669 VAL A O 1
ATOM 5272 N N . PHE A 1 670 ? 32.563 19.788 -24.239 1.00 89.75 670 PHE A N 1
ATOM 5273 C CA . PHE A 1 670 ? 32.383 18.808 -23.175 1.00 89.75 670 PHE A CA 1
ATOM 5274 C C . PHE A 1 670 ? 30.950 18.864 -22.638 1.00 89.75 670 PHE A C 1
ATOM 5276 O O . PHE A 1 670 ? 30.420 19.943 -22.360 1.00 89.75 670 PHE A O 1
ATOM 5283 N N . GLY A 1 671 ? 30.335 17.700 -22.482 1.00 90.38 671 GLY A N 1
ATOM 5284 C CA . GLY A 1 671 ? 28.960 17.556 -22.018 1.00 90.38 671 GLY A CA 1
ATOM 5285 C C . GLY A 1 671 ? 28.659 16.119 -21.614 1.00 90.38 671 GLY A C 1
ATOM 5286 O O . GLY A 1 671 ? 29.570 15.303 -21.498 1.00 90.38 671 GLY A O 1
ATOM 5287 N N . ARG A 1 672 ? 27.387 15.813 -21.373 1.00 90.12 672 ARG A N 1
ATOM 5288 C CA . ARG A 1 672 ? 26.872 14.460 -21.123 1.00 90.12 672 ARG A CA 1
ATOM 5289 C C . ARG A 1 672 ? 25.404 14.356 -21.526 1.00 90.12 672 ARG A C 1
ATOM 5291 O O . ARG A 1 672 ? 24.779 15.376 -21.801 1.00 90.12 672 ARG A O 1
ATOM 5298 N N . SER A 1 673 ? 24.861 13.137 -21.515 1.00 90.38 673 SER A N 1
ATOM 5299 C CA . SER A 1 673 ? 23.465 12.852 -21.887 1.00 90.38 673 SER A CA 1
ATOM 5300 C C . SER A 1 673 ? 23.044 13.527 -23.206 1.00 90.38 673 SER A C 1
ATOM 5302 O O . SER A 1 673 ? 22.123 14.345 -23.192 1.00 90.38 673 SER A O 1
ATOM 5304 N N . PRO A 1 674 ? 23.743 13.272 -24.329 1.00 93.31 674 PRO A N 1
ATOM 5305 C CA . PRO A 1 674 ? 23.310 13.799 -25.618 1.00 93.31 674 PRO A CA 1
ATOM 5306 C C . PRO A 1 674 ? 21.967 13.190 -26.044 1.00 93.31 674 PRO A C 1
ATOM 5308 O O . PRO A 1 674 ? 21.721 12.014 -25.785 1.00 93.31 674 PRO A O 1
ATOM 5311 N N . PHE A 1 675 ? 21.132 13.983 -26.711 1.00 92.88 675 PHE A N 1
ATOM 5312 C CA . PHE A 1 675 ? 19.829 13.586 -27.253 1.00 92.88 675 PHE A CA 1
ATOM 5313 C C . PHE A 1 675 ? 19.515 14.361 -28.541 1.00 92.88 675 PHE A C 1
ATOM 5315 O O . PHE A 1 675 ? 20.123 15.400 -28.812 1.00 92.88 675 PHE A O 1
ATOM 5322 N N . TRP A 1 676 ? 18.547 13.877 -29.319 1.00 93.50 676 TRP A N 1
ATOM 5323 C CA . TRP A 1 676 ? 18.061 14.534 -30.536 1.00 93.50 676 TRP A CA 1
ATOM 5324 C C . TRP A 1 676 ? 16.606 14.953 -30.379 1.00 93.50 676 TRP A C 1
ATOM 5326 O O . TRP A 1 676 ? 15.803 14.168 -29.884 1.00 93.50 676 TRP A O 1
ATOM 5336 N N . ILE A 1 677 ? 16.284 16.170 -30.822 1.00 92.69 677 ILE A N 1
ATOM 5337 C CA . ILE A 1 677 ? 14.902 16.647 -30.979 1.00 92.69 677 ILE A CA 1
ATOM 5338 C C . ILE A 1 677 ? 14.376 16.188 -32.341 1.00 92.69 677 ILE A C 1
ATOM 5340 O O . ILE A 1 677 ? 13.341 15.544 -32.444 1.00 92.69 677 ILE A O 1
ATOM 5344 N N . ASP A 1 678 ? 15.134 16.490 -33.391 1.00 92.44 678 ASP A N 1
ATOM 5345 C CA . ASP A 1 678 ? 14.852 16.144 -34.781 1.00 92.44 678 ASP A CA 1
ATOM 5346 C C . ASP A 1 678 ? 16.182 15.920 -35.526 1.00 92.44 678 ASP A C 1
ATOM 5348 O O . ASP A 1 678 ? 17.241 15.922 -34.906 1.00 92.44 678 ASP A O 1
ATOM 5352 N N . ASN A 1 679 ? 16.172 15.727 -36.848 1.00 93.75 679 ASN A N 1
ATOM 5353 C CA . ASN A 1 679 ? 17.407 15.468 -37.610 1.00 93.75 679 ASN A CA 1
ATOM 5354 C C . ASN A 1 679 ? 18.369 16.675 -37.692 1.00 93.75 679 ASN A C 1
ATOM 5356 O O . ASN A 1 679 ? 19.521 16.513 -38.089 1.00 93.75 679 ASN A O 1
ATOM 5360 N N . GLY A 1 680 ? 17.912 17.886 -37.361 1.00 94.06 680 GLY A N 1
ATOM 5361 C CA . GLY A 1 680 ? 18.690 19.128 -37.418 1.00 94.06 680 GLY A CA 1
ATOM 5362 C C . GLY A 1 680 ? 19.035 19.725 -36.052 1.00 94.06 680 GLY A C 1
ATOM 5363 O O . GLY A 1 680 ? 19.928 20.572 -35.976 1.00 94.06 680 GLY A O 1
ATOM 5364 N N . THR A 1 681 ? 18.372 19.284 -34.984 1.00 94.94 681 THR A N 1
ATOM 5365 C CA . THR A 1 681 ? 18.452 19.878 -33.647 1.00 94.94 681 THR A CA 1
ATOM 5366 C C . THR A 1 681 ? 18.786 18.822 -32.605 1.00 94.94 681 THR A C 1
ATOM 5368 O O . THR A 1 681 ? 18.083 17.821 -32.446 1.00 94.94 681 THR A O 1
ATOM 5371 N N . TYR A 1 682 ? 19.837 19.077 -31.833 1.00 94.81 682 TYR A N 1
ATOM 5372 C CA . TYR A 1 682 ? 20.308 18.179 -30.787 1.00 94.81 682 TYR A CA 1
ATOM 5373 C C . TYR A 1 682 ? 20.527 18.912 -29.470 1.00 94.81 682 TYR A C 1
ATOM 5375 O O . TYR A 1 682 ? 20.662 20.133 -29.438 1.00 94.81 682 TYR A O 1
ATOM 5383 N N . GLY A 1 683 ? 20.605 18.169 -28.372 1.00 94.50 683 GLY A N 1
ATOM 5384 C CA . GLY A 1 683 ? 20.856 18.723 -27.052 1.00 94.50 683 GLY A CA 1
ATOM 5385 C C . GLY A 1 683 ? 21.782 17.872 -26.206 1.00 94.50 683 GLY A C 1
ATOM 5386 O O . GLY A 1 683 ? 22.082 16.725 -26.529 1.00 94.50 683 GLY A O 1
ATOM 5387 N N . PHE A 1 684 ? 22.292 18.471 -25.135 1.00 94.56 684 PHE A N 1
ATOM 5388 C CA . PHE A 1 684 ? 23.111 17.794 -24.132 1.00 94.56 684 PHE A CA 1
ATOM 5389 C C . PHE A 1 684 ? 23.165 18.615 -22.838 1.00 94.56 684 PHE A C 1
ATOM 5391 O O . PHE A 1 684 ? 22.877 19.815 -22.811 1.00 94.56 684 PHE A O 1
ATOM 5398 N N . ILE A 1 685 ? 23.572 17.964 -21.751 1.00 93.75 685 ILE A N 1
ATOM 5399 C CA . ILE A 1 685 ? 23.827 18.606 -20.460 1.00 93.75 685 ILE A CA 1
ATOM 5400 C C . ILE A 1 685 ? 25.284 19.062 -20.418 1.00 93.75 685 ILE A C 1
ATOM 5402 O O . ILE A 1 685 ? 26.193 18.303 -20.764 1.00 93.75 685 ILE A O 1
ATOM 5406 N N . ARG A 1 686 ? 25.541 20.278 -19.932 1.00 91.31 686 ARG A N 1
ATOM 5407 C CA . ARG A 1 686 ? 26.901 20.744 -19.630 1.00 91.31 686 ARG A CA 1
ATOM 5408 C C . ARG A 1 686 ? 26.952 21.530 -18.329 1.00 91.31 686 ARG A C 1
ATOM 5410 O O . ARG A 1 686 ? 25.941 22.040 -17.856 1.00 91.31 686 ARG A O 1
ATOM 5417 N N . ARG A 1 687 ? 28.155 21.665 -17.775 1.00 87.25 687 ARG A N 1
ATOM 5418 C CA . ARG A 1 687 ? 28.409 22.500 -16.600 1.00 87.25 687 ARG A CA 1
ATOM 5419 C C . ARG A 1 687 ? 29.059 23.815 -17.023 1.00 87.25 687 ARG A C 1
ATOM 5421 O O . ARG A 1 687 ? 29.987 23.804 -17.829 1.00 87.25 687 ARG A O 1
ATOM 5428 N N . ILE A 1 688 ? 28.574 24.930 -16.489 1.00 84.75 688 ILE A N 1
ATOM 5429 C CA . ILE A 1 688 ? 29.172 26.258 -16.661 1.00 84.75 688 ILE A CA 1
ATOM 5430 C C . ILE A 1 688 ? 29.806 26.711 -15.344 1.00 84.75 688 ILE A C 1
ATOM 5432 O O . ILE A 1 688 ? 29.203 26.610 -14.277 1.00 84.75 688 ILE A O 1
ATOM 5436 N N . GLU A 1 689 ? 31.047 27.192 -15.399 1.00 75.50 689 GLU A N 1
ATOM 5437 C CA . GLU A 1 689 ? 31.708 27.765 -14.225 1.00 75.50 689 GLU A CA 1
ATOM 5438 C C . GLU A 1 689 ? 31.096 29.135 -13.905 1.00 75.50 689 GLU A C 1
ATOM 5440 O O . GLU A 1 689 ? 31.128 30.050 -14.732 1.00 75.50 689 GLU A O 1
ATOM 5445 N N . MET A 1 690 ? 30.559 29.301 -12.695 1.00 61.25 690 MET A N 1
ATOM 5446 C CA . MET A 1 690 ? 30.201 30.625 -12.189 1.00 61.25 690 MET A CA 1
ATOM 5447 C C . MET A 1 690 ? 31.466 31.286 -11.630 1.00 61.25 690 MET A C 1
ATOM 5449 O O . MET A 1 690 ? 32.022 30.838 -10.631 1.00 61.25 690 MET A O 1
ATOM 5453 N N . GLY A 1 691 ? 31.961 32.333 -12.293 1.00 47.16 691 GLY A N 1
ATOM 5454 C CA . GLY A 1 691 ? 33.248 32.953 -11.967 1.00 47.16 691 GLY A CA 1
ATOM 5455 C C . GLY A 1 691 ? 33.386 33.398 -10.501 1.00 47.16 691 GLY A C 1
ATOM 5456 O O . GLY A 1 691 ? 32.704 34.318 -10.055 1.00 47.16 691 GLY A O 1
ATOM 5457 N N . GLY A 1 692 ? 34.335 32.796 -9.775 1.00 49.47 692 GLY A N 1
ATOM 5458 C CA . GLY A 1 692 ? 34.769 33.199 -8.433 1.00 49.47 692 GLY A CA 1
ATOM 5459 C C . GLY A 1 692 ? 35.924 32.319 -7.911 1.00 49.47 692 GLY A C 1
ATOM 5460 O O . GLY A 1 692 ? 36.014 31.162 -8.306 1.00 49.47 692 GLY A O 1
ATOM 5461 N N . PRO A 1 693 ? 36.823 32.806 -7.027 1.00 40.78 693 PRO A N 1
ATOM 5462 C CA . PRO A 1 693 ? 38.076 32.103 -6.698 1.00 40.78 693 PRO A CA 1
ATOM 5463 C C . PRO A 1 693 ? 37.945 30.842 -5.818 1.00 40.78 693 PRO A C 1
ATOM 5465 O O . PRO A 1 693 ? 38.972 30.284 -5.444 1.00 40.78 693 PRO A O 1
ATOM 5468 N N . VAL A 1 694 ? 36.729 30.431 -5.419 1.00 45.84 694 VAL A N 1
ATOM 5469 C CA . VAL A 1 694 ? 36.503 29.340 -4.437 1.00 45.84 694 VAL A CA 1
ATOM 5470 C C . VAL A 1 694 ? 35.292 28.438 -4.767 1.00 45.84 694 VAL A C 1
ATOM 5472 O O . VAL A 1 694 ? 34.853 27.673 -3.918 1.00 45.84 694 VAL A O 1
ATOM 5475 N N . ALA A 1 695 ? 34.705 28.480 -5.965 1.00 44.22 695 ALA A N 1
ATOM 5476 C CA . ALA A 1 695 ? 33.501 27.684 -6.232 1.00 44.22 695 ALA A CA 1
ATOM 5477 C C . ALA A 1 695 ? 33.824 26.340 -6.908 1.00 44.22 695 ALA A C 1
ATOM 5479 O O . ALA A 1 695 ? 33.914 26.266 -8.127 1.00 44.22 695 ALA A O 1
ATOM 5480 N N . ASP A 1 696 ? 33.875 25.262 -6.123 1.00 46.34 696 ASP A N 1
ATOM 5481 C CA . ASP A 1 696 ? 33.755 23.864 -6.592 1.00 46.34 696 ASP A CA 1
ATOM 5482 C C . ASP A 1 696 ? 32.311 23.531 -7.073 1.00 46.34 696 ASP A C 1
ATOM 5484 O O . ASP A 1 696 ? 31.858 22.390 -7.037 1.00 46.34 696 ASP A O 1
ATOM 5488 N N . GLY A 1 697 ? 31.548 24.538 -7.517 1.00 55.66 697 GLY A N 1
ATOM 5489 C CA . GLY A 1 697 ? 30.124 24.443 -7.845 1.00 55.66 697 GLY A CA 1
ATOM 5490 C C . GLY A 1 697 ? 29.783 25.246 -9.096 1.00 55.66 697 GLY A C 1
ATOM 5491 O O . GLY A 1 697 ? 29.396 26.408 -9.006 1.00 55.66 697 GLY A O 1
ATOM 5492 N N . GLY A 1 698 ? 29.958 24.636 -10.269 1.00 68.19 698 GLY A N 1
ATOM 5493 C CA . GLY A 1 698 ? 29.405 25.156 -11.523 1.00 68.19 698 GLY A CA 1
ATOM 5494 C C . GLY A 1 698 ? 27.914 24.833 -11.652 1.00 68.19 698 GLY A C 1
ATOM 5495 O O . GLY A 1 698 ? 27.452 23.832 -11.107 1.00 68.19 698 GLY A O 1
ATOM 5496 N N . GLU A 1 699 ? 27.167 25.653 -12.390 1.00 85.00 699 GLU A N 1
ATOM 5497 C CA . GLU A 1 699 ? 25.751 25.397 -12.679 1.00 85.00 699 GLU A CA 1
ATOM 5498 C C . GLU A 1 699 ? 25.619 24.351 -13.785 1.00 85.00 699 GLU A C 1
ATOM 5500 O O . GLU A 1 699 ? 26.333 24.402 -14.790 1.00 85.00 699 GLU A O 1
ATOM 5505 N N . GLU A 1 700 ? 24.715 23.391 -13.607 1.00 90.44 700 GLU A N 1
ATOM 5506 C CA . GLU A 1 700 ? 24.373 22.428 -14.651 1.00 90.44 700 GLU A CA 1
ATOM 5507 C C . GLU A 1 700 ? 23.212 22.960 -15.489 1.00 90.44 700 GLU A C 1
ATOM 5509 O O . GLU A 1 700 ? 22.196 23.408 -14.954 1.00 90.44 700 GLU A O 1
ATOM 5514 N N . ILE A 1 701 ? 23.388 22.916 -16.809 1.00 93.62 701 ILE A N 1
ATOM 5515 C CA . ILE A 1 701 ? 22.450 23.464 -17.784 1.00 93.62 701 ILE A CA 1
ATOM 5516 C C . ILE A 1 701 ? 22.185 22.478 -18.921 1.00 93.62 701 ILE A C 1
ATOM 5518 O O . ILE A 1 701 ? 23.069 21.707 -19.308 1.00 93.62 701 ILE A O 1
ATOM 5522 N N . ILE A 1 702 ? 20.985 22.556 -19.486 1.00 95.19 702 ILE A N 1
ATOM 5523 C CA . ILE A 1 702 ? 20.588 21.884 -20.724 1.00 95.19 702 ILE A CA 1
ATOM 5524 C C . ILE A 1 702 ? 20.702 22.891 -21.862 1.00 95.19 702 ILE A C 1
ATOM 5526 O O . ILE A 1 702 ? 20.182 24.010 -21.778 1.00 95.19 702 ILE A O 1
ATOM 5530 N N . VAL A 1 703 ? 21.395 22.496 -22.926 1.00 95.44 703 VAL A N 1
ATOM 5531 C CA . VAL A 1 703 ? 21.592 23.330 -24.111 1.00 95.44 703 VAL A CA 1
ATOM 5532 C C . VAL A 1 703 ? 21.141 22.602 -25.370 1.00 95.44 703 VAL A C 1
ATOM 5534 O O . VAL A 1 703 ? 21.251 21.378 -25.437 1.00 95.44 703 VAL A O 1
ATOM 5537 N N . LEU A 1 704 ? 20.682 23.359 -26.367 1.00 94.94 704 LEU A N 1
ATOM 5538 C CA . LEU A 1 704 ? 20.406 22.863 -27.718 1.00 94.94 704 LEU A CA 1
ATOM 5539 C C . LEU A 1 704 ? 21.401 23.451 -28.715 1.00 94.94 704 LEU A C 1
ATOM 5541 O O . LEU A 1 704 ? 21.771 24.615 -28.597 1.00 94.94 704 LEU A O 1
ATOM 5545 N N . GLY A 1 705 ? 21.822 22.655 -29.691 1.00 93.12 705 GLY A N 1
ATOM 5546 C CA . GLY A 1 705 ? 22.618 23.063 -30.845 1.00 93.12 705 GLY A CA 1
ATOM 5547 C C . GLY A 1 705 ? 21.942 22.640 -32.147 1.00 93.12 705 GLY A C 1
ATOM 5548 O O . GLY A 1 705 ? 21.102 21.738 -32.160 1.00 93.12 705 GLY A O 1
ATOM 5549 N N . MET A 1 706 ? 22.311 23.299 -33.243 1.00 94.06 706 MET A N 1
ATOM 5550 C CA . MET A 1 706 ? 21.844 22.956 -34.585 1.00 94.06 706 MET A CA 1
ATOM 5551 C C . MET A 1 706 ? 22.986 22.326 -35.382 1.00 94.06 706 MET A C 1
ATOM 5553 O O . MET A 1 706 ? 24.149 22.680 -35.198 1.00 94.06 706 MET A O 1
ATOM 5557 N N . VAL A 1 707 ? 22.670 21.408 -36.295 1.00 92.88 707 VAL A N 1
ATOM 5558 C CA . VAL A 1 707 ? 23.673 20.777 -37.174 1.00 92.88 707 VAL A CA 1
ATOM 5559 C C . VAL A 1 707 ? 24.405 21.825 -38.025 1.00 92.88 707 VAL A C 1
ATOM 5561 O O . VAL A 1 707 ? 25.623 21.750 -38.181 1.00 92.88 707 VAL A O 1
ATOM 5564 N N . ASP A 1 708 ? 23.681 22.837 -38.511 1.00 89.50 708 ASP A N 1
ATOM 5565 C CA . ASP A 1 708 ? 24.234 23.908 -39.352 1.00 89.50 708 ASP A CA 1
ATOM 5566 C C . ASP A 1 708 ? 24.924 25.034 -38.552 1.00 89.50 708 ASP A C 1
ATOM 5568 O O . ASP A 1 708 ? 25.761 25.759 -39.097 1.00 89.50 708 ASP A O 1
ATOM 5572 N N . ASP A 1 709 ? 24.593 25.186 -37.264 1.00 87.31 709 ASP A N 1
ATOM 5573 C CA . ASP A 1 709 ? 25.237 26.117 -36.327 1.00 87.31 709 ASP A CA 1
ATOM 5574 C C . ASP A 1 709 ? 25.452 25.422 -34.971 1.00 87.31 709 ASP A C 1
ATOM 5576 O O . ASP A 1 709 ? 24.555 25.406 -34.119 1.00 87.31 709 ASP A O 1
ATOM 5580 N N . PRO A 1 710 ? 26.650 24.856 -34.735 1.00 75.31 710 PRO A N 1
ATOM 5581 C CA . PRO A 1 710 ? 26.928 24.069 -33.541 1.00 75.31 710 PRO A CA 1
ATOM 5582 C C . PRO A 1 710 ? 27.091 24.926 -32.277 1.00 75.31 710 PRO A C 1
ATOM 5584 O O . PRO A 1 710 ? 27.535 24.403 -31.255 1.00 75.31 710 PRO A O 1
ATOM 5587 N N . SER A 1 711 ? 26.779 26.229 -32.321 1.00 83.94 711 SER A N 1
ATOM 5588 C CA . SER A 1 711 ? 26.805 27.139 -31.173 1.00 83.94 711 SER A CA 1
ATOM 5589 C C . SER A 1 711 ? 25.597 26.875 -30.265 1.00 83.94 711 SER A C 1
ATOM 5591 O O . SER A 1 711 ? 24.487 27.299 -30.588 1.00 83.94 711 SER A O 1
ATOM 5593 N N . PRO A 1 712 ? 25.765 26.196 -29.114 1.00 86.19 712 PRO A N 1
ATOM 5594 C CA . PRO A 1 712 ? 24.619 25.758 -28.344 1.00 86.19 712 PRO A CA 1
ATOM 5595 C C . PRO A 1 712 ? 24.030 26.914 -27.519 1.00 86.19 712 PRO A C 1
ATOM 5597 O O . PRO A 1 712 ? 24.776 27.708 -26.934 1.00 86.19 712 PRO A O 1
ATOM 5600 N N . TYR A 1 713 ? 22.704 26.986 -27.418 1.00 90.56 713 TYR A N 1
ATOM 5601 C CA . TYR A 1 713 ? 21.979 27.969 -26.611 1.00 90.56 713 TYR A CA 1
ATOM 5602 C C . TYR A 1 713 ? 21.304 27.318 -25.397 1.00 90.56 713 TYR A C 1
ATOM 5604 O O . TYR A 1 713 ? 20.937 26.146 -25.419 1.00 90.56 713 TYR A O 1
ATOM 5612 N N . LEU A 1 714 ? 21.194 28.082 -24.306 1.00 93.38 714 LEU A N 1
ATOM 5613 C CA . LEU A 1 714 ? 20.594 27.643 -23.044 1.00 93.38 714 LEU A CA 1
ATOM 5614 C C . LEU A 1 714 ? 19.079 27.482 -23.196 1.00 93.38 714 LEU A C 1
ATOM 5616 O O . LEU A 1 714 ? 18.418 28.410 -23.657 1.00 93.38 714 LEU A O 1
ATOM 5620 N N . ILE A 1 715 ? 18.554 26.345 -22.742 1.00 93.69 715 ILE A N 1
ATOM 5621 C CA . ILE A 1 715 ? 17.111 26.109 -22.607 1.00 93.69 715 ILE A CA 1
ATOM 5622 C C . ILE A 1 715 ? 16.671 26.199 -21.154 1.00 93.69 715 ILE A C 1
ATOM 5624 O O . ILE A 1 715 ? 15.696 26.872 -20.841 1.00 93.69 715 ILE A O 1
ATOM 5628 N N . LEU A 1 716 ? 17.393 25.512 -20.271 1.00 94.12 716 LEU A N 1
ATOM 5629 C CA . LEU A 1 716 ? 16.985 25.333 -18.886 1.00 94.12 716 LEU A CA 1
ATOM 5630 C C . LEU A 1 716 ? 18.209 25.127 -17.999 1.00 94.12 716 LEU A C 1
ATOM 5632 O O . LEU A 1 716 ? 19.141 24.411 -18.384 1.00 94.12 716 LEU A O 1
ATOM 5636 N N . SER A 1 717 ? 18.199 25.709 -16.804 1.00 93.56 717 SER A N 1
ATOM 5637 C CA . SER A 1 717 ? 19.184 25.420 -15.767 1.00 93.56 717 SER A CA 1
ATOM 5638 C C . SER A 1 717 ? 18.608 24.591 -14.619 1.00 93.56 717 SER A C 1
ATOM 5640 O O . SER A 1 717 ? 17.403 24.546 -14.378 1.00 93.56 717 SER A O 1
ATOM 5642 N N . LEU A 1 718 ? 19.485 23.938 -13.853 1.00 91.81 718 LEU A N 1
ATOM 5643 C CA . LEU A 1 718 ? 19.080 23.274 -12.611 1.00 91.81 718 LEU A CA 1
ATOM 5644 C C . LEU A 1 718 ? 18.453 24.260 -11.602 1.00 91.81 718 LEU A C 1
ATOM 5646 O O . LEU A 1 718 ? 17.577 23.882 -10.818 1.00 91.81 718 LEU A O 1
ATOM 5650 N N . ALA A 1 719 ? 18.871 25.530 -11.628 1.00 90.12 719 ALA A N 1
ATOM 5651 C CA . ALA A 1 719 ? 18.300 26.566 -10.775 1.00 90.12 719 ALA A CA 1
ATOM 5652 C C . ALA A 1 719 ? 16.841 26.881 -11.137 1.00 90.12 719 ALA A C 1
ATOM 5654 O O . ALA A 1 719 ? 16.077 27.214 -10.234 1.00 90.12 719 ALA A O 1
ATOM 5655 N N . ASP A 1 720 ? 16.439 26.707 -12.400 1.00 91.94 720 ASP A N 1
ATOM 5656 C CA . ASP A 1 720 ? 15.054 26.895 -12.850 1.00 91.94 720 ASP A CA 1
ATOM 5657 C C . ASP A 1 720 ? 14.115 25.784 -12.343 1.00 91.94 720 ASP A C 1
ATOM 5659 O O . ASP A 1 720 ? 12.939 26.034 -12.086 1.00 91.94 720 ASP A O 1
ATOM 5663 N N . LEU A 1 721 ? 14.632 24.564 -12.147 1.00 92.94 721 LEU A N 1
ATOM 5664 C CA . LEU A 1 721 ? 13.863 23.412 -11.645 1.00 92.94 721 LEU A CA 1
ATOM 5665 C C . LEU A 1 721 ? 13.759 23.370 -10.117 1.00 92.94 721 LEU A C 1
ATOM 5667 O O . LEU A 1 721 ? 12.792 22.860 -9.556 1.00 92.94 721 LEU A O 1
ATOM 5671 N N . THR A 1 722 ? 14.752 23.924 -9.424 1.00 89.88 722 THR A N 1
ATOM 5672 C CA . THR A 1 722 ? 14.853 23.866 -7.959 1.00 89.88 722 THR A CA 1
ATOM 5673 C C . THR A 1 722 ? 13.626 24.425 -7.206 1.00 89.88 722 THR A C 1
ATOM 5675 O O . THR A 1 722 ? 13.266 23.848 -6.180 1.00 89.88 722 THR A O 1
ATOM 5678 N N . PRO A 1 723 ? 12.957 25.511 -7.649 1.00 91.06 723 PRO A N 1
ATOM 5679 C CA . PRO A 1 723 ? 11.757 26.031 -6.990 1.00 91.06 723 PRO A CA 1
ATOM 5680 C C . PRO A 1 723 ? 10.553 25.083 -7.007 1.00 91.06 723 PRO A C 1
ATOM 5682 O O . PRO A 1 723 ? 9.638 25.285 -6.214 1.00 91.06 723 PRO A O 1
ATOM 5685 N N . LEU A 1 724 ? 10.540 24.088 -7.899 1.00 91.75 724 LEU A N 1
ATOM 5686 C CA . LEU A 1 724 ? 9.464 23.100 -8.019 1.00 91.75 724 LEU A CA 1
ATOM 5687 C C . LEU A 1 724 ? 9.668 21.875 -7.115 1.00 91.75 724 LEU A C 1
ATOM 5689 O O . LEU A 1 724 ? 8.775 21.040 -7.008 1.00 91.75 724 LEU A O 1
ATOM 5693 N N . LEU A 1 725 ? 10.837 21.748 -6.482 1.00 90.25 725 LEU A N 1
ATOM 5694 C CA . LEU A 1 725 ? 11.159 20.633 -5.594 1.00 90.25 725 LEU A CA 1
ATOM 5695 C C . LEU A 1 725 ? 10.666 20.884 -4.156 1.00 90.25 725 LEU A C 1
ATOM 5697 O O . LEU A 1 725 ? 10.553 22.042 -3.736 1.00 90.25 725 LEU A O 1
ATOM 5701 N N . PRO A 1 726 ? 10.430 19.821 -3.360 1.00 86.31 726 PRO A N 1
ATOM 5702 C CA . PRO A 1 726 ? 10.080 19.955 -1.948 1.00 86.31 726 PRO A CA 1
ATOM 5703 C C . PRO A 1 726 ? 11.107 20.776 -1.156 1.00 86.31 726 PRO A C 1
ATOM 5705 O O . PRO A 1 726 ? 12.315 20.685 -1.377 1.00 86.31 726 PRO A O 1
ATOM 5708 N N . ALA A 1 727 ? 10.639 21.541 -0.165 1.00 82.62 727 ALA A N 1
ATOM 5709 C CA . ALA A 1 727 ? 11.492 22.432 0.631 1.00 82.62 727 ALA A CA 1
ATOM 5710 C C . ALA A 1 727 ? 12.579 21.706 1.453 1.00 82.62 727 ALA A C 1
ATOM 5712 O O . ALA A 1 727 ? 13.551 22.333 1.873 1.00 82.62 727 ALA A O 1
ATOM 5713 N N . SER A 1 728 ? 12.419 20.400 1.686 1.00 79.62 728 SER A N 1
ATOM 5714 C CA . SER A 1 728 ? 13.386 19.538 2.373 1.00 79.62 728 SER A CA 1
ATOM 5715 C C . SER A 1 728 ? 14.632 19.223 1.537 1.00 79.62 728 SER A C 1
ATOM 5717 O O . SER A 1 728 ? 15.650 18.812 2.095 1.00 79.62 728 SER A O 1
ATOM 5719 N N . VAL A 1 729 ? 14.580 19.424 0.217 1.00 82.38 729 VAL A N 1
ATOM 5720 C CA . VAL A 1 729 ? 15.646 19.031 -0.707 1.00 82.38 729 VAL A CA 1
ATOM 5721 C C . VAL A 1 729 ? 16.831 19.993 -0.630 1.00 82.38 729 VAL A C 1
ATOM 5723 O O . VAL A 1 729 ? 16.700 21.215 -0.772 1.00 82.38 729 VAL A O 1
ATOM 5726 N N . ARG A 1 730 ? 18.032 19.439 -0.434 1.00 80.12 730 ARG A N 1
ATOM 5727 C CA . ARG A 1 730 ? 19.273 20.218 -0.350 1.00 80.12 730 ARG A CA 1
ATOM 5728 C C . ARG A 1 730 ? 19.812 20.549 -1.737 1.00 80.12 730 ARG A C 1
ATOM 5730 O O . ARG A 1 730 ? 20.255 19.680 -2.480 1.00 80.12 730 ARG A O 1
ATOM 5737 N N . ARG A 1 731 ? 19.815 21.841 -2.067 1.00 79.62 731 ARG A N 1
ATOM 5738 C CA . ARG A 1 731 ? 20.147 22.357 -3.408 1.00 79.62 731 ARG A CA 1
ATOM 5739 C C . ARG A 1 731 ? 21.578 22.067 -3.862 1.00 79.62 731 ARG A C 1
ATOM 5741 O O . ARG A 1 731 ? 21.815 21.925 -5.053 1.00 79.62 731 ARG A O 1
ATOM 5748 N N . ASP A 1 732 ? 22.526 21.989 -2.934 1.00 77.62 732 ASP A N 1
ATOM 5749 C CA . ASP A 1 732 ? 23.946 21.739 -3.211 1.00 77.62 732 ASP A CA 1
ATOM 5750 C C . ASP A 1 732 ? 24.251 20.281 -3.595 1.00 77.62 732 ASP A C 1
ATOM 5752 O O . ASP A 1 732 ? 25.365 19.977 -4.012 1.00 77.62 732 ASP A O 1
ATOM 5756 N N . GLN A 1 733 ? 23.270 19.384 -3.462 1.00 81.88 733 GLN A N 1
ATOM 5757 C CA . GLN A 1 733 ? 23.398 17.947 -3.727 1.00 81.88 733 GLN A CA 1
ATOM 5758 C C . GLN A 1 733 ? 22.616 17.501 -4.971 1.00 81.88 733 GLN A C 1
ATOM 5760 O O . GLN A 1 733 ? 22.571 16.308 -5.280 1.00 81.88 733 GLN A O 1
ATOM 5765 N N . LEU A 1 734 ? 22.010 18.454 -5.686 1.00 88.38 734 LEU A N 1
ATOM 5766 C CA . LEU A 1 734 ? 21.234 18.203 -6.892 1.00 88.38 734 LEU A CA 1
ATOM 5767 C C . LEU A 1 734 ? 22.123 18.135 -8.133 1.00 88.38 734 LEU A C 1
ATOM 5769 O O . LEU A 1 734 ? 23.078 18.896 -8.286 1.00 88.38 734 LEU A O 1
ATOM 5773 N N . THR A 1 735 ? 21.773 17.245 -9.057 1.00 89.25 735 THR A N 1
ATOM 5774 C CA . THR A 1 735 ? 22.423 17.147 -10.363 1.00 89.25 735 THR A CA 1
ATOM 5775 C C . THR A 1 735 ? 21.421 16.787 -11.456 1.00 89.25 735 THR A C 1
ATOM 5777 O O . THR A 1 735 ? 20.492 16.017 -11.222 1.00 89.25 735 THR A O 1
ATOM 5780 N N . LEU A 1 736 ? 21.610 17.316 -12.665 1.00 90.56 736 LEU A N 1
ATOM 5781 C CA . LEU A 1 736 ? 20.878 16.879 -13.853 1.00 90.56 736 LEU A CA 1
ATOM 5782 C C . LEU A 1 736 ? 21.405 15.502 -14.277 1.00 90.56 736 LEU A C 1
ATOM 5784 O O . LEU A 1 736 ? 22.519 15.398 -14.790 1.00 90.56 736 LEU A O 1
ATOM 5788 N N . GLY A 1 737 ? 20.634 14.441 -14.055 1.00 87.62 737 GLY A N 1
ATOM 5789 C CA . GLY A 1 737 ? 21.007 13.079 -14.433 1.00 87.62 737 GLY A CA 1
ATOM 5790 C C . GLY A 1 737 ? 21.087 12.931 -15.950 1.00 87.62 737 GLY A C 1
ATOM 5791 O O . GLY A 1 737 ? 22.167 12.714 -16.502 1.00 87.62 737 GLY A O 1
ATOM 5792 N N . TYR A 1 738 ? 19.947 13.094 -16.618 1.00 90.50 738 TYR A N 1
ATOM 5793 C CA . TYR A 1 738 ? 19.816 13.003 -18.070 1.00 90.50 738 TYR A CA 1
ATOM 5794 C C . TYR A 1 738 ? 18.581 13.762 -18.568 1.00 90.50 738 TYR A C 1
ATOM 5796 O O . TYR A 1 738 ? 17.727 14.171 -17.778 1.00 90.50 738 TYR A O 1
ATOM 5804 N N . ALA A 1 739 ? 18.515 13.942 -19.885 1.00 91.56 739 ALA A N 1
ATOM 5805 C CA . ALA A 1 739 ? 17.348 14.444 -20.594 1.00 91.56 739 ALA A CA 1
ATOM 5806 C C . ALA A 1 739 ? 16.954 13.460 -21.704 1.00 91.56 739 ALA A C 1
ATOM 5808 O O . ALA A 1 739 ? 17.819 12.843 -22.327 1.00 91.56 739 ALA A O 1
ATOM 5809 N N . ALA A 1 740 ? 15.653 13.319 -21.917 1.00 90.56 740 ALA A N 1
ATOM 5810 C CA . ALA A 1 740 ? 15.015 12.433 -22.877 1.00 90.56 740 ALA A CA 1
ATOM 5811 C C . ALA A 1 740 ? 13.978 13.215 -23.689 1.00 90.56 740 ALA A C 1
ATOM 5813 O O . ALA A 1 740 ? 13.418 14.196 -23.199 1.00 90.56 740 ALA A O 1
ATOM 5814 N N . THR A 1 741 ? 13.709 12.791 -24.918 1.00 90.88 741 THR A N 1
ATOM 5815 C CA . THR A 1 741 ? 12.634 13.346 -25.748 1.00 90.88 741 THR A CA 1
ATOM 5816 C C . THR A 1 741 ? 11.392 12.474 -25.673 1.00 90.88 741 THR A C 1
ATOM 5818 O O . THR A 1 741 ? 11.480 11.259 -25.515 1.00 90.88 741 THR A O 1
ATOM 5821 N N . HIS A 1 742 ? 10.216 13.093 -25.778 1.00 91.62 742 HIS A N 1
ATOM 5822 C CA . HIS A 1 742 ? 8.976 12.342 -25.935 1.00 91.62 742 HIS A CA 1
ATOM 5823 C C . HIS A 1 742 ? 8.977 11.609 -27.292 1.00 91.62 742 HIS A C 1
ATOM 5825 O O . HIS A 1 742 ? 9.217 12.271 -28.308 1.00 91.62 742 HIS A O 1
ATOM 5831 N N . PRO A 1 743 ? 8.613 10.312 -27.358 1.00 87.31 743 PRO A N 1
ATOM 5832 C CA . PRO A 1 743 ? 8.679 9.518 -28.592 1.00 87.31 743 PRO A CA 1
ATOM 5833 C C . PRO A 1 743 ? 7.960 10.154 -29.791 1.00 87.31 743 PRO A C 1
ATOM 5835 O O . PRO A 1 743 ? 8.490 10.187 -30.896 1.00 87.31 743 PRO A O 1
ATOM 5838 N N . ASN A 1 744 ? 6.772 10.728 -29.555 1.00 88.19 744 ASN A N 1
ATOM 5839 C CA . ASN A 1 744 ? 5.929 11.318 -30.608 1.00 88.19 744 ASN A CA 1
ATOM 5840 C C . ASN A 1 744 ? 5.754 12.847 -30.537 1.00 88.19 744 ASN A C 1
ATOM 5842 O O . ASN A 1 744 ? 5.013 13.415 -31.338 1.00 88.19 744 ASN A O 1
ATOM 5846 N N . ILE A 1 745 ? 6.396 13.530 -29.580 1.00 89.56 745 ILE A N 1
ATOM 5847 C CA . ILE A 1 745 ? 6.246 14.986 -29.379 1.00 89.56 745 ILE A CA 1
ATOM 5848 C C . ILE A 1 745 ? 7.638 15.592 -29.150 1.00 89.56 745 ILE A C 1
ATOM 5850 O O . ILE A 1 745 ? 8.006 15.889 -28.015 1.00 89.56 745 ILE A O 1
ATOM 5854 N N . PRO A 1 746 ? 8.428 15.804 -30.216 1.00 80.69 746 PRO A N 1
ATOM 5855 C CA . PRO A 1 746 ? 9.822 16.246 -30.116 1.00 80.69 746 PRO A CA 1
ATOM 5856 C C . PRO A 1 746 ? 10.058 17.481 -29.236 1.00 80.69 746 PRO A C 1
ATOM 5858 O O . PRO A 1 746 ? 11.080 17.581 -28.563 1.00 80.69 746 PRO A O 1
ATOM 5861 N N . ASN A 1 747 ? 9.089 18.402 -29.196 1.00 88.56 747 ASN A N 1
ATOM 5862 C CA . ASN A 1 747 ? 9.177 19.637 -28.415 1.00 88.56 747 ASN A CA 1
ATOM 5863 C C . ASN A 1 747 ? 8.997 19.439 -26.900 1.00 88.56 747 ASN A C 1
ATOM 5865 O O . ASN A 1 747 ? 9.126 20.399 -26.143 1.00 88.56 747 ASN A O 1
ATOM 5869 N N . LYS A 1 748 ? 8.711 18.218 -26.439 1.00 92.81 748 LYS A N 1
ATOM 5870 C CA . LYS A 1 748 ? 8.544 17.894 -25.022 1.00 92.81 748 LYS A CA 1
ATOM 5871 C C . LYS A 1 748 ? 9.742 17.085 -24.528 1.00 92.81 748 LYS A C 1
ATOM 5873 O O . LYS A 1 748 ? 9.969 15.951 -24.951 1.00 92.81 748 LYS A O 1
ATOM 5878 N N . LEU A 1 749 ? 10.503 17.686 -23.619 1.00 94.06 749 LEU A N 1
ATOM 5879 C CA . LEU A 1 749 ? 11.644 17.072 -22.948 1.00 94.06 749 LEU A CA 1
ATOM 5880 C C . LEU A 1 749 ? 11.230 16.474 -21.611 1.00 94.06 749 LEU A C 1
ATOM 5882 O O . LEU A 1 749 ? 10.416 17.054 -20.902 1.00 94.06 749 LEU A O 1
ATOM 5886 N N . PHE A 1 750 ? 11.856 15.368 -21.235 1.00 94.19 750 PHE A N 1
ATOM 5887 C CA . PHE A 1 750 ? 11.790 14.789 -19.901 1.00 94.19 750 PHE A CA 1
ATOM 5888 C C . PHE A 1 750 ? 13.162 14.844 -19.253 1.00 94.19 750 PHE A C 1
ATOM 5890 O O . PHE A 1 750 ? 14.160 14.453 -19.851 1.00 94.19 750 PHE A O 1
ATOM 5897 N N . ILE A 1 751 ? 13.228 15.381 -18.043 1.00 93.94 751 ILE A N 1
ATOM 5898 C CA . ILE A 1 751 ? 14.475 15.737 -17.377 1.00 93.94 751 ILE A CA 1
ATOM 5899 C C . ILE A 1 751 ? 14.488 15.088 -16.010 1.00 93.94 751 ILE A C 1
ATOM 5901 O O . ILE A 1 751 ? 13.614 15.352 -15.185 1.00 93.94 751 ILE A O 1
ATOM 5905 N N . THR A 1 752 ? 15.518 14.294 -15.752 1.00 92.25 752 THR A N 1
ATOM 5906 C CA . THR A 1 752 ? 15.689 13.633 -14.462 1.00 92.25 752 THR A CA 1
ATOM 5907 C C . THR A 1 752 ? 16.713 14.390 -13.628 1.00 92.25 752 THR A C 1
ATOM 5909 O O . THR A 1 752 ? 17.873 14.530 -14.020 1.00 92.25 752 THR A O 1
ATOM 5912 N N . VAL A 1 753 ? 16.297 14.863 -12.456 1.00 91.88 753 VAL A N 1
ATOM 5913 C CA . VAL A 1 753 ? 17.148 15.484 -11.435 1.00 91.88 753 VAL A CA 1
ATOM 5914 C C . VAL A 1 753 ? 17.406 14.468 -10.329 1.00 91.88 753 VAL A C 1
ATOM 5916 O O . VAL A 1 753 ? 16.471 13.859 -9.826 1.00 91.88 753 VAL A O 1
ATOM 5919 N N . ILE A 1 754 ? 18.661 14.301 -9.921 1.00 88.75 754 ILE A N 1
ATOM 5920 C CA . ILE A 1 754 ? 19.062 13.384 -8.851 1.00 88.75 754 ILE A CA 1
ATOM 5921 C C . ILE A 1 754 ? 19.498 14.187 -7.624 1.00 88.75 754 ILE A C 1
ATOM 5923 O O . ILE A 1 754 ? 20.367 15.052 -7.727 1.00 88.75 754 ILE A O 1
ATOM 5927 N N . ASP A 1 755 ? 18.936 13.861 -6.464 1.00 87.25 755 ASP A N 1
ATOM 5928 C CA . ASP A 1 755 ? 19.429 14.255 -5.145 1.00 87.25 755 ASP A CA 1
ATOM 5929 C C . ASP A 1 755 ? 20.398 13.188 -4.629 1.00 87.25 755 ASP A C 1
ATOM 5931 O O . ASP A 1 755 ? 19.999 12.083 -4.251 1.00 87.25 755 ASP A O 1
ATOM 5935 N N . ARG A 1 756 ? 21.691 13.522 -4.608 1.00 79.19 756 ARG A N 1
ATOM 5936 C CA . ARG A 1 756 ? 22.758 12.596 -4.198 1.00 79.19 756 ARG A CA 1
ATOM 5937 C C . ARG A 1 756 ? 22.816 12.361 -2.691 1.00 79.19 756 ARG A C 1
ATOM 5939 O O . ARG A 1 756 ? 23.435 11.389 -2.262 1.00 79.19 756 ARG A O 1
ATOM 5946 N N . ALA A 1 757 ? 22.228 13.248 -1.892 1.00 76.69 757 ALA A N 1
ATOM 5947 C CA . ALA A 1 757 ? 22.270 13.150 -0.441 1.00 76.69 757 ALA A CA 1
ATOM 5948 C C . ALA A 1 757 ? 21.241 12.154 0.083 1.00 76.69 757 ALA A C 1
ATOM 5950 O O . ALA A 1 757 ? 21.594 11.250 0.841 1.00 76.69 757 ALA A O 1
ATOM 5951 N N . GLU A 1 758 ? 19.987 12.335 -0.322 1.00 74.25 758 GLU A N 1
ATOM 5952 C CA . GLU A 1 758 ? 18.884 11.469 0.100 1.00 74.25 758 GLU A CA 1
ATOM 5953 C C . GLU A 1 758 ? 18.734 10.248 -0.819 1.00 74.25 758 GLU A C 1
ATOM 5955 O O . GLU A 1 758 ? 18.173 9.231 -0.416 1.00 74.25 758 GLU A O 1
ATOM 5960 N N . GLY A 1 759 ? 19.301 10.308 -2.031 1.00 76.94 759 GLY A N 1
ATOM 5961 C CA . GLY A 1 759 ? 19.145 9.269 -3.040 1.00 76.94 759 GLY A CA 1
ATOM 5962 C C . GLY A 1 759 ? 17.730 9.279 -3.600 1.00 76.94 759 GLY A C 1
ATOM 5963 O O . GLY A 1 759 ? 17.076 8.247 -3.583 1.00 76.94 759 GLY A O 1
ATOM 5964 N N . ASN A 1 760 ? 17.262 10.437 -4.076 1.00 85.25 760 ASN A N 1
ATOM 5965 C CA . ASN A 1 760 ? 15.968 10.606 -4.748 1.00 85.25 760 ASN A CA 1
ATOM 5966 C C . ASN A 1 760 ? 16.174 11.049 -6.203 1.00 85.25 760 ASN A C 1
ATOM 5968 O O . ASN A 1 760 ? 17.145 11.733 -6.517 1.00 85.25 760 ASN A O 1
ATOM 5972 N N . ALA A 1 761 ? 15.266 10.661 -7.092 1.00 87.94 761 ALA A N 1
ATOM 5973 C CA . ALA A 1 761 ? 15.174 11.118 -8.468 1.00 87.94 761 ALA A CA 1
ATOM 5974 C C . ALA A 1 761 ? 13.831 11.830 -8.667 1.00 87.94 761 ALA A C 1
ATOM 5976 O O . ALA A 1 761 ? 12.796 11.393 -8.164 1.00 87.94 761 ALA A O 1
ATOM 5977 N N . TYR A 1 762 ? 13.871 12.927 -9.411 1.00 90.56 762 TYR A N 1
ATOM 5978 C CA . TYR A 1 762 ? 12.721 13.748 -9.754 1.00 90.56 762 TYR A CA 1
ATOM 5979 C C . TYR A 1 762 ? 12.643 13.857 -11.267 1.00 90.56 762 TYR A C 1
ATOM 5981 O O . TYR A 1 762 ? 13.619 14.267 -11.897 1.00 90.56 762 TYR A O 1
ATOM 5989 N N . ALA A 1 763 ? 11.506 13.493 -11.847 1.00 92.25 763 ALA A N 1
ATOM 5990 C CA . ALA A 1 763 ? 11.297 13.569 -13.286 1.00 92.25 763 ALA A CA 1
ATOM 5991 C C . ALA A 1 763 ? 10.402 14.760 -13.618 1.00 92.25 763 ALA A C 1
ATOM 5993 O O . ALA A 1 763 ? 9.278 14.869 -13.123 1.00 92.25 763 ALA A O 1
ATOM 5994 N N . PHE A 1 764 ? 10.902 15.633 -14.481 1.00 94.81 764 PHE A N 1
ATOM 5995 C CA . PHE A 1 764 ? 10.200 16.802 -14.981 1.00 94.81 764 PHE A CA 1
ATOM 5996 C C . PHE A 1 764 ? 9.860 16.620 -16.450 1.00 94.81 764 PHE A C 1
ATOM 5998 O O . PHE A 1 764 ? 10.655 16.035 -17.177 1.00 94.81 764 PHE A O 1
ATOM 6005 N N . SER A 1 765 ? 8.751 17.189 -16.911 1.00 94.56 765 SER A N 1
ATOM 6006 C CA . SER A 1 765 ? 8.586 17.511 -18.326 1.00 94.56 765 SER A CA 1
ATOM 6007 C C . SER A 1 765 ? 8.871 18.988 -18.556 1.00 94.56 765 SER A C 1
ATOM 6009 O O . SER A 1 765 ? 8.545 19.811 -17.705 1.00 94.56 765 SER A O 1
ATOM 6011 N N . TYR A 1 766 ? 9.429 19.331 -19.706 1.00 95.50 766 TYR A N 1
ATOM 6012 C CA . TYR A 1 766 ? 9.673 20.698 -20.138 1.00 95.50 766 TYR A CA 1
ATOM 6013 C C . TYR A 1 766 ? 9.226 20.853 -21.587 1.00 95.50 766 TYR A C 1
ATOM 6015 O O . TYR A 1 766 ? 9.710 20.150 -22.474 1.00 95.50 766 TYR A O 1
ATOM 6023 N N . ASP A 1 767 ? 8.293 21.765 -21.817 1.00 94.06 767 ASP A N 1
ATOM 6024 C CA . ASP A 1 767 ? 7.810 22.100 -23.152 1.00 94.06 767 ASP A CA 1
ATOM 6025 C C . ASP A 1 767 ? 8.685 23.220 -23.742 1.00 94.06 767 ASP A C 1
ATOM 6027 O O . ASP A 1 767 ? 8.811 24.302 -23.162 1.00 94.06 767 ASP A O 1
ATOM 6031 N N . LEU A 1 768 ? 9.331 22.937 -24.878 1.00 92.50 768 LEU A N 1
ATOM 6032 C CA . LEU A 1 768 ? 10.243 23.854 -25.566 1.00 92.50 768 LEU A CA 1
ATOM 6033 C C . LEU A 1 768 ? 9.529 25.083 -26.157 1.00 92.50 768 LEU A C 1
ATOM 6035 O O . LEU A 1 768 ? 10.182 26.100 -26.388 1.00 92.50 768 LEU A O 1
ATOM 6039 N N . GLU A 1 769 ? 8.220 25.014 -26.408 1.00 91.44 769 GLU A N 1
ATOM 6040 C CA . GLU A 1 769 ? 7.432 26.126 -26.944 1.00 91.44 769 GLU A CA 1
ATOM 6041 C C . GLU A 1 769 ? 6.974 27.077 -25.838 1.00 91.44 769 GLU A C 1
ATOM 6043 O O . GLU A 1 769 ? 7.066 28.299 -25.987 1.00 91.44 769 GLU A O 1
ATOM 6048 N N . THR A 1 770 ? 6.478 26.535 -24.723 1.00 92.69 770 THR A N 1
ATOM 6049 C CA . THR A 1 770 ? 5.959 27.343 -23.607 1.00 92.69 770 THR A CA 1
ATOM 6050 C C . THR A 1 770 ? 7.043 27.747 -22.608 1.00 92.69 770 THR A C 1
ATOM 6052 O O . THR A 1 770 ? 6.882 28.743 -21.900 1.00 92.69 770 THR A O 1
ATOM 6055 N N . GLY A 1 771 ? 8.135 26.984 -22.531 1.00 91.88 771 GLY A N 1
ATOM 6056 C CA . GLY A 1 771 ? 9.211 27.163 -21.563 1.00 91.88 771 GLY A CA 1
ATOM 6057 C C . GLY A 1 771 ? 8.826 26.789 -20.128 1.00 91.88 771 GLY A C 1
ATOM 6058 O O . GLY A 1 771 ? 9.442 27.290 -19.185 1.00 91.88 771 GLY A O 1
ATOM 6059 N N . THR A 1 772 ? 7.791 25.964 -19.935 1.00 89.81 772 THR A N 1
ATOM 6060 C CA . THR A 1 772 ? 7.265 25.625 -18.604 1.00 89.81 772 THR A CA 1
ATOM 6061 C C . THR A 1 772 ? 7.694 24.227 -18.149 1.00 89.81 772 THR A C 1
ATOM 6063 O O . THR A 1 772 ? 7.310 23.249 -18.797 1.00 89.81 772 THR A O 1
ATOM 6066 N N . PRO A 1 773 ? 8.437 24.103 -17.030 1.00 93.62 773 PRO A N 1
ATOM 6067 C CA . PRO A 1 773 ? 8.682 22.819 -16.389 1.00 93.62 773 PRO A CA 1
ATOM 6068 C C . PRO A 1 773 ? 7.498 22.369 -15.518 1.00 93.62 773 PRO A C 1
ATOM 6070 O O . PRO A 1 773 ? 6.880 23.175 -14.825 1.00 93.62 773 PRO A O 1
ATOM 6073 N N . GLU A 1 774 ? 7.237 21.065 -15.503 1.00 92.75 774 GLU A N 1
ATOM 6074 C CA . GLU A 1 774 ? 6.233 20.398 -14.666 1.00 92.75 774 GLU A CA 1
ATOM 6075 C C . GLU A 1 774 ? 6.858 19.165 -14.004 1.00 92.75 774 GLU A C 1
ATOM 6077 O O . GLU A 1 774 ? 7.522 18.379 -14.677 1.00 92.75 774 GLU A O 1
ATOM 6082 N N . LEU A 1 775 ? 6.668 18.996 -12.693 1.00 91.94 775 LEU A N 1
ATOM 6083 C CA . LEU A 1 775 ? 7.145 17.830 -11.944 1.00 91.94 775 LEU A CA 1
ATOM 6084 C C . LEU A 1 775 ? 6.126 16.685 -12.057 1.00 91.94 775 LEU A C 1
ATOM 6086 O O . LEU A 1 775 ? 4.986 16.843 -11.630 1.00 91.94 775 LEU A O 1
ATOM 6090 N N . HIS A 1 776 ? 6.547 15.527 -12.572 1.00 88.44 776 HIS A N 1
ATOM 6091 C CA . HIS A 1 776 ? 5.680 14.348 -12.735 1.00 88.44 776 HIS A CA 1
ATOM 6092 C C . HIS A 1 776 ? 5.866 13.300 -11.649 1.00 88.44 776 HIS A C 1
ATOM 6094 O O . HIS A 1 776 ? 4.897 12.649 -11.254 1.00 88.44 776 HIS A O 1
ATOM 6100 N N . PHE A 1 777 ? 7.101 13.129 -11.178 1.00 79.94 777 PHE A N 1
ATOM 6101 C CA . PHE A 1 777 ? 7.432 12.090 -10.216 1.00 79.94 777 PHE A CA 1
ATOM 6102 C C . PHE A 1 777 ? 8.498 12.506 -9.210 1.00 79.94 777 PHE A C 1
ATOM 6104 O O . PHE A 1 777 ? 9.435 13.233 -9.539 1.00 79.94 777 PHE A O 1
ATOM 6111 N N . ASP A 1 778 ? 8.427 11.873 -8.045 1.00 82.25 778 ASP A N 1
ATOM 6112 C CA . ASP A 1 778 ? 9.502 11.703 -7.084 1.00 82.25 778 ASP A CA 1
ATOM 6113 C C . ASP A 1 778 ? 9.619 10.217 -6.695 1.00 82.25 778 ASP A C 1
ATOM 6115 O O . ASP A 1 778 ? 8.631 9.516 -6.459 1.00 82.25 778 ASP A O 1
ATOM 6119 N N . LEU A 1 779 ? 10.836 9.687 -6.653 1.00 76.19 779 LEU A N 1
ATOM 6120 C CA . LEU A 1 779 ? 11.092 8.344 -6.133 1.00 76.19 779 LEU A CA 1
ATOM 6121 C C . LEU A 1 779 ? 12.509 8.249 -5.575 1.00 76.19 779 LEU A C 1
ATOM 6123 O O . LEU A 1 779 ? 13.389 8.989 -6.008 1.00 76.19 779 LEU A O 1
ATOM 6127 N N . PRO A 1 780 ? 12.783 7.280 -4.698 1.00 72.38 780 PRO A N 1
ATOM 6128 C CA . PRO A 1 780 ? 14.150 6.934 -4.352 1.00 72.38 780 PRO A CA 1
ATOM 6129 C C . PRO A 1 780 ? 14.950 6.525 -5.595 1.00 72.38 780 PRO A C 1
ATOM 6131 O O . PRO A 1 780 ? 14.610 5.578 -6.307 1.00 72.38 780 PRO A O 1
ATOM 6134 N N . ALA A 1 781 ? 16.023 7.259 -5.855 1.00 70.75 781 ALA A N 1
ATOM 6135 C CA . ALA A 1 781 ? 17.034 6.924 -6.830 1.00 70.75 781 ALA A CA 1
ATOM 6136 C C . ALA A 1 781 ? 17.966 5.862 -6.249 1.00 70.75 781 ALA A C 1
ATOM 6138 O O . ALA A 1 781 ? 18.511 5.986 -5.150 1.00 70.75 781 ALA A O 1
ATOM 6139 N N . THR A 1 782 ? 18.225 4.837 -7.042 1.00 68.19 782 THR A N 1
ATOM 6140 C CA . THR A 1 782 ? 19.262 3.842 -6.779 1.00 68.19 782 THR A CA 1
ATOM 6141 C C . THR A 1 782 ? 20.098 3.653 -8.026 1.00 68.19 782 THR A C 1
ATOM 6143 O O . THR A 1 782 ? 19.666 4.070 -9.105 1.00 68.19 782 THR A O 1
ATOM 6146 N N . PRO A 1 783 ? 21.271 3.004 -7.915 1.00 70.38 783 PRO A N 1
ATOM 6147 C CA . PRO A 1 783 ? 21.929 2.459 -9.089 1.00 70.38 783 PRO A CA 1
ATOM 6148 C C . PRO A 1 783 ? 20.905 1.752 -9.979 1.00 70.38 783 PRO A C 1
ATOM 6150 O O . PRO A 1 783 ? 20.003 1.072 -9.474 1.00 70.38 783 PRO A O 1
ATOM 6153 N N . TYR A 1 784 ? 21.048 1.951 -11.284 1.00 74.38 784 TYR A N 1
ATOM 6154 C CA . TYR A 1 784 ? 20.193 1.369 -12.317 1.00 74.38 784 TYR A CA 1
ATOM 6155 C C . TYR A 1 784 ? 18.771 1.923 -12.383 1.00 74.38 784 TYR A C 1
ATOM 6157 O O . TYR A 1 784 ? 17.862 1.256 -12.862 1.00 74.38 784 TYR A O 1
ATOM 6165 N N . HIS A 1 785 ? 18.570 3.155 -11.929 1.00 81.44 785 HIS A N 1
ATOM 6166 C CA . HIS A 1 785 ? 17.341 3.894 -12.186 1.00 81.44 785 HIS A CA 1
ATOM 6167 C C . HIS A 1 785 ? 17.042 3.935 -13.694 1.00 81.44 785 HIS A C 1
ATOM 6169 O O . HIS A 1 785 ? 17.954 4.132 -14.496 1.00 81.44 785 HIS A O 1
ATOM 6175 N N . SER A 1 786 ? 15.779 3.772 -14.084 1.00 85.25 786 SER A N 1
ATOM 6176 C CA . SER A 1 786 ? 15.380 3.840 -15.488 1.00 85.25 786 SER A CA 1
ATOM 6177 C C . SER A 1 786 ? 14.103 4.642 -15.677 1.00 85.25 786 SER A C 1
ATOM 6179 O O . SER A 1 786 ? 13.250 4.665 -14.788 1.00 85.25 786 SER A O 1
ATOM 6181 N N . LEU A 1 787 ? 13.999 5.287 -16.834 1.00 89.56 787 LEU A N 1
ATOM 6182 C CA . LEU A 1 787 ? 12.807 5.958 -17.334 1.00 89.56 787 LEU A CA 1
ATOM 6183 C C . LEU A 1 787 ? 12.510 5.417 -18.725 1.00 89.56 787 LEU A C 1
ATOM 6185 O O . LEU A 1 787 ? 13.419 5.356 -19.547 1.00 89.56 787 LEU A O 1
ATOM 6189 N N . GLY A 1 788 ? 11.270 5.036 -18.995 1.00 90.38 788 GLY A N 1
ATOM 6190 C CA . GLY A 1 788 ? 10.844 4.562 -20.306 1.00 90.38 788 GLY A CA 1
ATOM 6191 C C . GLY A 1 788 ? 9.478 5.100 -20.703 1.00 90.38 788 GLY A C 1
ATOM 6192 O O . GLY A 1 788 ? 8.798 5.730 -19.895 1.00 90.38 788 GLY A O 1
ATOM 6193 N N . PHE A 1 789 ? 9.082 4.850 -21.946 1.00 92.69 789 PHE A N 1
ATOM 6194 C CA . PHE A 1 789 ? 7.792 5.278 -22.488 1.00 92.69 789 PHE A CA 1
ATOM 6195 C C . PHE A 1 789 ? 7.046 4.114 -23.135 1.00 92.69 789 PHE A C 1
ATOM 6197 O O . PHE A 1 789 ? 7.672 3.184 -23.650 1.00 92.69 789 PHE A O 1
ATOM 6204 N N . SER A 1 790 ? 5.715 4.195 -23.153 1.00 93.94 790 SER A N 1
ATOM 6205 C CA . SER A 1 790 ? 4.925 3.446 -24.131 1.00 93.94 790 SER A CA 1
ATOM 6206 C C . SER A 1 790 ? 5.267 3.909 -25.559 1.00 93.94 790 SER A C 1
ATOM 6208 O O . SER A 1 790 ? 5.681 5.059 -25.739 1.00 93.94 790 SER A O 1
ATOM 6210 N N . PRO A 1 791 ? 5.098 3.061 -26.590 1.00 91.69 791 PRO A N 1
ATOM 6211 C CA . PRO A 1 791 ? 5.379 3.433 -27.983 1.00 91.69 791 PRO A CA 1
ATOM 6212 C C . PRO A 1 791 ? 4.664 4.710 -28.467 1.00 91.69 791 PRO A C 1
ATOM 6214 O O . PRO A 1 791 ? 5.227 5.499 -29.228 1.00 91.69 791 PRO A O 1
ATOM 6217 N N . ASP A 1 792 ? 3.439 4.961 -28.002 1.00 92.19 792 ASP A N 1
ATOM 6218 C CA . ASP A 1 792 ? 2.670 6.175 -28.294 1.00 92.19 792 ASP A CA 1
ATOM 6219 C C . ASP A 1 792 ? 3.104 7.396 -27.448 1.00 92.19 792 ASP A C 1
ATOM 6221 O O . ASP A 1 792 ? 2.774 8.541 -27.774 1.00 92.19 792 ASP A O 1
ATOM 6225 N N . GLY A 1 793 ? 3.904 7.174 -26.405 1.00 92.38 793 GLY A N 1
ATOM 6226 C CA . GLY A 1 793 ? 4.367 8.171 -25.449 1.00 92.38 793 GLY A CA 1
ATOM 6227 C C . GLY A 1 793 ? 3.320 8.618 -24.426 1.00 92.38 793 GLY A C 1
ATOM 6228 O O . GLY A 1 793 ? 3.628 9.493 -23.624 1.00 92.38 793 GLY A O 1
ATOM 6229 N N . ARG A 1 794 ? 2.108 8.043 -24.403 1.00 93.62 794 ARG A N 1
ATOM 6230 C CA . ARG A 1 794 ? 1.069 8.385 -23.413 1.00 93.62 794 ARG A CA 1
ATOM 6231 C C . ARG A 1 794 ? 1.503 8.039 -21.993 1.00 93.62 794 ARG A C 1
ATOM 6233 O O . ARG A 1 794 ? 1.262 8.821 -21.071 1.00 93.62 794 ARG A O 1
ATOM 6240 N N . TYR A 1 795 ? 2.134 6.882 -21.818 1.00 94.38 795 TYR A N 1
ATOM 6241 C CA . TYR A 1 795 ? 2.560 6.389 -20.518 1.00 94.38 795 TYR A CA 1
ATOM 6242 C C . TYR A 1 795 ? 4.058 6.590 -20.329 1.00 94.38 795 TYR A C 1
ATOM 6244 O O . TYR A 1 795 ? 4.871 6.193 -21.163 1.00 94.38 795 TYR A O 1
ATOM 6252 N N . MET A 1 796 ? 4.427 7.171 -19.190 1.00 92.94 796 MET A N 1
ATOM 6253 C CA . MET A 1 796 ? 5.811 7.286 -18.743 1.00 92.94 796 MET A CA 1
ATOM 6254 C C . MET A 1 796 ? 6.053 6.322 -17.584 1.00 92.94 796 MET A C 1
ATOM 6256 O O . MET A 1 796 ? 5.308 6.304 -16.605 1.00 92.94 796 MET A O 1
ATOM 6260 N N . LEU A 1 797 ? 7.109 5.526 -17.692 1.00 91.44 797 LEU A N 1
ATOM 6261 C CA . LEU A 1 797 ? 7.475 4.500 -16.732 1.00 91.44 797 LEU A CA 1
ATOM 6262 C C . LEU A 1 797 ? 8.748 4.918 -16.027 1.00 91.44 797 LEU A C 1
ATOM 6264 O O . LEU A 1 797 ? 9.672 5.429 -16.657 1.00 91.44 797 LEU A O 1
ATOM 6268 N N . MET A 1 798 ? 8.824 4.666 -14.729 1.00 88.06 798 MET A N 1
ATOM 6269 C CA . MET A 1 798 ? 10.023 4.978 -13.972 1.00 88.06 798 MET A CA 1
ATOM 6270 C C . MET A 1 798 ? 10.287 3.952 -12.880 1.00 88.06 798 MET A C 1
ATOM 6272 O O . MET A 1 798 ? 9.385 3.579 -12.131 1.00 88.06 798 MET A O 1
ATOM 6276 N N . THR A 1 799 ? 11.538 3.508 -12.768 1.00 82.50 799 THR A N 1
ATOM 6277 C CA . THR A 1 799 ? 11.943 2.475 -11.807 1.00 82.50 799 THR A CA 1
ATOM 6278 C C . THR A 1 799 ? 12.900 3.009 -10.745 1.00 82.50 799 THR A C 1
ATOM 6280 O O . THR A 1 799 ? 13.848 3.733 -11.063 1.00 82.50 799 THR A O 1
ATOM 6283 N N . GLY A 1 800 ? 12.743 2.554 -9.501 1.00 67.62 800 GLY A N 1
ATOM 6284 C CA . GLY A 1 800 ? 13.706 2.781 -8.414 1.00 67.62 800 GLY A CA 1
ATOM 6285 C C . GLY A 1 800 ? 13.709 1.628 -7.407 1.00 67.62 800 GLY A C 1
ATOM 6286 O O . GLY A 1 800 ? 12.661 1.038 -7.125 1.00 67.62 800 GLY A O 1
ATOM 6287 N N . GLN A 1 801 ? 14.881 1.255 -6.874 1.00 60.50 801 GLN A N 1
ATOM 6288 C CA . GLN A 1 801 ? 14.953 0.272 -5.790 1.00 60.50 801 GLN A CA 1
ATOM 6289 C C . GLN A 1 801 ? 14.675 0.956 -4.450 1.00 60.50 801 GLN A C 1
ATOM 6291 O O . GLN A 1 801 ? 15.354 1.893 -4.043 1.00 60.50 801 GLN A O 1
ATOM 6296 N N . TYR A 1 802 ? 13.721 0.431 -3.691 1.00 52.28 802 TYR A N 1
ATOM 6297 C CA . TYR A 1 802 ? 13.606 0.782 -2.281 1.00 52.28 802 TYR A CA 1
ATOM 6298 C C . TYR A 1 802 ? 14.525 -0.144 -1.471 1.00 52.28 802 TYR A C 1
ATOM 6300 O O . TYR A 1 802 ? 14.398 -1.366 -1.540 1.00 52.28 802 TYR A O 1
ATOM 6308 N N . ARG A 1 803 ? 15.496 0.435 -0.751 1.00 42.44 803 ARG A N 1
ATOM 6309 C CA . ARG A 1 803 ? 16.546 -0.258 0.022 1.00 42.44 803 ARG A CA 1
ATOM 6310 C C . ARG A 1 803 ? 16.017 -1.407 0.898 1.00 42.44 803 ARG A C 1
ATOM 6312 O O . ARG A 1 803 ? 15.248 -1.165 1.817 1.00 42.44 803 ARG A O 1
ATOM 6319 N N . THR A 1 804 ? 16.676 -2.565 0.814 1.00 37.34 804 THR A N 1
ATOM 6320 C CA . THR A 1 804 ? 17.432 -3.127 1.951 1.00 37.34 804 THR A CA 1
ATOM 6321 C C . THR A 1 804 ? 18.772 -3.672 1.439 1.00 37.34 804 THR A C 1
ATOM 6323 O O . THR A 1 804 ? 18.876 -4.191 0.333 1.00 37.34 804 THR A O 1
ATOM 6326 N N . ARG A 1 805 ? 19.841 -3.453 2.213 1.00 33.41 805 ARG A N 1
ATOM 6327 C CA . ARG A 1 805 ? 21.231 -3.829 1.895 1.00 33.41 805 ARG A CA 1
ATOM 6328 C C . ARG A 1 805 ? 21.328 -5.290 1.458 1.00 33.41 805 ARG A C 1
ATOM 6330 O O . ARG A 1 805 ? 20.944 -6.131 2.257 1.00 33.41 805 ARG A O 1
ATOM 6337 N N . PHE A 1 806 ? 21.925 -5.553 0.288 1.00 33.44 806 PHE A N 1
ATOM 6338 C CA . PHE A 1 806 ? 22.649 -6.782 -0.103 1.00 33.44 806 PHE A CA 1
ATOM 6339 C C . PHE A 1 806 ? 22.264 -8.074 0.645 1.00 33.44 806 PHE A C 1
ATOM 6341 O O . PHE A 1 806 ? 23.119 -8.806 1.145 1.00 33.44 806 PHE A O 1
ATOM 6348 N N . GLY A 1 807 ? 20.967 -8.348 0.733 1.00 33.94 807 GLY A N 1
ATOM 6349 C CA . GLY A 1 807 ? 20.424 -9.613 1.182 1.00 33.94 807 GLY A CA 1
ATOM 6350 C C . GLY A 1 807 ? 19.982 -10.366 -0.067 1.00 33.94 807 GLY A C 1
ATOM 6351 O O . GLY A 1 807 ? 19.261 -9.778 -0.874 1.00 33.94 807 GLY A O 1
ATOM 6352 N N . PRO A 1 808 ? 20.351 -11.642 -0.252 1.00 32.69 808 PRO A N 1
ATOM 6353 C CA . PRO A 1 808 ? 19.981 -12.441 -1.429 1.00 32.69 808 PRO A CA 1
ATOM 6354 C C . PRO A 1 808 ? 18.462 -12.704 -1.580 1.00 32.69 808 PRO A C 1
ATOM 6356 O O . PRO A 1 808 ? 18.057 -13.536 -2.383 1.00 32.69 808 PRO A O 1
ATOM 6359 N N . SER A 1 809 ? 17.611 -12.012 -0.815 1.00 39.53 809 SER A N 1
ATOM 6360 C CA . SER A 1 809 ? 16.154 -12.169 -0.775 1.00 39.53 809 SER A CA 1
ATOM 6361 C C . SER A 1 809 ? 15.355 -10.910 -1.161 1.00 39.53 809 SER A C 1
ATOM 6363 O O . SER A 1 809 ? 14.133 -10.963 -1.106 1.00 39.53 809 SER A O 1
ATOM 6365 N N . GLY A 1 810 ? 15.998 -9.790 -1.531 1.00 50.53 810 GLY A N 1
ATOM 6366 C CA . GLY A 1 810 ? 15.351 -8.480 -1.761 1.00 50.53 810 GLY A CA 1
ATOM 6367 C C . GLY A 1 810 ? 15.391 -7.952 -3.205 1.00 50.53 810 GLY A C 1
ATOM 6368 O O . GLY A 1 810 ? 15.652 -6.773 -3.409 1.00 50.53 810 GLY A O 1
ATOM 6369 N N . GLU A 1 811 ? 15.181 -8.803 -4.213 1.00 61.78 811 GLU A N 1
ATOM 6370 C CA . GLU A 1 811 ? 15.275 -8.449 -5.648 1.00 61.78 811 GLU A CA 1
ATOM 6371 C C . GLU A 1 811 ? 13.995 -7.771 -6.201 1.00 61.78 811 GLU A C 1
ATOM 6373 O O . GLU A 1 811 ? 13.495 -8.168 -7.246 1.00 61.78 811 GLU A O 1
ATOM 6378 N N . THR A 1 812 ? 13.407 -6.785 -5.517 1.00 70.94 812 THR A N 1
ATOM 6379 C CA . THR A 1 812 ? 12.196 -6.091 -6.019 1.00 70.94 812 THR A CA 1
ATOM 6380 C C . THR A 1 812 ? 12.414 -4.596 -6.191 1.00 70.94 812 THR A C 1
ATOM 6382 O O . THR A 1 812 ? 12.983 -3.955 -5.305 1.00 70.94 812 THR A O 1
ATOM 6385 N N . ALA A 1 813 ? 11.897 -4.026 -7.276 1.00 76.50 813 ALA A N 1
ATOM 6386 C CA . ALA A 1 813 ? 11.868 -2.587 -7.521 1.00 76.50 813 ALA A CA 1
ATOM 6387 C C . ALA A 1 813 ? 10.428 -2.077 -7.619 1.00 76.50 813 ALA A C 1
ATOM 6389 O O . ALA A 1 813 ? 9.505 -2.845 -7.886 1.00 76.50 813 ALA A O 1
ATOM 6390 N N . VAL A 1 814 ? 10.250 -0.779 -7.378 1.00 82.38 814 VAL A N 1
ATOM 6391 C CA . VAL A 1 814 ? 8.988 -0.100 -7.687 1.00 82.38 814 VAL A CA 1
ATOM 6392 C C . VAL A 1 814 ? 9.052 0.356 -9.138 1.00 82.38 814 VAL A C 1
ATOM 6394 O O . VAL A 1 814 ? 10.042 0.975 -9.535 1.00 82.38 814 VAL A O 1
ATOM 6397 N N . LEU A 1 815 ? 8.006 0.051 -9.899 1.00 86.88 815 LEU A N 1
ATOM 6398 C CA . LEU A 1 815 ? 7.732 0.600 -11.221 1.00 86.88 815 LEU A CA 1
ATOM 6399 C C . LEU A 1 815 ? 6.547 1.558 -11.089 1.00 86.88 815 LEU A C 1
ATOM 6401 O O . LEU A 1 815 ? 5.475 1.149 -10.659 1.00 86.88 815 LEU A O 1
ATOM 6405 N N . LEU A 1 816 ? 6.739 2.827 -11.426 1.00 89.06 816 LEU A N 1
ATOM 6406 C CA . LEU A 1 816 ? 5.665 3.813 -11.495 1.00 89.06 816 LEU A CA 1
ATOM 6407 C C . LEU A 1 816 ? 5.245 3.975 -12.950 1.00 89.06 816 LEU A C 1
ATOM 6409 O O . LEU A 1 816 ? 6.103 4.238 -13.789 1.00 89.06 816 LEU A O 1
ATOM 6413 N N . VAL A 1 817 ? 3.952 3.848 -13.231 1.00 91.62 817 VAL A N 1
ATOM 6414 C CA . VAL A 1 817 ? 3.357 4.118 -14.544 1.00 91.62 817 VAL A CA 1
ATOM 6415 C C . VAL A 1 817 ? 2.532 5.393 -14.427 1.00 91.62 817 VAL A C 1
ATOM 6417 O O . VAL A 1 817 ? 1.586 5.439 -13.647 1.00 91.62 817 VAL A O 1
ATOM 6420 N N . LYS A 1 818 ? 2.901 6.440 -15.163 1.00 91.81 818 LYS A N 1
ATOM 6421 C CA . LYS A 1 818 ? 2.195 7.726 -15.207 1.00 91.81 818 LYS A CA 1
ATOM 6422 C C . LYS A 1 818 ? 1.464 7.864 -16.523 1.00 91.81 818 LYS A C 1
ATOM 6424 O O . LYS A 1 818 ? 2.108 7.845 -17.570 1.00 91.81 818 LYS A O 1
ATOM 6429 N N . ASP A 1 819 ? 0.158 8.071 -16.458 1.00 92.94 819 ASP A N 1
ATOM 6430 C CA . ASP A 1 819 ? -0.603 8.589 -17.587 1.00 92.94 819 ASP A CA 1
ATOM 6431 C C . ASP A 1 819 ? -0.310 10.092 -17.722 1.00 92.94 819 ASP A C 1
ATOM 6433 O O . ASP A 1 819 ? -0.603 10.882 -16.820 1.00 92.94 819 ASP A O 1
ATOM 6437 N N . LEU A 1 820 ? 0.328 10.496 -18.823 1.00 91.19 820 LEU A N 1
ATOM 6438 C CA . LEU A 1 820 ? 0.681 11.895 -19.081 1.00 91.19 820 LEU A CA 1
ATOM 6439 C C . LEU A 1 820 ? -0.506 12.744 -19.564 1.00 91.19 820 LEU A C 1
ATOM 6441 O O . LEU A 1 820 ? -0.366 13.965 -19.663 1.00 91.19 820 LEU A O 1
ATOM 6445 N N . VAL A 1 821 ? -1.640 12.119 -19.883 1.00 89.94 821 VAL A N 1
ATOM 6446 C CA . VAL A 1 821 ? -2.892 12.781 -20.266 1.00 89.94 821 VAL A CA 1
ATOM 6447 C C . VAL A 1 821 ? -3.755 13.011 -19.030 1.00 89.94 821 VAL A C 1
ATOM 6449 O O . VAL A 1 821 ? -4.141 14.148 -18.765 1.00 89.94 821 VAL A O 1
ATOM 6452 N N . ASP A 1 822 ? -4.007 11.956 -18.252 1.00 87.75 822 ASP A N 1
ATOM 6453 C CA . ASP A 1 822 ? -4.906 12.011 -17.089 1.00 87.75 822 ASP A CA 1
ATOM 6454 C C . ASP A 1 822 ? -4.184 12.398 -15.788 1.00 87.75 822 ASP A C 1
ATOM 6456 O O . ASP A 1 822 ? -4.809 12.776 -14.796 1.00 87.75 822 ASP A O 1
ATOM 6460 N N . GLY A 1 823 ? -2.852 12.324 -15.769 1.00 87.44 823 GLY A N 1
ATOM 6461 C CA . GLY A 1 823 ? -2.0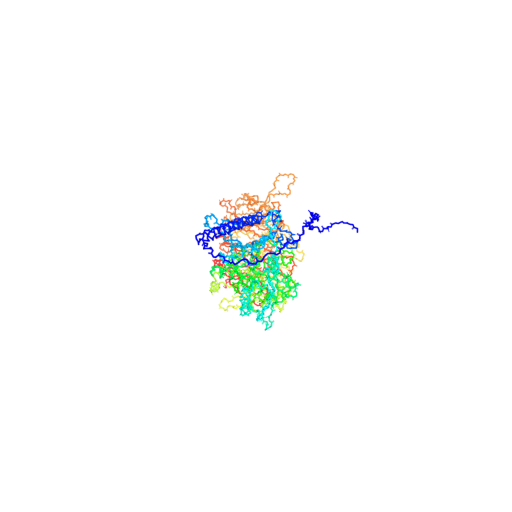32 12.651 -14.606 1.00 87.44 823 GLY A CA 1
ATOM 6462 C C . GLY A 1 823 ? -2.035 11.576 -13.513 1.00 87.44 823 GLY A C 1
ATOM 6463 O O . GLY A 1 823 ? -1.404 11.779 -12.472 1.00 87.44 823 GLY A O 1
ATOM 6464 N N . GLN A 1 824 ? -2.698 10.438 -13.723 1.00 86.31 824 GLN A N 1
ATOM 6465 C CA . GLN A 1 824 ? -2.744 9.338 -12.761 1.00 86.31 824 GLN A CA 1
ATOM 6466 C C . GLN A 1 824 ? -1.407 8.588 -12.711 1.00 86.31 824 GLN A C 1
ATOM 6468 O O . GLN A 1 824 ? -0.782 8.347 -13.743 1.00 86.31 824 GLN A O 1
ATOM 6473 N N . THR A 1 825 ? -0.977 8.207 -11.506 1.00 87.69 825 THR A N 1
ATOM 6474 C CA . THR A 1 825 ? 0.213 7.374 -11.292 1.00 87.69 825 THR A CA 1
ATOM 6475 C C . THR A 1 825 ? -0.189 6.053 -10.652 1.00 87.69 825 THR A C 1
ATOM 6477 O O . THR A 1 825 ? -0.715 6.051 -9.542 1.00 87.69 825 THR A O 1
ATOM 6480 N N . THR A 1 826 ? 0.144 4.941 -11.300 1.00 86.88 826 THR A N 1
ATOM 6481 C CA . THR A 1 826 ? -0.103 3.589 -10.792 1.00 86.88 826 THR A CA 1
ATOM 6482 C C . THR A 1 826 ? 1.222 2.919 -10.418 1.00 86.88 826 THR A C 1
ATOM 6484 O O . THR A 1 826 ? 2.105 2.787 -11.273 1.00 86.88 826 THR A O 1
ATOM 6487 N N . PRO A 1 827 ? 1.412 2.517 -9.150 1.00 87.12 827 PRO A N 1
ATOM 6488 C CA . PRO A 1 827 ? 2.633 1.863 -8.705 1.00 87.12 827 PRO A CA 1
ATOM 6489 C C . PRO A 1 827 ? 2.525 0.332 -8.784 1.00 87.12 827 PRO A C 1
ATOM 6491 O O . PRO A 1 827 ? 1.523 -0.265 -8.402 1.00 87.12 827 PRO A O 1
ATOM 6494 N N . PHE A 1 828 ? 3.611 -0.316 -9.202 1.00 86.25 828 PHE A N 1
ATOM 6495 C CA . PHE A 1 828 ? 3.754 -1.770 -9.262 1.00 86.25 828 PHE A CA 1
ATOM 6496 C C . PHE A 1 828 ? 5.042 -2.228 -8.577 1.00 86.25 828 PHE A C 1
ATOM 6498 O O . PHE A 1 828 ? 6.032 -1.492 -8.511 1.00 86.25 828 PHE A O 1
ATOM 6505 N N . ILE A 1 829 ? 5.050 -3.474 -8.099 1.00 82.81 829 ILE A N 1
ATOM 6506 C CA . ILE A 1 829 ? 6.260 -4.145 -7.616 1.00 82.81 829 ILE A CA 1
ATOM 6507 C C . ILE A 1 829 ? 6.718 -5.131 -8.683 1.00 82.81 829 ILE A C 1
ATOM 6509 O O . ILE A 1 829 ? 6.067 -6.146 -8.925 1.00 82.81 829 ILE A O 1
ATOM 6513 N N . ILE A 1 830 ? 7.872 -4.841 -9.277 1.00 80.94 830 ILE A N 1
ATOM 6514 C CA . ILE A 1 830 ? 8.500 -5.673 -10.305 1.00 80.94 830 ILE A CA 1
ATOM 6515 C C . ILE A 1 830 ? 9.729 -6.392 -9.757 1.00 80.94 830 ILE A C 1
ATOM 6517 O O . ILE A 1 830 ? 10.331 -5.975 -8.757 1.00 80.94 830 ILE A O 1
ATOM 6521 N N . ARG A 1 831 ? 10.142 -7.459 -10.446 1.00 75.88 831 ARG A N 1
ATOM 6522 C CA . ARG A 1 831 ? 11.402 -8.161 -10.180 1.00 75.88 831 ARG A CA 1
ATOM 6523 C C . ARG A 1 831 ? 12.417 -7.865 -11.291 1.00 75.88 831 ARG A C 1
ATOM 6525 O O . ARG A 1 831 ? 12.470 -8.609 -12.269 1.00 75.88 831 ARG A O 1
ATOM 6532 N N . PRO A 1 832 ? 13.240 -6.809 -11.166 1.00 68.44 832 PRO A N 1
ATOM 6533 C CA . PRO A 1 832 ? 14.252 -6.538 -12.172 1.00 68.44 832 PRO A CA 1
ATOM 6534 C C . PRO A 1 832 ? 15.362 -7.594 -12.112 1.00 68.44 832 PRO A C 1
ATOM 6536 O O . PRO A 1 832 ? 15.761 -8.012 -11.017 1.00 68.44 832 PRO A O 1
ATOM 6539 N N . PRO A 1 833 ? 15.915 -8.011 -13.257 1.00 63.50 833 PRO A N 1
ATOM 6540 C CA . PRO A 1 833 ? 17.105 -8.831 -13.260 1.00 63.50 833 PRO A CA 1
ATOM 6541 C C . PRO A 1 833 ? 18.332 -7.955 -13.087 1.00 63.50 833 PRO A C 1
ATOM 6543 O O . PRO A 1 833 ? 18.515 -6.972 -13.807 1.00 63.50 833 PRO A O 1
ATOM 6546 N N . PHE A 1 834 ? 19.225 -8.359 -12.183 1.00 60.34 834 PHE A N 1
ATOM 6547 C CA . PHE A 1 834 ? 20.539 -7.729 -12.085 1.00 60.34 834 PHE A CA 1
ATOM 6548 C C . PHE A 1 834 ? 20.416 -6.185 -12.060 1.00 60.34 834 PHE A C 1
ATOM 6550 O O . PHE A 1 834 ? 19.562 -5.625 -11.374 1.00 60.34 834 PHE A O 1
ATOM 6557 N N . PHE A 1 835 ? 21.277 -5.494 -12.796 1.00 61.56 835 PHE A N 1
ATOM 6558 C CA . PHE A 1 835 ? 21.366 -4.053 -12.902 1.00 61.56 835 PHE A CA 1
ATOM 6559 C C . PHE A 1 835 ? 20.499 -3.434 -14.022 1.00 61.56 835 PHE A C 1
ATOM 6561 O O . PHE A 1 835 ? 20.762 -2.305 -14.420 1.00 61.56 835 PHE A O 1
ATOM 6568 N N . MET A 1 836 ? 19.506 -4.131 -14.596 1.00 72.00 836 MET A N 1
ATOM 6569 C CA . MET A 1 836 ? 18.722 -3.591 -15.727 1.00 72.00 836 MET A CA 1
ATOM 6570 C C . MET A 1 836 ? 17.211 -3.667 -15.489 1.00 72.00 836 MET A C 1
ATOM 6572 O O . MET A 1 836 ? 16.570 -4.629 -15.897 1.00 72.00 836 MET A O 1
ATOM 6576 N N . PRO A 1 837 ? 16.590 -2.646 -14.880 1.00 70.12 837 PRO A N 1
ATOM 6577 C CA . PRO A 1 837 ? 15.139 -2.642 -14.701 1.00 70.12 837 PRO A CA 1
ATOM 6578 C C . PRO A 1 837 ? 14.332 -2.522 -15.997 1.00 70.12 837 PRO A C 1
ATOM 6580 O O . PRO A 1 837 ? 13.187 -2.959 -16.026 1.00 70.12 837 PRO A O 1
ATOM 6583 N N . SER A 1 838 ? 14.916 -1.979 -17.068 1.00 75.50 838 SER A N 1
ATOM 6584 C CA . SER A 1 838 ? 14.233 -1.757 -18.350 1.00 75.50 838 SER A CA 1
ATOM 6585 C C . SER A 1 838 ? 13.884 -3.033 -19.116 1.00 75.50 838 SER A C 1
ATOM 6587 O O . SER A 1 838 ? 13.110 -2.963 -20.056 1.00 75.50 838 SER A O 1
ATOM 6589 N N . VAL A 1 839 ? 14.451 -4.190 -18.756 1.00 84.50 839 VAL A N 1
ATOM 6590 C CA . VAL A 1 839 ? 14.103 -5.472 -19.402 1.00 84.50 839 VAL A CA 1
ATOM 6591 C C . VAL A 1 839 ? 12.986 -6.215 -18.668 1.00 84.50 839 VAL A C 1
ATOM 6593 O O . VAL A 1 839 ? 12.534 -7.262 -19.121 1.00 84.50 839 VAL A O 1
ATOM 6596 N N . ALA A 1 840 ? 12.560 -5.706 -17.507 1.00 86.75 840 ALA A N 1
ATOM 6597 C CA . ALA A 1 840 ? 11.537 -6.328 -16.672 1.00 86.75 840 ALA A CA 1
ATOM 6598 C C . ALA A 1 840 ? 10.109 -6.022 -17.144 1.00 86.75 840 ALA A C 1
ATOM 6600 O O . ALA A 1 840 ? 9.159 -6.548 -16.565 1.00 86.75 840 ALA A O 1
ATOM 6601 N N . TYR A 1 841 ? 9.954 -5.163 -18.152 1.00 91.38 841 TYR A N 1
ATOM 6602 C CA . TYR A 1 841 ? 8.672 -4.788 -18.723 1.00 91.38 841 TYR A CA 1
ATOM 6603 C C . TYR A 1 841 ? 8.791 -4.527 -20.225 1.00 91.38 841 TYR A C 1
ATOM 6605 O O . TYR A 1 841 ? 9.868 -4.178 -20.704 1.00 91.38 841 TYR A O 1
ATOM 6613 N N . ASP A 1 842 ? 7.677 -4.660 -20.940 1.00 92.94 842 ASP A N 1
ATOM 6614 C CA . ASP A 1 842 ? 7.569 -4.299 -22.353 1.00 92.94 842 ASP A CA 1
ATOM 6615 C C . ASP A 1 842 ? 6.120 -3.981 -22.747 1.00 92.94 842 ASP A C 1
ATOM 6617 O O . ASP A 1 842 ? 5.169 -4.447 -22.108 1.00 92.94 842 ASP A O 1
ATOM 6621 N N . TRP A 1 843 ? 5.954 -3.196 -23.807 1.00 92.56 843 TRP A N 1
ATOM 6622 C CA . TRP A 1 843 ? 4.656 -2.759 -24.316 1.00 92.56 843 TRP A CA 1
ATOM 6623 C C . TRP A 1 843 ? 4.284 -3.477 -25.604 1.00 92.56 843 TRP A C 1
ATOM 6625 O O . TRP A 1 843 ? 5.133 -3.752 -26.451 1.00 92.56 843 TRP A O 1
ATOM 6635 N N . THR A 1 844 ? 2.990 -3.715 -25.793 1.00 91.56 844 THR A N 1
ATOM 6636 C CA . THR A 1 844 ? 2.475 -4.009 -27.130 1.00 91.56 844 THR A CA 1
ATOM 6637 C C . THR A 1 844 ? 2.709 -2.819 -28.061 1.00 91.56 844 THR A C 1
ATOM 6639 O O . THR A 1 844 ? 2.784 -1.669 -27.626 1.00 91.56 844 THR A O 1
ATOM 6642 N N . GLU A 1 845 ? 2.812 -3.085 -29.362 1.00 89.38 845 GLU A N 1
ATOM 6643 C CA . GLU A 1 845 ? 3.103 -2.068 -30.387 1.00 89.38 845 GLU A CA 1
ATOM 6644 C C . GLU A 1 845 ? 2.058 -0.937 -30.385 1.00 89.38 845 GLU A C 1
ATOM 6646 O O . GLU A 1 845 ? 2.382 0.232 -30.584 1.00 89.38 845 GLU A O 1
ATOM 6651 N N . ASP A 1 846 ? 0.804 -1.278 -30.084 1.00 89.44 846 ASP A N 1
ATOM 6652 C CA . ASP A 1 846 ? -0.323 -0.350 -29.974 1.00 89.44 846 ASP A CA 1
ATOM 6653 C C . ASP A 1 846 ? -0.378 0.424 -28.644 1.00 89.44 846 ASP A C 1
ATOM 6655 O O . ASP A 1 846 ? -1.308 1.200 -28.440 1.00 89.44 846 ASP A O 1
ATOM 6659 N N . SER A 1 847 ? 0.599 0.237 -27.746 1.00 90.81 847 SER A N 1
ATOM 6660 C CA . SER A 1 847 ? 0.667 0.860 -26.411 1.00 90.81 847 SER A CA 1
ATOM 6661 C C . SER A 1 847 ? -0.485 0.511 -25.464 1.00 90.81 847 SER A C 1
ATOM 6663 O O . SER A 1 847 ? -0.642 1.156 -24.429 1.00 90.81 847 SER A O 1
ATOM 6665 N N . ARG A 1 848 ? -1.287 -0.510 -25.788 1.00 89.88 848 ARG A N 1
ATOM 6666 C CA . ARG A 1 848 ? -2.467 -0.877 -24.997 1.00 89.88 848 ARG A CA 1
ATOM 6667 C C . ARG A 1 848 ? -2.125 -1.712 -23.770 1.00 89.88 848 ARG A C 1
ATOM 6669 O O . ARG A 1 848 ? -2.700 -1.496 -22.709 1.00 89.88 848 ARG A O 1
ATOM 6676 N N . LEU A 1 849 ? -1.235 -2.691 -23.920 1.00 91.75 849 LEU A N 1
ATOM 6677 C CA . LEU A 1 849 ? -0.927 -3.658 -22.871 1.00 91.75 849 LEU A CA 1
ATOM 6678 C C . LEU A 1 849 ? 0.534 -3.549 -22.444 1.00 91.75 849 LEU A C 1
ATOM 6680 O O . LEU A 1 849 ? 1.448 -3.569 -23.269 1.00 91.75 849 LEU A O 1
ATOM 6684 N N . LEU A 1 850 ? 0.741 -3.518 -21.132 1.00 93.44 850 LEU A N 1
ATOM 6685 C CA . LEU A 1 850 ? 2.049 -3.571 -20.493 1.00 93.44 850 LEU A CA 1
ATOM 6686 C C . LEU A 1 850 ? 2.255 -4.962 -19.897 1.00 93.44 850 LEU A C 1
ATOM 6688 O O . LEU A 1 850 ? 1.509 -5.372 -19.009 1.00 93.44 850 LEU A O 1
ATOM 6692 N N . ALA A 1 851 ? 3.276 -5.682 -20.354 1.00 92.62 851 ALA A N 1
ATOM 6693 C CA . ALA A 1 851 ? 3.726 -6.903 -19.699 1.00 92.62 851 ALA A CA 1
ATOM 6694 C C . ALA A 1 851 ? 4.850 -6.575 -18.717 1.00 92.62 851 ALA A C 1
ATOM 6696 O O . ALA A 1 851 ? 5.745 -5.800 -19.045 1.00 92.62 851 ALA A O 1
ATOM 6697 N N . MET A 1 852 ? 4.840 -7.177 -17.528 1.00 91.12 852 MET A N 1
ATOM 6698 C CA . MET A 1 852 ? 5.919 -7.017 -16.552 1.00 91.12 852 MET A CA 1
ATOM 6699 C C . MET A 1 852 ? 6.159 -8.278 -15.721 1.00 91.12 852 MET A C 1
ATOM 6701 O O . MET A 1 852 ? 5.227 -9.004 -15.360 1.00 91.12 852 MET A O 1
ATOM 6705 N N . THR A 1 853 ? 7.419 -8.534 -15.376 1.00 87.38 853 THR A N 1
ATOM 6706 C CA . THR A 1 853 ? 7.790 -9.670 -14.528 1.00 87.38 853 THR A CA 1
ATOM 6707 C C . THR A 1 853 ? 7.394 -9.418 -13.071 1.00 87.38 853 THR A C 1
ATOM 6709 O O . THR A 1 853 ? 7.776 -8.421 -12.446 1.00 87.38 853 THR A O 1
ATOM 6712 N N . MET A 1 854 ? 6.631 -10.355 -12.501 1.00 75.81 854 MET A N 1
ATOM 6713 C CA . MET A 1 854 ? 6.086 -10.266 -11.149 1.00 75.81 854 MET A CA 1
ATOM 6714 C C . MET A 1 854 ? 6.527 -11.453 -10.292 1.00 75.81 854 MET A C 1
ATOM 6716 O O . MET A 1 854 ? 6.148 -12.598 -10.519 1.00 75.81 854 MET A O 1
ATOM 6720 N N . GLY A 1 855 ? 7.301 -11.200 -9.236 1.00 68.12 855 GLY A N 1
ATOM 6721 C CA . GLY A 1 855 ? 7.758 -12.290 -8.369 1.00 68.12 855 GLY A CA 1
ATOM 6722 C C . GLY A 1 855 ? 8.512 -13.379 -9.151 1.00 68.12 855 GLY A C 1
ATOM 6723 O O . GLY A 1 855 ? 9.178 -13.096 -10.138 1.00 68.12 855 GLY A O 1
ATOM 6724 N N . GLY A 1 856 ? 8.508 -14.619 -8.665 1.00 68.50 856 GLY A N 1
ATOM 6725 C CA . GLY A 1 856 ? 9.224 -15.744 -9.286 1.00 68.50 856 GLY A CA 1
ATOM 6726 C C . GLY A 1 856 ? 8.342 -16.761 -10.007 1.00 68.50 856 GLY A C 1
ATOM 6727 O O . GLY A 1 856 ? 8.893 -17.762 -10.445 1.00 68.50 856 GLY A O 1
ATOM 6728 N N . ASN A 1 857 ? 7.030 -16.538 -10.111 1.00 77.44 857 ASN A N 1
ATOM 6729 C CA . ASN A 1 857 ? 6.060 -17.475 -10.698 1.00 77.44 857 ASN A CA 1
ATOM 6730 C C . ASN A 1 857 ? 4.949 -16.802 -11.526 1.00 77.44 857 ASN A C 1
ATOM 6732 O O . ASN A 1 857 ? 4.026 -17.497 -11.946 1.00 77.44 857 ASN A O 1
ATOM 6736 N N . LEU A 1 858 ? 4.995 -15.477 -11.725 1.00 85.38 858 LEU A N 1
ATOM 6737 C CA . LEU A 1 858 ? 3.930 -14.727 -12.389 1.00 85.38 858 LEU A CA 1
ATOM 6738 C C . LEU A 1 858 ? 4.472 -13.689 -13.382 1.00 85.38 858 LEU A C 1
ATOM 6740 O O . LEU A 1 858 ? 5.534 -13.091 -13.198 1.00 85.38 858 LEU A O 1
ATOM 6744 N N . VAL A 1 859 ? 3.677 -13.412 -14.407 1.00 88.88 859 VAL A N 1
ATOM 6745 C CA . VAL A 1 859 ? 3.768 -12.185 -15.206 1.00 88.88 859 VAL A CA 1
ATOM 6746 C C . VAL A 1 859 ? 2.453 -11.444 -15.110 1.00 88.88 859 VAL A C 1
ATOM 6748 O O . VAL A 1 859 ? 1.396 -12.065 -15.184 1.00 88.88 859 VAL A O 1
ATOM 6751 N N . ALA A 1 860 ? 2.515 -10.127 -14.933 1.00 88.62 860 ALA A N 1
ATOM 6752 C CA . ALA A 1 860 ? 1.335 -9.285 -15.041 1.00 88.62 860 ALA A CA 1
ATOM 6753 C C . ALA A 1 860 ? 1.219 -8.720 -16.446 1.00 88.62 860 ALA A C 1
ATOM 6755 O O . ALA A 1 860 ? 2.190 -8.193 -16.990 1.00 88.62 860 ALA A O 1
ATOM 6756 N N . ILE A 1 861 ? 0.009 -8.804 -16.984 1.00 90.62 861 ILE A N 1
ATOM 6757 C CA . ILE A 1 861 ? -0.450 -8.028 -18.124 1.00 90.62 861 ILE A CA 1
ATOM 6758 C C . ILE A 1 861 ? -1.375 -6.953 -17.576 1.00 90.62 861 ILE A C 1
ATOM 6760 O O . ILE A 1 861 ? -2.375 -7.264 -16.933 1.00 90.62 861 ILE A O 1
ATOM 6764 N N . VAL A 1 862 ? -1.019 -5.700 -17.808 1.00 90.00 862 VAL A N 1
ATOM 6765 C CA . VAL A 1 862 ? -1.735 -4.532 -17.306 1.00 90.00 862 VAL A CA 1
ATOM 6766 C C . VAL A 1 862 ? -2.362 -3.804 -18.486 1.00 90.00 862 VAL A C 1
ATOM 6768 O O . VAL A 1 862 ? -1.680 -3.541 -19.477 1.00 90.00 862 VAL A O 1
ATOM 6771 N N . ASP A 1 863 ? -3.641 -3.465 -18.355 1.00 89.00 863 ASP A N 1
ATOM 6772 C CA . ASP A 1 863 ? -4.338 -2.487 -19.193 1.00 89.00 863 ASP A CA 1
ATOM 6773 C C . ASP A 1 863 ? -4.536 -1.219 -18.344 1.00 89.00 863 ASP A C 1
ATOM 6775 O O . ASP A 1 863 ? -5.458 -1.159 -17.520 1.00 89.00 863 ASP A O 1
ATOM 6779 N N . PRO A 1 864 ? -3.639 -0.221 -18.471 1.00 85.75 864 PRO A N 1
ATOM 6780 C CA . PRO A 1 864 ? -3.689 0.972 -17.634 1.00 85.75 864 PRO A CA 1
ATOM 6781 C C . PRO A 1 864 ? -4.946 1.812 -17.870 1.00 85.75 864 PRO A C 1
ATOM 6783 O O . PRO A 1 864 ? -5.388 2.495 -16.953 1.00 85.75 864 PRO A O 1
ATOM 6786 N N . GLU A 1 865 ? -5.530 1.765 -19.072 1.00 83.44 865 GLU A N 1
ATOM 6787 C CA . GLU A 1 865 ? -6.737 2.525 -19.414 1.00 83.44 865 GLU A CA 1
ATOM 6788 C C . GLU A 1 865 ? -7.974 1.959 -18.705 1.00 83.44 865 GLU A C 1
ATOM 6790 O O . GLU A 1 865 ? -8.872 2.707 -18.315 1.00 83.44 865 GLU A O 1
ATOM 6795 N N . ARG A 1 866 ? -8.016 0.638 -18.501 1.00 79.19 866 ARG A N 1
ATOM 6796 C CA . ARG A 1 866 ? -9.099 -0.047 -17.775 1.00 79.19 866 ARG A CA 1
ATOM 6797 C C . ARG A 1 866 ? -8.830 -0.233 -16.284 1.00 79.19 866 ARG A C 1
ATOM 6799 O O . ARG A 1 866 ? -9.716 -0.726 -15.592 1.00 79.19 866 ARG A O 1
ATOM 6806 N N . ALA A 1 867 ? -7.639 0.140 -15.812 1.00 76.75 867 ALA A N 1
ATOM 6807 C CA . ALA A 1 867 ? -7.138 -0.184 -14.477 1.00 76.75 867 ALA A CA 1
ATOM 6808 C C . ALA A 1 867 ? -7.241 -1.691 -14.158 1.00 76.75 867 ALA A C 1
ATOM 6810 O O . ALA A 1 867 ? -7.577 -2.078 -13.041 1.00 76.75 867 ALA A O 1
ATOM 6811 N N . ASP A 1 868 ? -6.969 -2.537 -15.155 1.00 80.50 868 ASP A N 1
ATOM 6812 C CA . ASP A 1 868 ? -7.133 -3.990 -15.062 1.00 80.50 868 ASP A CA 1
ATOM 6813 C C . ASP A 1 868 ? -5.773 -4.704 -15.094 1.00 80.50 868 ASP A C 1
ATOM 6815 O O . ASP A 1 868 ? -4.840 -4.282 -15.791 1.00 80.50 868 ASP A O 1
ATOM 6819 N N . VAL A 1 869 ? -5.654 -5.794 -14.333 1.00 84.31 869 VAL A N 1
ATOM 6820 C CA . VAL A 1 869 ? -4.424 -6.579 -14.187 1.00 84.31 869 VAL A CA 1
ATOM 6821 C C . VAL A 1 869 ? -4.736 -8.067 -14.301 1.00 84.31 869 VAL A C 1
ATOM 6823 O O . VAL A 1 869 ? -5.334 -8.676 -13.415 1.00 84.31 869 VAL A O 1
ATOM 6826 N N . GLN A 1 870 ? -4.231 -8.695 -15.360 1.00 85.25 870 GLN A N 1
ATOM 6827 C CA . GLN A 1 870 ? -4.278 -10.140 -15.545 1.00 85.25 870 GLN A CA 1
ATOM 6828 C C . GLN A 1 870 ? -2.943 -10.773 -15.142 1.00 85.25 870 GLN A C 1
ATOM 6830 O O . GLN A 1 870 ? -1.889 -10.434 -15.678 1.00 85.25 870 GLN A O 1
ATOM 6835 N N . LEU A 1 871 ? -2.990 -11.752 -14.237 1.00 85.69 871 LEU A N 1
ATOM 6836 C CA . LEU A 1 871 ? -1.818 -12.528 -13.828 1.00 85.69 871 LEU A CA 1
ATOM 6837 C C . LEU A 1 871 ? -1.723 -13.826 -14.638 1.00 85.69 871 LEU A C 1
ATOM 6839 O O . LEU A 1 871 ? -2.667 -14.615 -14.685 1.00 85.69 871 LEU A O 1
ATOM 6843 N N . LEU A 1 872 ? -0.565 -14.059 -15.250 1.00 86.19 872 LEU A N 1
ATOM 6844 C CA . LEU A 1 872 ? -0.230 -15.282 -15.971 1.00 86.19 872 LEU A CA 1
ATOM 6845 C C . LEU A 1 872 ? 0.716 -16.140 -15.123 1.00 86.19 872 LEU A C 1
ATOM 6847 O O . LEU A 1 872 ? 1.862 -15.733 -14.906 1.00 86.19 872 LEU A O 1
ATOM 6851 N N . PRO A 1 873 ? 0.278 -17.317 -14.644 1.00 84.06 873 PRO A N 1
ATOM 6852 C CA . PRO A 1 873 ? 1.141 -18.205 -13.886 1.00 84.06 873 PRO A CA 1
ATOM 6853 C C . PRO A 1 873 ? 2.113 -18.966 -14.784 1.00 84.06 873 PRO A C 1
ATOM 6855 O O . PRO A 1 873 ? 1.826 -19.285 -15.941 1.00 84.06 873 PRO A O 1
ATOM 6858 N N . TYR A 1 874 ? 3.257 -19.315 -14.207 1.00 85.44 874 TYR A N 1
ATOM 6859 C CA . TYR A 1 874 ? 4.230 -20.221 -14.801 1.00 85.44 874 TYR A CA 1
ATOM 6860 C C . TYR A 1 874 ? 4.984 -21.011 -13.711 1.00 85.44 874 TYR A C 1
ATOM 6862 O O . TYR A 1 874 ? 4.961 -20.649 -12.534 1.00 85.44 874 TYR A O 1
ATOM 6870 N N . ASN A 1 875 ? 5.675 -22.099 -14.079 1.00 80.50 875 ASN A N 1
ATOM 6871 C CA . ASN A 1 875 ? 6.306 -23.026 -13.120 1.00 80.50 875 ASN A CA 1
ATOM 6872 C C . ASN A 1 875 ? 7.800 -23.336 -13.362 1.00 80.50 875 ASN A C 1
ATOM 6874 O O . ASN A 1 875 ? 8.361 -24.185 -12.671 1.00 80.50 875 ASN A O 1
ATOM 6878 N N . PHE A 1 876 ? 8.454 -22.667 -14.310 1.00 79.44 876 PHE A N 1
ATOM 6879 C CA . PHE A 1 876 ? 9.806 -23.016 -14.775 1.00 79.44 876 PHE A CA 1
ATOM 6880 C C . PHE A 1 876 ? 10.952 -22.168 -14.197 1.00 79.44 876 PHE A C 1
ATOM 6882 O O . PHE A 1 876 ? 12.109 -22.382 -14.542 1.00 79.44 876 PHE A O 1
ATOM 6889 N N . GLY A 1 877 ? 10.681 -21.252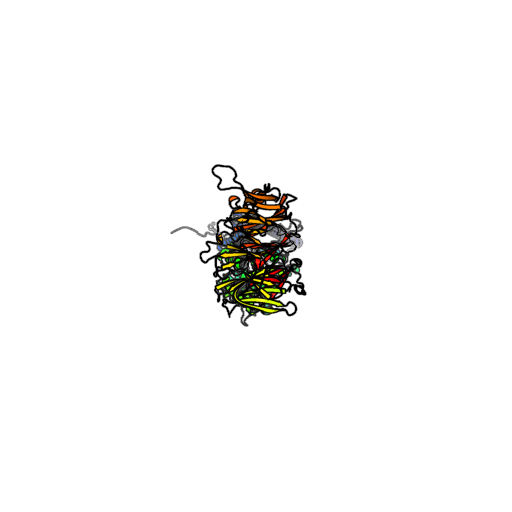 -13.263 1.00 78.12 877 GLY A N 1
ATOM 6890 C CA . GLY A 1 877 ? 11.724 -20.590 -12.470 1.00 78.12 877 GLY A CA 1
ATOM 6891 C C . GLY A 1 877 ? 11.682 -19.065 -12.483 1.00 78.12 877 GLY A C 1
ATOM 6892 O O . GLY A 1 877 ? 10.706 -18.467 -12.890 1.00 78.12 877 GLY A O 1
ATOM 6893 N N . SER A 1 878 ? 12.713 -18.382 -11.985 1.00 80.06 878 SER A N 1
ATOM 6894 C CA . SER A 1 878 ? 12.646 -16.914 -11.854 1.00 80.06 878 SER A CA 1
ATOM 6895 C C . SER A 1 878 ? 12.866 -16.228 -13.202 1.00 80.06 878 SER A C 1
ATOM 6897 O O . SER A 1 878 ? 13.974 -16.277 -13.736 1.00 80.06 878 SER A O 1
ATOM 6899 N N . CYS A 1 879 ? 11.832 -15.578 -13.731 1.00 85.50 879 CYS A N 1
ATOM 6900 C CA . CYS A 1 879 ? 11.914 -14.847 -14.989 1.00 85.50 879 CYS A CA 1
ATOM 6901 C C . CYS A 1 879 ? 12.548 -13.471 -14.802 1.00 85.50 879 CYS A C 1
ATOM 6903 O O . CYS A 1 879 ? 12.281 -12.763 -13.830 1.00 85.50 879 CYS A O 1
ATOM 6905 N N . THR A 1 880 ? 13.443 -13.136 -15.723 1.00 78.31 880 THR A N 1
ATOM 6906 C CA . THR A 1 880 ? 14.278 -11.938 -15.689 1.00 78.31 880 THR A CA 1
ATOM 6907 C C . THR A 1 880 ? 13.783 -10.895 -16.671 1.00 78.31 880 THR A C 1
ATOM 6909 O O . THR A 1 880 ? 13.846 -9.711 -16.374 1.00 78.31 880 THR A O 1
ATOM 6912 N N . SER A 1 881 ? 13.275 -11.312 -17.825 1.00 89.31 881 SER A N 1
ATOM 6913 C CA . SER A 1 881 ? 12.860 -10.383 -18.873 1.00 89.31 881 SER A CA 1
ATOM 6914 C C . SER A 1 881 ? 11.635 -10.869 -19.621 1.00 89.31 881 SER A C 1
ATOM 6916 O O . SER A 1 881 ? 11.387 -12.076 -19.698 1.00 89.31 881 SER A O 1
ATOM 6918 N N . VAL A 1 882 ? 10.885 -9.910 -20.153 1.00 92.25 882 VAL A N 1
ATOM 6919 C CA . VAL A 1 882 ? 9.641 -10.113 -20.892 1.00 92.25 882 VAL A CA 1
ATOM 6920 C C . VAL A 1 882 ? 9.637 -9.205 -22.117 1.00 92.25 882 VAL A C 1
ATOM 6922 O O . VAL A 1 882 ? 10.084 -8.066 -22.020 1.00 92.25 882 VAL A O 1
ATOM 6925 N N . VAL A 1 883 ? 9.196 -9.721 -23.266 1.00 92.94 883 VAL A N 1
ATOM 6926 C CA . VAL A 1 883 ? 9.146 -8.974 -24.534 1.00 92.94 883 VAL A CA 1
ATOM 6927 C C . VAL A 1 883 ? 7.939 -9.414 -25.359 1.00 92.94 883 VAL A C 1
ATOM 6929 O O . VAL A 1 883 ? 7.638 -10.609 -25.427 1.00 92.94 883 VAL A O 1
ATOM 6932 N N . TRP A 1 884 ? 7.289 -8.461 -26.020 1.00 92.06 884 TRP A N 1
ATOM 6933 C CA . TRP A 1 884 ? 6.298 -8.690 -27.064 1.00 92.06 884 TRP A CA 1
ATOM 6934 C C . TRP A 1 884 ? 6.969 -8.747 -28.436 1.00 92.06 884 TRP A C 1
ATOM 6936 O O . TRP A 1 884 ? 7.733 -7.859 -28.804 1.00 92.06 884 TRP A O 1
ATOM 6946 N N . VAL A 1 885 ? 6.661 -9.777 -29.224 1.00 90.38 885 VAL A N 1
ATOM 6947 C CA . VAL A 1 885 ? 7.189 -9.927 -30.589 1.00 90.38 885 VAL A CA 1
ATOM 6948 C C . VAL A 1 885 ? 6.086 -10.241 -31.591 1.00 90.38 885 VAL A C 1
ATOM 6950 O O . VAL A 1 885 ? 5.144 -10.969 -31.288 1.00 90.38 885 VAL A O 1
ATOM 6953 N N . ASN A 1 886 ? 6.218 -9.716 -32.805 1.00 86.69 886 ASN A N 1
ATOM 6954 C CA . ASN A 1 886 ? 5.415 -10.115 -33.955 1.00 86.69 886 ASN A CA 1
ATOM 6955 C C . ASN A 1 886 ? 6.003 -11.415 -34.555 1.00 86.69 886 ASN A C 1
ATOM 6957 O O . ASN A 1 886 ? 7.206 -11.441 -34.837 1.00 86.69 886 ASN A O 1
ATOM 6961 N N . PRO A 1 887 ? 5.200 -12.486 -34.714 1.00 72.19 887 PRO A N 1
ATOM 6962 C CA . PRO A 1 887 ? 5.657 -13.792 -35.194 1.00 72.19 887 PRO A CA 1
ATOM 6963 C C . PRO A 1 887 ? 5.992 -13.859 -36.688 1.00 72.19 887 PRO A C 1
ATOM 6965 O O . PRO A 1 887 ? 5.512 -13.007 -37.473 1.00 72.19 887 PRO A O 1
#